Protein AF-0000000077936178 (afdb_homodimer)

pLDDT: mean 84.69, std 18.68, range [19.08, 98.81]

Radius of gyration: 37.51 Å; Cα contacts (8 Å, |Δi|>4): 1404; chains: 2; bounding box: 105×156×72 Å

Solvent-accessible surface area (backbone atoms only — not comparable to full-atom values): 44280 Å² total; per-residue (Å²): 132,84,72,81,74,74,76,75,78,74,81,48,73,57,53,52,45,40,44,71,75,32,53,48,47,44,54,66,72,68,58,42,60,30,49,79,52,42,60,71,38,49,33,33,13,47,70,53,90,51,74,79,33,46,55,30,43,38,26,45,37,28,42,13,21,42,47,37,33,49,51,23,52,53,50,52,56,50,45,23,67,64,58,38,50,59,49,61,51,75,71,72,82,77,74,66,87,70,78,70,84,85,68,70,82,73,66,86,61,68,48,53,44,59,46,62,52,66,84,35,73,64,43,16,20,47,29,31,52,47,53,53,41,49,52,52,38,64,75,32,45,74,48,26,58,48,78,93,75,49,44,36,69,62,41,49,51,49,49,52,49,42,60,61,50,54,69,77,40,58,73,59,37,87,70,84,84,60,89,84,49,57,65,52,56,52,50,32,49,50,26,44,52,46,30,73,68,56,46,46,15,39,73,38,92,83,36,54,78,20,37,43,56,56,69,62,57,43,48,47,48,45,52,48,52,44,52,50,51,40,44,41,71,75,58,36,48,72,45,82,49,99,86,34,36,37,29,37,45,92,81,30,37,32,38,40,39,61,61,41,44,60,51,83,74,70,42,61,66,33,72,67,34,36,61,92,53,53,68,69,58,39,62,52,58,49,66,53,47,51,30,34,40,38,37,38,44,95,82,47,80,44,36,37,36,35,39,71,45,83,52,42,46,49,66,58,51,37,52,42,51,29,37,35,46,18,48,29,57,39,47,64,28,50,29,21,34,33,36,27,49,53,69,56,92,64,82,58,89,47,70,54,29,40,26,47,51,51,52,48,53,53,20,68,65,39,62,55,96,86,35,72,49,37,46,46,40,37,37,30,70,87,72,30,37,40,32,43,36,50,51,38,71,81,50,58,66,65,59,41,36,53,39,50,37,56,58,51,52,73,73,99,132,83,70,81,73,73,78,75,79,72,82,50,74,55,53,51,45,39,44,72,74,30,54,48,48,46,54,67,72,68,58,42,60,31,50,78,52,42,59,71,38,49,32,34,12,47,71,52,89,49,75,80,33,46,55,30,42,38,26,47,38,28,42,14,20,43,48,36,32,50,53,24,52,56,51,52,56,48,45,24,66,62,56,43,50,62,46,61,50,72,70,69,80,76,73,65,90,68,78,73,82,85,66,70,80,74,66,84,57,67,48,55,43,61,45,61,52,69,83,37,71,63,45,15,21,46,31,30,52,45,52,53,40,48,52,53,36,63,73,31,44,74,48,26,58,47,76,92,74,50,44,38,69,62,42,49,51,52,49,52,49,41,61,61,51,54,69,76,40,58,74,59,37,88,70,83,85,62,90,82,51,55,65,53,56,53,50,31,50,50,28,44,52,46,30,72,66,57,48,47,16,40,73,38,92,81,35,54,78,20,37,43,55,55,69,60,58,43,48,48,49,45,52,49,51,44,51,49,52,41,44,42,71,73,56,34,50,73,44,81,49,97,87,33,37,38,28,38,45,93,80,29,38,34,38,41,41,64,61,43,44,59,52,83,74,71,44,64,66,32,71,67,35,35,61,93,53,53,68,69,57,39,60,52,56,48,67,51,48,50,29,36,41,39,38,38,44,95,86,44,78,45,37,37,37,36,39,70,44,81,51,41,47,48,66,60,49,37,52,43,51,30,40,36,45,17,46,30,55,38,47,63,29,50,29,22,34,31,36,28,48,54,69,57,93,65,84,59,88,46,70,55,29,41,26,46,51,51,52,48,52,52,19,68,64,39,60,56,96,87,33,70,50,36,47,46,39,37,38,31,70,87,71,29,37,39,32,45,36,50,51,38,70,81,47,60,67,66,59,42,37,52,42,50,37,56,56,50,52,74,74,100

Sequence (824 aa):
MKGNQNQRKSLNARDKRLIELTSRFYLQYRGMDSFSKLSRILDKVDAMNLDDAQQVISAYLTYSALRTVNRAINSGLRDQWVRREYLSETGEDVSGILDVSRSLTTLPFNVAYLQPNLRSKELSFLAWIARETLRNAKDKLNYSAIEPFSFHHEMRREIKKAYERKKLLPEPSIPSIDENSPDWLRNSYRAYLISKRSKMGIKSRGGRKDVKIVISKLYELFVYMVVMKVLKEKGFTIKGKEGFMEGSLGNELLHLAFNVDPTSYGIKDLIESVDAMDEKFTKSVLGRPDLSIIKESESKRKLIIIECKYSLSPTYITEGRFKAMAYTYEFSSDATLLVFPGLLNRKAKQGEEESTIRIYEEMMKRKMNGQLVGWIDLKLRDGRKVYLVSIDPMEEMEENFERMKTVISSIIMKGNQNQRKSLNARDKRLIELTSRFYLQYRGMDSFSKLSRILDKVDAMNLDDAQQVISAYLTYSALRTVNRAINSGLRDQWVRREYLSETGEDVSGILDVSRSLTTLPFNVAYLQPNLRSKELSFLAWIARETLRNAKDKLNYSAIEPFSFHHEMRREIKKAYERKKLLPEPSIPSIDENSPDWLRNSYRAYLISKRSKMGIKSRGGRKDVKIVISKLYELFVYMVVMKVLKEKGFTIKGKEGFMEGSLGNELLHLAFNVDPTSYGIKDLIESVDAMDEKFTKSVLGRPDLSIIKESESKRKLIIIECKYSLSPTYITEGRFKAMAYTYEFSSDATLLVFPGLLNRKAKQGEEESTIRIYEEMMKRKMNGQLVGWIDLKLRDGRKVYLVSIDPMEEMEENFERMKTVISSII

Structure (mmCIF, N/CA/C/O backbone):
data_AF-0000000077936178-model_v1
#
loop_
_entity.id
_entity.type
_entity.pdbx_description
1 polymer '5-methylcytosine-specific restriction enzyme subunit McrC'
#
loop_
_atom_site.group_PDB
_atom_site.id
_atom_site.type_symbol
_atom_site.label_atom_id
_atom_site.label_alt_id
_atom_site.label_comp_id
_atom_site.label_asym_id
_atom_site.label_entity_id
_atom_site.label_seq_id
_atom_site.pdbx_PDB_ins_code
_atom_site.Cartn_x
_atom_site.Cartn_y
_atom_site.Cartn_z
_atom_site.occupancy
_atom_site.B_iso_or_equiv
_atom_site.auth_seq_id
_atom_site.auth_comp_id
_atom_site.auth_asym_id
_atom_site.auth_atom_id
_atom_site.pdbx_PDB_model_num
ATOM 1 N N . MET A 1 1 ? -23.016 9.039 -23.031 1 19.08 1 MET A N 1
ATOM 2 C CA . MET A 1 1 ? -22.453 7.695 -22.969 1 19.08 1 MET A CA 1
ATOM 3 C C . MET A 1 1 ? -20.922 7.746 -22.906 1 19.08 1 MET A C 1
ATOM 5 O O . MET A 1 1 ? -20.25 7.613 -23.938 1 19.08 1 MET A O 1
ATOM 9 N N . LYS A 1 2 ? -20.391 8.75 -22.25 1 25.7 2 LYS A N 1
ATOM 10 C CA . LYS A 1 2 ? -18.969 9.094 -22.281 1 25.7 2 LYS A CA 1
ATOM 11 C C . LYS A 1 2 ? -18.125 7.934 -21.766 1 25.7 2 LYS A C 1
ATOM 13 O O . LYS A 1 2 ? -18.281 7.492 -20.625 1 25.7 2 LYS A O 1
ATOM 18 N N . GLY A 1 3 ? -17.656 7.117 -22.672 1 22.28 3 GLY A N 1
ATOM 19 C CA . GLY A 1 3 ? -16.953 5.852 -22.562 1 22.28 3 GLY A CA 1
ATOM 20 C C . GLY A 1 3 ? -15.688 5.941 -21.734 1 22.28 3 GLY A C 1
ATOM 21 O O . GLY A 1 3 ? -15.016 6.98 -21.719 1 22.28 3 GLY A O 1
ATOM 22 N N . ASN A 1 4 ? -15.602 5.352 -20.562 1 28.05 4 ASN A N 1
ATOM 23 C CA . ASN A 1 4 ? -14.492 5.047 -19.656 1 28.05 4 ASN A CA 1
ATOM 24 C C . ASN A 1 4 ? -13.227 4.68 -20.438 1 28.05 4 ASN A C 1
ATOM 26 O O . ASN A 1 4 ? -13.125 3.574 -20.969 1 28.05 4 ASN A O 1
ATOM 30 N N . GLN A 1 5 ? -12.781 5.566 -21.234 1 27.83 5 GLN A N 1
ATOM 31 C CA . GLN A 1 5 ? -11.602 5.207 -22.016 1 27.83 5 GLN A CA 1
ATOM 32 C C . GLN A 1 5 ? -10.445 4.801 -21.094 1 27.83 5 GLN A C 1
ATOM 34 O O . GLN A 1 5 ? -9.953 5.613 -20.312 1 27.83 5 GLN A O 1
ATOM 39 N N . ASN A 1 6 ? -10.406 3.598 -20.578 1 33.94 6 ASN A N 1
ATOM 40 C CA . ASN A 1 6 ? -9.266 2.826 -20.094 1 33.94 6 ASN A CA 1
ATOM 41 C C . ASN A 1 6 ? -8 3.143 -20.891 1 33.94 6 ASN A C 1
ATOM 43 O O . ASN A 1 6 ? -7.926 2.859 -22.078 1 33.94 6 ASN A O 1
ATOM 47 N N . GLN A 1 7 ? -7.371 4.219 -20.75 1 35.62 7 GLN A N 1
ATOM 48 C CA . GLN A 1 7 ? -6.113 4.551 -21.406 1 35.62 7 GLN A CA 1
ATOM 49 C C . GLN A 1 7 ? -5.195 3.334 -21.5 1 35.62 7 GLN A C 1
ATOM 51 O O . GLN A 1 7 ? -4.906 2.699 -20.469 1 35.62 7 GLN A O 1
ATOM 56 N N . ARG A 1 8 ? -5.004 2.658 -22.547 1 41.72 8 ARG A N 1
ATOM 57 C CA . ARG A 1 8 ? -4.121 1.615 -23.062 1 41.72 8 ARG A CA 1
ATOM 58 C C . ARG A 1 8 ? -2.688 1.832 -22.578 1 41.72 8 ARG A C 1
ATOM 60 O O . ARG A 1 8 ? -2.008 2.754 -23.047 1 41.72 8 ARG A O 1
ATOM 67 N N . LYS A 1 9 ? -2.336 1.561 -21.391 1 56.16 9 LYS A N 1
ATOM 68 C CA . LYS A 1 9 ? -0.923 1.701 -21.062 1 56.16 9 LYS A CA 1
ATOM 69 C C . LYS A 1 9 ? -0.04 0.965 -22.062 1 56.16 9 LYS A C 1
ATOM 71 O O . LYS A 1 9 ? -0.124 -0.258 -22.188 1 56.16 9 LYS A O 1
ATOM 76 N N . SER A 1 10 ? 0.562 1.633 -23.031 1 74.69 10 SER A N 1
ATOM 77 C CA . SER A 1 10 ? 1.527 1.095 -23.984 1 74.69 10 SER A CA 1
ATOM 78 C C . SER A 1 10 ? 2.727 0.481 -23.266 1 74.69 10 SER A C 1
ATOM 80 O O . SER A 1 10 ? 3.119 0.942 -22.188 1 74.69 10 SER A O 1
ATOM 82 N N . LEU A 1 11 ? 3.133 -0.741 -23.797 1 86.5 11 LEU A N 1
ATOM 83 C CA . LEU A 1 11 ? 4.293 -1.443 -23.266 1 86.5 11 LEU A CA 1
ATOM 84 C C . LEU A 1 11 ? 5.562 -0.622 -23.453 1 86.5 11 LEU A C 1
ATOM 86 O O . LEU A 1 11 ? 5.82 -0.117 -24.547 1 86.5 11 LEU A O 1
ATOM 90 N N . ASN A 1 12 ? 6.242 -0.361 -22.391 1 90.62 12 ASN A N 1
ATOM 91 C CA . ASN A 1 12 ? 7.531 0.31 -22.5 1 90.62 12 ASN A CA 1
ATOM 92 C C . ASN A 1 12 ? 8.664 -0.688 -22.734 1 90.62 12 ASN A C 1
ATOM 94 O O . ASN A 1 12 ? 8.422 -1.888 -22.875 1 90.62 12 ASN A O 1
ATOM 98 N N . ALA A 1 13 ? 9.906 -0.224 -22.953 1 93.38 13 ALA A N 1
ATOM 99 C CA . ALA A 1 13 ? 11.062 -1.061 -23.266 1 93.38 13 ALA A CA 1
ATOM 100 C C . ALA A 1 13 ? 11.312 -2.094 -22.172 1 93.38 13 ALA A C 1
ATOM 102 O O . ALA A 1 13 ? 11.664 -3.24 -22.453 1 93.38 13 ALA A O 1
ATOM 103 N N . ARG A 1 14 ? 11.117 -1.762 -20.969 1 94.94 14 ARG A N 1
ATOM 104 C CA . ARG A 1 14 ? 11.32 -2.662 -19.844 1 94.94 14 ARG A CA 1
ATOM 105 C C . ARG A 1 14 ? 10.289 -3.787 -19.844 1 94.94 14 ARG A C 1
ATOM 107 O O . ARG A 1 14 ? 10.617 -4.941 -19.562 1 94.94 14 ARG A O 1
ATOM 114 N N . ASP A 1 15 ? 9.094 -3.42 -20.172 1 94.38 15 ASP A N 1
ATOM 115 C CA . ASP A 1 15 ? 8.047 -4.43 -20.281 1 94.38 15 ASP A CA 1
ATOM 116 C C . ASP A 1 15 ? 8.391 -5.457 -21.359 1 94.38 15 ASP A C 1
ATOM 118 O O . ASP A 1 15 ? 8.25 -6.664 -21.141 1 94.38 15 ASP A O 1
ATOM 122 N N . LYS A 1 16 ? 8.812 -4.973 -22.438 1 91.81 16 LYS A N 1
ATOM 123 C CA . LYS A 1 16 ? 9.148 -5.855 -23.547 1 91.81 16 LYS A CA 1
ATOM 124 C C . LYS A 1 16 ? 10.289 -6.797 -23.188 1 91.81 16 LYS A C 1
ATOM 126 O O . LYS A 1 16 ? 10.234 -7.992 -23.484 1 91.81 16 LYS A O 1
ATOM 131 N N . ARG A 1 17 ? 11.266 -6.246 -22.547 1 94.38 17 ARG A N 1
ATOM 132 C CA . ARG A 1 17 ? 12.391 -7.062 -22.109 1 94.38 17 ARG A CA 1
ATOM 133 C C . ARG A 1 17 ? 11.945 -8.125 -21.109 1 94.38 17 ARG A C 1
ATOM 135 O O . ARG A 1 17 ? 12.391 -9.273 -21.188 1 94.38 17 ARG A O 1
ATOM 142 N N . LEU A 1 18 ? 11.117 -7.738 -20.203 1 95.5 18 LEU A N 1
ATOM 143 C CA . LEU A 1 18 ? 10.586 -8.656 -19.203 1 95.5 18 LEU A CA 1
ATOM 144 C C . LEU A 1 18 ? 9.828 -9.805 -19.875 1 95.5 18 LEU A C 1
ATOM 146 O O . LEU A 1 18 ? 9.992 -10.961 -19.5 1 95.5 18 LEU A O 1
ATOM 150 N N . ILE A 1 19 ? 9.078 -9.469 -20.859 1 93.25 19 ILE A N 1
ATOM 151 C CA . ILE A 1 19 ? 8.312 -10.461 -21.609 1 93.25 19 ILE A CA 1
ATOM 152 C C . ILE A 1 19 ? 9.258 -11.422 -22.312 1 93.25 19 ILE A C 1
ATOM 154 O O . ILE A 1 19 ? 9.078 -12.641 -22.25 1 93.25 19 ILE A O 1
ATOM 158 N N . GLU A 1 20 ? 10.234 -10.922 -22.891 1 91.94 20 GLU A N 1
ATOM 159 C CA . GLU A 1 20 ? 11.227 -11.734 -23.594 1 91.94 20 GLU A CA 1
ATOM 160 C C . GLU A 1 20 ? 11.914 -12.711 -22.641 1 91.94 20 GLU A C 1
ATOM 162 O O . GLU A 1 20 ? 12.141 -13.867 -23 1 91.94 20 GLU A O 1
ATOM 167 N N . LEU A 1 21 ? 12.133 -12.281 -21.484 1 92.25 21 LEU A N 1
ATOM 168 C CA . LEU A 1 21 ? 12.922 -13.055 -20.531 1 92.25 21 LEU A CA 1
ATOM 169 C C . LEU A 1 21 ? 12.07 -14.133 -19.875 1 92.25 21 LEU A C 1
ATOM 171 O O . LEU A 1 21 ? 12.594 -15.164 -19.438 1 92.25 21 LEU A O 1
ATOM 175 N N . THR A 1 22 ? 10.703 -13.898 -19.812 1 93.31 22 THR A N 1
ATOM 176 C CA . THR A 1 22 ? 9.969 -14.719 -18.859 1 93.31 22 THR A CA 1
ATOM 177 C C . THR A 1 22 ? 8.758 -15.367 -19.516 1 93.31 22 THR A C 1
ATOM 179 O O . THR A 1 22 ? 8.227 -16.359 -19.016 1 93.31 22 THR A O 1
ATOM 182 N N . SER A 1 23 ? 8.266 -14.914 -20.609 1 91.5 23 SER A N 1
ATOM 183 C CA . SER A 1 23 ? 6.965 -15.289 -21.156 1 91.5 23 SER A CA 1
ATOM 184 C C . SER A 1 23 ? 6.871 -16.797 -21.375 1 91.5 23 SER A C 1
ATOM 186 O O . SER A 1 23 ? 5.809 -17.391 -21.203 1 91.5 23 SER A O 1
ATOM 188 N N . ARG A 1 24 ? 7.973 -17.391 -21.734 1 91.75 24 ARG A N 1
ATOM 189 C CA . ARG A 1 24 ? 8 -18.812 -22.062 1 91.75 24 ARG A CA 1
ATOM 190 C C . ARG A 1 24 ? 7.551 -19.656 -20.875 1 91.75 24 ARG A C 1
ATOM 192 O O . ARG A 1 24 ? 7.031 -20.75 -21.062 1 91.75 24 ARG A O 1
ATOM 199 N N . PHE A 1 25 ? 7.625 -19.125 -19.672 1 90.75 25 PHE A N 1
ATOM 200 C CA . PHE A 1 25 ? 7.363 -19.922 -18.484 1 90.75 25 PHE A CA 1
ATOM 201 C C . PHE A 1 25 ? 6.137 -19.406 -17.75 1 90.75 25 PHE A C 1
ATOM 203 O O . PHE A 1 25 ? 5.844 -19.859 -16.625 1 90.75 25 PHE A O 1
ATOM 210 N N . TYR A 1 26 ? 5.426 -18.547 -18.297 1 90.81 26 TYR A N 1
ATOM 211 C CA . TYR A 1 26 ? 4.34 -17.844 -17.625 1 90.81 26 TYR A CA 1
ATOM 212 C C . TYR A 1 26 ? 3.26 -18.812 -17.156 1 90.81 26 TYR A C 1
ATOM 214 O O . TYR A 1 26 ? 2.783 -18.703 -16.016 1 90.81 26 TYR A O 1
ATOM 222 N N . LEU A 1 27 ? 2.887 -19.688 -18 1 90.06 27 LEU A N 1
ATOM 223 C CA . LEU A 1 27 ? 1.784 -20.594 -17.672 1 90.06 27 LEU A CA 1
ATOM 224 C C . LEU A 1 27 ? 2.191 -21.594 -16.594 1 90.06 27 LEU A C 1
ATOM 226 O O . LEU A 1 27 ? 1.384 -21.938 -15.734 1 90.06 27 LEU A O 1
ATOM 230 N N . GLN A 1 28 ? 3.432 -22.047 -16.672 1 87.31 28 GLN A N 1
ATOM 231 C CA . GLN A 1 28 ? 3.949 -22.922 -15.625 1 87.31 28 GLN A CA 1
ATOM 232 C C . GLN A 1 28 ? 3.943 -22.234 -14.266 1 87.31 28 GLN A C 1
ATOM 234 O O . GLN A 1 28 ? 3.518 -22.812 -13.266 1 87.31 28 GLN A O 1
ATOM 239 N N . TYR A 1 29 ? 4.332 -21.062 -14.344 1 83.31 29 TYR A N 1
ATOM 240 C CA . TYR A 1 29 ? 4.414 -20.266 -13.133 1 83.31 29 TYR A CA 1
ATOM 241 C C . TYR A 1 29 ? 3.031 -20.047 -12.523 1 83.31 29 TYR A C 1
ATOM 243 O O . TYR A 1 29 ? 2.867 -20.109 -11.305 1 83.31 29 TYR A O 1
ATOM 251 N N . ARG A 1 30 ? 2.072 -19.844 -13.367 1 82.19 30 ARG A N 1
ATOM 252 C CA . ARG A 1 30 ? 0.713 -19.578 -12.914 1 82.19 30 ARG A CA 1
ATOM 253 C C . ARG A 1 30 ? -0.01 -20.875 -12.562 1 82.19 30 ARG A C 1
ATOM 255 O O . ARG A 1 30 ? -1.118 -20.844 -12.023 1 82.19 30 ARG A O 1
ATOM 262 N N . GLY A 1 31 ? 0.594 -22.031 -12.828 1 80.31 31 GLY A N 1
ATOM 263 C CA . GLY A 1 31 ? -0.008 -23.328 -12.531 1 80.31 31 GLY A CA 1
ATOM 264 C C . GLY A 1 31 ? -1.274 -23.594 -13.328 1 80.31 31 GLY A C 1
ATOM 265 O O . GLY A 1 31 ? -2.277 -24.047 -12.773 1 80.31 31 GLY A O 1
ATOM 266 N N . MET A 1 32 ? -1.209 -23.188 -14.586 1 80.81 32 MET A N 1
ATOM 267 C CA . MET A 1 32 ? -2.387 -23.297 -15.445 1 80.81 32 MET A CA 1
ATOM 268 C C . MET A 1 32 ? -2.479 -24.688 -16.062 1 80.81 32 MET A C 1
ATOM 270 O O . MET A 1 32 ? -2.436 -24.828 -17.297 1 80.81 32 MET A O 1
ATOM 274 N N . ASP A 1 33 ? -2.764 -25.719 -15.266 1 81.88 33 ASP A N 1
ATOM 275 C CA . ASP A 1 33 ? -2.654 -27.094 -15.727 1 81.88 33 ASP A CA 1
ATOM 276 C C . ASP A 1 33 ? -4.031 -27.703 -15.969 1 81.88 33 ASP A C 1
ATOM 278 O O . ASP A 1 33 ? -4.16 -28.922 -16.141 1 81.88 33 ASP A O 1
ATOM 282 N N . SER A 1 34 ? -4.98 -26.875 -15.93 1 84.31 34 SER A N 1
ATOM 283 C CA . SER A 1 34 ? -6.34 -27.328 -16.203 1 84.31 34 SER A CA 1
ATOM 284 C C . SER A 1 34 ? -7.141 -26.266 -16.938 1 84.31 34 SER A C 1
ATOM 286 O O . SER A 1 34 ? -6.773 -25.078 -16.922 1 84.31 34 SER A O 1
ATOM 288 N N . PHE A 1 35 ? -8.148 -26.766 -17.531 1 85.75 35 PHE A N 1
ATOM 289 C CA . PHE A 1 35 ? -8.992 -25.812 -18.266 1 85.75 35 PHE A CA 1
ATOM 290 C C . PHE A 1 35 ? -9.641 -24.812 -17.312 1 85.75 35 PHE A C 1
ATOM 292 O O . PHE A 1 35 ? -9.781 -23.641 -17.641 1 85.75 35 PHE A O 1
ATOM 299 N N . SER A 1 36 ? -10.086 -25.297 -16.219 1 84.06 36 SER A N 1
ATOM 300 C CA . SER A 1 36 ? -10.719 -24.406 -15.242 1 84.06 36 SER A CA 1
ATOM 301 C C . SER A 1 36 ? -9.805 -23.25 -14.859 1 84.06 36 SER A C 1
ATOM 303 O O . SER A 1 36 ? -10.258 -22.125 -14.695 1 84.06 36 SER A O 1
ATOM 305 N N . LYS A 1 37 ? -8.617 -23.484 -14.773 1 85.56 37 LYS A N 1
ATOM 306 C CA . LYS A 1 37 ? -7.633 -22.453 -14.445 1 85.56 37 LYS A CA 1
ATOM 307 C C . LYS A 1 37 ? -7.316 -21.594 -15.664 1 85.56 37 LYS A C 1
ATOM 309 O O . LYS A 1 37 ? -7.215 -20.375 -15.555 1 85.56 37 LYS A O 1
ATOM 314 N N . LEU A 1 38 ? -7.23 -22.219 -16.734 1 86.31 38 LEU A N 1
ATOM 315 C CA . LEU A 1 38 ? -6.906 -21.516 -17.969 1 86.31 38 LEU A CA 1
ATOM 316 C C . LEU A 1 38 ? -8 -20.516 -18.312 1 86.31 38 LEU A C 1
ATOM 318 O O . LEU A 1 38 ? -7.715 -19.422 -18.812 1 86.31 38 LEU A O 1
ATOM 322 N N . SER A 1 39 ? -9.18 -20.922 -18.109 1 86.62 39 SER A N 1
ATOM 323 C CA . SER A 1 39 ? -10.32 -20.078 -18.453 1 86.62 39 SER A CA 1
ATOM 324 C C . SER A 1 39 ? -10.273 -18.75 -17.703 1 86.62 39 SER A C 1
ATOM 326 O O . SER A 1 39 ? -10.789 -17.734 -18.188 1 86.62 39 SER A O 1
ATOM 328 N N . ARG A 1 40 ? -9.555 -18.734 -16.656 1 83.5 40 ARG A N 1
ATOM 329 C CA . ARG A 1 40 ? -9.5 -17.547 -15.805 1 83.5 40 ARG A CA 1
ATOM 330 C C . ARG A 1 40 ? -8.562 -16.5 -16.391 1 83.5 40 ARG A C 1
ATOM 332 O O . ARG A 1 40 ? -8.633 -15.32 -16.031 1 83.5 40 ARG A O 1
ATOM 339 N N . ILE A 1 41 ? -7.754 -16.938 -17.266 1 88 41 ILE A N 1
ATOM 340 C CA . ILE A 1 41 ? -6.773 -15.984 -17.781 1 88 41 ILE A CA 1
ATOM 341 C C . ILE A 1 41 ? -7.059 -15.68 -19.25 1 88 41 ILE A C 1
ATOM 343 O O . ILE A 1 41 ? -6.238 -15.07 -19.938 1 88 41 ILE A O 1
ATOM 347 N N . LEU A 1 42 ? -8.18 -16.156 -19.688 1 89.25 42 LEU A N 1
ATOM 348 C CA . LEU A 1 42 ? -8.602 -15.797 -21.047 1 89.25 42 LEU A CA 1
ATOM 349 C C . LEU A 1 42 ? -9.328 -14.453 -21.047 1 89.25 42 LEU A C 1
ATOM 351 O O . LEU A 1 42 ? -10.156 -14.188 -20.172 1 89.25 42 LEU A O 1
ATOM 355 N N . ASP A 1 43 ? -8.867 -13.664 -21.953 1 90.62 43 ASP A N 1
ATOM 356 C CA . ASP A 1 43 ? -9.477 -12.344 -22.109 1 90.62 43 ASP A CA 1
ATOM 357 C C . ASP A 1 43 ? -9.234 -11.789 -23.516 1 90.62 43 ASP A C 1
ATOM 359 O O . ASP A 1 43 ? -8.539 -12.414 -24.328 1 90.62 43 ASP A O 1
ATOM 363 N N . LYS A 1 44 ? -9.906 -10.688 -23.75 1 91.94 44 LYS A N 1
ATOM 364 C CA . LYS A 1 44 ? -9.586 -9.977 -24.984 1 91.94 44 LYS A CA 1
ATOM 365 C C . LYS A 1 44 ? -8.195 -9.352 -24.906 1 91.94 44 LYS A C 1
ATOM 367 O O . L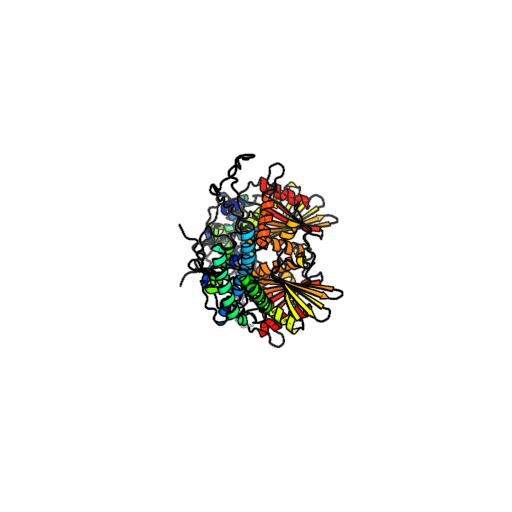YS A 1 44 ? -7.918 -8.539 -24.016 1 91.94 44 LYS A O 1
ATOM 372 N N . VAL A 1 45 ? -7.301 -9.805 -25.859 1 91.94 45 VAL A N 1
ATOM 373 C CA . VAL A 1 45 ? -5.922 -9.336 -25.734 1 91.94 45 VAL A CA 1
ATOM 374 C C . VAL A 1 45 ? -5.422 -8.867 -27.109 1 91.94 45 VAL A C 1
ATOM 376 O O . VAL A 1 45 ? -5.984 -9.234 -28.141 1 91.94 45 VAL A O 1
ATOM 379 N N . ASP A 1 46 ? -4.449 -7.949 -27.031 1 89.06 46 ASP A N 1
ATOM 380 C CA . ASP A 1 46 ? -3.578 -7.719 -28.172 1 89.06 46 ASP A CA 1
ATOM 381 C C . ASP A 1 46 ? -2.434 -8.727 -28.203 1 89.06 46 ASP A C 1
ATOM 383 O O . ASP A 1 46 ? -1.494 -8.633 -27.406 1 89.06 46 ASP A O 1
ATOM 387 N N . ALA A 1 47 ? -2.564 -9.516 -29.188 1 87.62 47 ALA A N 1
ATOM 388 C CA . ALA A 1 47 ? -1.609 -10.617 -29.266 1 87.62 47 ALA A CA 1
ATOM 389 C C . ALA A 1 47 ? -0.193 -10.102 -29.5 1 87.62 47 ALA A C 1
ATOM 391 O O . ALA A 1 47 ? 0.012 -9.172 -30.281 1 87.62 47 ALA A O 1
ATOM 392 N N . MET A 1 48 ? 0.676 -10.766 -28.812 1 87.88 48 MET A N 1
ATOM 393 C CA . MET A 1 48 ? 2.084 -10.414 -28.953 1 87.88 48 MET A CA 1
ATOM 394 C C . MET A 1 48 ? 2.834 -11.461 -29.766 1 87.88 48 MET A C 1
ATOM 396 O O . MET A 1 48 ? 2.451 -12.633 -29.781 1 87.88 48 MET A O 1
ATOM 400 N N . ASN A 1 49 ? 3.832 -10.914 -30.469 1 83 49 ASN A N 1
ATOM 401 C CA . ASN A 1 49 ? 4.734 -11.844 -31.141 1 83 49 ASN A CA 1
ATOM 402 C C . ASN A 1 49 ? 5.84 -12.328 -30.203 1 83 49 ASN A C 1
ATOM 404 O O . ASN A 1 49 ? 6.773 -11.578 -29.906 1 83 49 ASN A O 1
ATOM 408 N N . LEU A 1 50 ? 5.648 -13.516 -29.781 1 82.81 50 LEU A N 1
ATOM 409 C CA . LEU A 1 50 ? 6.559 -14.039 -28.781 1 82.81 50 LEU A CA 1
ATOM 410 C C . LEU A 1 50 ? 7.547 -15.023 -29.391 1 82.81 50 LEU A C 1
ATOM 412 O O . LEU A 1 50 ? 8.086 -15.891 -28.703 1 82.81 50 LEU A O 1
ATOM 416 N N . ASP A 1 51 ? 8.086 -14.852 -30.5 1 75 51 ASP A N 1
ATOM 417 C CA . ASP A 1 51 ? 9.047 -15.664 -31.234 1 75 51 ASP A CA 1
ATOM 418 C C . ASP A 1 51 ? 9.102 -17.094 -30.703 1 75 51 ASP A C 1
ATOM 420 O O . ASP A 1 51 ? 8.125 -17.828 -30.797 1 75 51 ASP A O 1
ATOM 424 N N . ASP A 1 52 ? 10.281 -17.406 -29.969 1 74.44 52 ASP A N 1
ATOM 425 C CA . ASP A 1 52 ? 10.609 -18.734 -29.484 1 74.44 52 ASP A CA 1
ATOM 426 C C . ASP A 1 52 ? 9.742 -19.109 -28.281 1 74.44 52 ASP A C 1
ATOM 428 O O . ASP A 1 52 ? 9.484 -20.281 -28.031 1 74.44 52 ASP A O 1
ATOM 432 N N . ALA A 1 53 ? 9.188 -18.266 -27.656 1 87.75 53 ALA A N 1
ATOM 433 C CA . ALA A 1 53 ? 8.391 -18.531 -26.453 1 87.75 53 ALA A CA 1
ATOM 434 C C . ALA A 1 53 ? 7.051 -19.156 -26.828 1 87.75 53 ALA A C 1
ATOM 436 O O . ALA A 1 53 ? 6.492 -19.938 -26.047 1 87.75 53 ALA A O 1
ATOM 437 N N . GLN A 1 54 ? 6.711 -19.016 -28.016 1 88.19 54 GLN A N 1
ATOM 438 C CA . GLN A 1 54 ? 5.391 -19.453 -28.469 1 88.19 54 GLN A CA 1
ATOM 439 C C . GLN A 1 54 ? 5.289 -20.984 -28.453 1 88.19 54 GLN A C 1
ATOM 441 O O . GLN A 1 54 ? 4.238 -21.531 -28.125 1 88.19 54 GLN A O 1
ATOM 446 N N . GLN A 1 55 ? 6.348 -21.609 -28.781 1 89.88 55 GLN A N 1
ATOM 447 C CA . GLN A 1 55 ? 6.332 -23.078 -28.828 1 89.88 55 GLN A CA 1
ATOM 448 C C . GLN A 1 55 ? 6.18 -23.656 -27.422 1 89.88 55 GLN A C 1
ATOM 450 O O . GLN A 1 55 ? 5.445 -24.625 -27.234 1 89.88 55 GLN A O 1
ATOM 455 N N . VAL A 1 56 ? 6.879 -23.125 -26.531 1 91.88 56 VAL A N 1
ATOM 456 C CA . VAL A 1 56 ? 6.781 -23.594 -25.156 1 91.88 56 VAL A CA 1
ATOM 457 C C . VAL A 1 56 ? 5.375 -23.344 -24.625 1 91.88 56 VAL A C 1
ATOM 459 O O . VAL A 1 56 ? 4.789 -24.203 -23.969 1 91.88 56 VAL A O 1
ATOM 462 N N . ILE A 1 57 ? 4.852 -22.234 -24.938 1 92.19 57 ILE A N 1
ATOM 463 C CA . ILE A 1 57 ? 3.508 -21.859 -24.5 1 92.19 57 ILE A CA 1
ATOM 464 C C . ILE A 1 57 ? 2.49 -22.828 -25.109 1 92.19 57 ILE A C 1
ATOM 466 O O . ILE A 1 57 ? 1.613 -23.328 -24.406 1 92.19 57 ILE A O 1
ATOM 470 N N . SER A 1 58 ? 2.68 -23.016 -26.328 1 91.88 58 SER A N 1
ATOM 471 C CA . SER A 1 58 ? 1.794 -23.938 -27.016 1 91.88 58 SER A CA 1
ATOM 472 C C . SER A 1 58 ? 1.875 -25.344 -26.422 1 91.88 58 SER A C 1
ATOM 474 O O . SER A 1 58 ? 0.857 -26.031 -26.281 1 91.88 58 SER A O 1
ATOM 476 N N . ALA A 1 59 ? 3.039 -25.719 -26.125 1 94.19 59 ALA A N 1
ATOM 477 C CA . ALA A 1 59 ? 3.229 -27.031 -25.5 1 94.19 59 ALA A CA 1
ATOM 478 C C . ALA A 1 59 ? 2.514 -27.109 -24.156 1 94.19 59 ALA A C 1
ATOM 480 O O . ALA A 1 59 ? 1.876 -28.125 -23.844 1 94.19 59 ALA A O 1
ATOM 481 N N . TYR A 1 60 ? 2.621 -26.109 -23.422 1 93.88 60 TYR A N 1
ATOM 482 C CA . TYR A 1 60 ? 1.991 -26.141 -22.094 1 93.88 60 TYR A CA 1
ATOM 483 C C . TYR A 1 60 ? 0.473 -26.109 -22.219 1 93.88 60 TYR A C 1
ATOM 485 O O . TYR A 1 60 ? -0.23 -26.766 -21.453 1 93.88 60 TYR A O 1
ATOM 493 N N . LEU A 1 61 ? -0.026 -25.344 -23.109 1 94.25 61 LEU A N 1
ATOM 494 C CA . LEU A 1 61 ? -1.464 -25.344 -23.359 1 94.25 61 LEU A CA 1
ATOM 495 C C . LEU A 1 61 ? -1.946 -26.734 -23.781 1 94.25 61 LEU A C 1
ATOM 497 O O . LEU A 1 61 ? -3.018 -27.172 -23.359 1 94.25 61 LEU A O 1
ATOM 501 N N . THR A 1 62 ? -1.182 -27.359 -24.547 1 96.06 62 THR A N 1
ATOM 502 C CA . THR A 1 62 ? -1.529 -28.719 -25 1 96.06 62 THR A CA 1
ATOM 503 C C . THR A 1 62 ? -1.496 -29.688 -23.828 1 96.06 62 THR A C 1
ATOM 505 O O . THR A 1 62 ? -2.346 -30.578 -23.734 1 96.06 62 THR A O 1
ATOM 508 N N . TYR A 1 63 ? -0.486 -29.547 -23.062 1 95.81 63 TYR A N 1
ATOM 509 C CA . TYR A 1 63 ? -0.407 -30.328 -21.844 1 95.81 63 TYR A CA 1
ATOM 510 C C . TYR A 1 63 ? -1.659 -30.141 -20.984 1 95.81 63 TYR A C 1
ATOM 512 O O . TYR A 1 63 ? -2.27 -31.109 -20.547 1 95.81 63 TYR A O 1
ATOM 520 N N . SER A 1 64 ? -2.076 -28.922 -20.75 1 94.19 64 SER A N 1
ATOM 521 C CA . SER A 1 64 ? -3.275 -28.609 -19.984 1 94.19 64 SER A CA 1
ATOM 522 C C . SER A 1 64 ? -4.523 -29.203 -20.625 1 94.19 64 SER A C 1
ATOM 524 O O . SER A 1 64 ? -5.41 -29.703 -19.938 1 94.19 64 SER A O 1
ATOM 526 N N . ALA A 1 65 ? -4.582 -29.109 -21.891 1 95.69 65 ALA A N 1
ATOM 527 C CA . ALA A 1 65 ? -5.707 -29.672 -22.641 1 95.69 65 ALA A CA 1
ATOM 528 C C . ALA A 1 65 ? -5.77 -31.188 -22.469 1 95.69 65 ALA A C 1
ATOM 530 O O . ALA A 1 65 ? -6.848 -31.75 -22.281 1 95.69 65 ALA A O 1
ATOM 531 N N . LEU A 1 66 ? -4.621 -31.797 -22.578 1 96.56 66 LEU A N 1
ATOM 532 C CA . LEU A 1 66 ? -4.566 -33.25 -22.453 1 96.56 66 LEU A CA 1
ATOM 533 C C . LEU A 1 66 ? -5.027 -33.688 -21.062 1 96.56 66 LEU A C 1
ATOM 535 O O . LEU A 1 66 ? -5.734 -34.688 -20.922 1 96.56 66 LEU A O 1
ATOM 539 N N . ARG A 1 67 ? -4.625 -33 -20.109 1 95.19 67 ARG A N 1
ATOM 540 C CA . ARG A 1 67 ? -5.07 -33.281 -18.75 1 95.19 67 ARG A CA 1
ATOM 541 C C . ARG A 1 67 ? -6.586 -33.156 -18.625 1 95.19 67 ARG A C 1
ATOM 543 O O . ARG A 1 67 ? -7.234 -33.969 -17.984 1 95.19 67 ARG A O 1
ATOM 550 N N . THR A 1 68 ? -7.086 -32.156 -19.188 1 95.12 68 THR A N 1
ATOM 551 C CA . THR A 1 68 ? -8.531 -31.922 -19.188 1 95.12 68 THR A CA 1
ATOM 552 C C . THR A 1 68 ? -9.242 -33.062 -19.922 1 95.12 68 THR A C 1
ATOM 554 O O . THR A 1 68 ? -10.281 -33.562 -19.453 1 95.12 68 THR A O 1
ATOM 557 N N . VAL A 1 69 ? -8.742 -33.469 -21 1 96.19 69 VAL A N 1
ATOM 558 C CA . VAL A 1 69 ? -9.32 -34.562 -21.812 1 96.19 69 VAL A CA 1
ATOM 559 C C . VAL A 1 69 ? -9.281 -35.875 -21.031 1 96.19 69 VAL A C 1
ATOM 561 O O . VAL A 1 69 ? -10.258 -36.625 -21.016 1 96.19 69 VAL A O 1
ATOM 564 N N . ASN A 1 70 ? -8.156 -36.156 -20.406 1 95.88 70 ASN A N 1
ATOM 565 C CA . ASN A 1 70 ? -8.039 -37.375 -19.609 1 95.88 70 ASN A CA 1
ATOM 566 C C . ASN A 1 70 ? -9.102 -37.406 -18.516 1 95.88 70 ASN A C 1
ATOM 568 O O . ASN A 1 70 ? -9.695 -38.469 -18.281 1 95.88 70 ASN A O 1
ATOM 572 N N . ARG A 1 71 ? -9.32 -36.344 -17.922 1 94.69 71 ARG A N 1
ATOM 573 C CA . ARG A 1 71 ? -10.367 -36.281 -16.906 1 94.69 71 ARG A CA 1
ATOM 574 C C . ARG A 1 71 ? -11.75 -36.469 -17.531 1 94.69 71 ARG A C 1
ATOM 576 O O . ARG A 1 71 ? -12.625 -37.094 -16.953 1 94.69 71 ARG A O 1
ATOM 583 N N . ALA A 1 72 ? -11.891 -35.844 -18.641 1 93.75 72 ALA A N 1
ATOM 584 C CA . ALA A 1 72 ? -13.164 -35.938 -19.359 1 93.75 72 ALA A CA 1
ATOM 585 C C . ALA A 1 72 ? -13.461 -37.375 -19.75 1 93.75 72 ALA A C 1
ATOM 587 O O . ALA A 1 72 ? -14.625 -37.781 -19.734 1 93.75 72 ALA A O 1
ATOM 588 N N . ILE A 1 73 ? -12.477 -38.125 -20.172 1 94.12 73 ILE A N 1
ATOM 589 C CA . ILE A 1 73 ? -12.664 -39.531 -20.531 1 94.12 73 ILE A CA 1
ATOM 590 C C . ILE A 1 73 ? -13.219 -40.312 -19.344 1 94.12 73 ILE A C 1
ATOM 592 O O . ILE A 1 73 ? -14.188 -41.062 -19.484 1 94.12 73 ILE A O 1
ATOM 596 N N . ASN A 1 74 ? -12.648 -40.031 -18.188 1 90.56 74 ASN A N 1
ATOM 597 C CA . ASN A 1 74 ? -13.148 -40.688 -16.984 1 90.56 74 ASN A CA 1
ATOM 598 C C . ASN A 1 74 ? -14.594 -40.312 -16.688 1 90.56 74 ASN A C 1
ATOM 600 O O . ASN A 1 74 ? -15.414 -41.156 -16.359 1 90.56 74 ASN A O 1
ATOM 604 N N . SER A 1 75 ? -14.875 -39.062 -16.828 1 87.5 75 SER A N 1
ATOM 605 C CA . SER A 1 75 ? -16.234 -38.594 -16.578 1 87.5 75 SER A CA 1
ATOM 606 C C . SER A 1 75 ? -17.203 -39.125 -17.609 1 87.5 75 SER A C 1
ATOM 608 O O . SER A 1 75 ? -18.328 -39.5 -17.281 1 87.5 75 SER A O 1
ATOM 610 N N . GLY A 1 76 ? -16.828 -39.094 -18.859 1 87.62 76 GLY A N 1
ATOM 611 C CA . GLY A 1 76 ? -17.672 -39.625 -19.922 1 87.62 76 GLY A CA 1
ATOM 612 C C . GLY A 1 76 ? -17.969 -41.094 -19.781 1 87.62 76 GLY A C 1
ATOM 613 O O . GLY A 1 76 ? -19.109 -41.531 -19.969 1 87.62 76 GLY A O 1
ATOM 614 N N . LEU A 1 77 ? -16.969 -41.844 -19.406 1 86.06 77 LEU A N 1
ATOM 615 C CA . LEU A 1 77 ? -17.156 -43.281 -19.203 1 86.06 77 LEU A CA 1
ATOM 616 C C . LEU A 1 77 ? -18.062 -43.531 -18 1 86.06 77 LEU A C 1
ATOM 618 O O . LEU A 1 77 ? -18.875 -44.469 -18.031 1 86.06 77 LEU A O 1
ATOM 622 N N . ARG A 1 78 ? -17.891 -42.75 -17 1 81.44 78 ARG A N 1
ATOM 623 C CA . ARG A 1 78 ? -18.781 -42.875 -15.836 1 81.44 78 ARG A CA 1
ATOM 624 C C . ARG A 1 78 ? -20.219 -42.562 -16.219 1 81.44 78 ARG A C 1
ATOM 626 O O . ARG A 1 78 ? -21.141 -43.219 -15.773 1 81.44 78 ARG A O 1
ATOM 633 N N . ASP A 1 79 ? -20.422 -41.469 -16.953 1 78.31 79 ASP A N 1
ATOM 634 C CA . ASP A 1 79 ? -21.75 -41.062 -17.391 1 78.31 79 ASP A CA 1
ATOM 635 C C . ASP A 1 79 ? -22.406 -42.156 -18.234 1 78.31 79 ASP A C 1
ATOM 637 O O . ASP A 1 79 ? -23.641 -42.312 -18.219 1 78.31 79 ASP A O 1
ATOM 641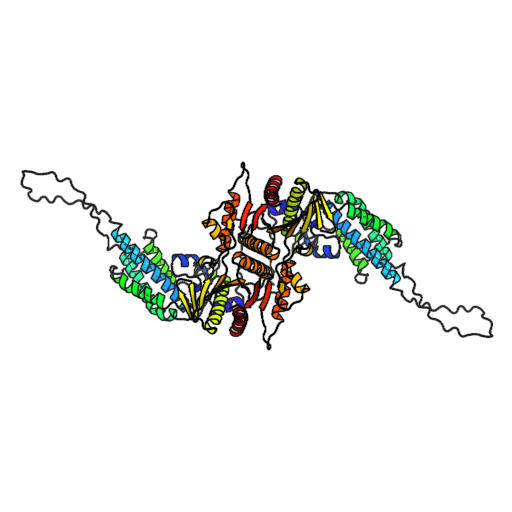 N N . GLN A 1 80 ? -21.719 -42.781 -19 1 72.19 80 GLN A N 1
ATOM 642 C CA . GLN A 1 80 ? -22.234 -43.906 -19.812 1 72.19 80 GLN A CA 1
ATOM 643 C C . GLN A 1 80 ? -22.797 -45 -18.922 1 72.19 80 GLN A C 1
ATOM 645 O O . GLN A 1 80 ? -23.797 -45.625 -19.266 1 72.19 80 GLN A O 1
ATOM 650 N N . TRP A 1 81 ? -22.172 -45.125 -17.797 1 61.94 81 TRP A N 1
ATOM 651 C CA . TRP A 1 81 ? -22.594 -46.188 -16.906 1 61.94 81 TRP A CA 1
ATOM 652 C C . TRP A 1 81 ? -23.812 -45.781 -16.094 1 61.94 81 TRP A C 1
ATOM 654 O O . TRP A 1 81 ? -24.703 -46.594 -15.82 1 61.94 81 TRP A O 1
ATOM 664 N N . VAL A 1 82 ? -23.891 -44.406 -15.766 1 58.06 82 VAL A N 1
ATOM 665 C CA . VAL A 1 82 ? -24.953 -43.938 -14.883 1 58.06 82 VAL A CA 1
ATOM 666 C C . VAL A 1 82 ? -26.188 -43.594 -15.711 1 58.06 82 VAL A C 1
ATOM 668 O O . VAL A 1 82 ? -27.312 -43.906 -15.305 1 58.06 82 VAL A O 1
ATOM 671 N N . ARG A 1 83 ? -26.094 -42.75 -16.703 1 51.69 83 ARG A N 1
ATOM 672 C CA . ARG A 1 83 ? -27.266 -42.344 -17.484 1 51.69 83 ARG A CA 1
ATOM 673 C C . ARG A 1 83 ? -27.844 -43.5 -18.281 1 51.69 83 ARG A C 1
ATOM 675 O O . ARG A 1 83 ? -27.297 -43.875 -19.328 1 51.69 83 ARG A O 1
ATOM 682 N N . ARG A 1 84 ? -28.234 -44.438 -17.578 1 45.75 84 ARG A N 1
ATOM 683 C CA . ARG A 1 84 ? -28.922 -45.562 -18.188 1 45.75 84 ARG A CA 1
ATOM 684 C C . ARG A 1 84 ? -30.312 -45.156 -18.672 1 45.75 84 ARG A C 1
ATOM 686 O O . ARG A 1 84 ? -31.016 -44.406 -18 1 45.75 84 ARG A O 1
ATOM 693 N N . GLU A 1 85 ? -30.359 -44.688 -19.875 1 42.56 85 GLU A N 1
ATOM 694 C CA . GLU A 1 85 ? -31.688 -44.469 -20.438 1 42.56 85 GLU A CA 1
ATOM 695 C C . GLU A 1 85 ? -32.531 -45.719 -20.406 1 42.56 85 GLU A C 1
ATOM 697 O O . GLU A 1 85 ? -32.031 -46.812 -20.734 1 42.56 85 GLU A O 1
ATOM 702 N N . TYR A 1 86 ? -33.531 -45.719 -19.625 1 37.34 86 TYR A N 1
ATOM 703 C CA . TYR A 1 86 ? -34.562 -46.75 -19.656 1 37.34 86 TYR A CA 1
ATOM 704 C C . TYR A 1 86 ? -35.188 -46.844 -21.031 1 37.34 86 TYR A C 1
ATOM 706 O O . TYR A 1 86 ? -35.656 -45.844 -21.594 1 37.34 86 TYR A O 1
ATOM 714 N N . LEU A 1 87 ? -34.531 -47.531 -21.969 1 35.66 87 LEU A N 1
ATOM 715 C CA . LEU A 1 87 ? -35.312 -47.781 -23.172 1 35.66 87 LEU A CA 1
ATOM 716 C C . LEU A 1 87 ? -36.5 -48.719 -22.859 1 35.66 87 LEU A C 1
ATOM 718 O O . LEU A 1 87 ? -36.312 -49.781 -22.25 1 35.66 87 LEU A O 1
ATOM 722 N N . SER A 1 88 ? -37.656 -48.188 -22.641 1 37.97 88 SER A N 1
ATOM 723 C CA . SER A 1 88 ? -38.875 -48.969 -22.531 1 37.97 88 SER A CA 1
ATOM 724 C C . SER A 1 88 ? -39.188 -49.688 -23.844 1 37.97 88 SER A C 1
ATOM 726 O O . SER A 1 88 ? -39.25 -49.062 -24.906 1 37.97 88 SER A O 1
ATOM 728 N N . GLU A 1 89 ? -38.531 -50.781 -24.219 1 36.22 89 GLU A N 1
ATOM 729 C CA . GLU A 1 89 ? -39.031 -51.531 -25.359 1 36.22 89 GLU A CA 1
ATOM 730 C C . GLU A 1 89 ? -40.312 -52.25 -25.031 1 36.22 89 GLU A C 1
ATOM 732 O O . GLU A 1 89 ? -40.438 -52.875 -23.969 1 36.22 89 GLU A O 1
ATOM 737 N N . THR A 1 90 ? -41.406 -51.781 -25.609 1 37.62 90 THR A N 1
ATOM 738 C CA . THR A 1 90 ? -42.688 -52.5 -25.531 1 37.62 90 THR A CA 1
ATOM 739 C C . THR A 1 90 ? -42.531 -53.875 -26.203 1 37.62 90 THR A C 1
ATOM 741 O O . THR A 1 90 ? -42.125 -53.969 -27.359 1 37.62 90 THR A O 1
ATOM 744 N N . GLY A 1 91 ? -42.125 -54.844 -25.562 1 35.44 91 GLY A N 1
ATOM 745 C CA . GLY A 1 91 ? -42.062 -56.188 -26.125 1 35.44 91 GLY A CA 1
ATOM 746 C C . GLY A 1 91 ? -43.312 -56.594 -26.875 1 35.44 91 GLY A C 1
ATOM 747 O O . GLY A 1 91 ? -44.438 -56.219 -26.5 1 35.44 91 GLY A O 1
ATOM 748 N N . GLU A 1 92 ? -43.188 -56.594 -28.234 1 35.94 92 GLU A N 1
ATOM 749 C CA . GLU A 1 92 ? -44.312 -57.094 -29.047 1 35.94 92 GLU A CA 1
ATOM 750 C C . GLU A 1 92 ? -44.875 -58.375 -28.484 1 35.94 92 GLU A C 1
ATOM 752 O O . GLU A 1 92 ? -44.188 -59.094 -27.75 1 35.94 92 GLU A O 1
ATOM 757 N N . ASP A 1 93 ? -46.188 -58.625 -28.812 1 36.59 93 ASP A N 1
ATOM 758 C CA . ASP A 1 93 ? -46.969 -59.781 -28.5 1 36.59 93 ASP A CA 1
ATOM 759 C C . ASP A 1 93 ? -46.344 -61.062 -29.094 1 36.59 93 ASP A C 1
ATOM 761 O O . ASP A 1 93 ? -46.094 -61.125 -30.297 1 36.59 93 ASP A O 1
ATOM 765 N N . VAL A 1 94 ? -45.281 -61.562 -28.656 1 33.94 94 VAL A N 1
ATOM 766 C CA . VAL A 1 94 ? -44.969 -62.875 -29.219 1 33.94 94 VAL A CA 1
ATOM 767 C C . VAL A 1 94 ? -46.125 -63.844 -29.016 1 33.94 94 VAL A C 1
ATOM 769 O O . VAL A 1 94 ? -46.562 -64.062 -27.875 1 33.94 94 VAL A O 1
ATOM 772 N N . SER A 1 95 ? -47.094 -63.875 -30.047 1 34.03 95 SER A N 1
ATOM 773 C CA . SER A 1 95 ? -48.219 -64.812 -30.078 1 34.03 95 SER A CA 1
ATOM 774 C C . SER A 1 95 ? -47.75 -66.25 -30.156 1 34.03 95 SER A C 1
ATOM 776 O O . SER A 1 95 ? -48.531 -67.125 -30.516 1 34.03 95 SER A O 1
ATOM 778 N N . GLY A 1 96 ? -46.719 -66.75 -29.781 1 33.62 96 GLY A N 1
ATOM 779 C CA . GLY A 1 96 ? -46.625 -68.188 -29.938 1 33.62 96 GLY A CA 1
ATOM 780 C C . GLY A 1 96 ? -47.656 -68.938 -29.125 1 33.62 96 GLY A C 1
ATOM 781 O O . GLY A 1 96 ? -48.281 -68.375 -28.219 1 33.62 96 GLY A O 1
ATOM 782 N N . ILE A 1 97 ? -48.188 -70.062 -29.578 1 31.53 97 ILE A N 1
ATOM 783 C CA . ILE A 1 97 ? -49.219 -71 -29.078 1 31.53 97 ILE A CA 1
ATOM 784 C C . ILE A 1 97 ? -49 -71.25 -27.594 1 31.53 97 ILE A C 1
ATOM 786 O O . ILE A 1 97 ? -47.969 -71.812 -27.219 1 31.53 97 ILE A O 1
ATOM 790 N N . LEU A 1 98 ? -49.344 -70.25 -26.766 1 28.69 98 LEU A N 1
ATOM 791 C CA . LEU A 1 98 ? -49.438 -70.562 -25.359 1 28.69 98 LEU A CA 1
ATOM 792 C C . LEU A 1 98 ? -50.594 -71.562 -25.125 1 28.69 98 LEU A C 1
ATOM 794 O O . LEU A 1 98 ? -51.688 -71.375 -25.594 1 28.69 98 LEU A O 1
ATOM 798 N N . ASP A 1 99 ? -50.312 -72.875 -25 1 30.61 99 ASP A N 1
ATOM 799 C CA . ASP A 1 99 ? -51.281 -73.812 -24.469 1 30.61 99 ASP A CA 1
ATOM 800 C C . ASP A 1 99 ? -52.031 -73.25 -23.25 1 30.61 99 ASP A C 1
ATOM 802 O O . ASP A 1 99 ? -51.469 -72.375 -22.547 1 30.61 99 ASP A O 1
ATOM 806 N N . VAL A 1 100 ? -53.375 -73.375 -22.984 1 31 100 VAL A N 1
ATOM 807 C CA . VAL A 1 100 ? -54.5 -72.875 -22.203 1 31 100 VAL A CA 1
ATOM 808 C C . VAL A 1 100 ? -54.125 -72.875 -20.719 1 31 100 VAL A C 1
ATOM 810 O O . VAL A 1 100 ? -54.688 -72.125 -19.922 1 31 100 VAL A O 1
ATOM 813 N N . SER A 1 101 ? -53.656 -73.938 -20.062 1 31.77 101 SER A N 1
ATOM 814 C CA . SER A 1 101 ? -54.156 -74 -18.688 1 31.77 101 SER A CA 1
ATOM 815 C C . SER A 1 101 ? -53.844 -72.688 -17.969 1 31.77 101 SER A C 1
ATOM 817 O O . SER A 1 101 ? -54.688 -72.125 -17.266 1 31.77 101 SER A O 1
ATOM 819 N N . ARG A 1 102 ? -52.625 -72.5 -17.234 1 31.47 102 ARG A N 1
ATOM 820 C CA . ARG A 1 102 ? -52.344 -71.438 -16.25 1 31.47 102 ARG A CA 1
ATOM 821 C C . ARG A 1 102 ? -51.969 -70.125 -16.922 1 31.47 102 ARG A C 1
ATOM 823 O O . ARG A 1 102 ? -50.812 -69.938 -17.312 1 31.47 102 ARG A O 1
ATOM 830 N N . SER A 1 103 ? -52.656 -69.625 -17.812 1 30.17 103 SER A N 1
ATOM 831 C CA . SER A 1 103 ? -52.469 -68.438 -18.672 1 30.17 103 SER A CA 1
ATOM 832 C C . SER A 1 103 ? -52.25 -67.188 -17.859 1 30.17 103 SER A C 1
ATOM 834 O O . SER A 1 103 ? -53.156 -66.688 -17.156 1 30.17 103 SER A O 1
ATOM 836 N N . LEU A 1 104 ? -51.188 -67.125 -16.984 1 29.19 104 LEU A N 1
ATOM 837 C CA . LEU A 1 104 ? -51.062 -65.875 -16.219 1 29.19 104 LEU A CA 1
ATOM 838 C C . LEU A 1 104 ? -50.938 -64.688 -17.156 1 29.19 104 LEU A C 1
ATOM 840 O O . LEU A 1 104 ? -50.281 -64.75 -18.203 1 29.19 104 LEU A O 1
ATOM 844 N N . THR A 1 105 ? -51.938 -63.844 -17.297 1 32.12 105 THR A N 1
ATOM 845 C CA . THR A 1 105 ? -51.938 -62.562 -17.984 1 32.12 105 THR A CA 1
ATOM 846 C C . THR A 1 105 ? -50.656 -61.781 -17.703 1 32.12 105 THR A C 1
ATOM 848 O O . THR A 1 105 ? -50.344 -61.469 -16.547 1 32.12 105 THR A O 1
ATOM 851 N N . THR A 1 106 ? -49.531 -62.188 -18.375 1 31.53 106 THR A N 1
ATOM 852 C CA . THR A 1 106 ? -48.344 -61.375 -18.125 1 31.53 106 THR A CA 1
ATOM 853 C C . THR A 1 106 ? -48.531 -59.938 -18.625 1 31.53 106 THR A C 1
ATOM 855 O O . THR A 1 106 ? -48.969 -59.75 -19.75 1 31.53 106 THR A O 1
ATOM 858 N N . LEU A 1 107 ? -48.938 -59 -17.766 1 34.94 107 LEU A N 1
ATOM 859 C CA . LEU A 1 107 ? -49 -57.594 -18.078 1 34.94 107 LEU A CA 1
ATOM 860 C C . LEU A 1 107 ? -47.75 -57.125 -18.797 1 34.94 107 LEU A C 1
ATOM 862 O O . LEU A 1 107 ? -46.656 -57.688 -18.609 1 34.94 107 LEU A O 1
ATOM 866 N N . PRO A 1 108 ? -47.969 -56.406 -19.922 1 36.38 108 PRO A N 1
ATOM 867 C CA . PRO A 1 108 ? -46.844 -55.812 -20.656 1 36.38 108 PRO A CA 1
ATOM 868 C C . PRO A 1 108 ? -45.781 -55.219 -19.75 1 36.38 108 PRO A C 1
ATOM 870 O O . PRO A 1 108 ? -46.125 -54.562 -18.75 1 36.38 108 PRO A O 1
ATOM 873 N N . PHE A 1 109 ? -44.875 -56.031 -19.281 1 36.38 109 PHE A N 1
ATOM 874 C CA . PHE A 1 109 ? -43.875 -55.375 -18.453 1 36.38 109 PHE A CA 1
ATOM 875 C C . PHE A 1 109 ? -42.969 -54.5 -19.281 1 36.38 109 PHE A C 1
ATOM 877 O O . PHE A 1 109 ? -42.719 -54.75 -20.453 1 36.38 109 PHE A O 1
ATOM 884 N N . ASN A 1 110 ? -43.094 -53.156 -19.125 1 34.72 110 ASN A N 1
ATOM 885 C CA . ASN A 1 110 ? -42.125 -52.219 -19.641 1 34.72 110 ASN A CA 1
ATOM 886 C C . ASN A 1 110 ? -40.75 -52.438 -19.047 1 34.72 110 ASN A C 1
ATOM 888 O O . ASN A 1 110 ? -40.594 -52.5 -17.828 1 34.72 110 ASN A O 1
ATOM 892 N N . VAL A 1 111 ? -40.062 -53.406 -19.609 1 35.31 111 VAL A N 1
ATOM 893 C CA . VAL A 1 111 ? -38.719 -53.531 -19.125 1 35.31 111 VAL A CA 1
ATOM 894 C C . VAL A 1 111 ? -37.875 -52.344 -19.531 1 35.31 111 VAL A C 1
ATOM 896 O O . VAL A 1 111 ? -37.906 -51.938 -20.703 1 35.31 111 VAL A O 1
ATOM 899 N N . ALA A 1 112 ? -37.688 -51.438 -18.656 1 38 112 ALA A N 1
ATOM 900 C CA . ALA A 1 112 ? -36.688 -50.375 -18.875 1 38 112 ALA A CA 1
ATOM 901 C C . ALA A 1 112 ? -35.281 -50.906 -18.781 1 38 112 ALA A C 1
ATOM 903 O O . ALA A 1 112 ? -34.938 -51.625 -17.844 1 38 112 ALA A O 1
ATOM 904 N N . TYR A 1 113 ? -34.812 -51.5 -19.844 1 33.38 113 TYR A N 1
ATOM 905 C CA . TYR A 1 113 ? -33.406 -51.906 -19.797 1 33.38 113 TYR A CA 1
ATOM 906 C C . TYR A 1 113 ? -32.5 -50.688 -19.828 1 33.38 113 TYR A C 1
ATOM 908 O O . TYR A 1 113 ? -32.812 -49.688 -20.422 1 33.38 113 TYR A O 1
ATOM 916 N N . LEU A 1 114 ? -31.781 -50.625 -18.828 1 39.81 114 LEU A N 1
ATOM 917 C CA . LEU A 1 114 ? -30.672 -49.656 -18.75 1 39.81 114 LEU A CA 1
ATOM 918 C C . LEU A 1 114 ? -29.594 -50 -19.781 1 39.81 114 LEU A C 1
ATOM 920 O O . LEU A 1 114 ? -28.984 -51.062 -19.703 1 39.81 114 LEU A O 1
ATOM 924 N N . GLN A 1 115 ? -29.844 -49.906 -21.031 1 39.12 115 GLN A N 1
ATOM 925 C CA . GLN A 1 115 ? -28.734 -50.156 -21.922 1 39.12 115 GLN A CA 1
ATOM 926 C C . GLN A 1 115 ? -27.609 -49.156 -21.719 1 39.12 115 GLN A C 1
ATOM 928 O O . GLN A 1 115 ? -27.859 -47.969 -21.609 1 39.12 115 GLN A O 1
ATOM 933 N N . PRO A 1 116 ? -26.5 -49.656 -21.312 1 43.09 116 PRO A N 1
ATOM 934 C CA . PRO A 1 116 ? -25.344 -48.75 -21.328 1 43.09 116 PRO A CA 1
ATOM 935 C C . PRO A 1 116 ? -25.203 -48 -22.641 1 43.09 116 PRO A C 1
ATOM 937 O O . PRO A 1 116 ? -25.359 -48.562 -23.719 1 43.09 116 PRO A O 1
ATOM 940 N N . ASN A 1 117 ? -25.781 -46.906 -22.859 1 45.44 117 ASN A N 1
ATOM 941 C CA . ASN A 1 117 ? -25.594 -46.188 -24.125 1 45.44 117 ASN A CA 1
ATOM 942 C C . ASN A 1 117 ? -24.141 -45.844 -24.359 1 45.44 117 ASN A C 1
ATOM 944 O O . ASN A 1 117 ? -23.688 -44.75 -24.078 1 45.44 117 ASN A O 1
ATOM 948 N N . LEU A 1 118 ? -23.25 -46.844 -24.188 1 47.03 118 LEU A N 1
ATOM 949 C CA . LEU A 1 118 ? -21.828 -46.719 -24.406 1 47.03 118 LEU A CA 1
ATOM 950 C C . LEU A 1 118 ? -21.531 -45.875 -25.625 1 47.03 118 LEU A C 1
ATOM 952 O O . LEU A 1 118 ? -20.469 -45.25 -25.719 1 47.03 118 LEU A O 1
ATOM 956 N N . ARG A 1 119 ? -22.219 -46.219 -26.781 1 55.22 119 ARG A N 1
ATOM 957 C CA . ARG A 1 119 ? -21.844 -45.656 -28.078 1 55.22 119 ARG A CA 1
ATOM 958 C C . ARG A 1 119 ? -22.562 -44.344 -28.344 1 55.22 119 ARG A C 1
ATOM 960 O O . ARG A 1 119 ? -23.141 -44.125 -29.406 1 55.22 119 ARG A O 1
ATOM 967 N N . SER A 1 120 ? -22.562 -43.5 -27.266 1 71.81 120 SER A N 1
ATOM 968 C CA . SER A 1 120 ? -23.234 -42.219 -27.516 1 71.81 120 SER A CA 1
ATOM 969 C C . SER A 1 120 ? -22.375 -41.312 -28.391 1 71.81 120 SER A C 1
ATOM 971 O O . SER A 1 120 ? -21.141 -41.406 -28.391 1 71.81 120 SER A O 1
ATOM 973 N N . LYS A 1 121 ? -22.906 -40.75 -29.391 1 83.38 121 LYS A N 1
ATOM 974 C CA . LYS A 1 121 ? -22.281 -39.781 -30.281 1 83.38 121 LYS A CA 1
ATOM 975 C C . LYS A 1 121 ? -21.312 -38.875 -29.547 1 83.38 121 LYS A C 1
ATOM 977 O O . LYS A 1 121 ? -20.25 -38.531 -30.062 1 83.38 121 LYS A O 1
ATOM 982 N N . GLU A 1 122 ? -21.609 -38.781 -28.25 1 89.19 122 GLU A N 1
ATOM 983 C CA . GLU A 1 122 ? -20.781 -37.906 -27.453 1 89.19 122 GLU A CA 1
ATOM 984 C C . GLU A 1 122 ? -19.422 -38.531 -27.141 1 89.19 122 GLU A C 1
ATOM 986 O O . GLU A 1 122 ? -18.406 -37.844 -27.125 1 89.19 122 GLU A O 1
ATOM 991 N N . LEU A 1 123 ? -19.422 -39.844 -26.938 1 91.12 123 LEU A N 1
ATOM 992 C CA . LEU A 1 123 ? -18.156 -40.531 -26.641 1 91.12 123 LEU A CA 1
ATOM 993 C C . LEU A 1 123 ? -17.297 -40.625 -27.891 1 91.12 123 LEU A C 1
ATOM 995 O O . LEU A 1 123 ? -16.062 -40.594 -27.812 1 91.12 123 LEU A O 1
ATOM 999 N N . SER A 1 124 ? -17.922 -40.781 -28.984 1 93.06 124 SER A N 1
ATOM 1000 C CA . SER A 1 124 ? -17.172 -40.812 -30.25 1 93.06 124 SER A CA 1
ATOM 1001 C C . SER A 1 124 ? -16.531 -39.438 -30.516 1 93.06 124 SER A C 1
ATOM 1003 O O . SER A 1 124 ? -15.43 -39.375 -31.062 1 93.06 124 SER A O 1
ATOM 1005 N N . PHE A 1 125 ? -17.281 -38.406 -30.172 1 94.94 125 PHE A N 1
ATOM 1006 C CA . PHE A 1 125 ? -16.719 -37.062 -30.266 1 94.94 125 PHE A CA 1
ATOM 1007 C C . PHE A 1 125 ? -15.508 -36.938 -29.344 1 94.94 125 PHE A C 1
ATOM 1009 O O . PHE A 1 125 ? -14.477 -36.406 -29.766 1 94.94 125 PHE A O 1
ATOM 1016 N N . LEU A 1 126 ? -15.641 -37.375 -28.141 1 95.75 126 LEU A N 1
ATOM 1017 C CA . LEU A 1 126 ? -14.555 -37.344 -27.156 1 95.75 126 LEU A CA 1
ATOM 1018 C C . LEU A 1 126 ? -13.352 -38.125 -27.656 1 95.75 126 LEU A C 1
ATOM 1020 O O . LEU A 1 126 ? -12.203 -37.75 -27.422 1 95.75 126 LEU A O 1
ATOM 1024 N N . ALA A 1 127 ? -13.617 -39.25 -28.312 1 96.06 127 ALA A N 1
ATOM 1025 C CA . ALA A 1 127 ? -12.539 -40.062 -28.875 1 96.06 127 ALA A CA 1
ATOM 1026 C C . ALA A 1 127 ? -11.727 -39.281 -29.891 1 96.06 127 ALA A C 1
ATOM 1028 O O . ALA A 1 127 ? -10.5 -39.375 -29.922 1 96.06 127 ALA A O 1
ATOM 1029 N N . TRP A 1 128 ? -12.445 -38.562 -30.688 1 97.19 128 TRP A N 1
ATOM 1030 C CA . TRP A 1 128 ? -11.766 -37.75 -31.672 1 97.19 128 TRP A CA 1
ATOM 1031 C C . TRP A 1 128 ? -10.898 -36.688 -31 1 97.19 128 TRP A C 1
ATOM 1033 O O . TRP A 1 128 ? -9.727 -36.5 -31.344 1 97.19 128 TRP A O 1
ATOM 1043 N N . ILE A 1 129 ? -11.461 -35.969 -30.078 1 96.94 129 ILE A N 1
ATOM 1044 C CA . ILE A 1 129 ? -10.766 -34.906 -29.344 1 96.94 129 ILE A CA 1
ATOM 1045 C C . ILE A 1 129 ? -9.516 -35.469 -28.672 1 96.94 129 ILE A C 1
ATOM 1047 O O . ILE A 1 129 ? -8.445 -34.875 -28.719 1 96.94 129 ILE A O 1
ATOM 1051 N N . ALA A 1 130 ? -9.672 -36.594 -28.047 1 97.5 130 ALA A N 1
ATOM 1052 C CA . ALA A 1 130 ? -8.578 -37.281 -27.344 1 97.5 130 ALA A CA 1
ATOM 1053 C C . ALA A 1 130 ? -7.438 -37.594 -28.297 1 97.5 130 ALA A C 1
ATOM 1055 O O . ALA A 1 130 ? -6.27 -37.344 -27.984 1 97.5 130 ALA A O 1
ATOM 1056 N N . ARG A 1 131 ? -7.754 -38.156 -29.406 1 97.44 131 ARG A N 1
ATOM 1057 C CA . ARG A 1 131 ? -6.734 -38.562 -30.359 1 97.44 131 ARG A CA 1
ATOM 1058 C C . ARG A 1 131 ? -6.004 -37.375 -30.938 1 97.44 131 ARG A C 1
ATOM 1060 O O . ARG A 1 131 ? -4.781 -37.375 -31.094 1 97.44 131 ARG A O 1
ATOM 1067 N N . GLU A 1 132 ? -6.785 -36.375 -31.281 1 96.88 132 GLU A N 1
ATOM 1068 C CA . GLU A 1 132 ? -6.172 -35.156 -31.828 1 96.88 132 GLU A CA 1
ATOM 1069 C C . GLU A 1 132 ? -5.285 -34.469 -30.781 1 96.88 132 GLU A C 1
ATOM 1071 O O . GLU A 1 132 ? -4.195 -34 -31.109 1 96.88 132 GLU A O 1
ATOM 1076 N N . THR A 1 133 ? -5.773 -34.312 -29.594 1 97 133 THR A N 1
ATOM 1077 C CA . THR A 1 133 ? -5 -33.688 -28.531 1 97 133 THR A CA 1
ATOM 1078 C C . THR A 1 133 ? -3.736 -34.5 -28.234 1 97 133 THR A C 1
ATOM 1080 O O . THR A 1 133 ? -2.674 -33.938 -27.984 1 97 133 THR A O 1
ATOM 1083 N N . LEU A 1 134 ? -3.867 -35.812 -28.219 1 97.44 134 LEU A N 1
ATOM 1084 C CA . LEU A 1 134 ? -2.73 -36.688 -28 1 97.44 134 LEU A CA 1
ATOM 1085 C C . LEU A 1 134 ? -1.683 -36.531 -29.094 1 97.44 134 LEU A C 1
ATOM 1087 O O . LEU A 1 134 ? -0.485 -36.469 -28.812 1 97.44 134 LEU A O 1
ATOM 1091 N N . ARG A 1 135 ? -2.121 -36.469 -30.328 1 96.94 135 ARG A N 1
ATOM 1092 C CA . ARG A 1 135 ? -1.207 -36.25 -31.438 1 96.94 135 ARG A CA 1
ATOM 1093 C C . ARG A 1 135 ? -0.441 -34.938 -31.266 1 96.94 135 ARG A C 1
ATOM 1095 O O . ARG A 1 135 ? 0.781 -34.906 -31.422 1 96.94 135 ARG A O 1
ATOM 1102 N N . ASN A 1 136 ? -1.16 -33.938 -30.984 1 96.12 136 ASN A N 1
ATOM 1103 C CA . ASN A 1 136 ? -0.54 -32.625 -30.75 1 96.12 136 ASN A CA 1
ATOM 1104 C C . ASN A 1 136 ? 0.471 -32.688 -29.609 1 96.12 136 ASN A C 1
ATOM 1106 O O . ASN A 1 136 ? 1.524 -32.031 -29.688 1 96.12 136 ASN A O 1
ATOM 1110 N N . ALA A 1 137 ? 0.112 -33.312 -28.547 1 97.31 137 ALA A N 1
ATOM 1111 C CA . ALA A 1 137 ? 0.976 -33.438 -27.375 1 97.31 137 ALA A CA 1
ATOM 1112 C C . ALA A 1 137 ? 2.285 -34.125 -27.719 1 97.31 137 ALA A C 1
ATOM 1114 O O . ALA A 1 137 ? 3.359 -33.719 -27.281 1 97.31 137 ALA A O 1
ATOM 1115 N N . LYS A 1 138 ? 2.18 -35.156 -28.5 1 96.62 138 LYS A N 1
ATOM 1116 C CA . LYS A 1 138 ? 3.373 -35.906 -28.906 1 96.62 138 LYS A CA 1
ATOM 1117 C C . LYS A 1 138 ? 4.285 -35.031 -29.766 1 96.62 138 LYS A C 1
ATOM 1119 O O . LYS A 1 138 ? 5.508 -35.031 -29.594 1 96.62 138 LYS A O 1
ATOM 1124 N N . ASP A 1 139 ? 3.707 -34.219 -30.609 1 95.81 139 ASP A N 1
ATOM 1125 C CA . ASP A 1 139 ? 4.457 -33.344 -31.5 1 95.81 139 ASP A CA 1
ATOM 1126 C C . ASP A 1 139 ? 5.195 -32.281 -30.719 1 95.81 139 ASP A C 1
ATOM 1128 O O . ASP A 1 139 ? 6.242 -31.781 -31.172 1 95.81 139 ASP A O 1
ATOM 1132 N N . LYS A 1 140 ? 4.695 -31.891 -29.609 1 95.06 140 LYS A N 1
ATOM 1133 C CA . LYS A 1 140 ? 5.223 -30.734 -28.906 1 95.06 140 LYS A CA 1
ATOM 1134 C C . LYS A 1 140 ? 5.977 -31.172 -27.641 1 95.06 140 LYS A C 1
ATOM 1136 O O . LYS A 1 140 ? 6.359 -30.328 -26.828 1 95.06 140 LYS A O 1
ATOM 1141 N N . LEU A 1 141 ? 6.172 -32.406 -27.422 1 96.5 141 LEU A N 1
ATOM 1142 C CA . LEU A 1 141 ? 6.746 -32.969 -26.203 1 96.5 141 LEU A CA 1
ATOM 1143 C C . LEU A 1 141 ? 8.133 -32.375 -25.938 1 96.5 141 LEU A C 1
ATOM 1145 O O . LEU A 1 141 ? 8.484 -32.094 -24.781 1 96.5 141 LEU A O 1
ATOM 1149 N N . ASN A 1 142 ? 8.867 -32.156 -26.953 1 94.56 142 ASN A N 1
ATOM 1150 C CA . ASN A 1 142 ? 10.242 -31.688 -26.797 1 94.56 142 ASN A CA 1
ATOM 1151 C C . ASN A 1 142 ? 10.297 -30.297 -26.172 1 94.56 142 ASN A C 1
ATOM 1153 O O . ASN A 1 142 ? 11.25 -29.969 -25.469 1 94.56 142 ASN A O 1
ATOM 1157 N N . TYR A 1 143 ? 9.367 -29.5 -26.391 1 93.69 143 TYR A N 1
ATOM 1158 C CA . TYR A 1 143 ? 9.336 -28.125 -25.891 1 93.69 143 TYR A CA 1
ATOM 1159 C C . TYR A 1 143 ? 9.008 -28.109 -24.406 1 93.69 143 TYR A C 1
ATOM 1161 O O . TYR A 1 143 ? 9.117 -27.062 -23.75 1 93.69 143 TYR A O 1
ATOM 1169 N N . SER A 1 144 ? 8.633 -29.172 -23.828 1 93.5 144 SER A N 1
ATOM 1170 C CA . SER A 1 144 ? 8.297 -29.281 -22.406 1 93.5 144 SER A CA 1
ATOM 1171 C C . SER A 1 144 ? 9.555 -29.516 -21.562 1 93.5 144 SER A C 1
ATOM 1173 O O . SER A 1 144 ? 9.492 -29.453 -20.328 1 93.5 144 SER A O 1
ATOM 1175 N N . ALA A 1 145 ? 10.703 -29.703 -22.172 1 92.69 145 ALA A N 1
ATOM 1176 C CA . ALA A 1 145 ? 11.922 -30.078 -21.453 1 92.69 145 ALA A CA 1
ATOM 1177 C C . ALA A 1 145 ? 12.766 -28.844 -21.141 1 92.69 145 ALA A C 1
ATOM 1179 O O . ALA A 1 145 ? 13.812 -28.953 -20.5 1 92.69 145 ALA A O 1
ATOM 1180 N N . ILE A 1 146 ? 12.289 -27.719 -21.484 1 88.19 146 ILE A N 1
ATOM 1181 C CA . ILE A 1 146 ? 13.078 -26.5 -21.328 1 88.19 146 ILE A CA 1
ATOM 1182 C C . ILE A 1 146 ? 13.172 -26.125 -19.859 1 88.19 146 ILE A C 1
ATOM 1184 O O . ILE A 1 146 ? 12.156 -26.062 -19.156 1 88.19 146 ILE A O 1
ATOM 1188 N N . GLU A 1 147 ? 14.391 -25.922 -19.406 1 82.25 147 GLU A N 1
ATOM 1189 C CA . GLU A 1 147 ? 14.664 -25.516 -18.031 1 82.25 147 GLU A CA 1
ATOM 1190 C C . GLU A 1 147 ? 14.492 -24.016 -17.859 1 82.25 147 GLU A C 1
ATOM 1192 O O . GLU A 1 147 ? 14.594 -23.25 -18.828 1 82.25 147 GLU A O 1
ATOM 1197 N N . PRO A 1 148 ? 14.18 -23.469 -16.703 1 79.75 148 PRO A N 1
ATOM 1198 C CA . PRO A 1 148 ? 14.156 -24.141 -15.414 1 79.75 148 PRO A CA 1
ATOM 1199 C C . PRO A 1 148 ? 12.781 -24.703 -15.062 1 79.75 148 PRO A C 1
ATOM 1201 O O . PRO A 1 148 ? 12.633 -25.406 -14.047 1 79.75 148 PRO A O 1
ATOM 1204 N N . PHE A 1 149 ? 11.727 -24.531 -15.773 1 83.38 149 PHE A N 1
ATOM 1205 C CA . PHE A 1 149 ? 10.383 -24.984 -15.438 1 83.38 149 PHE A CA 1
ATOM 1206 C C . PHE A 1 149 ? 9.922 -26.078 -16.406 1 83.38 149 PHE A C 1
ATOM 1208 O O . PHE A 1 149 ? 8.852 -25.969 -17 1 83.38 149 PHE A O 1
ATOM 1215 N N . SER A 1 150 ? 10.727 -27.078 -16.469 1 87.06 150 SER A N 1
ATOM 1216 C CA . SER A 1 150 ? 10.391 -28.188 -17.344 1 87.06 150 SER A CA 1
ATOM 1217 C C . SER A 1 150 ? 9.164 -28.938 -16.828 1 87.06 150 SER A C 1
ATOM 1219 O O . SER A 1 150 ? 8.977 -29.078 -15.617 1 87.06 150 SER A O 1
ATOM 1221 N N . PHE A 1 151 ? 8.359 -29.375 -17.734 1 89.5 151 PHE A N 1
ATOM 1222 C CA . PHE A 1 151 ? 7.203 -30.203 -17.391 1 89.5 151 PHE A CA 1
ATOM 1223 C C . PHE A 1 151 ? 7.156 -31.453 -18.25 1 89.5 151 PHE A C 1
ATOM 1225 O O . PHE A 1 151 ? 6.074 -31.922 -18.625 1 89.5 151 PHE A O 1
ATOM 1232 N N . HIS A 1 152 ? 8.297 -31.875 -18.594 1 92.62 152 HIS A N 1
ATOM 1233 C CA . HIS A 1 152 ? 8.461 -33 -19.516 1 92.62 152 HIS A CA 1
ATOM 1234 C C . HIS A 1 152 ? 7.918 -34.281 -18.906 1 92.62 152 HIS A C 1
ATOM 1236 O O . HIS A 1 152 ? 7.215 -35.062 -19.562 1 92.62 152 HIS A O 1
ATOM 1242 N N . HIS A 1 153 ? 8.227 -34.562 -17.719 1 91 153 HIS A N 1
ATOM 1243 C CA . HIS A 1 153 ? 7.785 -35.781 -17.062 1 91 153 HIS A CA 1
ATOM 1244 C C . HIS A 1 153 ? 6.27 -35.781 -16.875 1 91 153 HIS A C 1
ATOM 1246 O O . HIS A 1 153 ? 5.621 -36.812 -17.062 1 91 153 HIS A O 1
ATOM 1252 N N . GLU A 1 154 ? 5.777 -34.656 -16.469 1 90.94 154 GLU A N 1
ATOM 1253 C CA . GLU A 1 154 ? 4.336 -34.531 -16.281 1 90.94 154 GLU A CA 1
ATOM 1254 C C . GLU A 1 154 ? 3.592 -34.75 -17.594 1 90.94 154 GLU A C 1
ATOM 1256 O O . GLU A 1 154 ? 2.594 -35.469 -17.641 1 90.94 154 GLU A O 1
ATOM 1261 N N . MET A 1 155 ? 4.117 -34.156 -18.594 1 94.62 155 MET A N 1
ATOM 1262 C CA . MET A 1 155 ? 3.475 -34.281 -19.906 1 94.62 155 MET A CA 1
ATOM 1263 C C . MET A 1 155 ? 3.564 -35.719 -20.422 1 94.62 155 MET A C 1
ATOM 1265 O O . MET A 1 155 ? 2.594 -36.25 -20.953 1 94.62 155 MET A O 1
ATOM 1269 N N . ARG A 1 156 ? 4.629 -36.312 -20.219 1 96.25 156 ARG A N 1
ATOM 1270 C CA . ARG A 1 156 ? 4.797 -37.719 -20.625 1 96.25 156 ARG A CA 1
ATOM 1271 C C . ARG A 1 156 ? 3.816 -38.625 -19.891 1 96.25 156 ARG A C 1
ATOM 1273 O O . ARG A 1 156 ? 3.258 -39.562 -20.484 1 96.25 156 ARG A O 1
ATOM 1280 N N . ARG A 1 157 ? 3.689 -38.375 -18.672 1 95.62 157 ARG A N 1
ATOM 1281 C CA . ARG A 1 157 ? 2.744 -39.156 -17.875 1 95.62 157 ARG A CA 1
ATOM 1282 C C . ARG A 1 157 ? 1.326 -39.031 -18.406 1 95.62 157 ARG A C 1
ATOM 1284 O O . ARG A 1 157 ? 0.587 -40 -18.5 1 95.62 157 ARG A O 1
ATOM 1291 N N . GLU A 1 158 ? 0.977 -37.812 -18.719 1 96 158 GLU A N 1
ATOM 1292 C CA . GLU A 1 158 ? -0.364 -37.594 -19.25 1 96 158 GLU A CA 1
ATOM 1293 C C . GLU A 1 158 ? -0.535 -38.219 -20.609 1 96 158 GLU A C 1
ATOM 1295 O O . GLU A 1 158 ? -1.622 -38.688 -20.953 1 96 158 GLU A O 1
ATOM 1300 N N . ILE A 1 159 ? 0.475 -38.219 -21.422 1 97.56 159 ILE A N 1
ATOM 1301 C CA . ILE A 1 159 ? 0.45 -38.875 -22.719 1 97.56 159 ILE A CA 1
ATOM 1302 C C . ILE A 1 159 ? 0.225 -40.375 -22.547 1 97.56 159 ILE A C 1
ATOM 1304 O O . ILE A 1 159 ? -0.606 -40.969 -23.234 1 97.56 159 ILE A O 1
ATOM 1308 N N . LYS A 1 160 ? 0.917 -40.938 -21.609 1 97.31 160 LYS A N 1
ATOM 1309 C CA . LYS A 1 160 ? 0.756 -42.344 -21.344 1 97.31 160 LYS A CA 1
ATOM 1310 C C . LYS A 1 160 ? -0.669 -42.656 -20.891 1 97.31 160 LYS A C 1
ATOM 1312 O O . LYS A 1 160 ? -1.265 -43.656 -21.359 1 97.31 160 LYS A O 1
ATOM 1317 N N . LYS A 1 161 ? -1.198 -41.906 -20.047 1 96.62 161 LYS A N 1
ATOM 1318 C CA . LYS A 1 161 ? -2.572 -42.094 -19.594 1 96.62 161 LYS A CA 1
ATOM 1319 C C . LYS A 1 161 ? -3.559 -42 -20.75 1 96.62 161 LYS A C 1
ATOM 1321 O O . LYS A 1 161 ? -4.496 -42.781 -20.844 1 96.62 161 LYS A O 1
ATOM 1326 N N . ALA A 1 162 ? -3.336 -41 -21.547 1 96.12 162 ALA A N 1
ATOM 1327 C CA . ALA A 1 162 ? -4.23 -40.781 -22.688 1 96.12 162 ALA A CA 1
ATOM 1328 C C . ALA A 1 162 ? -4.191 -41.969 -23.641 1 96.12 162 ALA A C 1
ATOM 1330 O O . ALA A 1 162 ? -5.219 -42.375 -24.188 1 96.12 162 ALA A O 1
ATOM 1331 N N . TYR A 1 163 ? -3.031 -42.469 -23.828 1 94.75 163 TYR A N 1
ATOM 1332 C CA . TYR A 1 163 ? -2.861 -43.625 -24.703 1 94.75 163 TYR A CA 1
ATOM 1333 C C . TYR A 1 163 ? -3.645 -44.812 -24.188 1 94.75 163 TYR A C 1
ATOM 1335 O O . TYR A 1 163 ? -4.285 -45.531 -24.969 1 94.75 163 TYR A O 1
ATOM 1343 N N . GLU A 1 164 ? -3.621 -45.062 -22.938 1 95 164 GLU A N 1
ATOM 1344 C CA . GLU A 1 164 ? -4.34 -46.156 -22.312 1 95 164 GLU A CA 1
ATOM 1345 C C . GLU A 1 164 ? -5.844 -45.906 -22.312 1 95 164 GLU A C 1
ATOM 1347 O O . GLU A 1 164 ? -6.625 -46.812 -22.625 1 95 164 GLU A O 1
ATOM 1352 N N . ARG A 1 165 ? -6.188 -44.75 -22.094 1 93.06 165 ARG A N 1
ATOM 1353 C CA . ARG A 1 165 ? -7.602 -44.406 -21.922 1 93.06 165 ARG A CA 1
ATOM 1354 C C . ARG A 1 165 ? -8.312 -44.344 -23.266 1 93.06 165 ARG A C 1
ATOM 1356 O O . ARG A 1 165 ? -9.5 -44.688 -23.359 1 93.06 165 ARG A O 1
ATOM 1363 N N . LYS A 1 166 ? -7.602 -43.875 -24.219 1 91.44 166 LYS A N 1
ATOM 1364 C CA . LYS A 1 166 ? -8.234 -43.781 -25.531 1 91.44 166 LYS A CA 1
ATOM 1365 C C . LYS A 1 166 ? -8.703 -45.125 -26.047 1 91.44 166 LYS A C 1
ATOM 1367 O O . LYS A 1 166 ? -9.633 -45.219 -26.844 1 91.44 166 LYS A O 1
ATOM 1372 N N . LYS A 1 167 ? -8.094 -46.188 -25.562 1 91.56 167 LYS A N 1
ATOM 1373 C CA . LYS A 1 167 ? -8.469 -47.562 -25.969 1 91.56 167 LYS A CA 1
ATOM 1374 C C . LYS A 1 167 ? -9.867 -47.906 -25.484 1 91.56 167 LYS A C 1
ATOM 1376 O O . LYS A 1 167 ? -10.516 -48.781 -26.031 1 91.56 167 LYS A O 1
ATOM 1381 N N . LEU A 1 168 ? -10.281 -47.219 -24.484 1 91 168 LEU A N 1
ATOM 1382 C CA . LEU A 1 168 ? -11.578 -47.5 -23.891 1 91 168 LEU A CA 1
ATOM 1383 C C . LEU A 1 168 ? -12.688 -46.781 -24.625 1 91 168 LEU A C 1
ATOM 1385 O O . LEU A 1 168 ? -13.875 -47 -24.391 1 91 168 LEU A O 1
ATOM 1389 N N . LEU A 1 169 ? -12.305 -45.938 -25.578 1 92 169 LEU A N 1
ATOM 1390 C CA . LEU A 1 169 ? -13.273 -45.125 -26.297 1 92 169 LEU A CA 1
ATOM 1391 C C . LEU A 1 169 ? -13.641 -45.75 -27.625 1 92 169 LEU A C 1
ATOM 1393 O O . LEU A 1 169 ? -12.852 -46.5 -28.203 1 92 169 LEU A O 1
ATOM 1397 N N . PRO A 1 170 ? -14.891 -45.438 -28.062 1 91.25 170 PRO A N 1
ATOM 1398 C CA . PRO A 1 170 ? -15.289 -45.969 -29.359 1 91.25 170 PRO A CA 1
ATOM 1399 C C . PRO A 1 170 ? -14.539 -45.312 -30.516 1 91.25 170 PRO A C 1
ATOM 1401 O O . PRO A 1 170 ? -13.586 -44.562 -30.297 1 91.25 170 PRO A O 1
ATOM 1404 N N . GLU A 1 171 ? -14.867 -45.688 -31.766 1 92.38 171 GLU A N 1
ATOM 1405 C CA . GLU A 1 171 ? -14.258 -45.094 -32.938 1 92.38 171 GLU A CA 1
ATOM 1406 C C . GLU A 1 171 ? -14.523 -43.594 -33 1 92.38 171 GLU A C 1
ATOM 1408 O O . GLU A 1 171 ? -15.641 -43.156 -32.719 1 92.38 171 GLU A O 1
ATOM 1413 N N . PRO A 1 172 ? -13.547 -42.812 -33.344 1 94.44 172 PRO A N 1
ATOM 1414 C CA . PRO A 1 172 ? -13.664 -41.375 -33.312 1 94.44 172 PRO A CA 1
ATOM 1415 C C . PRO A 1 172 ? -14.555 -40.812 -34.406 1 94.44 172 PRO A C 1
ATOM 1417 O O . PRO A 1 172 ? -14.57 -41.375 -35.531 1 94.44 172 PRO A O 1
ATOM 1420 N N . SER A 1 173 ? -15.258 -39.781 -34.094 1 93.69 173 SER A N 1
ATOM 1421 C CA . SER A 1 173 ? -16.031 -39 -35.062 1 93.69 173 SER A CA 1
ATOM 1422 C C . SER A 1 173 ? -15.82 -37.5 -34.844 1 93.69 173 SER A C 1
ATOM 1424 O O . SER A 1 173 ? -15.609 -37.062 -33.688 1 93.69 173 SER A O 1
ATOM 1426 N N . ILE A 1 174 ? -15.883 -36.719 -35.938 1 93.88 174 ILE A N 1
ATOM 1427 C CA . ILE A 1 174 ? -15.711 -35.25 -35.844 1 93.88 174 ILE A CA 1
ATOM 1428 C C . ILE A 1 174 ? -16.781 -34.688 -34.938 1 93.88 174 ILE A C 1
ATOM 1430 O O . ILE A 1 174 ? -17.969 -34.938 -35.125 1 93.88 174 ILE A O 1
ATOM 1434 N N . PRO A 1 175 ? -16.25 -33.844 -34.031 1 92.19 175 PRO A N 1
ATOM 1435 C CA . PRO A 1 175 ? -17.188 -33.406 -33 1 92.19 175 PRO A CA 1
ATOM 1436 C C . PRO A 1 175 ? -18.156 -32.344 -33.5 1 92.19 175 PRO A C 1
ATOM 1438 O O . PRO A 1 175 ? -17.75 -31.438 -34.25 1 92.19 175 PRO A O 1
ATOM 1441 N N . SER A 1 176 ? -19.438 -32.438 -33.125 1 90.62 176 SER A N 1
ATOM 1442 C CA . SER A 1 176 ? -20.469 -31.406 -33.156 1 90.62 176 SER A CA 1
ATOM 1443 C C . SER A 1 176 ? -20.938 -31.031 -31.766 1 90.62 176 SER A C 1
ATOM 1445 O O . SER A 1 176 ? -21.734 -31.734 -31.172 1 90.62 176 SER A O 1
ATOM 1447 N N . ILE A 1 177 ? -20.328 -29.891 -31.344 1 91.06 177 ILE A N 1
ATOM 1448 C CA . ILE A 1 177 ? -20.562 -29.516 -29.953 1 91.06 177 ILE A CA 1
ATOM 1449 C C . ILE A 1 177 ? -21.562 -28.359 -29.875 1 91.06 177 ILE A C 1
ATOM 1451 O O . ILE A 1 177 ? -21.469 -27.406 -30.641 1 91.06 177 ILE A O 1
ATOM 1455 N N . ASP A 1 178 ? -22.609 -28.453 -29.078 1 85.06 178 ASP A N 1
ATOM 1456 C CA . ASP A 1 178 ? -23.578 -27.375 -28.859 1 85.06 178 ASP A CA 1
ATOM 1457 C C . ASP A 1 178 ? -23.781 -27.109 -27.375 1 85.06 178 ASP A C 1
ATOM 1459 O O . ASP A 1 178 ? -23.031 -27.609 -26.531 1 85.06 178 ASP A O 1
ATOM 1463 N N . GLU A 1 179 ? -24.766 -26.328 -27.031 1 85.31 179 GLU A N 1
ATOM 1464 C CA . GLU A 1 179 ? -24.984 -25.891 -25.656 1 85.31 179 GLU A CA 1
ATOM 1465 C C . GLU A 1 179 ? -25.547 -27.031 -24.797 1 85.31 179 GLU A C 1
ATOM 1467 O O . GLU A 1 179 ? -25.391 -27.031 -23.578 1 85.31 179 GLU A O 1
ATOM 1472 N N . ASN A 1 180 ? -26.109 -28.047 -25.375 1 81.38 180 ASN A N 1
ATOM 1473 C CA . ASN A 1 180 ? -26.734 -29.141 -24.641 1 81.38 180 ASN A CA 1
ATOM 1474 C C . ASN A 1 180 ? -25.75 -30.297 -24.406 1 81.38 180 ASN A C 1
ATOM 1476 O O . ASN A 1 180 ? -26.047 -31.25 -23.688 1 81.38 180 ASN A O 1
ATOM 1480 N N . SER A 1 181 ? -24.625 -30.172 -25 1 85.88 181 SER A N 1
ATOM 1481 C CA . SER A 1 181 ? -23.594 -31.203 -24.797 1 85.88 181 SER A CA 1
ATOM 1482 C C . SER A 1 181 ? -23.141 -31.234 -23.344 1 85.88 181 SER A C 1
ATOM 1484 O O . SER A 1 181 ? -23.156 -30.219 -22.656 1 85.88 181 SER A O 1
ATOM 1486 N N . PRO A 1 182 ? -22.828 -32.406 -22.844 1 88.12 182 PRO A N 1
ATOM 1487 C CA . PRO A 1 182 ? -22.344 -32.5 -21.469 1 88.12 182 PRO A CA 1
ATOM 1488 C C . PRO A 1 182 ? -21.125 -31.609 -21.219 1 88.12 182 PRO A C 1
ATOM 1490 O O . PRO A 1 182 ? -20.312 -31.391 -22.125 1 88.12 182 PRO A O 1
ATOM 1493 N N . ASP A 1 183 ? -20.875 -31.188 -20 1 89 183 ASP A N 1
ATOM 1494 C CA . ASP A 1 183 ? -19.812 -30.25 -19.609 1 89 183 ASP A CA 1
ATOM 1495 C C . ASP A 1 183 ? -18.438 -30.812 -19.938 1 89 183 ASP A C 1
ATOM 1497 O O . ASP A 1 183 ? -17.547 -30.094 -20.406 1 89 183 ASP A O 1
ATOM 1501 N N . TRP A 1 184 ? -18.344 -32.156 -19.625 1 91.06 184 TRP A N 1
ATOM 1502 C CA . TRP A 1 184 ? -17.031 -32.75 -19.844 1 91.06 184 TRP A CA 1
ATOM 1503 C C . TRP A 1 184 ? -16.656 -32.688 -21.328 1 91.06 184 TRP A C 1
ATOM 1505 O O . TRP A 1 184 ? -15.477 -32.531 -21.672 1 91.06 184 TRP A O 1
ATOM 1515 N N . LEU A 1 185 ? -17.547 -32.812 -22.25 1 93.38 185 LEU A N 1
ATOM 1516 C CA . LEU A 1 185 ? -17.297 -32.75 -23.688 1 93.38 185 LEU A CA 1
ATOM 1517 C C . LEU A 1 185 ? -17.047 -31.312 -24.141 1 93.38 185 LEU A C 1
ATOM 1519 O O . LEU A 1 185 ? -16.094 -31.047 -24.891 1 93.38 185 LEU A O 1
ATOM 1523 N N . ARG A 1 186 ? -17.812 -30.406 -23.641 1 93.5 186 ARG A N 1
ATOM 1524 C CA . ARG A 1 186 ? -17.656 -29 -23.984 1 93.5 186 ARG A CA 1
ATOM 1525 C C . ARG A 1 186 ? -16.297 -28.469 -23.531 1 93.5 186 ARG A C 1
ATOM 1527 O O . ARG A 1 186 ? -15.602 -27.797 -24.312 1 93.5 186 ARG A O 1
ATOM 1534 N N . ASN A 1 187 ? -15.938 -28.781 -22.359 1 93.12 187 ASN A N 1
ATOM 1535 C CA . ASN A 1 187 ? -14.688 -28.312 -21.797 1 93.12 187 ASN A CA 1
ATOM 1536 C C . ASN A 1 187 ? -13.477 -28.922 -22.5 1 93.12 187 ASN A C 1
ATOM 1538 O O . ASN A 1 187 ? -12.469 -28.25 -22.719 1 93.12 187 ASN A O 1
ATOM 1542 N N . SER A 1 188 ? -13.633 -30.234 -22.797 1 95.12 188 SER A N 1
ATOM 1543 C CA . SER A 1 188 ? -12.539 -30.891 -23.5 1 95.12 188 SER A CA 1
ATOM 1544 C C . SER A 1 188 ? -12.328 -30.297 -24.875 1 95.12 188 SER A C 1
ATOM 1546 O O . SER A 1 188 ? -11.188 -30.094 -25.312 1 95.12 188 SER A O 1
ATOM 1548 N N . TYR A 1 189 ? -13.375 -29.984 -25.516 1 94.81 189 TYR A N 1
ATOM 1549 C CA . TYR A 1 189 ? -13.273 -29.406 -26.844 1 94.81 189 TYR A CA 1
ATOM 1550 C C . TYR A 1 189 ? -12.695 -28 -26.781 1 94.81 189 TYR A C 1
ATOM 1552 O O . TYR A 1 189 ? -11.852 -27.625 -27.594 1 94.81 189 TYR A O 1
ATOM 1560 N N . ARG A 1 190 ? -13.18 -27.25 -25.906 1 92.62 190 ARG A N 1
ATOM 1561 C CA . ARG A 1 190 ? -12.641 -25.906 -25.734 1 92.62 190 ARG A CA 1
ATOM 1562 C C . ARG A 1 190 ? -11.156 -25.938 -25.422 1 92.62 190 ARG A C 1
ATOM 1564 O O . ARG A 1 190 ? -10.383 -25.125 -25.938 1 92.62 190 ARG A O 1
ATOM 1571 N N . ALA A 1 191 ? -10.773 -26.797 -24.484 1 94.06 191 ALA A N 1
ATOM 1572 C CA . ALA A 1 191 ? -9.367 -26.953 -24.141 1 94.06 191 ALA A CA 1
ATOM 1573 C C . ALA A 1 191 ? -8.531 -27.266 -25.391 1 94.06 191 ALA A C 1
ATOM 1575 O O . ALA A 1 191 ? -7.449 -26.703 -25.578 1 94.06 191 ALA A O 1
ATOM 1576 N N . TYR A 1 192 ? -9.07 -28.156 -26.172 1 93.94 192 TYR A N 1
ATOM 1577 C CA . TYR A 1 192 ? -8.406 -28.516 -27.406 1 93.94 192 TYR A CA 1
ATOM 1578 C C . TYR A 1 192 ? -8.258 -27.312 -28.328 1 93.94 192 TYR A C 1
ATOM 1580 O O . TYR A 1 192 ? -7.172 -27.047 -28.859 1 93.94 192 TYR A O 1
ATOM 1588 N N . LEU A 1 193 ? -9.297 -26.547 -28.469 1 92.56 193 LEU A N 1
ATOM 1589 C CA . LEU A 1 193 ? -9.258 -25.375 -29.344 1 92.56 193 LEU A CA 1
ATOM 1590 C C . LEU A 1 193 ? -8.242 -24.359 -28.859 1 92.56 193 LEU A C 1
ATOM 1592 O O . LEU A 1 193 ? -7.516 -23.766 -29.672 1 92.56 193 LEU A O 1
ATOM 1596 N N . ILE A 1 194 ? -8.18 -24.125 -27.625 1 89.88 194 ILE A N 1
ATOM 1597 C CA . ILE A 1 194 ? -7.246 -23.172 -27.031 1 89.88 194 ILE A CA 1
ATOM 1598 C C . ILE A 1 194 ? -5.812 -23.625 -27.281 1 89.88 194 ILE A C 1
ATOM 1600 O O . ILE A 1 194 ? -4.945 -22.797 -27.594 1 89.88 194 ILE A O 1
ATOM 1604 N N . SER A 1 195 ? -5.578 -24.844 -27.141 1 91.12 195 SER A N 1
ATOM 1605 C CA . SER A 1 195 ? -4.23 -25.375 -27.328 1 91.12 195 SER A CA 1
ATOM 1606 C C . SER A 1 195 ? -3.783 -25.234 -28.781 1 91.12 195 SER A C 1
ATOM 1608 O O . SER A 1 195 ? -2.584 -25.172 -29.062 1 91.12 195 SER A O 1
ATOM 1610 N N . LYS A 1 196 ? -4.672 -25.141 -29.641 1 87.44 196 LYS A N 1
ATOM 1611 C CA . LYS A 1 196 ? -4.359 -25.109 -31.062 1 87.44 196 LYS A CA 1
ATOM 1612 C C . LYS A 1 196 ? -4.176 -23.672 -31.547 1 87.44 196 LYS A C 1
ATOM 1614 O O . LYS A 1 196 ? -3.338 -23.406 -32.406 1 87.44 196 LYS A O 1
ATOM 1619 N N . ARG A 1 197 ? -4.879 -22.688 -30.969 1 80.94 197 ARG A N 1
ATOM 1620 C CA . ARG A 1 197 ? -4.984 -21.406 -31.656 1 80.94 197 ARG A CA 1
ATOM 1621 C C . ARG A 1 197 ? -4.652 -20.25 -30.703 1 80.94 197 ARG A C 1
ATOM 1623 O O . ARG A 1 197 ? -4.504 -19.109 -31.156 1 80.94 197 ARG A O 1
ATOM 1630 N N . SER A 1 198 ? -4.508 -20.547 -29.453 1 80.31 198 SER A N 1
ATOM 1631 C CA . SER A 1 198 ? -4.449 -19.422 -28.531 1 80.31 198 SER A CA 1
ATOM 1632 C C . SER A 1 198 ? -3.084 -18.734 -28.578 1 80.31 198 SER A C 1
ATOM 1634 O O . SER A 1 198 ? -2.061 -19.391 -28.781 1 80.31 198 SER A O 1
ATOM 1636 N N . LYS A 1 199 ? -3.152 -17.453 -28.547 1 86.75 199 LYS A N 1
ATOM 1637 C CA . LYS A 1 199 ? -1.982 -16.594 -28.422 1 86.75 199 LYS A CA 1
ATOM 1638 C C . LYS A 1 199 ? -1.964 -15.891 -27.062 1 86.75 199 LYS A C 1
ATOM 1640 O O . LYS A 1 199 ? -2.926 -15.984 -26.297 1 86.75 199 LYS A O 1
ATOM 1645 N N . MET A 1 200 ? -0.822 -15.406 -26.844 1 89.5 200 MET A N 1
ATOM 1646 C CA . MET A 1 200 ? -0.679 -14.648 -25.609 1 89.5 200 MET A CA 1
ATOM 1647 C C . MET A 1 200 ? -0.557 -13.156 -25.875 1 89.5 200 MET A C 1
ATOM 1649 O O . MET A 1 200 ? 0.07 -12.758 -26.859 1 89.5 200 MET A O 1
ATOM 1653 N N . GLY A 1 201 ? -1.226 -12.406 -25.031 1 88.75 201 GLY A N 1
ATOM 1654 C CA . GLY A 1 201 ? -1.155 -10.969 -25.234 1 88.75 201 GLY A CA 1
ATOM 1655 C C . GLY A 1 201 ? -1.585 -10.18 -24 1 88.75 201 GLY A C 1
ATOM 1656 O O . GLY A 1 201 ? -1.774 -10.75 -22.922 1 88.75 201 GLY A O 1
ATOM 1657 N N . ILE A 1 202 ? -1.588 -8.859 -24.219 1 89.06 202 ILE A N 1
ATOM 1658 C CA . ILE A 1 202 ? -1.98 -7.945 -23.156 1 89.06 202 ILE A CA 1
ATOM 1659 C C . ILE A 1 202 ? -3.447 -7.555 -23.328 1 89.06 202 ILE A C 1
ATOM 1661 O O . ILE A 1 202 ? -3.926 -7.379 -24.438 1 89.06 202 ILE A O 1
ATOM 1665 N N . LYS A 1 203 ? -4.07 -7.426 -22.188 1 88.31 203 LYS A N 1
ATOM 1666 C CA . LYS A 1 203 ? -5.492 -7.09 -22.219 1 88.31 203 LYS A CA 1
ATOM 1667 C C . LYS A 1 203 ? -5.75 -5.867 -23.094 1 88.31 203 LYS A C 1
ATOM 1669 O O . LYS A 1 203 ? -4.988 -4.898 -23.062 1 88.31 203 LYS A O 1
ATOM 1674 N N . SER A 1 204 ? -6.75 -6.02 -23.859 1 86.81 204 SER A N 1
ATOM 1675 C CA . SER A 1 204 ? -7.129 -4.949 -24.781 1 86.81 204 SER A CA 1
ATOM 1676 C C . SER A 1 204 ? -8.633 -4.961 -25.047 1 86.81 204 SER A C 1
ATOM 1678 O O . SER A 1 204 ? -9.281 -6 -24.922 1 86.81 204 SER A O 1
ATOM 1680 N N . ARG A 1 205 ? -9.25 -3.908 -25.344 1 81.31 205 ARG A N 1
ATOM 1681 C CA . ARG A 1 205 ? -10.688 -3.793 -25.578 1 81.31 205 ARG A CA 1
ATOM 1682 C C . ARG A 1 205 ? -11.062 -4.387 -26.938 1 81.31 205 ARG A C 1
ATOM 1684 O O . ARG A 1 205 ? -12.164 -4.918 -27.094 1 81.31 205 ARG A O 1
ATOM 1691 N N . GLY A 1 206 ? -10.297 -4.344 -27.766 1 76.62 206 GLY A N 1
ATOM 1692 C CA . GLY A 1 206 ? -10.688 -4.746 -29.109 1 76.62 206 GLY A CA 1
ATOM 1693 C C . GLY A 1 206 ? -10.008 -6.027 -29.562 1 76.62 206 GLY A C 1
ATOM 1694 O O . GLY A 1 206 ? -10.109 -6.406 -30.734 1 76.62 206 GLY A O 1
ATOM 1695 N N . GLY A 1 207 ? -9.516 -6.688 -28.656 1 78 207 GLY A N 1
ATOM 1696 C CA . GLY A 1 207 ? -8.781 -7.863 -29.109 1 78 207 GLY A CA 1
ATOM 1697 C C . GLY A 1 207 ? -9.609 -9.133 -29.062 1 78 207 GLY A C 1
ATOM 1698 O O . GLY A 1 207 ? -10.82 -9.086 -28.859 1 78 207 GLY A O 1
ATOM 1699 N N . ARG A 1 208 ? -9.023 -10.188 -29.516 1 83.94 208 ARG A N 1
ATOM 1700 C CA . ARG A 1 208 ? -9.617 -11.516 -29.453 1 83.94 208 ARG A CA 1
ATOM 1701 C C . ARG A 1 208 ? -9.391 -12.141 -28.078 1 83.94 208 ARG A C 1
ATOM 1703 O O . ARG A 1 208 ? -8.461 -11.758 -27.359 1 83.94 208 ARG A O 1
ATOM 1710 N N . LYS A 1 209 ? -10.234 -13.109 -27.781 1 87.94 209 LYS A N 1
ATOM 1711 C CA . LYS A 1 209 ? -10.094 -13.805 -26.516 1 87.94 209 LYS A CA 1
ATOM 1712 C C . LYS A 1 209 ? -8.938 -14.797 -26.547 1 87.94 209 LYS A C 1
ATOM 1714 O O . LYS A 1 209 ? -8.945 -15.742 -27.344 1 87.94 209 LYS A O 1
ATOM 1719 N N . ASP A 1 210 ? -7.93 -14.43 -25.844 1 90.94 210 ASP A N 1
ATOM 1720 C CA . ASP A 1 210 ? -6.719 -15.242 -25.766 1 90.94 210 ASP A CA 1
ATOM 1721 C C . ASP A 1 210 ? -6.102 -15.172 -24.359 1 90.94 210 ASP A C 1
ATOM 1723 O O . ASP A 1 210 ? -6.727 -14.664 -23.438 1 90.94 210 ASP A O 1
ATOM 1727 N N . VAL A 1 211 ? -4.953 -15.781 -24.328 1 90 211 VAL A N 1
ATOM 1728 C CA . VAL A 1 211 ? -4.301 -15.859 -23.016 1 90 211 VAL A CA 1
ATOM 1729 C C . VAL A 1 211 ? -3.783 -14.484 -22.609 1 90 211 VAL A C 1
ATOM 1731 O O . VAL A 1 211 ? -2.943 -13.898 -23.297 1 90 211 VAL A O 1
ATOM 1734 N N . LYS A 1 212 ? -4.242 -14.086 -21.531 1 91.75 212 LYS A N 1
ATOM 1735 C CA . LYS A 1 212 ? -3.861 -12.766 -21.031 1 91.75 212 LYS A CA 1
ATOM 1736 C C . LYS A 1 212 ? -2.611 -12.859 -20.156 1 91.75 212 LYS A C 1
ATOM 1738 O O . LYS A 1 212 ? -2.525 -13.711 -19.281 1 91.75 212 LYS A O 1
ATOM 1743 N N . ILE A 1 213 ? -1.759 -11.898 -20.422 1 91.25 213 ILE A N 1
ATOM 1744 C CA . ILE A 1 213 ? -0.548 -11.789 -19.609 1 91.25 213 ILE A CA 1
ATOM 1745 C C . ILE A 1 213 ? -0.675 -10.609 -18.656 1 91.25 213 ILE A C 1
ATOM 1747 O O . ILE A 1 213 ? -1.17 -9.547 -19.031 1 91.25 213 ILE A O 1
ATOM 1751 N N . VAL A 1 214 ? -0.267 -10.844 -17.453 1 91.31 214 VAL A N 1
ATOM 1752 C CA . VAL A 1 214 ? -0.178 -9.781 -16.453 1 91.31 214 VAL A CA 1
ATOM 1753 C C . VAL A 1 214 ? 1.287 -9.445 -16.188 1 91.31 214 VAL A C 1
ATOM 1755 O O . VAL A 1 214 ? 2.035 -10.273 -15.664 1 91.31 214 VAL A O 1
ATOM 1758 N N . ILE A 1 215 ? 1.668 -8.273 -16.406 1 93.5 215 ILE A N 1
ATOM 1759 C CA . ILE A 1 215 ? 3.07 -7.871 -16.438 1 93.5 215 ILE A CA 1
ATOM 1760 C C . ILE A 1 215 ? 3.66 -7.984 -15.023 1 93.5 215 ILE A C 1
ATOM 1762 O O . ILE A 1 215 ? 4.809 -8.406 -14.859 1 93.5 215 ILE A O 1
ATOM 1766 N N . SER A 1 216 ? 2.906 -7.629 -14 1 93 216 SER A N 1
ATOM 1767 C CA . SER A 1 216 ? 3.406 -7.73 -12.633 1 93 216 SER A CA 1
ATOM 1768 C C . SER A 1 216 ? 3.721 -9.18 -12.266 1 93 216 SER A C 1
ATOM 1770 O O . SER A 1 216 ? 4.672 -9.438 -11.523 1 93 216 SER A O 1
ATOM 1772 N N . LYS A 1 217 ? 2.967 -10.094 -12.82 1 92.88 217 LYS A N 1
ATOM 1773 C CA . LYS A 1 217 ? 3.217 -11.516 -12.57 1 92.88 217 LYS A CA 1
ATOM 1774 C C . LYS A 1 217 ? 4.469 -11.992 -13.305 1 92.88 217 LYS A C 1
ATOM 1776 O O . LYS A 1 217 ? 5.188 -12.859 -12.805 1 92.88 217 LYS A O 1
ATOM 1781 N N . LEU A 1 218 ? 4.688 -11.422 -14.43 1 95.06 218 LEU A N 1
ATOM 1782 C CA . LEU A 1 218 ? 5.918 -11.734 -15.141 1 95.06 218 LEU A CA 1
ATOM 1783 C C . LEU A 1 218 ? 7.141 -11.289 -14.344 1 95.06 218 LEU A C 1
ATOM 1785 O O . LEU A 1 218 ? 8.18 -11.953 -14.359 1 95.06 218 LEU A O 1
ATOM 1789 N N . TYR A 1 219 ? 6.984 -10.195 -13.695 1 97.38 219 TYR A N 1
ATOM 1790 C CA . TYR A 1 219 ? 8.102 -9.719 -12.891 1 97.38 219 TYR A CA 1
ATOM 1791 C C . TYR A 1 219 ? 8.352 -10.641 -11.703 1 97.38 219 TYR A C 1
ATOM 1793 O O . TYR A 1 219 ? 9.5 -10.898 -11.336 1 97.38 219 TYR A O 1
ATOM 1801 N N . GLU A 1 220 ? 7.297 -11.07 -11.039 1 96.19 220 GLU A N 1
ATOM 1802 C CA . GLU A 1 220 ? 7.449 -12.062 -9.977 1 96.19 220 GLU A CA 1
ATOM 1803 C C . GLU A 1 220 ? 8.18 -13.305 -10.477 1 96.19 220 GLU A C 1
ATOM 1805 O O . GLU A 1 220 ? 9.07 -13.82 -9.797 1 96.19 220 GLU A O 1
ATOM 1810 N N . LEU A 1 221 ? 7.781 -13.695 -11.633 1 94.38 221 LEU A N 1
ATOM 1811 C CA . LEU A 1 221 ? 8.422 -14.844 -12.25 1 94.38 221 LEU A CA 1
ATOM 1812 C C . LEU A 1 221 ? 9.898 -14.57 -12.508 1 94.38 221 LEU A C 1
ATOM 1814 O O . LEU A 1 221 ? 10.742 -15.453 -12.297 1 94.38 221 LEU A O 1
ATOM 1818 N N . PHE A 1 222 ? 10.211 -13.406 -12.961 1 96.75 222 PHE A N 1
ATOM 1819 C CA . PHE A 1 222 ? 11.594 -13.023 -13.211 1 96.75 222 PHE A CA 1
ATOM 1820 C C . PHE A 1 222 ? 12.43 -13.125 -11.945 1 96.75 222 PHE A C 1
ATOM 1822 O O . PHE A 1 222 ? 13.516 -13.719 -11.945 1 96.75 222 PHE A O 1
ATOM 1829 N N . VAL A 1 223 ? 11.875 -12.555 -10.906 1 97.38 223 VAL A N 1
ATOM 1830 C CA . VAL A 1 223 ? 12.57 -12.594 -9.617 1 97.38 223 VAL A CA 1
ATOM 1831 C C . VAL A 1 223 ? 12.711 -14.039 -9.156 1 97.38 223 VAL A C 1
ATOM 1833 O O . VAL A 1 223 ? 13.766 -14.438 -8.656 1 97.38 223 VAL A O 1
ATOM 1836 N N . TYR A 1 224 ? 11.695 -14.773 -9.336 1 93.56 224 TYR A N 1
ATOM 1837 C CA . TYR A 1 224 ? 11.719 -16.188 -8.992 1 93.56 224 TYR A CA 1
ATOM 1838 C C . TYR A 1 224 ? 12.844 -16.906 -9.719 1 93.56 224 TYR A C 1
ATOM 1840 O O . TYR A 1 224 ? 13.562 -17.719 -9.125 1 93.56 224 TYR A O 1
ATOM 1848 N N . MET A 1 225 ? 13 -16.641 -10.961 1 93.38 225 MET A N 1
ATOM 1849 C CA . MET A 1 225 ? 14.047 -17.25 -11.766 1 93.38 225 MET A CA 1
ATOM 1850 C C . MET A 1 225 ? 15.43 -16.875 -11.25 1 93.38 225 MET A C 1
ATOM 1852 O O . MET A 1 225 ? 16.328 -17.719 -11.195 1 93.38 225 MET A O 1
ATOM 1856 N N . VAL A 1 226 ? 15.539 -15.656 -10.883 1 96.31 226 VAL A N 1
ATOM 1857 C CA . VAL A 1 226 ? 16.812 -15.188 -10.344 1 96.31 226 VAL A CA 1
ATOM 1858 C C . VAL A 1 226 ? 17.109 -15.914 -9.031 1 96.31 226 VAL A C 1
ATOM 1860 O O . VAL A 1 226 ? 18.234 -16.375 -8.812 1 96.31 226 VAL A O 1
ATOM 1863 N N . VAL A 1 227 ? 16.141 -16.062 -8.195 1 95.38 227 VAL A N 1
ATOM 1864 C CA . VAL A 1 227 ? 16.297 -16.734 -6.902 1 95.38 227 VAL A CA 1
ATOM 1865 C C . VAL A 1 227 ? 16.641 -18.203 -7.113 1 95.38 227 VAL A C 1
ATOM 1867 O O . VAL A 1 227 ? 17.531 -18.734 -6.441 1 95.38 227 VAL A O 1
ATOM 1870 N N . MET A 1 228 ? 15.992 -18.797 -8.047 1 91.19 228 MET A N 1
ATOM 1871 C CA . MET A 1 228 ? 16.25 -20.203 -8.352 1 91.19 228 MET A CA 1
ATOM 1872 C C . MET A 1 228 ? 17.703 -20.406 -8.789 1 91.19 228 MET A C 1
ATOM 1874 O O . MET A 1 228 ? 18.344 -21.359 -8.383 1 91.19 228 MET A O 1
ATOM 1878 N N . LYS A 1 229 ? 18.094 -19.531 -9.602 1 93 229 LYS A N 1
ATOM 1879 C CA . LYS A 1 229 ? 19.484 -19.594 -10.062 1 93 229 LYS A CA 1
ATOM 1880 C C . LYS A 1 229 ? 20.453 -19.484 -8.898 1 93 229 LYS A C 1
ATOM 1882 O O . LYS A 1 229 ? 21.453 -20.203 -8.836 1 93 229 LYS A O 1
ATOM 1887 N N . VAL A 1 230 ? 20.156 -18.625 -7.992 1 95.94 230 VAL A N 1
ATOM 1888 C CA . VAL A 1 230 ? 21 -18.422 -6.82 1 95.94 230 VAL A CA 1
ATOM 1889 C C . VAL A 1 230 ? 21.047 -19.703 -5.988 1 95.94 230 VAL A C 1
ATOM 1891 O O . VAL A 1 230 ? 22.125 -20.141 -5.574 1 95.94 230 VAL A O 1
ATOM 1894 N N . LEU A 1 231 ? 19.922 -20.297 -5.781 1 94 231 LEU A N 1
ATOM 1895 C CA . LEU A 1 231 ? 19.828 -21.484 -4.945 1 94 231 LEU A CA 1
ATOM 1896 C C . LEU A 1 231 ? 20.547 -22.656 -5.598 1 94 231 LEU A C 1
ATOM 1898 O O . LEU A 1 231 ? 21.219 -23.438 -4.918 1 94 231 LEU A O 1
ATOM 1902 N N . LYS A 1 232 ? 20.453 -22.75 -6.867 1 92 232 LYS A N 1
ATOM 1903 C CA . LYS A 1 232 ? 21.156 -23.797 -7.594 1 92 232 LYS A CA 1
ATOM 1904 C C . LYS A 1 232 ? 22.656 -23.609 -7.508 1 92 232 LYS A C 1
ATOM 1906 O O . LYS A 1 232 ? 23.406 -24.578 -7.332 1 92 232 LYS A O 1
ATOM 1911 N N . GLU A 1 233 ? 23.062 -22.438 -7.633 1 94.12 233 GLU A N 1
ATOM 1912 C CA . GLU A 1 233 ? 24.484 -22.141 -7.555 1 94.12 233 GLU A CA 1
ATOM 1913 C C . GLU A 1 233 ? 25.031 -22.438 -6.164 1 94.12 233 GLU A C 1
ATOM 1915 O O . GLU A 1 233 ? 26.203 -22.797 -6.02 1 94.12 233 GLU A O 1
ATOM 1920 N N . LYS A 1 234 ? 24.203 -22.312 -5.211 1 93.44 234 LYS A N 1
ATOM 1921 C CA . LYS A 1 234 ? 24.609 -22.609 -3.84 1 93.44 234 LYS A CA 1
ATOM 1922 C C . LYS A 1 234 ? 24.656 -24.109 -3.588 1 93.44 234 LYS A C 1
ATOM 1924 O O . LYS A 1 234 ? 25.094 -24.562 -2.525 1 93.44 234 LYS A O 1
ATOM 1929 N N . GLY A 1 235 ? 24.125 -24.875 -4.559 1 92.62 235 GLY A N 1
ATOM 1930 C CA . GLY A 1 235 ? 24.281 -26.312 -4.484 1 92.62 235 GLY A CA 1
ATOM 1931 C C . GLY A 1 235 ? 22.969 -27.047 -4.238 1 92.62 235 GLY A C 1
ATOM 1932 O O . GLY A 1 235 ? 22.938 -28.281 -4.168 1 92.62 235 GLY A O 1
ATOM 1933 N N . PHE A 1 236 ? 21.891 -26.297 -4.148 1 92.75 236 PHE A N 1
ATOM 1934 C CA . PHE A 1 236 ? 20.609 -26.969 -3.898 1 92.75 236 PHE A CA 1
ATOM 1935 C C . PHE A 1 236 ? 20.109 -27.672 -5.152 1 92.75 236 PHE A C 1
ATOM 1937 O O . PHE A 1 236 ? 20.203 -27.125 -6.254 1 92.75 236 PHE A O 1
ATOM 1944 N N . THR A 1 237 ? 19.641 -28.859 -4.914 1 89.56 237 THR A N 1
ATOM 1945 C CA . THR A 1 237 ? 18.875 -29.531 -5.949 1 89.56 237 THR A CA 1
ATOM 1946 C C . THR A 1 237 ? 17.391 -29.219 -5.809 1 89.56 237 THR A C 1
ATOM 1948 O O . THR A 1 237 ? 16.766 -29.516 -4.781 1 89.56 237 THR A O 1
ATOM 1951 N N . ILE A 1 238 ? 16.875 -28.594 -6.812 1 85.38 238 ILE A N 1
ATOM 1952 C CA . ILE A 1 238 ? 15.484 -28.141 -6.727 1 85.38 238 ILE A CA 1
ATOM 1953 C C . ILE A 1 238 ? 14.609 -28.953 -7.664 1 85.38 238 ILE A C 1
ATOM 1955 O O . ILE A 1 238 ? 14.945 -29.141 -8.836 1 85.38 238 ILE A O 1
ATOM 1959 N N . LYS A 1 239 ? 13.625 -29.484 -7.129 1 75 239 LYS A N 1
ATOM 1960 C CA . LYS A 1 239 ? 12.664 -30.25 -7.91 1 75 239 LYS A CA 1
ATOM 1961 C C . LYS A 1 239 ? 11.25 -29.703 -7.723 1 75 239 LYS A C 1
ATOM 1963 O O . LYS A 1 239 ? 10.898 -29.219 -6.645 1 75 239 LYS A O 1
ATOM 1968 N N . GLY A 1 240 ? 10.586 -29.469 -8.836 1 67.38 240 GLY A N 1
ATOM 1969 C CA . GLY A 1 240 ? 9.227 -28.938 -8.812 1 67.38 240 GLY A CA 1
ATOM 1970 C C . GLY A 1 240 ? 8.18 -30.016 -8.586 1 67.38 240 GLY A C 1
ATOM 1971 O O . GLY A 1 240 ? 8.336 -31.156 -9.039 1 67.38 240 GLY A O 1
ATOM 1972 N N . LYS A 1 241 ? 7.461 -29.984 -7.461 1 55.09 241 LYS A N 1
ATOM 1973 C CA . LYS A 1 241 ? 6.273 -30.828 -7.328 1 55.09 241 LYS A CA 1
ATOM 1974 C C . LYS A 1 241 ? 5.008 -29.969 -7.238 1 55.09 241 LYS A C 1
ATOM 1976 O O . LYS A 1 241 ? 4.875 -29.141 -6.344 1 55.09 241 LYS A O 1
ATOM 1981 N N . GLU A 1 242 ? 3.93 -30.297 -7.945 1 48.44 242 GLU A N 1
ATOM 1982 C CA . GLU A 1 242 ? 2.545 -29.844 -7.891 1 48.44 242 GLU A CA 1
ATOM 1983 C C . GLU A 1 242 ? 2.465 -28.375 -7.508 1 48.44 242 GLU A C 1
ATOM 1985 O O . GLU A 1 242 ? 1.729 -28 -6.59 1 48.44 242 GLU A O 1
ATOM 1990 N N . GLY A 1 243 ? 3.322 -27.484 -8.086 1 54.19 243 GLY A N 1
ATOM 1991 C CA . GLY A 1 243 ? 3.168 -26.047 -7.859 1 54.19 243 GLY A CA 1
ATOM 1992 C C . GLY A 1 243 ? 4.109 -25.516 -6.801 1 54.19 243 GLY A C 1
ATOM 1993 O O . GLY A 1 243 ? 4.137 -24.297 -6.551 1 54.19 243 GLY A O 1
ATOM 1994 N N . PHE A 1 244 ? 4.789 -26.469 -6.137 1 65.31 244 PHE A N 1
ATOM 1995 C CA . PHE A 1 244 ? 5.746 -26.109 -5.102 1 65.31 244 PHE A CA 1
ATOM 1996 C C . PHE A 1 244 ? 7.141 -26.609 -5.453 1 65.31 244 PHE A C 1
ATOM 1998 O O . PHE A 1 244 ? 7.281 -27.641 -6.105 1 65.31 244 PHE A O 1
ATOM 2005 N N . MET A 1 245 ? 8.094 -25.781 -5.109 1 78.62 245 MET A N 1
ATOM 2006 C CA . MET A 1 245 ? 9.461 -26.234 -5.363 1 78.62 245 MET A CA 1
ATOM 2007 C C . MET A 1 245 ? 10.164 -26.609 -4.066 1 78.62 245 MET A C 1
ATOM 2009 O O . MET A 1 245 ? 10.008 -25.922 -3.049 1 78.62 245 MET A O 1
ATOM 2013 N N . GLU A 1 246 ? 10.719 -27.766 -4.113 1 86.56 246 GLU A N 1
ATOM 2014 C CA . GLU A 1 246 ? 11.5 -28.234 -2.973 1 86.56 246 GLU A CA 1
ATOM 2015 C C . GLU A 1 246 ? 12.969 -28.422 -3.344 1 86.56 246 GLU A C 1
ATOM 2017 O O . GLU A 1 246 ? 13.289 -28.828 -4.461 1 86.56 246 GLU A O 1
ATOM 2022 N N . GLY A 1 247 ? 13.742 -28.031 -2.371 1 88.12 247 GLY A N 1
ATOM 2023 C CA . GLY A 1 247 ? 15.18 -28.172 -2.557 1 88.12 247 GLY A CA 1
ATOM 2024 C C . GLY A 1 247 ? 15.859 -28.891 -1.409 1 88.12 247 GLY A C 1
ATOM 2025 O O . GLY A 1 247 ? 15.312 -28.969 -0.306 1 88.12 247 GLY A O 1
ATOM 2026 N N . SER A 1 248 ? 16.969 -29.531 -1.852 1 91.62 248 SER A N 1
ATOM 2027 C CA . SER A 1 248 ? 17.766 -30.203 -0.819 1 91.62 248 SER A CA 1
ATOM 2028 C C . SER A 1 248 ? 19.25 -30 -1.048 1 91.62 248 SER A C 1
ATOM 2030 O O . SER A 1 248 ? 19.703 -29.906 -2.191 1 91.62 248 SER A O 1
ATOM 2032 N N . LEU A 1 249 ? 19.938 -29.844 0.045 1 92.12 249 LEU A N 1
ATOM 2033 C CA . LEU A 1 249 ? 21.391 -29.812 0.117 1 92.12 249 LEU A CA 1
ATOM 2034 C C . LEU A 1 249 ? 21.891 -30.531 1.363 1 92.12 249 LEU A C 1
ATOM 2036 O O . LEU A 1 249 ? 21.812 -30 2.471 1 92.12 249 LEU A O 1
ATOM 2040 N N . GLY A 1 250 ? 22.453 -31.703 1.124 1 89.69 250 GLY A N 1
ATOM 2041 C CA . GLY A 1 250 ? 22.781 -32.5 2.293 1 89.69 250 GLY A CA 1
ATOM 2042 C C . GLY A 1 250 ? 21.578 -32.781 3.189 1 89.69 250 GLY A C 1
ATOM 2043 O O . GLY A 1 250 ? 20.594 -33.344 2.748 1 89.69 250 GLY A O 1
ATOM 2044 N N . ASN A 1 251 ? 21.672 -32.219 4.367 1 88.38 251 ASN A N 1
ATOM 2045 C CA . ASN A 1 251 ? 20.609 -32.438 5.34 1 88.38 251 ASN A CA 1
ATOM 2046 C C . ASN A 1 251 ? 19.688 -31.219 5.418 1 88.38 251 ASN A C 1
ATOM 2048 O O . ASN A 1 251 ? 18.766 -31.188 6.234 1 88.38 251 ASN A O 1
ATOM 2052 N N . GLU A 1 252 ? 19.969 -30.359 4.555 1 91.38 252 GLU A N 1
ATOM 2053 C CA . GLU A 1 252 ? 19.141 -29.156 4.543 1 91.38 252 GLU A CA 1
ATOM 2054 C C . GLU A 1 252 ? 18.016 -29.266 3.52 1 91.38 252 GLU A C 1
ATOM 2056 O O . GLU A 1 252 ? 18.219 -29.797 2.424 1 91.38 252 GLU A O 1
ATOM 2061 N N . LEU A 1 253 ? 16.891 -28.844 4.023 1 91.38 253 LEU A N 1
ATOM 2062 C CA . LEU A 1 253 ? 15.727 -28.828 3.139 1 91.38 253 LEU A CA 1
ATOM 2063 C C . LEU A 1 253 ? 15.273 -27.391 2.877 1 91.38 253 LEU A C 1
ATOM 2065 O O . LEU A 1 253 ? 15.414 -26.516 3.74 1 91.38 253 LEU A O 1
ATOM 2069 N N . LEU A 1 254 ? 14.828 -27.234 1.654 1 92 254 LEU A N 1
ATOM 2070 C CA . LEU A 1 254 ? 14.344 -25.922 1.245 1 92 254 LEU A CA 1
ATOM 2071 C C . LEU A 1 254 ? 12.977 -26.031 0.579 1 92 254 LEU A C 1
ATOM 2073 O O . LEU A 1 254 ? 12.742 -26.938 -0.22 1 92 254 LEU A O 1
ATOM 2077 N N . HIS A 1 255 ? 12.086 -25.125 1.031 1 90.06 255 HIS A N 1
ATOM 2078 C CA . HIS A 1 255 ? 10.789 -24.984 0.372 1 90.06 255 HIS A CA 1
ATOM 2079 C C . HIS A 1 255 ? 10.633 -23.609 -0.266 1 90.06 255 HIS A C 1
ATOM 2081 O O . HIS A 1 255 ? 10.922 -22.594 0.368 1 90.06 255 HIS A O 1
ATOM 2087 N N . LEU A 1 256 ? 10.281 -23.672 -1.512 1 89.75 256 LEU A N 1
ATOM 2088 C CA . LEU A 1 256 ? 9.953 -22.453 -2.223 1 89.75 256 LEU A CA 1
ATOM 2089 C C . LEU A 1 256 ? 8.453 -22.344 -2.477 1 89.75 256 LEU A C 1
ATOM 2091 O O . LEU A 1 256 ? 7.863 -23.234 -3.111 1 89.75 256 LEU A O 1
ATOM 2095 N N . ALA A 1 257 ? 7.871 -21.344 -1.916 1 86.19 257 ALA A N 1
ATOM 2096 C CA . ALA A 1 257 ? 6.434 -21.125 -2.084 1 86.19 257 ALA A CA 1
ATOM 2097 C C . ALA A 1 257 ? 6.16 -19.859 -2.877 1 86.19 257 ALA A C 1
ATOM 2099 O O . ALA A 1 257 ? 6.805 -18.828 -2.66 1 86.19 257 ALA A O 1
ATOM 2100 N N . PHE A 1 258 ? 5.223 -19.984 -3.771 1 84.88 258 PHE A N 1
ATOM 2101 C CA . PHE A 1 258 ? 4.867 -18.844 -4.613 1 84.88 258 PHE A CA 1
ATOM 2102 C C . PHE A 1 258 ? 3.414 -18.453 -4.398 1 84.88 258 PHE A C 1
ATOM 2104 O O . PHE A 1 258 ? 2.508 -19.266 -4.586 1 84.88 258 PHE A O 1
ATOM 2111 N N . ASN A 1 259 ? 3.203 -17.234 -4.039 1 82.81 259 ASN A N 1
ATOM 2112 C CA . ASN A 1 259 ? 1.872 -16.656 -3.877 1 82.81 259 ASN A CA 1
ATOM 2113 C C . ASN A 1 259 ? 1.019 -17.469 -2.916 1 82.81 259 ASN A C 1
ATOM 2115 O O . ASN A 1 259 ? -0.159 -17.719 -3.18 1 82.81 259 ASN A O 1
ATOM 2119 N N . VAL A 1 260 ? 1.659 -18.031 -1.949 1 83.38 260 VAL A N 1
ATOM 2120 C CA . VAL A 1 260 ? 0.973 -18.844 -0.94 1 83.38 260 VAL A CA 1
ATOM 2121 C C . VAL A 1 260 ? 1.35 -18.344 0.455 1 83.38 260 VAL A C 1
ATOM 2123 O O . VAL A 1 260 ? 2.441 -17.812 0.656 1 83.38 260 VAL A O 1
ATOM 2126 N N . ASP A 1 261 ? 0.445 -18.5 1.353 1 87.38 261 ASP A N 1
ATOM 2127 C CA . ASP A 1 261 ? 0.75 -18.156 2.74 1 87.38 261 ASP A CA 1
ATOM 2128 C C . ASP A 1 261 ? 1.711 -19.172 3.354 1 87.38 261 ASP A C 1
ATOM 2130 O O . ASP A 1 261 ? 1.538 -20.375 3.182 1 87.38 261 ASP A O 1
ATOM 2134 N N . PRO A 1 262 ? 2.682 -18.734 4.016 1 90.94 262 PRO A N 1
ATOM 2135 C CA . PRO A 1 262 ? 3.723 -19.609 4.574 1 90.94 262 PRO A CA 1
ATOM 2136 C C . PRO A 1 262 ? 3.182 -20.578 5.613 1 90.94 262 PRO A C 1
ATOM 2138 O O . PRO A 1 262 ? 3.867 -21.547 5.98 1 90.94 262 PRO A O 1
ATOM 2141 N N . THR A 1 263 ? 1.997 -20.328 6.078 1 91 263 THR A N 1
ATOM 2142 C CA . THR A 1 263 ? 1.454 -21.219 7.102 1 91 263 THR A CA 1
ATOM 2143 C C . THR A 1 263 ? 1.212 -22.609 6.531 1 91 263 THR A C 1
ATOM 2145 O O . THR A 1 263 ? 1.166 -23.594 7.277 1 91 263 THR A O 1
ATOM 2148 N N . SER A 1 264 ? 1.074 -22.688 5.293 1 84.31 264 SER A N 1
ATOM 2149 C CA . SER A 1 264 ? 0.924 -23.969 4.621 1 84.31 264 SER A CA 1
ATOM 2150 C C . SER A 1 264 ? 2.152 -24.859 4.832 1 84.31 264 SER A C 1
ATOM 2152 O O . SER A 1 264 ? 2.082 -26.078 4.668 1 84.31 264 SER A O 1
ATOM 2154 N N . TYR A 1 265 ? 3.256 -24.234 5.328 1 86.62 265 TYR A N 1
ATOM 2155 C CA . TYR A 1 265 ? 4.496 -24.969 5.555 1 86.62 265 TYR A CA 1
ATOM 2156 C C . TYR A 1 265 ? 4.867 -24.969 7.031 1 86.62 265 TYR A C 1
ATOM 2158 O O . TYR A 1 265 ? 6.047 -25.047 7.383 1 86.62 265 TYR A O 1
ATOM 2166 N N . GLY A 1 266 ? 3.881 -24.688 7.805 1 87.56 266 GLY A N 1
ATOM 2167 C CA . GLY A 1 266 ? 4.082 -24.812 9.242 1 87.56 266 GLY A CA 1
ATOM 2168 C C . GLY A 1 266 ? 4.574 -23.531 9.891 1 87.56 266 GLY A C 1
ATOM 2169 O O . GLY A 1 266 ? 4.938 -23.531 11.07 1 87.56 266 GLY A O 1
ATOM 2170 N N . ILE A 1 267 ? 4.676 -22.5 9.156 1 91.88 267 ILE A N 1
ATOM 2171 C CA . ILE A 1 267 ? 5.059 -21.219 9.734 1 91.88 267 ILE A CA 1
ATOM 2172 C C . ILE A 1 267 ? 3.898 -20.656 10.562 1 91.88 267 ILE A C 1
ATOM 2174 O O . ILE A 1 267 ? 2.752 -20.656 10.102 1 91.88 267 ILE A O 1
ATOM 2178 N N . LYS A 1 268 ? 4.164 -20.25 11.695 1 91.12 268 LYS A N 1
ATOM 2179 C CA . LYS A 1 268 ? 3.133 -19.672 12.547 1 91.12 268 LYS A CA 1
ATOM 2180 C C . LYS A 1 268 ? 2.879 -18.203 12.172 1 91.12 268 LYS A C 1
ATOM 2182 O O . LYS A 1 268 ? 3.82 -17.453 11.938 1 91.12 268 LYS A O 1
ATOM 2187 N N . ASP A 1 269 ? 1.616 -17.922 12.094 1 92.38 269 ASP A N 1
ATOM 2188 C CA . ASP A 1 269 ? 1.26 -16.531 11.812 1 92.38 269 ASP A CA 1
ATOM 2189 C C . ASP A 1 269 ? 0.939 -15.781 13.102 1 92.38 269 ASP A C 1
ATOM 2191 O O . ASP A 1 269 ? 0.761 -16.391 14.156 1 92.38 269 ASP A O 1
ATOM 2195 N N . LEU A 1 270 ? 0.888 -14.484 12.93 1 95.69 270 LEU A N 1
ATOM 2196 C CA . LEU A 1 270 ? 0.713 -13.594 14.078 1 95.69 270 LEU A CA 1
ATOM 2197 C C . LEU A 1 270 ? -0.767 -13.352 14.352 1 95.69 270 LEU A C 1
ATOM 2199 O O . LEU A 1 270 ? -1.134 -12.898 15.438 1 95.69 270 LEU A O 1
ATOM 2203 N N . ILE A 1 271 ? -1.677 -13.586 13.43 1 94.81 271 ILE A N 1
ATOM 2204 C CA . ILE A 1 271 ? -3.094 -13.281 13.602 1 94.81 271 ILE A CA 1
ATOM 2205 C C . ILE A 1 271 ? -3.777 -14.414 14.352 1 94.81 271 ILE A C 1
ATOM 2207 O O . ILE A 1 271 ? -3.91 -15.523 13.836 1 94.81 271 ILE A O 1
ATOM 2211 N N . GLU A 1 272 ? -4.188 -14.125 15.484 1 95.5 272 GLU A N 1
ATOM 2212 C CA . GLU A 1 272 ? -4.824 -15.117 16.344 1 95.5 272 GLU A CA 1
ATOM 2213 C C . GLU A 1 272 ? -6.293 -15.312 15.969 1 95.5 272 GLU A C 1
ATOM 2215 O O . GLU A 1 272 ? -6.77 -16.438 15.859 1 95.5 272 GLU A O 1
ATOM 2220 N N . SER A 1 273 ? -6.957 -14.156 15.82 1 95.19 273 SER A N 1
ATOM 2221 C CA . SER A 1 273 ? -8.375 -14.227 15.484 1 95.19 273 SER A CA 1
ATOM 2222 C C . SER A 1 273 ? -8.852 -12.922 14.859 1 95.19 273 SER A C 1
ATOM 2224 O O . SER A 1 273 ? -8.219 -11.875 15.023 1 95.19 273 SER A O 1
ATOM 2226 N N . VAL A 1 274 ? -9.891 -13.094 14.117 1 93.75 274 VAL A N 1
ATOM 2227 C CA . VAL A 1 274 ? -10.633 -11.945 13.602 1 93.75 274 VAL A CA 1
ATOM 2228 C C . VAL A 1 274 ? -11.992 -11.859 14.281 1 93.75 274 VAL A C 1
ATOM 2230 O O . VAL A 1 274 ? -12.914 -12.602 13.945 1 93.75 274 VAL A O 1
ATOM 2233 N N . ASP A 1 275 ? -11.945 -10.883 15.133 1 91.69 275 ASP A N 1
ATOM 2234 C CA . ASP A 1 275 ? -13.156 -10.711 15.93 1 91.69 275 ASP A CA 1
ATOM 2235 C C . ASP A 1 275 ? -13.727 -12.062 16.359 1 91.69 275 ASP A C 1
ATOM 2237 O O . ASP A 1 275 ? -13.016 -12.867 16.969 1 91.69 275 ASP A O 1
ATOM 2241 N N . ALA A 1 276 ? -15.016 -12.289 16.156 1 87.44 276 ALA A N 1
ATOM 2242 C CA . ALA A 1 276 ? -15.664 -13.516 16.594 1 87.44 276 ALA A CA 1
ATOM 2243 C C . ALA A 1 276 ? -15.797 -14.508 15.438 1 87.44 276 ALA A C 1
ATOM 2245 O O . ALA A 1 276 ? -16.609 -15.438 15.5 1 87.44 276 ALA A O 1
ATOM 2246 N N . MET A 1 277 ? -14.945 -14.344 14.438 1 90.62 277 MET A N 1
ATOM 2247 C CA . MET A 1 277 ? -15.047 -15.211 13.266 1 90.62 277 MET A CA 1
ATOM 2248 C C . MET A 1 277 ? -14.32 -16.531 13.508 1 90.62 277 MET A C 1
ATOM 2250 O O . MET A 1 277 ? -13.523 -16.641 14.438 1 90.62 277 MET A O 1
ATOM 2254 N N . ASP A 1 278 ? -14.57 -17.469 12.664 1 91.19 278 ASP A N 1
ATOM 2255 C C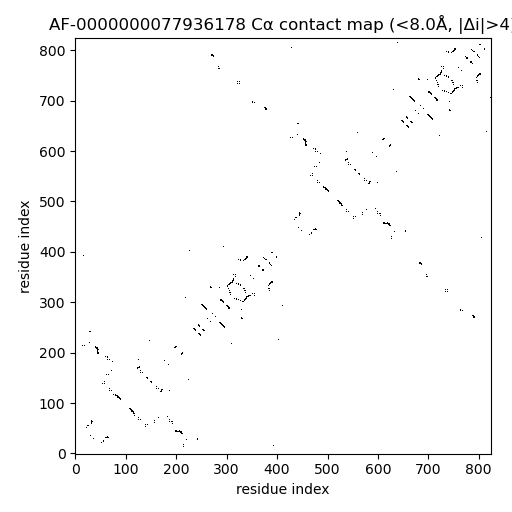A . ASP A 1 278 ? -13.984 -18.797 12.859 1 91.19 278 ASP A CA 1
ATOM 2256 C C . ASP A 1 278 ? -12.562 -18.859 12.312 1 91.19 278 ASP A C 1
ATOM 2258 O O . ASP A 1 278 ? -12.055 -17.875 11.773 1 91.19 278 ASP A O 1
ATOM 2262 N N . GLU A 1 279 ? -12.016 -20 12.508 1 91.25 279 GLU A N 1
ATOM 2263 C CA . GLU A 1 279 ? -10.617 -20.203 12.148 1 91.25 279 GLU A CA 1
ATOM 2264 C C . GLU A 1 279 ? -10.422 -20.125 10.633 1 91.25 279 GLU A C 1
ATOM 2266 O O . GLU A 1 279 ? -9.406 -19.625 10.156 1 91.25 279 GLU A O 1
ATOM 2271 N N . LYS A 1 280 ? -11.352 -20.625 9.977 1 91 280 LYS A N 1
ATOM 2272 C CA . LYS A 1 280 ? -11.258 -20.594 8.523 1 91 280 LYS A CA 1
ATOM 2273 C C . LYS A 1 280 ? -11.234 -19.172 7.992 1 91 280 LYS A C 1
ATOM 2275 O O . LYS A 1 280 ? -10.453 -18.844 7.09 1 91 280 LYS A O 1
ATOM 2280 N N . PHE A 1 281 ? -12.008 -18.391 8.547 1 91.5 281 PHE A N 1
ATOM 2281 C CA . PHE A 1 281 ? -12.039 -16.969 8.188 1 91.5 281 PHE A CA 1
ATOM 2282 C C . PHE A 1 281 ? -10.711 -16.297 8.531 1 91.5 281 PHE A C 1
ATOM 2284 O O . PHE A 1 281 ? -10.156 -15.562 7.719 1 91.5 281 PHE A O 1
ATOM 2291 N N . THR A 1 282 ? -10.258 -16.625 9.688 1 93.31 282 THR A N 1
ATOM 2292 C CA . THR A 1 282 ? -9.008 -16.031 10.148 1 93.31 282 THR A CA 1
ATOM 2293 C C . THR A 1 282 ? -7.863 -16.375 9.203 1 93.31 282 THR A C 1
ATOM 2295 O O . THR A 1 282 ? -7.055 -15.516 8.852 1 93.31 282 THR A O 1
ATOM 2298 N N . LYS A 1 283 ? -7.84 -17.547 8.734 1 90.69 283 LYS A N 1
ATOM 2299 C CA . LYS A 1 283 ? -6.785 -17.984 7.824 1 90.69 283 LYS A CA 1
ATOM 2300 C C . LYS A 1 283 ? -6.926 -17.312 6.457 1 90.69 283 LYS A C 1
ATOM 2302 O O . LYS A 1 283 ? -5.93 -17.094 5.762 1 90.69 283 LYS A O 1
ATOM 2307 N N . SER A 1 284 ? -8.102 -16.969 6.156 1 89.06 284 SER A N 1
ATOM 2308 C CA . SER A 1 284 ? -8.367 -16.406 4.84 1 89.06 284 SER A CA 1
ATOM 2309 C C . SER A 1 284 ? -7.891 -14.953 4.762 1 89.06 284 SER A C 1
ATOM 2311 O O . SER A 1 284 ? -7.77 -14.391 3.672 1 89.06 284 SER A O 1
ATOM 2313 N N . VAL A 1 285 ? -7.52 -14.367 5.883 1 91.56 285 VAL A N 1
ATOM 2314 C CA . VAL A 1 285 ? -7.18 -12.945 5.895 1 91.56 285 VAL A CA 1
ATOM 2315 C C . VAL A 1 285 ? -5.664 -12.781 5.871 1 91.56 285 VAL A C 1
ATOM 2317 O O . VAL A 1 285 ? -5.156 -11.656 5.754 1 91.56 285 VAL A O 1
ATOM 2320 N N . LEU A 1 286 ? -5 -13.859 5.895 1 93 286 LEU A N 1
ATOM 2321 C CA . LEU A 1 286 ? -3.543 -13.82 5.949 1 93 286 LEU A CA 1
ATOM 2322 C C . LEU A 1 286 ? -2.967 -13.273 4.645 1 93 286 LEU A 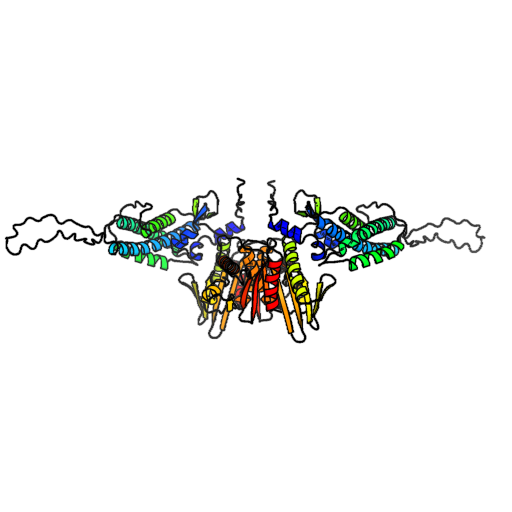C 1
ATOM 2324 O O . LEU A 1 286 ? -3.59 -13.391 3.588 1 93 286 LEU A O 1
ATOM 2328 N N . GLY A 1 287 ? -1.818 -12.672 4.789 1 92.75 287 GLY A N 1
ATOM 2329 C CA . GLY A 1 287 ? -1.094 -12.219 3.611 1 92.75 287 GLY A CA 1
ATOM 2330 C C . GLY A 1 287 ? -0.584 -13.352 2.746 1 92.75 287 GLY A C 1
ATOM 2331 O O . GLY A 1 287 ? -0.441 -14.484 3.217 1 92.75 287 GLY A O 1
ATOM 2332 N N . ARG A 1 288 ? -0.358 -13.023 1.57 1 93.06 288 ARG A N 1
ATOM 2333 C CA . ARG A 1 288 ? 0.177 -13.969 0.593 1 93.06 288 ARG A CA 1
ATOM 2334 C C . ARG A 1 288 ? 1.393 -13.391 -0.12 1 93.06 288 ARG A C 1
ATOM 2336 O O . ARG A 1 288 ? 1.302 -12.977 -1.278 1 93.06 288 ARG A O 1
ATOM 2343 N N . PRO A 1 289 ? 2.518 -13.484 0.557 1 94.69 289 PRO A N 1
ATOM 2344 C CA . PRO A 1 289 ? 3.719 -12.961 -0.097 1 94.69 289 PRO A CA 1
ATOM 2345 C C . PRO A 1 289 ? 3.957 -13.57 -1.475 1 94.69 289 PRO A C 1
ATOM 2347 O O . PRO A 1 289 ? 3.51 -14.688 -1.742 1 94.69 289 PRO A O 1
ATOM 2350 N N . ASP A 1 290 ? 4.684 -12.867 -2.297 1 94.12 290 ASP A N 1
ATOM 2351 C CA . ASP A 1 290 ? 4.914 -13.32 -3.666 1 94.12 290 ASP A CA 1
ATOM 2352 C C . ASP A 1 290 ? 5.82 -14.555 -3.693 1 94.12 290 ASP A C 1
ATOM 2354 O O . ASP A 1 290 ? 5.602 -15.469 -4.484 1 94.12 290 ASP A O 1
ATOM 2358 N N . LEU A 1 291 ? 6.812 -14.57 -2.916 1 94.56 291 LEU A N 1
ATOM 2359 C CA . LEU A 1 291 ? 7.734 -15.695 -2.811 1 94.56 291 LEU A CA 1
ATOM 2360 C C . LEU A 1 291 ? 8.203 -15.883 -1.371 1 94.56 291 LEU A C 1
ATOM 2362 O O . LEU A 1 291 ? 8.469 -14.906 -0.67 1 94.56 291 LEU A O 1
ATOM 2366 N N . SER A 1 292 ? 8.25 -17.109 -0.948 1 94.94 292 SER A N 1
ATOM 2367 C CA . SER A 1 292 ? 8.805 -17.453 0.357 1 94.94 292 SER A CA 1
ATOM 2368 C C . SER A 1 292 ? 9.828 -18.578 0.243 1 94.94 292 SER A C 1
ATOM 2370 O O . SER A 1 292 ? 9.633 -19.531 -0.519 1 94.94 292 SER A O 1
ATOM 2372 N N . ILE A 1 293 ? 10.891 -18.422 0.926 1 95.06 293 ILE A N 1
ATOM 2373 C CA . ILE A 1 293 ? 11.914 -19.453 1.052 1 95.06 293 ILE A CA 1
ATOM 2374 C C . ILE A 1 293 ? 11.969 -19.953 2.496 1 95.06 293 ILE A C 1
ATOM 2376 O O . ILE A 1 293 ? 12.242 -19.172 3.414 1 95.06 293 ILE A O 1
ATOM 2380 N N . ILE A 1 294 ? 11.695 -21.156 2.686 1 94.44 294 ILE A N 1
ATOM 2381 C CA . ILE A 1 294 ? 11.773 -21.781 4.004 1 94.44 294 ILE A CA 1
ATOM 2382 C C . ILE A 1 294 ? 12.914 -22.797 4.031 1 94.44 294 ILE A C 1
ATOM 2384 O O . ILE A 1 294 ? 12.883 -23.797 3.318 1 94.44 294 ILE A O 1
ATOM 2388 N N . LYS A 1 295 ? 13.906 -22.484 4.77 1 93.81 295 LYS A N 1
ATOM 2389 C CA . LYS A 1 295 ? 15.031 -23.391 4.926 1 93.81 295 LYS A CA 1
ATOM 2390 C C . LYS A 1 295 ? 14.977 -24.109 6.266 1 93.81 295 LYS A C 1
ATOM 2392 O O . LYS A 1 295 ? 14.883 -23.484 7.316 1 93.81 295 LYS A O 1
ATOM 2397 N N . GLU A 1 296 ? 15.039 -25.359 6.16 1 91.88 296 GLU A N 1
ATOM 2398 C CA . GLU A 1 296 ? 15.016 -26.188 7.363 1 91.88 296 GLU A CA 1
ATOM 2399 C C . GLU A 1 296 ? 16.344 -26.922 7.555 1 91.88 296 GLU A C 1
ATOM 2401 O O . GLU A 1 296 ? 16.828 -27.578 6.637 1 91.88 296 GLU A O 1
ATOM 2406 N N . SER A 1 297 ? 16.906 -26.594 8.641 1 87.19 297 SER A N 1
ATOM 2407 C CA . SER A 1 297 ? 18.078 -27.344 9.07 1 87.19 297 SER A CA 1
ATOM 2408 C C . SER A 1 297 ? 17.828 -28.047 10.398 1 87.19 297 SER A C 1
ATOM 2410 O O . SER A 1 297 ? 16.734 -27.953 10.961 1 87.19 297 SER A O 1
ATOM 2412 N N . GLU A 1 298 ? 18.672 -28.938 10.867 1 76.81 298 GLU A N 1
ATOM 2413 C CA . GLU A 1 298 ? 18.5 -29.75 12.055 1 76.81 298 GLU A CA 1
ATOM 2414 C C . GLU A 1 298 ? 17.984 -28.922 13.227 1 76.81 298 GLU A C 1
ATOM 2416 O O . GLU A 1 298 ? 17.094 -29.375 13.969 1 76.81 298 GLU A O 1
ATOM 2421 N N . SER A 1 299 ? 18.344 -27.812 13.336 1 73.69 299 SER A N 1
ATOM 2422 C CA . SER A 1 299 ? 17.938 -27.141 14.57 1 73.69 299 SER A CA 1
ATOM 2423 C C . SER A 1 299 ? 17.312 -25.781 14.297 1 73.69 299 SER A C 1
ATOM 2425 O O . SER A 1 299 ? 16.891 -25.094 15.227 1 73.69 299 SER A O 1
ATOM 2427 N N . LYS A 1 300 ? 17.172 -25.469 13.078 1 84.62 300 LYS A N 1
ATOM 2428 C CA . LYS A 1 300 ? 16.719 -24.094 12.898 1 84.62 300 LYS A CA 1
ATOM 2429 C C . LYS A 1 300 ? 15.922 -23.938 11.609 1 84.62 300 LYS A C 1
ATOM 2431 O O . LYS A 1 300 ? 16.219 -24.578 10.609 1 84.62 300 LYS A O 1
ATOM 2436 N N . ARG A 1 301 ? 14.812 -23.203 11.727 1 91.44 301 ARG A N 1
ATOM 2437 C CA . ARG A 1 301 ? 14.023 -22.828 10.562 1 91.44 301 ARG A CA 1
ATOM 2438 C C . ARG A 1 301 ? 14.188 -21.344 10.242 1 91.44 301 ARG A C 1
ATOM 2440 O O . ARG A 1 301 ? 14.156 -20.5 11.141 1 91.44 301 ARG A O 1
ATOM 2447 N N . LYS A 1 302 ? 14.562 -21.125 8.945 1 94.38 302 LYS A N 1
ATOM 2448 C CA . LYS A 1 302 ? 14.695 -19.75 8.484 1 94.38 302 LYS A CA 1
ATOM 2449 C C . LYS A 1 302 ? 13.648 -19.438 7.418 1 94.38 302 LYS A C 1
ATOM 2451 O O . LYS A 1 302 ? 13.359 -20.266 6.555 1 94.38 302 LYS A O 1
ATOM 2456 N N . LEU A 1 303 ? 13.047 -18.312 7.598 1 96.62 303 LEU A N 1
ATOM 2457 C CA . LEU A 1 303 ? 12.047 -17.875 6.633 1 96.62 303 LEU A CA 1
ATOM 2458 C C . LEU A 1 303 ? 12.484 -16.578 5.957 1 96.62 303 LEU A C 1
ATOM 2460 O O . LEU A 1 303 ? 12.789 -15.586 6.633 1 96.62 303 LEU A O 1
ATOM 2464 N N . ILE A 1 304 ? 12.578 -16.609 4.656 1 97.88 304 ILE A N 1
ATOM 2465 C CA . ILE A 1 304 ? 12.805 -15.414 3.838 1 97.88 304 ILE A CA 1
ATOM 2466 C C . ILE A 1 304 ? 11.562 -15.125 2.994 1 97.88 304 ILE A C 1
ATOM 2468 O O . ILE A 1 304 ? 11.07 -16.016 2.287 1 97.88 304 ILE A O 1
ATOM 2472 N N . ILE A 1 305 ? 11.047 -13.922 3.098 1 98.12 305 ILE A N 1
ATOM 2473 C CA . ILE A 1 305 ? 9.906 -13.508 2.287 1 98.12 305 ILE A CA 1
ATOM 2474 C C . ILE A 1 305 ? 10.367 -12.508 1.23 1 98.12 305 ILE A C 1
ATOM 2476 O O . ILE A 1 305 ? 11.188 -11.633 1.513 1 98.12 305 ILE A O 1
ATOM 2480 N N . ILE A 1 306 ? 9.883 -12.672 0.045 1 98.38 306 ILE A N 1
ATOM 2481 C CA . ILE A 1 306 ? 10.203 -11.758 -1.041 1 98.38 306 ILE A CA 1
ATOM 2482 C C . ILE A 1 306 ? 8.922 -11.133 -1.588 1 98.38 306 ILE A C 1
ATOM 2484 O O . ILE A 1 306 ? 8.023 -11.844 -2.037 1 98.38 306 ILE A O 1
ATOM 2488 N N . GLU A 1 307 ? 8.82 -9.836 -1.486 1 98.19 307 GLU A N 1
ATOM 2489 C CA . GLU A 1 307 ? 7.742 -9.031 -2.055 1 98.19 307 GLU A CA 1
ATOM 2490 C C . GLU A 1 307 ? 8.219 -8.266 -3.289 1 98.19 307 GLU A C 1
ATOM 2492 O O . GLU A 1 307 ? 9.227 -7.559 -3.242 1 98.19 307 GLU A O 1
ATOM 2497 N N . CYS A 1 308 ? 7.465 -8.422 -4.371 1 98.12 308 CYS A N 1
ATOM 2498 C CA . CYS A 1 308 ? 7.848 -7.801 -5.633 1 98.12 308 CYS A CA 1
ATOM 2499 C C . CYS A 1 308 ? 6.934 -6.629 -5.965 1 98.12 308 CYS A C 1
ATOM 2501 O O . CYS A 1 308 ? 5.711 -6.727 -5.82 1 98.12 308 CYS A O 1
ATOM 2503 N N . LYS A 1 309 ? 7.492 -5.551 -6.324 1 97.31 309 LYS A N 1
ATOM 2504 C CA . LYS A 1 309 ? 6.762 -4.391 -6.828 1 97.31 309 LYS A CA 1
ATOM 2505 C C . LYS A 1 309 ? 7.297 -3.957 -8.188 1 97.31 309 LYS A C 1
ATOM 2507 O O . LYS A 1 309 ? 8.344 -3.312 -8.273 1 97.31 309 LYS A O 1
ATOM 2512 N N . TYR A 1 310 ? 6.523 -4.25 -9.227 1 97.06 310 TYR A N 1
ATOM 2513 C CA . TYR A 1 310 ? 6.938 -3.832 -10.562 1 97.06 310 TYR A CA 1
ATOM 2514 C C . TYR A 1 310 ? 6.406 -2.441 -10.891 1 97.06 310 TYR A C 1
ATOM 2516 O O . TYR A 1 310 ? 5.395 -2.305 -11.578 1 97.06 310 TYR A O 1
ATOM 2524 N N . SER A 1 311 ? 7.094 -1.45 -10.547 1 95.25 311 SER A N 1
ATOM 2525 C CA . SER A 1 311 ? 6.762 -0.041 -10.734 1 95.25 311 SER A CA 1
ATOM 2526 C C . SER A 1 311 ? 7.973 0.85 -10.477 1 95.25 311 SER A C 1
ATOM 2528 O O . SER A 1 311 ? 8.906 0.456 -9.773 1 95.25 311 SER A O 1
ATOM 2530 N N . LEU A 1 312 ? 7.945 2.004 -11.078 1 94.5 312 LEU A N 1
ATOM 2531 C CA . LEU A 1 312 ? 8.977 2.996 -10.805 1 94.5 312 LEU A CA 1
ATOM 2532 C C . LEU A 1 312 ? 8.445 4.109 -9.914 1 94.5 312 LEU A C 1
ATOM 2534 O O . LEU A 1 312 ? 9.164 5.062 -9.602 1 94.5 312 LEU A O 1
ATOM 2538 N N . SER A 1 313 ? 7.234 3.945 -9.469 1 92.81 313 SER A N 1
ATOM 2539 C CA . SER A 1 313 ? 6.586 4.988 -8.68 1 92.81 313 SER A CA 1
ATOM 2540 C C . SER A 1 313 ? 7.051 4.953 -7.227 1 92.81 313 SER A C 1
ATOM 2542 O O . SER A 1 313 ? 6.918 3.932 -6.551 1 92.81 313 SER A O 1
ATOM 2544 N N . PRO A 1 314 ? 7.496 6.129 -6.723 1 93.44 314 PRO A N 1
ATOM 2545 C CA . PRO A 1 314 ? 7.887 6.16 -5.309 1 93.44 314 PRO A CA 1
ATOM 2546 C C . PRO A 1 314 ? 6.73 5.809 -4.375 1 93.44 314 PRO A C 1
ATOM 2548 O O . PRO A 1 314 ? 6.941 5.16 -3.346 1 93.44 314 PRO A O 1
ATOM 2551 N N . THR A 1 315 ? 5.59 6.234 -4.723 1 90.19 315 THR A N 1
ATOM 2552 C CA . THR A 1 315 ? 4.418 5.949 -3.904 1 90.19 315 THR A CA 1
ATOM 2553 C C . THR A 1 315 ? 4.191 4.445 -3.787 1 90.19 315 THR A C 1
ATOM 2555 O O . THR A 1 315 ? 4.023 3.92 -2.686 1 90.19 315 THR A O 1
ATOM 2558 N N . TYR A 1 316 ? 4.293 3.814 -4.906 1 92.31 316 TYR A N 1
ATOM 2559 C CA . TYR A 1 316 ? 4.016 2.383 -4.945 1 92.31 316 TYR A CA 1
ATOM 2560 C C . TYR A 1 316 ? 5.117 1.596 -4.246 1 92.31 316 TYR A C 1
ATOM 2562 O O . TYR A 1 316 ? 4.848 0.606 -3.562 1 92.31 316 TYR A O 1
ATOM 2570 N N . ILE A 1 317 ? 6.277 2.023 -4.348 1 96 317 ILE A N 1
ATOM 2571 C CA . ILE A 1 317 ? 7.398 1.335 -3.715 1 96 317 ILE A CA 1
ATOM 2572 C C . ILE A 1 317 ? 7.348 1.553 -2.205 1 96 317 ILE A C 1
ATOM 2574 O O . ILE A 1 317 ? 7.691 0.656 -1.431 1 96 317 ILE A O 1
ATOM 2578 N N . THR A 1 318 ? 6.934 2.73 -1.836 1 94.56 318 THR A N 1
ATOM 2579 C CA . THR A 1 318 ? 6.773 2.996 -0.411 1 94.56 318 THR A CA 1
ATOM 2580 C C . THR A 1 318 ? 5.738 2.057 0.203 1 94.56 318 THR A C 1
ATOM 2582 O O . THR A 1 318 ? 5.957 1.508 1.285 1 94.56 318 THR A O 1
ATOM 2585 N N . GLU A 1 319 ? 4.672 1.871 -0.502 1 93.88 319 GLU A N 1
ATOM 2586 C CA . GLU A 1 319 ? 3.67 0.916 -0.039 1 93.88 319 GLU A CA 1
ATOM 2587 C C . GLU A 1 319 ? 4.258 -0.488 0.079 1 93.88 319 GLU A C 1
ATOM 2589 O O . GLU A 1 319 ? 3.916 -1.234 0.998 1 93.88 319 GLU A O 1
ATOM 2594 N N . GLY A 1 320 ? 5.086 -0.796 -0.846 1 96.69 320 GLY A N 1
ATOM 2595 C CA . GLY A 1 320 ? 5.773 -2.074 -0.792 1 96.69 320 GLY A CA 1
ATOM 2596 C C . GLY A 1 320 ? 6.645 -2.234 0.441 1 96.69 320 GLY A C 1
ATOM 2597 O O . GLY A 1 320 ? 6.715 -3.32 1.02 1 96.69 320 GLY A O 1
ATOM 2598 N N . ARG A 1 321 ? 7.312 -1.179 0.817 1 96.44 321 ARG A N 1
ATOM 2599 C CA . ARG A 1 321 ? 8.148 -1.208 2.01 1 96.44 321 ARG A CA 1
ATOM 2600 C C . ARG A 1 321 ? 7.328 -1.535 3.252 1 96.44 321 ARG A C 1
ATOM 2602 O O . ARG A 1 321 ? 7.723 -2.375 4.062 1 96.44 321 ARG A O 1
ATOM 2609 N N . PHE A 1 322 ? 6.203 -0.923 3.324 1 96.75 322 PHE A N 1
ATOM 2610 C CA . PHE A 1 322 ? 5.332 -1.182 4.465 1 96.75 322 PHE A CA 1
ATOM 2611 C C . PHE A 1 322 ? 4.777 -2.602 4.41 1 96.75 322 PHE A C 1
ATOM 2613 O O . PHE A 1 322 ? 4.617 -3.25 5.445 1 96.75 322 PHE A O 1
ATOM 2620 N N . LYS A 1 323 ? 4.488 -3.029 3.264 1 97.31 323 LYS A N 1
ATOM 2621 C CA . LYS A 1 323 ? 4.008 -4.402 3.127 1 97.31 323 LYS A CA 1
ATOM 2622 C C . LYS A 1 323 ? 5.078 -5.402 3.553 1 97.31 323 LYS A C 1
ATOM 2624 O O . LYS A 1 323 ? 4.773 -6.398 4.219 1 97.31 323 LYS A O 1
ATOM 2629 N N . ALA A 1 324 ? 6.27 -5.133 3.162 1 98.25 324 ALA A N 1
ATOM 2630 C CA . ALA A 1 324 ? 7.379 -5.984 3.58 1 98.25 324 ALA A CA 1
ATOM 2631 C C . ALA A 1 324 ? 7.496 -6.02 5.102 1 98.25 324 ALA A C 1
ATOM 2633 O O . ALA A 1 324 ? 7.688 -7.09 5.688 1 98.25 324 ALA A O 1
ATOM 2634 N N . MET A 1 325 ? 7.375 -4.875 5.719 1 97.88 325 MET A N 1
ATOM 2635 C CA . MET A 1 325 ? 7.41 -4.797 7.176 1 97.88 325 MET A CA 1
ATOM 2636 C C . MET A 1 325 ? 6.262 -5.59 7.789 1 97.88 325 MET A C 1
ATOM 2638 O O . MET A 1 325 ? 6.449 -6.293 8.781 1 97.88 325 MET A O 1
ATOM 2642 N N . ALA A 1 326 ? 5.137 -5.449 7.188 1 98.25 326 ALA A N 1
ATOM 2643 C CA . ALA A 1 326 ? 3.957 -6.16 7.672 1 98.25 326 ALA A CA 1
ATOM 2644 C C . ALA A 1 326 ? 4.156 -7.672 7.605 1 98.25 326 ALA A C 1
ATOM 2646 O O . ALA A 1 326 ? 3.809 -8.391 8.539 1 98.25 326 ALA A O 1
ATOM 2647 N N . TYR A 1 327 ? 4.695 -8.133 6.508 1 98.12 327 TYR A N 1
ATOM 2648 C CA . TYR A 1 327 ? 4.941 -9.562 6.363 1 98.12 327 TYR A CA 1
ATOM 2649 C C . TYR A 1 327 ? 5.961 -10.047 7.383 1 98.12 327 TYR A C 1
ATOM 2651 O O . TYR A 1 327 ? 5.84 -11.156 7.914 1 98.12 327 TYR A O 1
ATOM 2659 N N . THR A 1 328 ? 6.965 -9.25 7.598 1 98.31 328 THR A N 1
ATOM 2660 C CA . THR A 1 328 ? 7.953 -9.594 8.617 1 98.31 328 THR A CA 1
ATOM 2661 C C . THR A 1 328 ? 7.281 -9.828 9.961 1 98.31 328 THR A C 1
ATOM 2663 O O . THR A 1 328 ? 7.59 -10.797 10.656 1 98.31 328 THR A O 1
ATOM 2666 N N . TYR A 1 329 ? 6.402 -8.969 10.195 1 98.12 329 TYR A N 1
ATOM 2667 C CA . TYR A 1 329 ? 5.664 -9.023 11.453 1 98.12 329 TYR A CA 1
ATOM 2668 C C . TYR A 1 329 ? 4.695 -10.203 11.461 1 98.12 329 TYR A C 1
ATOM 2670 O O . TYR A 1 329 ? 4.684 -11 12.406 1 98.12 329 TYR A O 1
ATOM 2678 N N . GLU A 1 330 ? 3.938 -10.367 10.445 1 97.75 330 GLU A N 1
ATOM 2679 C CA . GLU A 1 330 ? 2.85 -11.336 10.375 1 97.75 330 GLU A CA 1
ATOM 2680 C C . GLU A 1 330 ? 3.379 -12.766 10.453 1 97.75 330 GLU A C 1
ATOM 2682 O O . GLU A 1 330 ? 2.771 -13.617 11.102 1 97.75 330 GLU A O 1
ATOM 2687 N N . PHE A 1 331 ? 4.555 -12.977 9.844 1 97.56 331 PHE A N 1
ATOM 2688 C CA . PHE A 1 331 ? 5.023 -14.344 9.719 1 97.56 331 PHE A CA 1
ATOM 2689 C C . PHE A 1 331 ? 6.34 -14.539 10.461 1 97.56 331 PHE A C 1
ATOM 2691 O O . PHE A 1 331 ? 6.973 -15.594 10.352 1 97.56 331 PHE A O 1
ATOM 2698 N N . SER A 1 332 ? 6.773 -13.516 11.109 1 96.56 332 SER A N 1
ATOM 2699 C CA . SER A 1 332 ? 8.023 -13.57 11.859 1 96.56 332 SER A CA 1
ATOM 2700 C C . SER A 1 332 ? 9.18 -14.039 10.969 1 96.56 332 SER A C 1
ATOM 2702 O O . SER A 1 332 ? 9.922 -14.953 11.336 1 96.56 332 SER A O 1
ATOM 2704 N N . SER A 1 333 ? 9.258 -13.484 9.812 1 97.75 333 SER A N 1
ATOM 2705 C CA . SER A 1 333 ? 10.328 -13.859 8.898 1 97.75 333 SER A CA 1
ATOM 2706 C C . SER A 1 333 ? 11.68 -13.352 9.391 1 97.75 333 SER A C 1
ATOM 2708 O O . SER A 1 333 ? 11.766 -12.289 10 1 97.75 333 SER A O 1
ATOM 2710 N N . ASP A 1 334 ? 12.734 -14.117 9.102 1 97.25 334 ASP A N 1
ATOM 2711 C CA . ASP A 1 334 ? 14.094 -13.695 9.438 1 97.25 334 ASP A CA 1
ATOM 2712 C C . ASP A 1 334 ? 14.531 -12.508 8.586 1 97.25 334 ASP A C 1
ATOM 2714 O O . ASP A 1 334 ? 15.242 -11.625 9.055 1 97.25 334 ASP A O 1
ATOM 2718 N N . ALA A 1 335 ? 14.102 -12.578 7.406 1 98.25 335 ALA A N 1
ATOM 2719 C CA . ALA A 1 335 ? 14.375 -11.492 6.469 1 98.25 335 ALA A CA 1
ATOM 2720 C C . ALA A 1 335 ? 13.242 -11.344 5.457 1 98.25 335 ALA A C 1
ATOM 2722 O O . ALA A 1 335 ? 12.617 -12.336 5.059 1 98.25 335 ALA A O 1
ATOM 2723 N N . THR A 1 336 ? 12.945 -10.141 5.121 1 98.69 336 THR A N 1
ATOM 2724 C CA . THR A 1 336 ? 11.992 -9.836 4.059 1 98.69 336 THR A CA 1
ATOM 2725 C C . THR A 1 336 ? 12.625 -8.922 3.01 1 98.69 336 THR A C 1
ATOM 2727 O O . THR A 1 336 ? 13.234 -7.91 3.352 1 98.69 336 THR A O 1
ATOM 2730 N N . LEU A 1 337 ? 12.539 -9.32 1.78 1 98.81 337 LEU A N 1
ATOM 2731 C CA . LEU A 1 337 ? 13.109 -8.547 0.677 1 98.81 337 LEU A CA 1
ATOM 2732 C C . LEU A 1 337 ? 12.008 -7.852 -0.116 1 98.81 337 LEU A C 1
ATOM 2734 O O . LEU A 1 337 ? 11.07 -8.5 -0.596 1 98.81 337 LEU A O 1
ATOM 2738 N N . LEU A 1 338 ? 12.07 -6.555 -0.177 1 98.75 338 LEU A N 1
ATOM 2739 C CA . LEU A 1 338 ? 11.312 -5.828 -1.191 1 98.75 338 LEU A CA 1
ATOM 2740 C C . LEU A 1 338 ? 12.125 -5.668 -2.469 1 98.75 338 LEU A C 1
ATOM 2742 O O . LEU A 1 338 ? 13.18 -5.023 -2.465 1 98.75 338 LEU A O 1
ATOM 2746 N N . VAL A 1 339 ? 11.625 -6.25 -3.516 1 98.81 339 VAL A N 1
ATOM 2747 C CA . VAL A 1 339 ? 12.367 -6.27 -4.777 1 98.81 339 VAL A CA 1
ATOM 2748 C C . VAL A 1 339 ? 11.641 -5.41 -5.812 1 98.81 339 VAL A C 1
ATOM 2750 O O . VAL A 1 339 ? 10.43 -5.555 -6.008 1 98.81 339 VAL A O 1
ATOM 2753 N N . PHE A 1 340 ? 12.305 -4.512 -6.441 1 98.5 340 PHE A N 1
ATOM 2754 C CA . PHE A 1 340 ? 11.742 -3.619 -7.445 1 98.5 340 PHE A CA 1
ATOM 2755 C C . PHE A 1 340 ? 12.805 -3.184 -8.445 1 98.5 340 PHE A C 1
ATOM 2757 O O . PHE A 1 340 ? 14.008 -3.268 -8.156 1 98.5 340 PHE A O 1
ATOM 2764 N N . PRO A 1 341 ? 12.406 -2.791 -9.656 1 97.81 341 PRO A N 1
ATOM 2765 C CA . PRO A 1 341 ? 13.398 -2.541 -10.711 1 97.81 341 PRO A CA 1
ATOM 2766 C C . PRO A 1 341 ? 14.102 -1.198 -10.547 1 97.81 341 PRO A C 1
ATOM 2768 O O . PRO A 1 341 ? 15.242 -1.037 -11 1 97.81 341 PRO A O 1
ATOM 2771 N N . GLY A 1 342 ? 13.461 -0.204 -10.055 1 95.19 342 GLY A N 1
ATOM 2772 C CA . GLY A 1 342 ? 14.008 1.138 -9.938 1 95.19 342 GLY A CA 1
ATOM 2773 C C . GLY A 1 342 ? 13.008 2.146 -9.414 1 95.19 342 GLY A C 1
ATOM 2774 O O . GLY A 1 342 ? 11.914 1.776 -8.977 1 95.19 342 GLY A O 1
ATOM 2775 N N . LEU A 1 343 ? 13.469 3.404 -9.43 1 93.75 343 LEU A N 1
ATOM 2776 C CA . LEU A 1 343 ? 12.617 4.488 -8.938 1 93.75 343 LEU A CA 1
ATOM 2777 C C . LEU A 1 343 ? 12.766 5.73 -9.812 1 93.75 343 LEU A C 1
ATOM 2779 O O . LEU A 1 343 ? 13.875 6.102 -10.188 1 93.75 343 LEU A O 1
ATOM 2783 N N . LEU A 1 344 ? 11.586 6.238 -10.117 1 87.5 344 LEU A N 1
ATOM 2784 C CA . LEU A 1 344 ? 11.617 7.488 -10.859 1 87.5 344 LEU A CA 1
ATOM 2785 C C . LEU A 1 344 ? 12 8.656 -9.953 1 87.5 344 LEU A C 1
ATOM 2787 O O . LEU A 1 344 ? 11.594 8.695 -8.789 1 87.5 344 LEU A O 1
ATOM 2791 N N . ASN A 1 345 ? 12.727 9.531 -10.5 1 78.94 345 ASN A N 1
ATOM 2792 C CA . ASN A 1 345 ? 13.102 10.742 -9.773 1 78.94 345 ASN A CA 1
ATOM 2793 C C . ASN A 1 345 ? 11.984 11.781 -9.812 1 78.94 345 ASN A C 1
ATOM 2795 O O . ASN A 1 345 ? 11.875 12.555 -10.773 1 78.94 345 ASN A O 1
ATOM 2799 N N . ARG A 1 346 ? 11.102 11.711 -8.938 1 77.62 346 ARG A N 1
ATOM 2800 C CA . ARG A 1 346 ? 10.039 12.703 -8.844 1 77.62 346 ARG A CA 1
ATOM 2801 C C . ARG A 1 346 ? 9.953 13.289 -7.438 1 77.62 346 ARG A C 1
ATOM 2803 O O . ARG A 1 346 ? 10.516 12.727 -6.492 1 77.62 346 ARG A O 1
ATOM 2810 N N . LYS A 1 347 ? 9.367 14.438 -7.449 1 77.75 347 LYS A N 1
ATOM 2811 C CA . LYS A 1 347 ? 9.156 15.094 -6.16 1 77.75 347 LYS A CA 1
ATOM 2812 C C . LYS A 1 347 ? 8.211 14.281 -5.277 1 77.75 347 LYS A C 1
ATOM 2814 O O . LYS A 1 347 ? 7.184 13.797 -5.746 1 77.75 347 LYS A O 1
ATOM 2819 N N . ALA A 1 348 ? 8.711 14.18 -4.133 1 79.12 348 ALA A N 1
ATOM 2820 C CA . ALA A 1 348 ? 7.914 13.43 -3.162 1 79.12 348 ALA A CA 1
ATOM 2821 C C . ALA A 1 348 ? 6.629 14.18 -2.822 1 79.12 348 ALA A C 1
ATOM 2823 O O . ALA A 1 348 ? 6.637 15.406 -2.68 1 79.12 348 ALA A O 1
ATOM 2824 N N . LYS A 1 349 ? 5.586 13.477 -2.711 1 68.88 349 LYS A N 1
ATOM 2825 C CA . LYS A 1 349 ? 4.301 14.047 -2.33 1 68.88 349 LYS A CA 1
ATOM 2826 C C . LYS A 1 349 ? 4.125 14.047 -0.814 1 68.88 349 LYS A C 1
ATOM 2828 O O . LYS A 1 349 ? 3.395 14.875 -0.268 1 68.88 349 LYS A O 1
ATOM 2833 N N . GLN A 1 350 ? 4.738 13.109 -0.184 1 76.88 350 GLN A N 1
ATOM 2834 C CA . GLN A 1 350 ? 4.617 12.93 1.259 1 76.88 350 GLN A CA 1
ATOM 2835 C C . GLN A 1 350 ? 5.961 12.562 1.885 1 76.88 350 GLN A C 1
ATOM 2837 O O . GLN A 1 350 ? 6.91 12.227 1.175 1 76.88 350 GLN A O 1
ATOM 2842 N N . GLY A 1 351 ? 5.969 12.664 3.178 1 78.94 351 GLY A N 1
ATOM 2843 C CA . GLY A 1 351 ? 7.211 12.43 3.896 1 78.94 351 GLY A CA 1
ATOM 2844 C C . GLY A 1 351 ? 7.742 11.016 3.725 1 78.94 351 GLY A C 1
ATOM 2845 O O . GLY A 1 351 ? 8.938 10.82 3.527 1 78.94 351 GLY A O 1
ATOM 2846 N N . GLU A 1 352 ? 6.898 10.086 3.709 1 89.5 352 GLU A N 1
ATOM 2847 C CA . GLU A 1 352 ? 7.316 8.695 3.604 1 89.5 352 GLU A CA 1
ATOM 2848 C C . GLU A 1 352 ? 7.875 8.391 2.217 1 89.5 352 GLU A C 1
ATOM 2850 O O . GLU A 1 352 ? 8.789 7.574 2.076 1 89.5 352 GLU A O 1
ATOM 2855 N N . GLU A 1 353 ? 7.41 9.023 1.255 1 90.75 353 GLU A N 1
ATOM 2856 C CA . GLU A 1 353 ? 7.93 8.883 -0.102 1 90.75 353 GLU A CA 1
ATOM 2857 C C . GLU A 1 353 ? 9.344 9.445 -0.212 1 90.75 353 GLU A C 1
ATOM 2859 O O . GLU A 1 353 ? 10.188 8.875 -0.905 1 90.75 353 GLU A O 1
ATOM 2864 N N . GLU A 1 354 ? 9.5 10.539 0.435 1 90.81 354 GLU A N 1
ATOM 2865 C CA . GLU A 1 354 ? 10.828 11.133 0.444 1 90.81 354 GLU A CA 1
ATOM 2866 C C . GLU A 1 354 ? 11.859 10.18 1.044 1 90.81 354 GLU A C 1
ATOM 2868 O O . GLU A 1 354 ? 12.984 10.078 0.549 1 90.81 354 GLU A O 1
ATOM 2873 N N . SER A 1 355 ? 11.445 9.555 2.055 1 91.56 355 SER A N 1
ATOM 2874 C CA . SER A 1 355 ? 12.328 8.586 2.695 1 91.56 355 SER A CA 1
ATOM 2875 C C . SER A 1 355 ? 12.703 7.461 1.736 1 91.56 355 SER A C 1
ATOM 2877 O O . SER A 1 355 ? 13.867 7.062 1.661 1 91.56 355 SER A O 1
ATOM 2879 N N . THR A 1 356 ? 11.766 6.996 1.031 1 93.69 356 THR A N 1
ATOM 2880 C CA . THR A 1 356 ? 11.992 5.918 0.077 1 93.69 356 THR A CA 1
ATOM 2881 C C . THR A 1 356 ? 12.93 6.371 -1.038 1 93.69 356 THR A C 1
ATOM 2883 O O . THR A 1 356 ? 13.82 5.625 -1.455 1 93.69 356 THR A O 1
ATOM 2886 N N . ILE A 1 357 ? 12.758 7.539 -1.486 1 94.06 357 ILE A N 1
ATOM 2887 C CA . ILE A 1 357 ? 13.609 8.102 -2.525 1 94.06 357 ILE A CA 1
ATOM 2888 C C . ILE A 1 357 ? 15.047 8.211 -2.014 1 94.06 357 ILE A C 1
ATOM 2890 O O . ILE A 1 357 ? 15.992 7.84 -2.713 1 94.06 357 ILE A O 1
ATOM 2894 N N . ARG A 1 358 ? 15.148 8.641 -0.805 1 91.69 358 ARG A N 1
ATOM 2895 C CA . ARG A 1 358 ? 16.484 8.773 -0.212 1 91.69 358 ARG A CA 1
ATOM 2896 C C . ARG A 1 358 ? 17.156 7.418 -0.069 1 91.69 358 ARG A C 1
ATOM 2898 O O . ARG A 1 358 ? 18.344 7.281 -0.337 1 91.69 358 ARG A O 1
ATOM 2905 N N . ILE A 1 359 ? 16.438 6.465 0.349 1 94 359 ILE A N 1
ATOM 2906 C CA . ILE A 1 359 ? 16.969 5.109 0.474 1 94 359 ILE A CA 1
ATOM 2907 C C . ILE A 1 359 ? 17.453 4.621 -0.885 1 94 359 ILE A C 1
ATOM 2909 O O . ILE A 1 359 ? 18.562 4.09 -0.993 1 94 359 ILE A O 1
ATOM 2913 N N . TYR A 1 360 ? 16.672 4.879 -1.853 1 94.88 360 TYR A N 1
ATOM 2914 C CA . TYR A 1 360 ? 17.016 4.434 -3.197 1 94.88 360 TYR A CA 1
ATOM 2915 C C . TYR A 1 360 ? 18.281 5.133 -3.697 1 94.88 360 TYR A C 1
ATOM 2917 O O . TYR A 1 360 ? 19.125 4.508 -4.328 1 94.88 360 TYR A O 1
ATOM 2925 N N . GLU A 1 361 ? 18.312 6.387 -3.422 1 92.69 361 GLU A N 1
ATOM 2926 C CA . GLU A 1 361 ? 19.5 7.137 -3.826 1 92.69 361 GLU A CA 1
ATOM 2927 C C . GLU A 1 361 ? 20.766 6.566 -3.182 1 92.69 361 GLU A C 1
ATOM 2929 O O . GLU A 1 361 ? 21.797 6.422 -3.844 1 92.69 361 GLU A O 1
ATOM 2934 N N . GLU A 1 362 ? 20.656 6.207 -1.976 1 91.81 362 GLU A N 1
ATOM 2935 C CA . GLU A 1 362 ? 21.797 5.621 -1.285 1 91.81 362 GLU A CA 1
ATOM 2936 C C . GLU A 1 362 ? 22.141 4.242 -1.845 1 91.81 362 GLU A C 1
ATOM 2938 O O . GLU A 1 362 ? 23.312 3.879 -1.954 1 91.81 362 GLU A O 1
ATOM 2943 N N . MET A 1 363 ? 21.094 3.523 -2.17 1 91.94 363 MET A N 1
ATOM 2944 C CA . MET A 1 363 ? 21.25 2.203 -2.777 1 91.94 363 MET A CA 1
ATOM 2945 C C . MET A 1 363 ? 22.031 2.293 -4.082 1 91.94 363 MET A C 1
ATOM 2947 O O . MET A 1 363 ? 22.859 1.422 -4.375 1 91.94 363 MET A O 1
ATOM 2951 N N . MET A 1 364 ? 21.781 3.34 -4.773 1 91.25 364 MET A N 1
ATOM 2952 C CA . MET A 1 364 ? 22.344 3.451 -6.121 1 91.25 364 MET A CA 1
ATOM 2953 C C . MET A 1 364 ? 23.703 4.145 -6.094 1 91.25 364 MET A C 1
ATOM 2955 O O . MET A 1 364 ? 24.422 4.129 -7.09 1 91.25 364 MET A O 1
ATOM 2959 N N . LYS A 1 365 ? 24.078 4.656 -5.039 1 90.19 365 LYS A N 1
ATOM 2960 C CA . LYS A 1 365 ? 25.375 5.316 -4.902 1 90.19 365 LYS A CA 1
ATOM 2961 C C . LYS A 1 365 ? 26.469 4.32 -4.492 1 90.19 365 LYS A C 1
ATOM 2963 O O . LYS A 1 365 ? 27.641 4.504 -4.816 1 90.19 365 LYS A O 1
ATOM 2968 N N . ARG A 1 366 ? 26.094 3.393 -3.799 1 88.81 366 ARG A N 1
ATOM 2969 C CA . ARG A 1 366 ? 27.047 2.463 -3.215 1 88.81 366 ARG A CA 1
ATOM 2970 C C . ARG A 1 366 ? 27.594 1.502 -4.266 1 88.81 366 ARG A C 1
ATOM 2972 O O . ARG A 1 366 ? 26.828 0.9 -5.02 1 88.81 366 ARG A O 1
ATOM 2979 N N . LYS A 1 367 ? 28.875 1.43 -4.254 1 88.56 367 LYS A N 1
ATOM 2980 C CA . LYS A 1 367 ? 29.562 0.528 -5.172 1 88.56 367 LYS A CA 1
ATOM 2981 C C . LYS A 1 367 ? 30.562 -0.354 -4.434 1 88.56 367 LYS A C 1
ATOM 2983 O O . LYS A 1 367 ? 31.188 0.082 -3.461 1 88.56 367 LYS A O 1
ATOM 2988 N N . MET A 1 368 ? 30.562 -1.598 -4.773 1 80.62 368 MET A N 1
ATOM 2989 C CA . MET A 1 368 ? 31.562 -2.549 -4.305 1 80.62 368 MET A CA 1
ATOM 2990 C C . MET A 1 368 ? 32.375 -3.094 -5.473 1 80.62 368 MET A C 1
ATOM 2992 O O . MET A 1 368 ? 31.828 -3.703 -6.391 1 80.62 368 MET A O 1
ATOM 2996 N N . ASN A 1 369 ? 33.656 -2.893 -5.441 1 81.75 369 ASN A N 1
ATOM 2997 C CA . ASN A 1 369 ? 34.594 -3.301 -6.508 1 81.75 369 ASN A CA 1
ATOM 2998 C C . ASN A 1 369 ? 34.125 -2.783 -7.867 1 81.75 369 ASN A C 1
ATOM 3000 O O . ASN A 1 369 ? 34.094 -3.537 -8.844 1 81.75 369 ASN A O 1
ATOM 3004 N N . GLY A 1 370 ? 33.531 -1.512 -7.879 1 79.88 370 GLY A N 1
ATOM 3005 C CA . GLY A 1 370 ? 33.125 -0.853 -9.109 1 79.88 370 GLY A CA 1
ATOM 3006 C C . GLY A 1 370 ? 31.734 -1.233 -9.562 1 79.88 370 GLY A C 1
ATOM 3007 O O . GLY A 1 370 ? 31.219 -0.671 -10.531 1 79.88 370 GLY A O 1
ATOM 3008 N N . GLN A 1 371 ? 31.203 -2.127 -8.883 1 84.56 371 GLN A N 1
ATOM 3009 C CA . GLN A 1 371 ? 29.875 -2.588 -9.266 1 84.56 371 GLN A CA 1
ATOM 3010 C C . GLN A 1 371 ? 28.812 -2.055 -8.305 1 84.56 371 GLN A C 1
ATOM 3012 O O . GLN A 1 371 ? 29.047 -1.969 -7.098 1 84.56 371 GLN A O 1
ATOM 3017 N N . LEU A 1 372 ? 27.781 -1.723 -8.898 1 90.75 372 LEU A N 1
ATOM 3018 C CA . LEU A 1 372 ? 26.641 -1.238 -8.117 1 90.75 372 LEU A CA 1
ATOM 3019 C C . LEU A 1 372 ? 26.172 -2.303 -7.133 1 90.75 372 LEU A C 1
ATOM 3021 O O . LEU A 1 372 ? 25.953 -3.455 -7.52 1 90.75 372 LEU A O 1
ATOM 3025 N N . VAL A 1 373 ? 26.125 -1.973 -5.848 1 91.12 373 VAL A N 1
ATOM 3026 C CA . VAL A 1 373 ? 25.641 -2.906 -4.84 1 91.12 373 VAL A CA 1
ATOM 3027 C C . VAL A 1 373 ? 24.156 -3.176 -5.059 1 91.12 373 VAL A C 1
ATOM 3029 O O . VAL A 1 373 ? 23.734 -4.328 -5.176 1 91.12 373 VAL A O 1
ATOM 3032 N N . GLY A 1 374 ? 23.266 -2.1 -5.219 1 95.12 374 GLY A N 1
ATOM 3033 C CA . GLY A 1 374 ? 21.875 -2.178 -5.664 1 95.12 374 GLY A CA 1
ATOM 3034 C C . GLY A 1 374 ? 20.938 -2.676 -4.59 1 95.12 374 GLY A C 1
ATOM 3035 O O . GLY A 1 374 ? 19.828 -3.137 -4.891 1 95.12 374 GLY A O 1
ATOM 3036 N N . TRP A 1 375 ? 21.438 -2.754 -3.307 1 96.75 375 TRP A N 1
ATOM 3037 C CA . TRP A 1 375 ? 20.547 -3.141 -2.215 1 96.75 375 TRP A CA 1
ATOM 3038 C C . TRP A 1 375 ? 20.938 -2.428 -0.923 1 96.75 375 TRP A C 1
ATOM 3040 O O . TRP A 1 375 ? 22.016 -1.853 -0.824 1 96.75 375 TRP A O 1
ATOM 3050 N N . ILE A 1 376 ? 19.984 -2.35 -0.015 1 96.25 376 ILE A N 1
ATOM 3051 C CA . ILE A 1 376 ? 20.172 -1.778 1.314 1 96.25 376 ILE A CA 1
ATOM 3052 C C . ILE A 1 376 ? 19.359 -2.568 2.334 1 96.25 376 ILE A C 1
ATOM 3054 O O . ILE A 1 376 ? 18.328 -3.166 1.992 1 96.25 376 ILE A O 1
ATOM 3058 N N . ASP A 1 377 ? 19.844 -2.705 3.541 1 96.31 377 ASP A N 1
ATOM 3059 C CA . ASP A 1 377 ? 19.078 -3.443 4.543 1 96.31 377 ASP A CA 1
ATOM 3060 C C . ASP A 1 377 ? 18.672 -2.537 5.703 1 96.31 377 ASP A C 1
ATOM 3062 O O . ASP A 1 377 ? 19.406 -1.613 6.062 1 96.31 377 ASP A O 1
ATOM 3066 N N . LEU A 1 378 ? 17.531 -2.686 6.203 1 96.69 378 LEU A N 1
ATOM 3067 C CA . LEU A 1 378 ? 17.031 -2.174 7.477 1 96.69 378 LEU A CA 1
ATOM 3068 C C . LEU A 1 378 ? 17.172 -3.227 8.57 1 96.69 378 LEU A C 1
ATOM 3070 O O . LEU A 1 378 ? 16.484 -4.254 8.531 1 96.69 378 LEU A O 1
ATOM 3074 N N . LYS A 1 379 ? 18.016 -2.93 9.5 1 97.12 379 LYS A N 1
ATOM 3075 C CA . LYS A 1 379 ? 18.156 -3.818 10.656 1 97.12 379 LYS A CA 1
ATOM 3076 C C . LYS A 1 379 ? 17.156 -3.459 11.75 1 97.12 379 LYS A C 1
ATOM 3078 O O . LYS A 1 379 ? 17.109 -2.309 12.188 1 97.12 379 LYS A O 1
ATOM 3083 N N . LEU A 1 380 ? 16.453 -4.438 12.133 1 97.38 380 LEU A N 1
ATOM 3084 C CA . LEU A 1 380 ? 15.438 -4.223 13.164 1 97.38 380 LEU A CA 1
ATOM 3085 C C . LEU A 1 380 ? 15.969 -4.637 14.539 1 97.38 380 LEU A C 1
ATOM 3087 O O . LEU A 1 380 ? 16.844 -5.5 14.633 1 97.38 380 LEU A O 1
ATOM 3091 N N . ARG A 1 381 ? 15.422 -4.105 15.562 1 96.38 381 ARG A N 1
ATOM 3092 C CA . ARG A 1 381 ? 15.906 -4.312 16.922 1 96.38 381 ARG A CA 1
ATOM 3093 C C . ARG A 1 381 ? 15.633 -5.734 17.391 1 96.38 381 ARG A C 1
ATOM 3095 O O . ARG A 1 381 ? 16.312 -6.238 18.297 1 96.38 381 ARG A O 1
ATOM 3102 N N . ASP A 1 382 ? 14.711 -6.383 16.797 1 96 382 ASP A N 1
ATOM 3103 C CA . ASP A 1 382 ? 14.406 -7.754 17.203 1 96 382 ASP A CA 1
ATOM 3104 C C . ASP A 1 382 ? 15.266 -8.758 16.438 1 96 382 ASP A C 1
ATOM 3106 O O . ASP A 1 382 ? 15.031 -9.961 16.516 1 96 382 ASP A O 1
ATOM 3110 N N . GLY A 1 383 ? 16.203 -8.273 15.656 1 95.56 383 GLY A N 1
ATOM 3111 C CA . GLY A 1 383 ? 17.172 -9.133 14.992 1 95.56 383 GLY A CA 1
ATOM 3112 C C . GLY A 1 383 ? 16.812 -9.422 13.547 1 95.56 383 GLY A C 1
ATOM 3113 O O . GLY A 1 383 ? 17.641 -9.922 12.781 1 95.56 383 GLY A O 1
ATOM 3114 N N . ARG A 1 384 ? 15.68 -9.055 13.141 1 97.12 384 ARG A N 1
ATOM 3115 C CA . ARG A 1 384 ? 15.242 -9.305 11.773 1 97.12 384 ARG A CA 1
ATOM 3116 C C . ARG A 1 384 ? 15.695 -8.195 10.836 1 97.12 384 ARG A C 1
ATOM 3118 O O . ARG A 1 384 ? 16.172 -7.148 11.289 1 97.12 384 ARG A O 1
ATOM 3125 N N . LYS A 1 385 ? 15.57 -8.562 9.5 1 97.62 385 LYS A N 1
ATOM 3126 C CA . LYS A 1 385 ? 16.047 -7.586 8.523 1 97.62 385 LYS A CA 1
ATOM 3127 C C . LYS A 1 385 ? 15.047 -7.406 7.395 1 97.62 385 LYS A C 1
ATOM 3129 O O . LYS A 1 385 ? 14.344 -8.352 7.02 1 97.62 385 LYS A O 1
ATOM 3134 N N . VAL A 1 386 ? 14.961 -6.219 6.914 1 98.06 386 VAL A N 1
ATOM 3135 C CA . VAL A 1 386 ? 14.234 -5.91 5.688 1 98.06 386 VAL A CA 1
ATOM 3136 C C . VAL A 1 386 ? 15.195 -5.363 4.637 1 98.06 386 VAL A C 1
ATOM 3138 O O . VAL A 1 386 ? 15.938 -4.414 4.898 1 98.06 386 VAL A O 1
ATOM 3141 N N . TYR A 1 387 ? 15.211 -5.992 3.506 1 98.19 387 TYR A N 1
ATOM 3142 C CA . TYR A 1 387 ? 16.094 -5.578 2.418 1 98.19 387 TYR A CA 1
ATOM 3143 C C . TYR A 1 387 ? 15.305 -4.895 1.308 1 98.19 387 TYR A C 1
ATOM 3145 O O . TYR A 1 387 ? 14.195 -5.32 0.974 1 98.19 387 TYR A O 1
ATOM 3153 N N . LEU A 1 388 ? 15.766 -3.83 0.834 1 98 388 LEU A N 1
ATOM 3154 C CA . LEU A 1 388 ? 15.367 -3.303 -0.465 1 98 388 LEU A CA 1
ATOM 3155 C C . LEU A 1 388 ? 16.391 -3.666 -1.538 1 98 388 LEU A C 1
ATOM 3157 O O . LEU A 1 388 ? 17.578 -3.389 -1.386 1 98 388 LEU A O 1
ATOM 3161 N N . VAL A 1 389 ? 15.93 -4.316 -2.566 1 98.31 389 VAL A N 1
ATOM 3162 C CA . VAL A 1 389 ? 16.828 -4.848 -3.586 1 98.31 389 VAL A CA 1
ATOM 3163 C C . VAL A 1 389 ? 16.344 -4.438 -4.973 1 98.31 389 VAL A C 1
ATOM 3165 O O . VAL A 1 389 ? 15.156 -4.609 -5.297 1 98.31 389 VAL A O 1
ATOM 3168 N N . SER A 1 390 ? 17.234 -3.957 -5.777 1 97.81 390 SER A N 1
ATOM 3169 C CA . SER A 1 390 ? 16.891 -3.615 -7.152 1 97.81 390 SER A CA 1
ATOM 3170 C C . SER A 1 390 ? 17.203 -4.77 -8.102 1 97.81 390 SER A C 1
ATOM 3172 O O . SER A 1 390 ? 18.344 -5.203 -8.211 1 97.81 390 SER A O 1
ATOM 3174 N N . ILE A 1 391 ? 16.188 -5.301 -8.719 1 98.31 391 ILE A N 1
ATOM 3175 C CA . ILE A 1 391 ? 16.297 -6.297 -9.773 1 98.31 391 ILE A CA 1
ATOM 3176 C C . ILE A 1 391 ? 15.617 -5.781 -11.039 1 98.31 391 ILE A C 1
ATOM 3178 O O . ILE A 1 391 ? 14.391 -5.762 -11.133 1 98.31 391 ILE A O 1
ATOM 3182 N N . ASP A 1 392 ? 16.391 -5.41 -12.008 1 97.31 392 ASP A N 1
ATOM 3183 C CA . ASP A 1 392 ? 15.898 -4.727 -13.203 1 97.31 392 ASP A CA 1
ATOM 3184 C C . ASP A 1 392 ? 16.078 -5.594 -14.445 1 97.31 392 ASP A C 1
ATOM 3186 O O . ASP A 1 392 ? 17.203 -5.891 -14.836 1 97.31 392 ASP A O 1
ATOM 3190 N N . PRO A 1 393 ? 14.992 -5.902 -15.109 1 97 393 PRO A N 1
ATOM 3191 C CA . PRO A 1 393 ? 15.102 -6.699 -16.328 1 97 393 PRO A CA 1
ATOM 3192 C C . PRO A 1 393 ? 15.969 -6.023 -17.391 1 97 393 PRO A C 1
ATOM 3194 O O . PRO A 1 393 ? 16.453 -6.688 -18.312 1 97 393 PRO A O 1
ATOM 3197 N N . MET A 1 394 ? 16.156 -4.73 -17.312 1 96.62 394 MET A N 1
ATOM 3198 C CA . MET A 1 394 ? 16.938 -3.996 -18.312 1 96.62 394 MET A CA 1
ATOM 3199 C C . MET A 1 394 ? 18.438 -4.172 -18.062 1 96.62 394 MET A C 1
ATOM 3201 O O . MET A 1 394 ? 19.25 -3.883 -18.938 1 96.62 394 MET A O 1
ATOM 3205 N N . GLU A 1 395 ? 18.781 -4.617 -16.938 1 95.12 395 GLU A N 1
ATOM 3206 C CA . GLU A 1 395 ? 20.172 -4.875 -16.609 1 95.12 395 GLU A CA 1
ATOM 3207 C C . GLU A 1 395 ? 20.594 -6.277 -17.047 1 95.12 395 GLU A C 1
ATOM 3209 O O . GLU A 1 395 ? 19.75 -7.117 -17.359 1 95.12 395 GLU A O 1
ATOM 3214 N N . GLU A 1 396 ? 21.875 -6.441 -17.047 1 93.88 396 GLU A N 1
ATOM 3215 C CA . GLU A 1 396 ? 22.391 -7.773 -17.359 1 93.88 396 GLU A CA 1
ATOM 3216 C C . GLU A 1 396 ? 21.969 -8.789 -16.312 1 93.88 396 GLU A C 1
ATOM 3218 O O . GLU A 1 396 ? 21.969 -8.484 -15.109 1 93.88 396 GLU A O 1
ATOM 3223 N N . MET A 1 397 ? 21.672 -9.953 -16.75 1 92.44 397 MET A N 1
ATOM 3224 C CA . MET A 1 397 ? 21.188 -11.008 -15.859 1 92.44 397 MET A CA 1
ATOM 3225 C C . MET A 1 397 ? 22.234 -11.305 -14.773 1 92.44 397 MET A C 1
ATOM 3227 O O . MET A 1 397 ? 21.875 -11.594 -13.633 1 92.44 397 MET A O 1
ATOM 3231 N N . GLU A 1 398 ? 23.453 -11.234 -15.141 1 93.12 398 GLU A N 1
ATOM 3232 C CA . GLU A 1 398 ? 24.531 -11.555 -14.211 1 93.12 398 GLU A CA 1
ATOM 3233 C C . GLU A 1 398 ? 24.578 -10.547 -13.055 1 93.12 398 GLU A C 1
ATOM 3235 O O . GLU A 1 398 ? 24.859 -10.922 -11.914 1 93.12 398 GLU A O 1
ATOM 3240 N N . GLU A 1 399 ? 24.312 -9.336 -13.352 1 93.5 399 GLU A N 1
ATOM 3241 C CA . GLU A 1 399 ? 24.281 -8.305 -12.312 1 93.5 399 GLU A CA 1
ATOM 3242 C C . GLU A 1 399 ? 23.141 -8.547 -11.32 1 93.5 399 GLU A C 1
ATOM 3244 O O . GLU A 1 399 ? 23.344 -8.445 -10.109 1 93.5 399 GLU A O 1
ATOM 3249 N N . ASN A 1 400 ? 21.969 -8.797 -11.828 1 96 400 ASN A N 1
ATOM 3250 C CA . ASN A 1 400 ? 20.828 -9.141 -10.992 1 96 400 ASN A CA 1
ATOM 3251 C C . ASN A 1 400 ? 21.109 -10.352 -10.109 1 96 400 ASN A C 1
ATOM 3253 O O . ASN A 1 400 ? 20.797 -10.352 -8.922 1 96 400 ASN A O 1
ATOM 3257 N N . PHE A 1 401 ? 21.75 -11.289 -10.766 1 96 401 PHE A N 1
ATOM 3258 C CA . PHE A 1 401 ? 22.078 -12.531 -10.086 1 96 401 PHE A CA 1
ATOM 3259 C C . PHE A 1 401 ? 23.047 -12.281 -8.938 1 96 401 PHE A C 1
ATOM 3261 O O . PHE A 1 401 ? 22.828 -12.75 -7.82 1 96 401 PHE A O 1
ATOM 3268 N N . GLU A 1 402 ? 24.078 -11.609 -9.195 1 95.25 402 GLU A N 1
ATOM 3269 C CA . GLU A 1 402 ? 25.109 -11.359 -8.18 1 95.25 402 GLU A CA 1
ATOM 3270 C C . GLU A 1 402 ? 24.531 -10.562 -7.008 1 95.25 402 GLU A C 1
ATOM 3272 O O . GLU A 1 402 ? 24.875 -10.812 -5.852 1 95.25 402 GLU A O 1
ATOM 3277 N N . ARG A 1 403 ? 23.766 -9.68 -7.309 1 95.75 403 ARG A N 1
ATOM 3278 C CA . ARG A 1 403 ? 23.125 -8.867 -6.281 1 95.75 403 ARG A CA 1
ATOM 3279 C C . ARG A 1 403 ? 22.25 -9.719 -5.367 1 95.75 403 ARG A C 1
ATOM 3281 O O . ARG A 1 403 ? 22.375 -9.656 -4.141 1 95.75 403 ARG A O 1
ATOM 3288 N N . MET A 1 404 ? 21.375 -10.492 -5.965 1 97.5 404 MET A N 1
ATOM 3289 C CA . MET A 1 404 ? 20.484 -11.359 -5.195 1 97.5 404 MET A CA 1
ATOM 3290 C C . MET A 1 404 ? 21.281 -12.406 -4.426 1 97.5 404 MET A C 1
ATOM 3292 O O . MET A 1 404 ? 20.953 -12.727 -3.279 1 97.5 404 MET A O 1
ATOM 3296 N N . LYS A 1 405 ? 22.281 -12.914 -5.047 1 96.81 405 LYS A N 1
ATOM 3297 C CA . LYS A 1 405 ? 23.141 -13.906 -4.41 1 96.81 405 LYS A CA 1
ATOM 3298 C C . LYS A 1 405 ? 23.766 -13.344 -3.131 1 96.81 405 LYS A C 1
ATOM 3300 O O . LYS A 1 405 ? 23.781 -14.023 -2.1 1 96.81 405 LYS A O 1
ATOM 3305 N N . THR A 1 406 ? 24.25 -12.172 -3.223 1 95.5 406 THR A N 1
ATOM 3306 C CA . THR A 1 406 ? 24.875 -11.539 -2.064 1 95.5 406 THR A CA 1
ATOM 3307 C C . THR A 1 406 ? 23.875 -11.414 -0.917 1 95.5 406 THR A C 1
ATOM 3309 O O . THR A 1 406 ? 24.203 -11.727 0.231 1 95.5 406 THR A O 1
ATOM 3312 N N . VAL A 1 407 ? 22.672 -11 -1.209 1 96.62 407 VAL A N 1
ATOM 3313 C CA . VAL A 1 407 ? 21.656 -10.773 -0.192 1 96.62 407 VAL A CA 1
ATOM 3314 C C . VAL A 1 407 ? 21.234 -12.109 0.416 1 96.62 407 VAL A C 1
ATOM 3316 O O . VAL A 1 407 ? 21.25 -12.281 1.638 1 96.62 407 VAL A O 1
ATOM 3319 N N . ILE A 1 408 ? 20.922 -13.055 -0.414 1 96.38 408 ILE A N 1
ATOM 3320 C CA . ILE A 1 408 ? 20.422 -14.344 0.06 1 96.38 408 ILE A CA 1
ATOM 3321 C C . ILE A 1 408 ? 21.516 -15.07 0.831 1 96.38 408 ILE A C 1
ATOM 3323 O O . ILE A 1 408 ? 21.25 -15.688 1.866 1 96.38 408 ILE A O 1
ATOM 3327 N N . SER A 1 409 ? 22.719 -14.969 0.408 1 93.94 409 SER A N 1
ATOM 3328 C CA . SER A 1 409 ? 23.828 -15.633 1.07 1 93.94 409 SER A CA 1
ATOM 3329 C C . SER A 1 409 ? 24.062 -15.07 2.469 1 93.94 409 SER A C 1
ATOM 3331 O O . SER A 1 409 ? 24.5 -15.789 3.367 1 93.94 409 SER A O 1
ATOM 3333 N N . SER A 1 410 ? 23.75 -13.867 2.596 1 92.44 410 SER A N 1
ATOM 3334 C CA . SER A 1 410 ? 23.938 -13.242 3.902 1 92.44 410 SER A CA 1
ATOM 3335 C C . SER A 1 410 ? 22.906 -13.75 4.91 1 92.44 410 SER A C 1
ATOM 3337 O O . SER A 1 410 ? 23.094 -13.602 6.117 1 92.44 410 SER A O 1
ATOM 3339 N N . ILE A 1 411 ? 21.891 -14.383 4.418 1 91.62 411 ILE A N 1
ATOM 3340 C CA . ILE A 1 411 ? 20.797 -14.812 5.285 1 91.62 411 ILE A CA 1
ATOM 3341 C C . ILE A 1 411 ? 20.891 -16.312 5.52 1 91.62 411 ILE A C 1
ATOM 3343 O O . ILE A 1 411 ? 20.688 -16.797 6.641 1 91.62 411 ILE A O 1
ATOM 3347 N N . ILE A 1 412 ? 21.109 -17.094 4.438 1 85.12 412 ILE A N 1
ATOM 3348 C CA . ILE A 1 412 ? 21.094 -18.547 4.57 1 85.12 412 ILE A CA 1
ATOM 3349 C C . ILE A 1 412 ? 22.516 -19.094 4.516 1 85.12 412 ILE A C 1
ATOM 3351 O O . ILE A 1 412 ? 23.359 -18.562 3.791 1 85.12 412 ILE A O 1
ATOM 3355 N N . MET B 1 1 ? 1.919 16.859 -29.781 1 19.42 1 MET B N 1
ATOM 3356 C CA . MET B 1 1 ? 1.901 17.562 -28.5 1 19.42 1 MET B CA 1
ATOM 3357 C C . MET B 1 1 ? 0.768 17.047 -27.609 1 19.42 1 MET B C 1
ATOM 3359 O O . MET B 1 1 ? -0.29 17.672 -27.531 1 19.42 1 MET B O 1
ATOM 3363 N N . LYS B 1 2 ? 0.386 15.805 -27.766 1 25.45 2 LYS B N 1
ATOM 3364 C CA . LYS B 1 2 ? -0.809 15.195 -27.188 1 25.45 2 LYS B CA 1
ATOM 3365 C C . LYS B 1 2 ? -0.786 15.281 -25.656 1 25.45 2 LYS B C 1
ATOM 3367 O O . LYS B 1 2 ? 0.145 14.789 -25.016 1 25.45 2 LYS B O 1
ATOM 3372 N N . GLY B 1 3 ? -1.359 16.344 -25.188 1 22.67 3 GLY B N 1
ATOM 3373 C CA . GLY B 1 3 ? -1.464 16.844 -23.828 1 22.67 3 GLY B CA 1
ATOM 3374 C C . GLY B 1 3 ? -1.963 15.789 -22.844 1 22.67 3 GLY B C 1
ATOM 3375 O O . GLY B 1 3 ? -2.777 14.938 -23.203 1 22.67 3 GLY B O 1
ATOM 3376 N N . ASN B 1 4 ? -1.156 15.328 -21.938 1 28.3 4 ASN B N 1
ATOM 3377 C CA . ASN B 1 4 ? -1.396 14.539 -20.734 1 28.3 4 ASN B CA 1
ATOM 3378 C C . ASN B 1 4 ? -2.691 14.953 -20.031 1 28.3 4 ASN B C 1
ATOM 3380 O O . ASN B 1 4 ? -2.756 16.016 -19.406 1 28.3 4 ASN B O 1
ATOM 3384 N N . GLN B 1 5 ? -3.762 14.82 -20.719 1 27.61 5 GLN B N 1
ATOM 3385 C CA . GLN B 1 5 ? -5.02 15.219 -20.094 1 27.61 5 GLN B CA 1
ATOM 3386 C C . GLN B 1 5 ? -5.215 14.516 -18.766 1 27.61 5 GLN B C 1
ATOM 3388 O O . GLN B 1 5 ? -5.355 13.297 -18.703 1 27.61 5 GLN B O 1
ATOM 3393 N N . ASN B 1 6 ? -4.574 14.898 -17.703 1 34.97 6 ASN B N 1
ATOM 3394 C CA . ASN B 1 6 ? -4.898 14.719 -16.297 1 34.97 6 ASN B CA 1
ATOM 3395 C C . ASN B 1 6 ? -6.406 14.695 -16.062 1 34.97 6 ASN B C 1
ATOM 3397 O O . ASN B 1 6 ? -7.082 15.711 -16.25 1 34.97 6 ASN B O 1
ATOM 3401 N N . GLN B 1 7 ? -7.129 13.703 -16.422 1 34.38 7 GLN B N 1
ATOM 3402 C CA . GLN B 1 7 ? -8.555 13.539 -16.141 1 34.38 7 GLN B CA 1
ATOM 3403 C C . GLN B 1 7 ? -8.938 14.156 -14.805 1 34.38 7 GLN B C 1
ATOM 3405 O O . GLN B 1 7 ? -8.352 13.82 -13.773 1 34.38 7 GLN B O 1
ATOM 3410 N N . ARG B 1 8 ? -9.539 15.273 -14.68 1 43.75 8 ARG B N 1
ATOM 3411 C CA . ARG B 1 8 ? -10.203 16.031 -13.625 1 43.75 8 ARG B CA 1
ATOM 3412 C C . ARG B 1 8 ? -11.086 15.133 -12.766 1 43.75 8 ARG B C 1
ATOM 3414 O O . ARG B 1 8 ? -12.148 14.695 -13.203 1 43.75 8 ARG B O 1
ATOM 3421 N N . LYS B 1 9 ? -10.602 14.383 -11.883 1 56.44 9 LYS B N 1
ATOM 3422 C CA . LYS B 1 9 ? -11.555 13.656 -11.047 1 56.44 9 LYS B CA 1
ATOM 3423 C C . LYS B 1 9 ? -12.578 14.609 -10.43 1 56.44 9 LYS B C 1
ATOM 3425 O O . LYS B 1 9 ? -12.219 15.516 -9.672 1 56.44 9 LYS B O 1
ATOM 3430 N N . SER B 1 10 ? -13.734 14.758 -10.992 1 75 10 SER B N 1
ATOM 3431 C CA . SER B 1 10 ? -14.867 15.508 -10.461 1 75 10 SER B CA 1
ATOM 3432 C C . SER B 1 10 ? -15.203 15.07 -9.039 1 75 10 SER B C 1
ATOM 3434 O O . SER B 1 10 ? -15.031 13.906 -8.688 1 75 10 SER B O 1
ATOM 3436 N N . LEU B 1 11 ? -15.477 16.109 -8.203 1 86.38 11 LEU B N 1
ATOM 3437 C CA . LEU B 1 11 ? -15.852 15.867 -6.812 1 86.38 11 LEU B CA 1
ATOM 3438 C C . LEU B 1 11 ? -17.172 15.102 -6.73 1 86.38 11 LEU B C 1
ATOM 3440 O O . LEU B 1 11 ? -18.141 15.453 -7.406 1 86.38 11 LEU B O 1
ATOM 3444 N N . ASN B 1 12 ? -17.172 14.008 -6.062 1 90.69 12 ASN B N 1
ATOM 3445 C CA . ASN B 1 12 ? -18.406 13.281 -5.828 1 90.69 12 ASN B CA 1
ATOM 3446 C C . ASN B 1 12 ? -19.125 13.781 -4.582 1 90.69 12 ASN B C 1
ATOM 3448 O O . ASN B 1 12 ? -18.688 14.742 -3.951 1 90.69 12 ASN B O 1
ATOM 3452 N N . ALA B 1 13 ? -20.328 13.281 -4.273 1 93.19 13 ALA B N 1
ATOM 3453 C CA . ALA B 1 13 ? -21.172 13.727 -3.162 1 93.19 13 ALA B CA 1
ATOM 3454 C C . ALA B 1 13 ? -20.438 13.586 -1.831 1 93.19 13 ALA B C 1
ATOM 3456 O O . ALA B 1 13 ? -20.547 14.445 -0.955 1 93.19 13 ALA B O 1
ATOM 3457 N N . ARG B 1 14 ? -19.688 12.586 -1.664 1 95 14 ARG B N 1
ATOM 3458 C CA . ARG B 1 14 ? -18.938 12.344 -0.436 1 95 14 ARG B CA 1
ATOM 3459 C C . ARG B 1 14 ? -17.844 13.383 -0.252 1 95 14 ARG B C 1
ATOM 3461 O O . ARG B 1 14 ? -17.609 13.859 0.861 1 95 14 ARG B O 1
ATOM 3468 N N . ASP B 1 15 ? -17.203 13.688 -1.332 1 94.31 15 ASP B N 1
ATOM 3469 C CA . ASP B 1 15 ? -16.188 14.734 -1.286 1 94.31 15 ASP B CA 1
ATOM 3470 C C . ASP B 1 15 ? -16.781 16.062 -0.838 1 94.31 15 ASP B C 1
ATOM 3472 O O . ASP B 1 15 ? -16.219 16.75 0.009 1 94.31 15 ASP B O 1
ATOM 3476 N N . LYS B 1 16 ? -17.859 16.375 -1.407 1 91.62 16 LYS B N 1
ATOM 3477 C CA . LYS B 1 16 ? -18.516 17.641 -1.082 1 91.62 16 LYS B CA 1
ATOM 3478 C C . LYS B 1 16 ? -18.906 17.688 0.39 1 91.62 16 LYS B C 1
ATOM 3480 O O . LYS B 1 16 ? -18.719 18.719 1.058 1 91.62 16 LYS B O 1
ATOM 3485 N N . ARG B 1 17 ? -19.469 16.609 0.838 1 94.31 17 ARG B N 1
ATOM 3486 C CA . ARG B 1 17 ? -19.844 16.547 2.242 1 94.31 17 ARG B CA 1
ATOM 3487 C C . ARG B 1 17 ? -18.641 16.688 3.156 1 94.31 17 ARG B C 1
ATOM 3489 O O . ARG B 1 17 ? -18.703 17.359 4.18 1 94.31 17 ARG B O 1
ATOM 3496 N N . LEU B 1 18 ? -17.594 16.031 2.809 1 95.31 18 LEU B N 1
ATOM 3497 C CA . LEU B 1 18 ? -16.344 16.094 3.568 1 95.31 18 LEU B CA 1
ATOM 3498 C C . LEU B 1 18 ? -15.836 17.531 3.639 1 95.31 18 LEU B C 1
ATOM 3500 O O . LEU B 1 18 ? -15.414 18 4.699 1 95.31 18 LEU B O 1
ATOM 3504 N N . ILE B 1 19 ? -15.906 18.203 2.543 1 93 19 ILE B N 1
ATOM 3505 C CA . ILE B 1 19 ? -15.477 19.594 2.461 1 93 19 ILE B CA 1
ATOM 3506 C C . ILE B 1 19 ? -16.344 20.453 3.367 1 93 19 ILE B C 1
ATOM 3508 O O . ILE B 1 19 ? -15.836 21.281 4.129 1 93 19 ILE B O 1
ATOM 3512 N N . GLU B 1 20 ? -17.578 20.234 3.33 1 91.62 20 GLU B N 1
ATOM 3513 C CA . GLU B 1 20 ? -18.516 20.984 4.16 1 91.62 20 GLU B CA 1
ATOM 3514 C C . GLU B 1 20 ? -18.219 20.797 5.645 1 91.62 20 GLU B C 1
ATOM 3516 O O . GLU B 1 20 ? -18.281 21.734 6.426 1 91.62 20 GLU B O 1
ATOM 3521 N N . LEU B 1 21 ? -17.844 19.641 5.973 1 92 21 LEU B N 1
ATOM 3522 C CA . LEU B 1 21 ? -17.688 19.281 7.375 1 92 21 LEU B CA 1
ATOM 3523 C C . LEU B 1 21 ? -16.344 19.781 7.918 1 92 21 LEU B C 1
ATOM 3525 O O . LEU B 1 21 ? -16.219 20.031 9.117 1 92 21 LEU B O 1
ATOM 3529 N N . THR B 1 22 ? -15.328 19.969 6.992 1 93.12 22 THR B N 1
ATOM 3530 C CA . THR B 1 22 ? -13.984 20.047 7.555 1 93.12 22 THR B CA 1
ATOM 3531 C C . THR B 1 22 ? -13.25 21.266 7.016 1 93.12 22 THR B C 1
ATOM 3533 O O . THR B 1 22 ? -12.281 21.734 7.621 1 93.12 22 THR B O 1
ATOM 3536 N N . SER B 1 23 ? -13.609 21.859 5.938 1 91.38 23 SER B N 1
ATOM 3537 C CA . SER B 1 23 ? -12.805 22.828 5.211 1 91.38 23 SER B CA 1
ATOM 3538 C C . SER B 1 23 ? -12.453 24.016 6.094 1 91.38 23 SER B C 1
ATOM 3540 O O . SER B 1 23 ? -11.359 24.594 5.973 1 91.38 23 SER B O 1
ATOM 3542 N N . ARG B 1 24 ? -13.336 24.344 6.98 1 91.56 24 ARG B N 1
ATOM 3543 C CA . ARG B 1 24 ? -13.156 25.516 7.836 1 91.56 24 ARG B CA 1
ATOM 3544 C C . ARG B 1 24 ? -11.891 25.391 8.672 1 91.56 24 ARG B C 1
ATOM 3546 O O . ARG B 1 24 ? -11.273 26.391 9.047 1 91.56 24 ARG B O 1
ATOM 3553 N N . PHE B 1 25 ? -11.406 24.172 8.891 1 90.62 25 PHE B N 1
ATOM 3554 C CA . PHE B 1 25 ? -10.297 23.969 9.812 1 90.62 25 PHE B CA 1
ATOM 3555 C C . PHE B 1 25 ? -9.07 23.438 9.07 1 90.62 25 PHE B C 1
ATOM 3557 O O . PHE B 1 25 ? -8.078 23.062 9.695 1 90.62 25 PHE B O 1
ATOM 3564 N N . TYR B 1 26 ? -9.078 23.469 7.84 1 90.69 26 TYR B N 1
ATOM 3565 C CA . TYR B 1 26 ? -8.062 22.828 7.008 1 90.69 26 TYR B CA 1
ATOM 3566 C C . TYR B 1 26 ? -6.688 23.438 7.258 1 90.69 26 TYR B C 1
ATOM 3568 O O . TYR B 1 26 ? -5.699 22.719 7.41 1 90.69 26 TYR B O 1
ATOM 3576 N N . LEU B 1 27 ? -6.625 24.703 7.285 1 89.94 27 LEU B N 1
ATOM 3577 C CA . LEU B 1 27 ? -5.34 25.391 7.406 1 89.94 27 LEU B CA 1
ATOM 3578 C C . LEU B 1 27 ? -4.754 25.203 8.805 1 89.94 27 LEU B C 1
ATOM 3580 O O . LEU B 1 27 ? -3.539 25.047 8.953 1 89.94 27 LEU B O 1
ATOM 3584 N N . GLN B 1 28 ? -5.621 25.203 9.805 1 87.12 28 GLN B N 1
ATOM 3585 C CA . GLN B 1 28 ? -5.176 24.938 11.164 1 87.12 28 GLN B CA 1
ATOM 3586 C C . GLN B 1 28 ? -4.59 23.531 11.273 1 87.12 28 GLN B C 1
ATOM 3588 O O . GLN B 1 28 ? -3.525 23.344 11.867 1 87.12 28 GLN B O 1
ATOM 3593 N N . TYR B 1 29 ? -5.273 22.703 10.656 1 82.75 29 TYR B N 1
ATOM 3594 C CA . TYR B 1 29 ? -4.863 21.312 10.688 1 82.75 29 TYR B CA 1
ATOM 3595 C C . TYR B 1 29 ? -3.514 21.125 10 1 82.75 29 TYR B C 1
ATOM 3597 O O . TYR B 1 29 ? -2.664 20.359 10.484 1 82.75 29 TYR B O 1
ATOM 3605 N N . ARG B 1 30 ? -3.318 21.797 8.93 1 81.94 30 ARG B N 1
ATOM 3606 C CA . ARG B 1 30 ? -2.088 21.672 8.156 1 81.94 30 ARG B CA 1
ATOM 3607 C C . ARG B 1 30 ? -0.96 22.484 8.789 1 81.94 30 ARG B C 1
ATOM 3609 O O . ARG B 1 30 ? 0.197 22.375 8.375 1 81.94 30 ARG B O 1
ATOM 3616 N N . GLY B 1 31 ? -1.254 23.297 9.812 1 79.94 31 GLY B N 1
ATOM 3617 C CA . GLY B 1 31 ? -0.251 24.109 10.477 1 79.94 31 GLY B CA 1
ATOM 3618 C C . GLY B 1 31 ? 0.346 25.172 9.586 1 79.94 31 GLY B C 1
ATOM 3619 O O . GLY B 1 31 ? 1.565 25.359 9.555 1 79.94 31 GLY B O 1
ATOM 3620 N N . MET B 1 32 ? -0.527 25.781 8.805 1 79.56 32 MET B N 1
ATOM 3621 C CA . MET B 1 32 ? -0.076 26.766 7.82 1 79.56 32 MET B CA 1
ATOM 3622 C C . MET B 1 32 ? 0.048 28.141 8.453 1 79.56 32 MET B C 1
ATOM 3624 O O . MET B 1 32 ? -0.643 29.078 8.055 1 79.56 32 MET B O 1
ATOM 3628 N N . ASP B 1 33 ? 1.024 28.328 9.352 1 79.88 33 ASP B N 1
ATOM 3629 C CA . ASP B 1 33 ? 1.085 29.531 10.164 1 79.88 33 ASP B CA 1
ATOM 3630 C C . ASP B 1 33 ? 2.205 30.453 9.695 1 79.88 33 ASP B C 1
ATOM 3632 O O . ASP B 1 33 ? 2.57 31.406 10.398 1 79.88 33 ASP B O 1
ATOM 3636 N N . SER B 1 34 ? 2.705 30.125 8.594 1 83.44 34 SER B N 1
ATOM 3637 C CA . SER B 1 34 ? 3.75 30.953 8.016 1 83.44 34 SER B CA 1
ATOM 3638 C C . SER B 1 34 ? 3.627 31.016 6.492 1 83.44 34 SER B C 1
ATOM 3640 O O . SER B 1 34 ? 2.979 30.156 5.887 1 83.44 34 SER B O 1
ATOM 3642 N N . PHE B 1 35 ? 4.219 32.031 6.012 1 84.94 35 PHE B N 1
ATOM 3643 C CA . PHE B 1 35 ? 4.172 32.156 4.562 1 84.94 35 PHE B CA 1
ATOM 3644 C C . PHE B 1 35 ? 4.879 31 3.877 1 84.94 35 PHE B C 1
ATOM 3646 O O . PHE B 1 35 ? 4.426 30.516 2.84 1 84.94 35 PHE B O 1
ATOM 3653 N N . SER B 1 36 ? 6 30.641 4.391 1 83.38 36 SER B N 1
ATOM 3654 C CA . SER B 1 36 ? 6.754 29.547 3.807 1 83.38 36 SER B CA 1
ATOM 3655 C C . SER B 1 36 ? 5.898 28.281 3.703 1 83.38 36 SER B C 1
ATOM 3657 O O . SER B 1 36 ? 5.973 27.562 2.711 1 83.38 36 SER B O 1
ATOM 3659 N N . LYS B 1 37 ? 5.125 28.047 4.602 1 85.06 37 LYS B N 1
ATOM 3660 C CA . LYS B 1 37 ? 4.238 26.891 4.602 1 85.06 37 LYS B CA 1
ATOM 3661 C C . LYS B 1 37 ? 3.045 27.109 3.676 1 85.06 37 LYS B C 1
ATOM 3663 O O . LYS B 1 37 ? 2.654 26.203 2.932 1 85.06 37 LYS B O 1
ATOM 3668 N N . LEU B 1 38 ? 2.572 28.266 3.73 1 85.56 38 LEU B N 1
ATOM 3669 C CA . LEU B 1 38 ? 1.418 28.609 2.902 1 85.56 38 LEU B CA 1
ATOM 3670 C C . LEU B 1 38 ? 1.761 28.5 1.421 1 85.56 38 LEU B C 1
ATOM 3672 O O . LEU B 1 38 ? 0.936 28.047 0.621 1 85.56 38 LEU B O 1
ATOM 3676 N N . SER B 1 39 ? 2.908 28.922 1.096 1 86 39 SER B N 1
ATOM 3677 C CA . SER B 1 39 ? 3.338 28.906 -0.299 1 86 39 SER B CA 1
ATOM 3678 C C . SER B 1 39 ? 3.34 27.5 -0.871 1 86 39 SER B C 1
ATOM 3680 O O . SER B 1 39 ? 3.156 27.312 -2.076 1 86 39 SER B O 1
ATOM 3682 N N . ARG B 1 40 ? 3.391 26.547 -0.019 1 82.94 40 ARG B N 1
ATOM 3683 C CA . ARG B 1 40 ? 3.482 25.156 -0.456 1 82.94 40 ARG B CA 1
ATOM 3684 C C . ARG B 1 40 ? 2.117 24.625 -0.879 1 82.94 40 ARG B C 1
ATOM 3686 O O . ARG B 1 40 ? 2.029 23.625 -1.588 1 82.94 40 ARG B O 1
ATOM 3693 N N . ILE B 1 41 ? 1.142 25.297 -0.461 1 87.88 41 ILE B N 1
ATOM 3694 C CA . ILE B 1 41 ? -0.182 24.766 -0.758 1 87.88 41 ILE B CA 1
ATOM 3695 C C . ILE B 1 41 ? -0.89 25.672 -1.766 1 87.88 41 ILE B C 1
ATOM 3697 O O . ILE B 1 41 ? -2.09 25.516 -2.006 1 87.88 41 ILE B O 1
ATOM 3701 N N . LEU B 1 42 ? -0.151 26.594 -2.283 1 89.06 42 LEU B N 1
ATOM 3702 C CA . LEU B 1 42 ? -0.706 27.422 -3.354 1 89.06 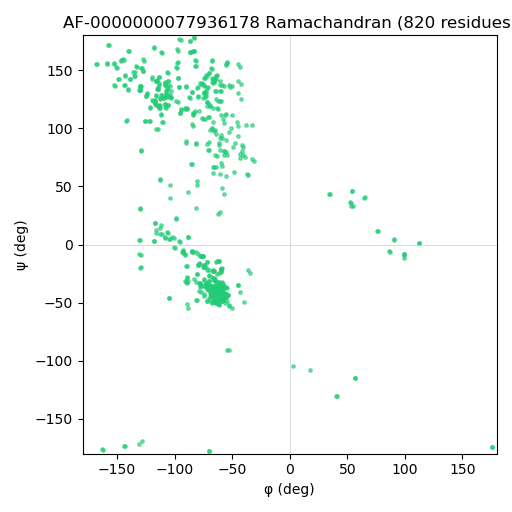42 LEU B CA 1
ATOM 3703 C C . LEU B 1 42 ? -0.534 26.734 -4.707 1 89.06 42 LEU B C 1
ATOM 3705 O O . LEU B 1 42 ? 0.525 26.172 -4.992 1 89.06 42 LEU B O 1
ATOM 3709 N N . ASP B 1 43 ? -1.636 26.719 -5.383 1 90.5 43 ASP B N 1
ATOM 3710 C CA . ASP B 1 43 ? -1.632 26.125 -6.715 1 90.5 43 ASP B CA 1
ATOM 3711 C C . ASP B 1 43 ? -2.785 26.656 -7.559 1 90.5 43 ASP B C 1
ATOM 3713 O O . ASP B 1 43 ? -3.609 27.438 -7.074 1 90.5 43 ASP B O 1
ATOM 3717 N N . LYS B 1 44 ? -2.717 26.281 -8.812 1 91.81 44 LYS B N 1
ATOM 3718 C CA . LYS B 1 44 ? -3.879 26.578 -9.641 1 91.81 44 LYS B CA 1
ATOM 3719 C C . LYS B 1 44 ? -5.078 25.734 -9.242 1 91.81 44 LYS B C 1
ATOM 3721 O O . LYS B 1 44 ? -5.004 24.5 -9.25 1 91.81 44 LYS B O 1
ATOM 3726 N N . VAL B 1 45 ? -6.168 26.453 -8.82 1 92 45 VAL B N 1
ATOM 3727 C CA . VAL B 1 45 ? -7.293 25.688 -8.289 1 92 45 VAL B CA 1
ATOM 3728 C C . VAL B 1 45 ? -8.594 26.172 -8.914 1 92 45 VAL B C 1
ATOM 3730 O O . VAL B 1 45 ? -8.656 27.297 -9.438 1 92 45 VAL B O 1
ATOM 3733 N N . ASP B 1 46 ? -9.547 25.25 -8.961 1 89.06 46 ASP B N 1
ATOM 3734 C CA . ASP B 1 46 ? -10.938 25.656 -9.117 1 89.06 46 ASP B CA 1
ATOM 3735 C C . ASP B 1 46 ? -11.555 26.031 -7.77 1 89.06 46 ASP B C 1
ATOM 3737 O O . ASP B 1 46 ? -11.852 25.156 -6.957 1 89.06 46 ASP B O 1
ATOM 3741 N N . ALA B 1 47 ? -11.805 27.281 -7.715 1 87.62 47 ALA B N 1
ATOM 3742 C CA . ALA B 1 47 ? -12.266 27.781 -6.426 1 87.62 47 ALA B CA 1
ATOM 3743 C C . ALA B 1 47 ? -13.641 27.203 -6.07 1 87.62 47 ALA B C 1
ATOM 3745 O O . ALA B 1 47 ? -14.508 27.078 -6.938 1 87.62 47 ALA B O 1
ATOM 3746 N N . MET B 1 48 ? -13.711 26.922 -4.84 1 87.88 48 MET B N 1
ATOM 3747 C CA . MET B 1 48 ? -14.977 26.375 -4.34 1 87.88 48 MET B CA 1
ATOM 3748 C C . MET B 1 48 ? -15.727 27.422 -3.531 1 87.88 48 MET B C 1
ATOM 3750 O O . MET B 1 48 ? -15.117 28.328 -2.949 1 87.88 48 MET B O 1
ATOM 3754 N N . ASN B 1 49 ? -17.047 27.281 -3.645 1 83 49 ASN B N 1
ATOM 3755 C CA . ASN B 1 49 ? -17.859 28.109 -2.768 1 83 49 ASN B CA 1
ATOM 3756 C C . ASN B 1 49 ? -18.031 27.484 -1.388 1 83 49 ASN B C 1
ATOM 3758 O O . ASN B 1 49 ? -18.797 26.531 -1.22 1 83 49 ASN B O 1
ATOM 3762 N N . LEU B 1 50 ? -17.266 28.047 -0.551 1 82.69 50 LEU B N 1
ATOM 3763 C CA . LEU B 1 50 ? -17.234 27.484 0.79 1 82.69 50 LEU B CA 1
ATOM 3764 C C . LEU B 1 50 ? -18.031 28.344 1.766 1 82.69 50 LEU B C 1
ATOM 3766 O O . LEU B 1 50 ? -17.609 28.562 2.9 1 82.69 50 LEU B O 1
ATOM 3770 N N . ASP B 1 51 ? -19.203 28.719 1.565 1 74.88 51 ASP B N 1
ATOM 3771 C CA . ASP B 1 51 ? -20.109 29.562 2.346 1 74.88 51 ASP B CA 1
ATOM 3772 C C . ASP B 1 51 ? -19.422 30.094 3.604 1 74.88 51 ASP B C 1
ATOM 3774 O O . ASP B 1 51 ? -18.5 30.891 3.518 1 74.88 51 ASP B O 1
ATOM 3778 N N . ASP B 1 52 ? -19.812 29.453 4.781 1 73.75 52 ASP B N 1
ATOM 3779 C CA . ASP B 1 52 ? -19.406 29.906 6.105 1 73.75 52 ASP B CA 1
ATOM 3780 C C . ASP B 1 52 ? -17.938 29.547 6.375 1 73.75 52 ASP B C 1
ATOM 3782 O O . ASP B 1 52 ? -17.281 30.188 7.184 1 73.75 52 ASP B O 1
ATOM 3786 N N . ALA B 1 53 ? -17.391 28.719 5.723 1 87.62 53 ALA B N 1
ATOM 3787 C CA . ALA B 1 53 ? -16.016 28.281 5.957 1 87.62 53 ALA B CA 1
ATOM 3788 C C . ALA B 1 53 ? -15.008 29.328 5.469 1 87.62 53 ALA B C 1
ATOM 3790 O O . ALA B 1 53 ? -13.906 29.453 6.012 1 87.62 53 ALA B O 1
ATOM 3791 N N . GLN B 1 54 ? -15.469 30.156 4.633 1 88.38 54 GLN B N 1
ATOM 3792 C CA . GLN B 1 54 ? -14.57 31.109 3.984 1 88.38 54 GLN B CA 1
ATOM 3793 C C . GLN B 1 54 ? -14.062 32.156 4.98 1 88.38 54 GLN B C 1
ATOM 3795 O O . GLN B 1 54 ? -12.914 32.594 4.902 1 88.38 54 GLN B O 1
ATOM 3800 N N . GLN B 1 55 ? -14.898 32.5 5.879 1 89.81 55 GLN B N 1
ATOM 3801 C CA . GLN B 1 55 ? -14.508 33.5 6.859 1 89.81 55 GLN B CA 1
ATOM 3802 C C . GLN B 1 55 ? -13.43 32.969 7.797 1 89.81 55 GLN B C 1
ATOM 3804 O O . GLN B 1 55 ? -12.477 33.688 8.125 1 89.81 55 GLN B O 1
ATOM 3809 N N . VAL B 1 56 ? -13.617 31.797 8.211 1 91.81 56 VAL B N 1
ATOM 3810 C CA . VAL B 1 56 ? -12.617 31.188 9.086 1 91.81 56 VAL B CA 1
ATOM 3811 C C . VAL B 1 56 ? -11.297 31.031 8.336 1 91.81 56 VAL B C 1
ATOM 3813 O O . VAL B 1 56 ? -10.227 31.312 8.883 1 91.81 56 VAL B O 1
ATOM 3816 N N . ILE B 1 57 ? -11.383 30.656 7.125 1 92.06 57 ILE B N 1
ATOM 3817 C CA . ILE B 1 57 ? -10.203 30.469 6.277 1 92.06 57 ILE B CA 1
ATOM 3818 C C . ILE B 1 57 ? -9.492 31.812 6.098 1 92.06 57 ILE B C 1
ATOM 3820 O O . ILE B 1 57 ? -8.273 31.906 6.25 1 92.06 57 ILE B O 1
ATOM 3824 N N . SER B 1 58 ? -10.273 32.75 5.82 1 91.75 58 SER B N 1
ATOM 3825 C CA . SER B 1 58 ? -9.727 34.094 5.648 1 91.75 58 SER B CA 1
ATOM 3826 C C . SER B 1 58 ? -9.062 34.594 6.926 1 91.75 58 SER B C 1
ATOM 3828 O O . SER B 1 58 ? -8.008 35.219 6.875 1 91.75 58 SER B O 1
ATOM 3830 N N . ALA B 1 59 ? -9.68 34.281 7.984 1 94.12 59 ALA B N 1
ATOM 3831 C CA . ALA B 1 59 ? -9.109 34.688 9.273 1 94.12 59 ALA B CA 1
ATOM 3832 C C . ALA B 1 59 ? -7.766 34 9.508 1 94.12 59 ALA B C 1
ATOM 3834 O O . ALA B 1 59 ? -6.816 34.625 9.977 1 94.12 59 ALA B O 1
ATOM 3835 N N . TYR B 1 60 ? -7.703 32.781 9.203 1 93.75 60 TYR B N 1
ATOM 3836 C CA . TYR B 1 60 ? -6.457 32.062 9.43 1 93.75 60 TYR B CA 1
ATOM 3837 C C . TYR B 1 60 ? -5.363 32.562 8.484 1 93.75 60 TYR B C 1
ATOM 3839 O O . TYR B 1 60 ? -4.195 32.656 8.875 1 93.75 60 TYR B O 1
ATOM 3847 N N . LEU B 1 61 ? -5.703 32.812 7.293 1 94 61 LEU B N 1
ATOM 3848 C CA . LEU B 1 61 ? -4.738 33.375 6.355 1 94 61 LEU B CA 1
ATOM 3849 C C . LEU B 1 61 ? -4.215 34.719 6.859 1 94 61 LEU B C 1
ATOM 3851 O O . LEU B 1 61 ? -3.023 35 6.73 1 94 61 LEU B O 1
ATOM 3855 N N . THR B 1 62 ? -5.07 35.469 7.395 1 95.88 62 THR B N 1
ATOM 3856 C CA . THR B 1 62 ? -4.68 36.781 7.938 1 95.88 62 THR B CA 1
ATOM 3857 C C . THR B 1 62 ? -3.762 36.594 9.141 1 95.88 62 THR B C 1
ATOM 3859 O O . THR B 1 62 ? -2.805 37.344 9.32 1 95.88 62 THR B O 1
ATOM 3862 N N . TYR B 1 63 ? -4.145 35.688 9.945 1 95.56 63 TYR B N 1
ATOM 3863 C CA . TYR B 1 63 ? -3.281 35.312 11.062 1 95.56 63 TYR B CA 1
ATOM 3864 C C . TYR B 1 63 ? -1.883 34.969 10.578 1 95.56 63 TYR B C 1
ATOM 3866 O O . TYR B 1 63 ? -0.886 35.469 11.102 1 95.56 63 TYR B O 1
ATOM 3874 N N . SER B 1 64 ? -1.775 34.094 9.602 1 94 64 SER B N 1
ATOM 3875 C CA . SER B 1 64 ? -0.5 33.688 9.023 1 94 64 SER B CA 1
ATOM 3876 C C . SER B 1 64 ? 0.255 34.875 8.438 1 94 64 SER B C 1
ATOM 3878 O O . SER B 1 64 ? 1.478 34.969 8.578 1 94 64 SER B O 1
ATOM 3880 N N . ALA B 1 65 ? -0.444 35.719 7.797 1 95.5 65 ALA B N 1
ATOM 3881 C CA . ALA B 1 65 ? 0.155 36.906 7.223 1 95.5 65 ALA B CA 1
ATOM 3882 C C . ALA B 1 65 ? 0.723 37.812 8.312 1 95.5 65 ALA B C 1
ATOM 3884 O O . ALA B 1 65 ? 1.819 38.375 8.172 1 95.5 65 ALA B O 1
ATOM 3885 N N . LEU B 1 66 ? -0.045 37.969 9.344 1 96.5 66 LEU B N 1
ATOM 3886 C CA . LEU B 1 66 ? 0.393 38.844 10.445 1 96.5 66 LEU B CA 1
ATOM 3887 C C . LEU B 1 66 ? 1.667 38.281 11.078 1 96.5 66 LEU B C 1
ATOM 3889 O O . LEU B 1 66 ? 2.568 39.062 11.43 1 96.5 66 LEU B O 1
ATOM 3893 N N . ARG B 1 67 ? 1.707 37.062 11.227 1 95.06 67 ARG B N 1
ATOM 3894 C CA . ARG B 1 67 ? 2.91 36.406 11.758 1 95.06 67 ARG B CA 1
ATOM 3895 C C . ARG B 1 67 ? 4.109 36.656 10.844 1 95.06 67 ARG B C 1
ATOM 3897 O O . ARG B 1 67 ? 5.207 36.969 11.328 1 95.06 67 ARG B O 1
ATOM 3904 N N . THR B 1 68 ? 3.885 36.562 9.633 1 94.94 68 THR B N 1
ATOM 3905 C CA . THR B 1 68 ? 4.93 36.812 8.648 1 94.94 68 THR B CA 1
ATOM 3906 C C . THR B 1 68 ? 5.383 38.25 8.711 1 94.94 68 THR B C 1
ATOM 3908 O O . THR B 1 68 ? 6.582 38.531 8.656 1 94.94 68 THR B O 1
ATOM 3911 N N . VAL B 1 69 ? 4.496 39.156 8.828 1 96 69 VAL B N 1
ATOM 3912 C CA . VAL B 1 69 ? 4.781 40.562 8.891 1 96 69 VAL B CA 1
ATOM 3913 C C . VAL B 1 69 ? 5.57 40.875 10.156 1 96 69 VAL B C 1
ATOM 3915 O O . VAL B 1 69 ? 6.539 41.656 10.117 1 96 69 VAL B O 1
ATOM 3918 N N . ASN B 1 70 ? 5.117 40.344 11.258 1 95.88 70 ASN B N 1
ATOM 3919 C CA . ASN B 1 70 ? 5.832 40.531 12.516 1 95.88 70 ASN B CA 1
ATOM 3920 C C . ASN B 1 70 ? 7.293 40.125 12.414 1 95.88 70 ASN B C 1
ATOM 3922 O O . ASN B 1 70 ? 8.18 40.812 12.906 1 95.88 70 ASN B O 1
ATOM 3926 N N . ARG B 1 71 ? 7.512 39.062 11.805 1 94.69 71 ARG B N 1
ATOM 3927 C CA . ARG B 1 71 ? 8.883 38.594 11.594 1 94.69 71 ARG B CA 1
ATOM 3928 C C . ARG B 1 71 ? 9.633 39.531 10.648 1 94.69 71 ARG B C 1
ATOM 3930 O O . ARG B 1 71 ? 10.82 39.781 10.844 1 94.69 71 ARG B O 1
ATOM 3937 N N . ALA B 1 72 ? 8.93 39.906 9.656 1 93.62 72 ALA B N 1
ATOM 3938 C CA . ALA B 1 72 ? 9.531 40.812 8.68 1 93.62 72 ALA B CA 1
ATOM 3939 C C . ALA B 1 72 ? 9.945 42.125 9.336 1 93.62 72 ALA B C 1
ATOM 3941 O O . ALA B 1 72 ? 10.961 42.719 8.969 1 93.62 72 ALA B O 1
ATOM 3942 N N . ILE B 1 73 ? 9.148 42.656 10.25 1 94.19 73 ILE B N 1
ATOM 3943 C CA . ILE B 1 73 ? 9.484 43.906 10.953 1 94.19 73 ILE B CA 1
ATOM 3944 C C . ILE B 1 73 ? 10.805 43.719 11.695 1 94.19 73 ILE B C 1
ATOM 3946 O O . ILE B 1 73 ? 11.688 44.594 11.609 1 94.19 73 ILE B O 1
ATOM 3950 N N . ASN B 1 74 ? 10.945 42.594 12.352 1 90.62 74 ASN B N 1
ATOM 3951 C CA . ASN B 1 74 ? 12.203 42.312 13.039 1 90.62 74 ASN B CA 1
ATOM 3952 C C . ASN B 1 74 ? 13.375 42.281 12.062 1 90.62 74 ASN B C 1
ATOM 3954 O O . ASN B 1 74 ? 14.438 42.844 12.328 1 90.62 74 ASN B O 1
ATOM 3958 N N . SER B 1 75 ? 13.156 41.625 10.984 1 87.88 75 SER B N 1
ATOM 3959 C CA . SER B 1 75 ? 14.211 41.5 9.977 1 87.88 75 SER B CA 1
ATOM 3960 C C . SER B 1 75 ? 14.531 42.844 9.344 1 87.88 75 SER B C 1
ATOM 3962 O O . SER B 1 75 ? 15.695 43.156 9.109 1 87.88 75 SER B O 1
ATOM 3964 N N . GLY B 1 76 ? 13.516 43.594 9.016 1 87.75 76 GLY B N 1
ATOM 3965 C CA . GLY B 1 76 ? 13.703 44.906 8.43 1 87.75 76 GLY B CA 1
ATOM 3966 C C . GLY B 1 76 ? 14.43 45.875 9.352 1 87.75 76 GLY B C 1
ATOM 3967 O O . GLY B 1 76 ? 15.328 46.594 8.914 1 87.75 76 GLY B O 1
ATOM 3968 N N . LEU B 1 77 ? 14.102 45.844 10.586 1 86.19 77 LEU B N 1
ATOM 3969 C CA . LEU B 1 77 ? 14.766 46.688 11.562 1 86.19 77 LEU B CA 1
ATOM 3970 C C . LEU B 1 77 ? 16.219 46.281 11.75 1 86.19 77 LEU B C 1
ATOM 3972 O O . LEU B 1 77 ? 17.094 47.125 11.922 1 86.19 77 LEU B O 1
ATOM 3976 N N . ARG B 1 78 ? 16.438 45 11.734 1 81.44 78 ARG B N 1
ATOM 3977 C CA . ARG B 1 78 ? 17.812 44.5 11.82 1 81.44 78 ARG B CA 1
ATOM 3978 C C . ARG B 1 78 ? 18.625 44.969 10.609 1 81.44 78 ARG B C 1
ATOM 3980 O O . ARG B 1 78 ? 19.797 45.344 10.734 1 81.44 78 ARG B O 1
ATOM 3987 N N . ASP B 1 79 ? 18.047 44.812 9.414 1 78.69 79 ASP B N 1
ATOM 3988 C CA . ASP B 1 79 ? 18.719 45.219 8.18 1 78.69 79 ASP B CA 1
ATOM 3989 C C . ASP B 1 79 ? 19.047 46.688 8.195 1 78.69 79 ASP B C 1
ATOM 3991 O O . ASP B 1 79 ? 20.062 47.125 7.617 1 78.69 79 ASP B O 1
ATOM 3995 N N . GLN B 1 80 ? 18.266 47.469 8.727 1 72.25 80 GLN B N 1
ATOM 3996 C CA . GLN B 1 80 ? 18.516 48.906 8.852 1 72.25 80 GLN B CA 1
ATOM 3997 C C . GLN B 1 80 ? 19.766 49.156 9.688 1 72.25 80 GLN B C 1
ATOM 3999 O O . GLN B 1 80 ? 20.531 50.094 9.398 1 72.25 80 GLN B O 1
ATOM 4004 N N . TRP B 1 81 ? 19.969 48.281 10.617 1 61.88 81 TRP B N 1
ATOM 4005 C CA . TRP B 1 81 ? 21.109 48.5 11.508 1 61.88 81 TRP B CA 1
ATOM 4006 C C . TRP B 1 81 ? 22.391 47.969 10.867 1 61.88 81 TRP B C 1
ATOM 4008 O O . TRP B 1 81 ? 23.453 48.562 11.039 1 61.88 81 TRP B O 1
ATOM 4018 N N . VAL B 1 82 ? 22.25 46.906 10.016 1 57.88 82 VAL B N 1
ATOM 4019 C CA . VAL B 1 82 ? 23.453 46.281 9.469 1 57.88 82 VAL B CA 1
ATOM 4020 C C . VAL B 1 82 ? 23.844 46.969 8.164 1 57.88 82 VAL B C 1
ATOM 4022 O O . VAL B 1 82 ? 25.031 47.188 7.895 1 57.88 82 VAL B O 1
ATOM 4025 N N . ARG B 1 83 ? 22.969 47.125 7.242 1 51.41 83 ARG B N 1
ATOM 4026 C CA . ARG B 1 83 ? 23.312 47.75 5.969 1 51.41 83 ARG B CA 1
ATOM 4027 C C . ARG B 1 83 ? 23.656 49.219 6.156 1 51.41 83 ARG B C 1
ATOM 4029 O O . ARG B 1 83 ? 22.766 50.062 6.328 1 51.41 83 ARG B O 1
ATOM 4036 N N . ARG B 1 84 ? 24.719 49.406 6.82 1 45.44 84 ARG B N 1
ATOM 4037 C CA . ARG B 1 84 ? 25.266 50.75 6.965 1 45.44 84 ARG B CA 1
ATOM 4038 C C . ARG B 1 84 ? 25.875 51.25 5.652 1 45.44 84 ARG B C 1
ATOM 4040 O O . ARG B 1 84 ? 26.578 50.5 4.973 1 45.44 84 ARG B O 1
ATOM 4047 N N . GLU B 1 85 ? 25.094 51.812 4.836 1 42.97 85 GLU B N 1
ATOM 4048 C CA . GLU B 1 85 ? 25.703 52.469 3.67 1 42.97 85 GLU B CA 1
ATOM 4049 C C . GLU B 1 85 ? 26.656 53.562 4.086 1 42.97 85 GLU B C 1
ATOM 4051 O O . GLU B 1 85 ? 26.344 54.344 4.984 1 42.97 85 GLU B O 1
ATOM 4056 N N . TYR B 1 86 ? 27.891 53.344 3.854 1 38 86 TYR B N 1
ATOM 4057 C CA . TYR B 1 86 ? 28.922 54.375 3.951 1 38 86 TYR B CA 1
ATOM 4058 C C . TYR B 1 86 ? 28.594 55.594 3.066 1 38 86 TYR B C 1
ATOM 4060 O O . TYR B 1 86 ? 28.375 55.438 1.862 1 38 86 TYR B O 1
ATOM 4068 N N . LEU B 1 87 ? 27.734 56.438 3.523 1 36.34 87 LEU B N 1
ATOM 4069 C CA . LEU B 1 87 ? 27.656 57.656 2.732 1 36.34 87 LEU B CA 1
ATOM 4070 C C . LEU B 1 87 ? 28.922 58.5 2.873 1 36.34 87 LEU B C 1
ATOM 4072 O O . LEU B 1 87 ? 29.375 58.75 3.99 1 36.34 87 LEU B O 1
ATOM 4076 N N . SER B 1 88 ? 29.812 58.375 1.908 1 38.59 88 SER B N 1
ATOM 4077 C CA . SER B 1 88 ? 30.984 59.25 1.825 1 38.59 88 SER B CA 1
ATOM 4078 C C . SER B 1 88 ? 30.578 60.688 1.574 1 38.59 88 SER B C 1
ATOM 4080 O O . SER B 1 88 ? 29.844 60.969 0.622 1 38.59 88 SER B O 1
ATOM 4082 N N . GLU B 1 89 ? 30.109 61.438 2.51 1 36.88 89 GLU B N 1
ATOM 4083 C CA . GLU B 1 89 ? 29.938 62.875 2.229 1 36.88 89 GLU B CA 1
ATOM 4084 C C . GLU B 1 89 ? 31.281 63.594 2.201 1 36.88 89 GLU B C 1
ATOM 4086 O O . GLU B 1 89 ? 32.125 63.344 3.064 1 36.88 89 GLU B O 1
ATOM 4091 N N . THR B 1 90 ? 31.672 63.969 0.984 1 37.94 90 THR B N 1
ATOM 4092 C CA . THR B 1 90 ? 32.844 64.812 0.849 1 37.94 90 THR B CA 1
ATOM 4093 C C . THR B 1 90 ? 32.625 66.188 1.579 1 37.94 90 THR B C 1
ATOM 4095 O O . THR B 1 90 ? 31.609 66.812 1.352 1 37.94 90 THR B O 1
ATOM 4098 N N . GLY B 1 91 ? 32.875 66.25 2.762 1 36.47 91 GLY B N 1
ATOM 4099 C CA . GLY B 1 91 ? 32.75 67.5 3.5 1 36.47 91 GLY B CA 1
ATOM 4100 C C . GLY B 1 91 ? 33.344 68.688 2.754 1 36.47 91 GLY B C 1
ATOM 4101 O O . GLY B 1 91 ? 34.344 68.562 2.066 1 36.47 91 GLY B O 1
ATOM 4102 N N . GLU B 1 92 ? 32.375 69.438 2.18 1 36.59 92 GLU B N 1
ATOM 4103 C CA . GLU B 1 92 ? 32.812 70.688 1.529 1 36.59 92 GLU B CA 1
ATOM 4104 C C . GLU B 1 92 ? 33.844 71.438 2.383 1 36.59 92 GLU B C 1
ATOM 4106 O O . GLU B 1 92 ? 33.875 71.25 3.6 1 36.59 92 GLU B O 1
ATOM 4111 N N . ASP B 1 93 ? 34.656 72.188 1.639 1 37.19 93 ASP B N 1
ATOM 4112 C CA . ASP B 1 93 ? 35.719 73.062 2.125 1 37.19 93 ASP B CA 1
ATOM 4113 C C . ASP B 1 93 ? 35.156 74.125 3.084 1 37.19 93 ASP B C 1
ATOM 4115 O O . ASP B 1 93 ? 34.25 74.875 2.732 1 37.19 93 ASP B O 1
ATOM 4119 N N . VAL B 1 94 ? 34.688 73.75 4.246 1 34.78 94 VAL B N 1
ATOM 4120 C CA . VAL B 1 94 ? 34.375 74.875 5.09 1 34.78 94 VAL B CA 1
ATOM 4121 C C . VAL B 1 94 ? 35.562 75.875 5.141 1 34.78 94 VAL B C 1
ATOM 4123 O O . VAL B 1 94 ? 36.656 75.5 5.562 1 34.78 94 VAL B O 1
ATOM 4126 N N . SER B 1 95 ? 35.562 76.75 4.086 1 34.16 95 SER B N 1
ATOM 4127 C CA . SER B 1 95 ? 36.594 77.812 4.012 1 34.16 95 SER B CA 1
ATOM 4128 C C . SER B 1 95 ? 36.531 78.75 5.223 1 34.16 95 SER B C 1
ATOM 4130 O O . SER B 1 95 ? 36.688 79.938 5.09 1 34.16 95 SER B O 1
ATOM 4132 N N . GLY B 1 96 ? 36.125 78.438 6.32 1 33.88 96 GLY B N 1
ATOM 4133 C CA . GLY B 1 96 ? 36.25 79.5 7.27 1 33.88 96 GLY B CA 1
ATOM 4134 C C . GLY B 1 96 ? 37.719 79.938 7.473 1 33.88 96 GLY B C 1
ATOM 4135 O O . GLY B 1 96 ? 38.625 79.188 7.117 1 33.88 96 GLY B O 1
ATOM 4136 N N . ILE B 1 97 ? 37.969 81.25 7.621 1 32.16 97 ILE B N 1
ATOM 4137 C CA . ILE B 1 97 ? 39.25 81.938 7.789 1 32.16 97 ILE B CA 1
ATOM 4138 C C . ILE B 1 97 ? 40.094 81.25 8.859 1 32.16 97 ILE B C 1
ATOM 4140 O O . ILE B 1 97 ? 39.719 81.25 10.031 1 32.16 97 ILE B O 1
ATOM 4144 N N . LEU B 1 98 ? 40.469 79.938 8.625 1 29.2 98 LEU B N 1
ATOM 4145 C CA . LEU B 1 98 ? 41.469 79.5 9.594 1 29.2 98 LEU B CA 1
ATOM 4146 C C . LEU B 1 98 ? 42.75 80.312 9.461 1 29.2 98 LEU B C 1
ATOM 4148 O O . LEU B 1 98 ? 43.188 80.562 8.352 1 29.2 98 LEU B O 1
ATOM 4152 N N . ASP B 1 99 ? 43.156 81.062 10.477 1 31.52 99 ASP B N 1
ATOM 4153 C CA . ASP B 1 99 ? 44.438 81.75 10.672 1 31.52 99 ASP B CA 1
ATOM 4154 C C . ASP B 1 99 ? 45.594 80.812 10.297 1 31.52 99 ASP B C 1
ATOM 4156 O O . ASP B 1 99 ? 45.438 79.562 10.367 1 31.52 99 ASP B O 1
ATOM 4160 N N . VAL B 1 100 ? 46.75 81.25 9.617 1 31.81 100 VAL B N 1
ATOM 4161 C CA . VAL B 1 100 ? 47.938 80.812 8.875 1 31.81 100 VAL B CA 1
ATOM 4162 C C . VAL B 1 100 ? 48.656 79.75 9.68 1 31.81 100 VAL B C 1
ATOM 4164 O O . VAL B 1 100 ? 49.406 78.938 9.117 1 31.81 100 VAL B O 1
ATOM 4167 N N . SER B 1 101 ? 49.031 80 10.977 1 32.25 101 SER B N 1
ATOM 4168 C CA . SER B 1 101 ? 50.25 79.312 11.328 1 32.25 101 SER B CA 1
ATOM 4169 C C . SER B 1 101 ? 50.156 77.812 11.016 1 32.25 101 SER B C 1
ATOM 4171 O O . SER B 1 101 ? 51.094 77.25 10.453 1 32.25 101 SER B O 1
ATOM 4173 N N . ARG B 1 102 ? 49.688 76.875 11.992 1 32.62 102 ARG B N 1
ATOM 4174 C CA . ARG B 1 102 ? 49.875 75.438 11.945 1 32.62 102 ARG B CA 1
ATOM 4175 C C . ARG B 1 102 ? 48.844 74.812 11.023 1 32.62 102 ARG B C 1
ATOM 4177 O O . ARG B 1 102 ? 47.719 74.5 11.438 1 32.62 102 ARG B O 1
ATOM 4184 N N . SER B 1 103 ? 48.688 75.188 9.812 1 30.33 103 SER B N 1
ATOM 4185 C CA . SER B 1 103 ? 47.688 74.812 8.797 1 30.33 103 SER B CA 1
ATOM 4186 C C . SER B 1 103 ? 47.719 73.375 8.492 1 30.33 103 SER B C 1
ATOM 4188 O O . SER B 1 103 ? 48.719 72.812 7.98 1 30.33 103 SER B O 1
ATOM 4190 N N . LEU B 1 104 ? 47.469 72.5 9.5 1 30.11 104 LEU B N 1
ATOM 4191 C CA . LEU B 1 104 ? 47.531 71.062 9.141 1 30.11 104 LEU B CA 1
ATOM 4192 C C . LEU B 1 104 ? 46.562 70.75 8 1 30.11 104 LEU B C 1
ATOM 4194 O O . LEU B 1 104 ? 45.438 71.312 7.969 1 30.11 104 LEU B O 1
ATOM 4198 N N . THR B 1 105 ? 47.031 70.562 6.785 1 32.41 105 THR B N 1
ATOM 4199 C CA . THR B 1 105 ? 46.281 70.125 5.625 1 32.41 105 THR B CA 1
ATOM 4200 C C . THR B 1 105 ? 45.312 69 6.012 1 32.41 105 THR B C 1
ATOM 4202 O O . THR B 1 105 ? 45.75 67.938 6.535 1 32.41 105 THR B O 1
ATOM 4205 N N . THR B 1 106 ? 44.188 69.375 6.586 1 32.53 106 THR B N 1
ATOM 4206 C CA . THR B 1 106 ? 43.219 68.312 6.875 1 32.53 106 THR B CA 1
ATOM 4207 C C . THR B 1 106 ? 42.781 67.625 5.594 1 32.53 106 THR B C 1
ATOM 4209 O O . THR B 1 106 ? 42.406 68.312 4.617 1 32.53 106 THR B O 1
ATOM 4212 N N . LEU B 1 107 ? 43.438 66.562 5.18 1 35.91 107 LEU B N 1
ATOM 4213 C CA . LEU B 1 107 ? 43.031 65.688 4.062 1 35.91 107 LEU B CA 1
ATOM 4214 C C . LEU B 1 107 ? 41.531 65.438 4.129 1 35.91 107 LEU B C 1
ATOM 4216 O O . LEU B 1 107 ? 40.938 65.375 5.219 1 35.91 107 LEU B O 1
ATOM 4220 N N . PRO B 1 108 ? 40.875 65.75 3.004 1 36.66 108 PRO B N 1
ATOM 4221 C CA . PRO B 1 108 ? 39.469 65.438 2.91 1 36.66 108 PRO B CA 1
ATOM 4222 C C . PRO B 1 108 ? 39.125 64.062 3.492 1 36.66 108 PRO B C 1
ATOM 4224 O O . PRO B 1 108 ? 39.875 63.094 3.297 1 36.66 108 PRO B O 1
ATOM 4227 N N . PHE B 1 109 ? 38.906 64 4.785 1 36.84 109 PHE B N 1
ATOM 4228 C CA . PHE B 1 109 ? 38.531 62.719 5.312 1 36.84 109 PHE B CA 1
ATOM 4229 C C . PHE B 1 109 ? 37.156 62.281 4.812 1 36.84 109 PHE B C 1
ATOM 4231 O O . PHE B 1 109 ? 36.281 63.125 4.582 1 36.84 109 PHE B O 1
ATOM 4238 N N . ASN B 1 110 ? 37.094 61.344 3.887 1 35.69 110 ASN B N 1
ATOM 4239 C CA . ASN B 1 110 ? 35.875 60.656 3.533 1 35.69 110 ASN B CA 1
ATOM 4240 C C . ASN B 1 110 ? 35.219 59.969 4.746 1 35.69 110 ASN B C 1
ATOM 4242 O O . ASN B 1 110 ? 35.875 59.156 5.406 1 35.69 110 ASN B O 1
ATOM 4246 N N . VAL B 1 111 ? 34.594 60.781 5.523 1 36.41 111 VAL B N 1
ATOM 4247 C CA . VAL B 1 111 ? 33.906 60.125 6.625 1 36.41 111 VAL B CA 1
ATOM 4248 C C . VAL B 1 111 ? 32.75 59.281 6.078 1 36.41 111 VAL B C 1
ATOM 4250 O O . VAL B 1 111 ? 31.969 59.75 5.254 1 36.41 111 VAL B O 1
ATOM 4253 N N . ALA B 1 112 ? 32.969 58.031 5.957 1 38.12 112 ALA B N 1
ATOM 4254 C CA . ALA B 1 112 ? 31.875 57.094 5.684 1 38.12 112 ALA B CA 1
ATOM 4255 C C . ALA B 1 112 ? 30.953 56.938 6.891 1 38.12 112 ALA B C 1
ATOM 4257 O O . ALA B 1 112 ? 31.422 56.719 8.008 1 38.12 112 ALA B O 1
ATOM 4258 N N . TYR B 1 113 ? 30.062 57.875 7.047 1 34.62 113 TYR B N 1
ATOM 4259 C CA . TYR B 1 113 ? 29.109 57.656 8.141 1 34.62 113 TYR B CA 1
ATOM 4260 C C . TYR B 1 113 ? 28.125 56.562 7.812 1 34.62 113 TYR B C 1
ATOM 4262 O O . TYR B 1 113 ? 27.781 56.344 6.648 1 34.62 113 TYR B O 1
ATOM 4270 N N . LEU B 1 114 ? 28.172 55.594 8.617 1 40.5 114 LEU B N 1
ATOM 4271 C CA . LEU B 1 114 ? 27.156 54.562 8.617 1 40.5 114 LEU B CA 1
ATOM 4272 C C . LEU B 1 114 ? 25.781 55.125 9 1 40.5 114 LEU B C 1
ATOM 4274 O O . LEU B 1 114 ? 25.609 55.625 10.117 1 40.5 114 LEU B O 1
ATOM 4278 N N . GLN B 1 115 ? 25.188 55.938 8.227 1 39.81 115 GLN B N 1
ATOM 4279 C CA . GLN B 1 115 ? 23.859 56.375 8.633 1 39.81 115 GLN B CA 1
ATOM 4280 C C . GLN B 1 115 ? 22.859 55.219 8.602 1 39.81 115 GLN B C 1
ATOM 4282 O O . GLN B 1 115 ? 22.859 54.406 7.652 1 39.81 115 GLN B O 1
ATOM 4287 N N . PRO B 1 116 ? 22.344 54.906 9.727 1 44.34 116 PRO B N 1
ATOM 4288 C CA . PRO B 1 116 ? 21.203 54 9.672 1 44.34 116 PRO B CA 1
ATOM 4289 C C . PRO B 1 116 ? 20.188 54.375 8.602 1 44.34 116 PRO B C 1
ATOM 4291 O O . PRO B 1 116 ? 19.875 55.562 8.438 1 44.34 116 PRO B O 1
ATOM 4294 N N . ASN B 1 117 ? 20.203 53.906 7.453 1 46.28 117 ASN B N 1
ATOM 4295 C CA . ASN B 1 117 ? 19.203 54.25 6.453 1 46.28 117 ASN B CA 1
ATOM 4296 C C . ASN B 1 117 ? 17.781 53.938 6.934 1 46.28 117 ASN B C 1
ATOM 4298 O O . ASN B 1 117 ? 17.219 52.906 6.57 1 46.28 117 ASN B O 1
ATOM 4302 N N . LEU B 1 118 ? 17.484 54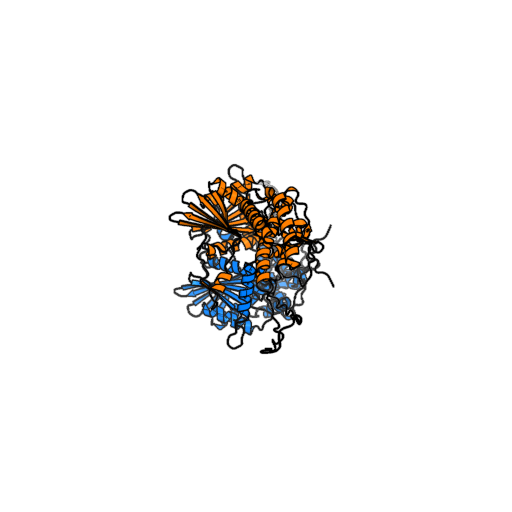.281 8.172 1 47.53 118 LEU B N 1
ATOM 4303 C CA . LEU B 1 118 ? 16.156 54.062 8.758 1 47.53 118 LEU B CA 1
ATOM 4304 C C . LEU B 1 118 ? 15.07 54.438 7.758 1 47.53 118 LEU B C 1
ATOM 4306 O O . LEU B 1 118 ? 13.906 54.062 7.941 1 47.53 118 LEU B O 1
ATOM 4310 N N . ARG B 1 119 ? 15.281 55.562 7.02 1 53.94 119 ARG B N 1
ATOM 4311 C CA . ARG B 1 119 ? 14.258 56.156 6.18 1 53.94 119 ARG B CA 1
ATOM 4312 C C . ARG B 1 119 ? 14.156 55.438 4.84 1 53.94 119 ARG B C 1
ATOM 4314 O O . ARG B 1 119 ? 13.922 56.094 3.807 1 53.94 119 ARG B O 1
ATOM 4321 N N . SER B 1 120 ? 14.453 54.094 4.902 1 69.5 120 SER B N 1
ATOM 4322 C CA . SER B 1 120 ? 14.414 53.438 3.604 1 69.5 120 SER B CA 1
ATOM 4323 C C . SER B 1 120 ? 12.984 53.219 3.133 1 69.5 120 SER B C 1
ATOM 4325 O O . SER B 1 120 ? 12.078 53.031 3.949 1 69.5 120 SER B O 1
ATOM 4327 N N . LYS B 1 121 ? 12.617 53.656 1.979 1 83.19 121 LYS B N 1
ATOM 4328 C CA . LYS B 1 121 ? 11.328 53.469 1.312 1 83.19 121 LYS B CA 1
ATOM 4329 C C . LYS B 1 121 ? 10.75 52.094 1.58 1 83.19 121 LYS B C 1
ATOM 4331 O O . LYS B 1 121 ? 9.539 51.906 1.729 1 83.19 121 LYS B O 1
ATOM 4336 N N . GLU B 1 122 ? 11.695 51.219 1.931 1 89 122 GLU B N 1
ATOM 4337 C CA . GLU B 1 122 ? 11.273 49.844 2.141 1 89 122 GLU B CA 1
ATOM 4338 C C . GLU B 1 122 ? 10.586 49.656 3.494 1 89 122 GLU B C 1
ATOM 4340 O O . GLU B 1 122 ? 9.609 48.906 3.615 1 89 122 GLU B O 1
ATOM 4345 N N . LEU B 1 123 ? 11.078 50.406 4.492 1 91 123 LEU B N 1
ATOM 4346 C CA . LEU B 1 123 ? 10.469 50.312 5.816 1 91 123 LEU B CA 1
ATOM 4347 C C . LEU B 1 123 ? 9.117 51 5.844 1 91 123 LEU B C 1
ATOM 4349 O O . LEU B 1 123 ? 8.211 50.594 6.574 1 91 123 LEU B O 1
ATOM 4353 N N . SER B 1 124 ? 9.008 52.062 5.117 1 93.19 124 SER B N 1
ATOM 4354 C CA . SER B 1 124 ? 7.719 52.719 5.008 1 93.19 124 SER B CA 1
ATOM 4355 C C . SER B 1 124 ? 6.691 51.844 4.32 1 93.19 124 SER B C 1
ATOM 4357 O O . SER B 1 124 ? 5.508 51.844 4.668 1 93.19 124 SER B O 1
ATOM 4359 N N . PHE B 1 125 ? 7.176 51.125 3.328 1 95.12 125 PHE B N 1
ATOM 4360 C CA . PHE B 1 125 ? 6.312 50.125 2.686 1 95.12 125 PHE B CA 1
ATOM 4361 C C . PHE B 1 125 ? 5.871 49.062 3.684 1 95.12 125 PHE B C 1
ATOM 4363 O O . PHE B 1 125 ? 4.691 48.688 3.734 1 95.12 125 PHE B O 1
ATOM 4370 N N . LEU B 1 126 ? 6.805 48.562 4.441 1 95.81 126 LEU B N 1
ATOM 4371 C CA . LEU B 1 126 ? 6.516 47.562 5.457 1 95.81 126 LEU B CA 1
ATOM 4372 C C . LEU B 1 126 ? 5.523 48.094 6.484 1 95.81 126 LEU B C 1
ATOM 4374 O O . LEU B 1 126 ? 4.668 47.375 6.973 1 95.81 126 LEU B O 1
ATOM 4378 N N . ALA B 1 127 ? 5.672 49.375 6.836 1 96.19 127 ALA B N 1
ATOM 4379 C CA . ALA B 1 127 ? 4.754 50 7.773 1 96.19 127 ALA B CA 1
ATOM 4380 C C . ALA B 1 127 ? 3.32 49.969 7.246 1 96.19 127 ALA B C 1
ATOM 4382 O O . ALA B 1 127 ? 2.381 49.719 8.008 1 96.19 127 ALA B O 1
ATOM 4383 N N . TRP B 1 128 ? 3.213 50.25 6.004 1 97.19 128 TRP B N 1
ATOM 4384 C CA . TRP B 1 128 ? 1.891 50.188 5.391 1 97.19 128 TRP B CA 1
ATOM 4385 C C . TRP B 1 128 ? 1.32 48.781 5.449 1 97.19 128 TRP B C 1
ATOM 4387 O O . TRP B 1 128 ? 0.173 48.594 5.859 1 97.19 128 TRP B O 1
ATOM 4397 N N . ILE B 1 129 ? 2.068 47.812 5.023 1 97 129 ILE B N 1
ATOM 4398 C CA . ILE B 1 129 ? 1.656 46.406 5.02 1 97 129 ILE B CA 1
ATOM 4399 C C . ILE B 1 129 ? 1.244 46 6.426 1 97 129 ILE B C 1
ATOM 4401 O O . ILE B 1 129 ? 0.217 45.344 6.609 1 97 129 ILE B O 1
ATOM 4405 N N . ALA B 1 130 ? 2.045 46.375 7.387 1 97.56 130 ALA B N 1
ATOM 4406 C CA . ALA B 1 130 ? 1.792 46 8.781 1 97.56 130 ALA B CA 1
ATOM 4407 C C . ALA B 1 130 ? 0.461 46.594 9.258 1 97.56 130 ALA B C 1
ATOM 4409 O O . ALA B 1 130 ? -0.333 45.875 9.891 1 97.56 130 ALA B O 1
ATOM 4410 N N . ARG B 1 131 ? 0.217 47.812 8.977 1 97.44 131 ARG B N 1
ATOM 4411 C CA . ARG B 1 131 ? -1.001 48.469 9.445 1 97.44 131 ARG B CA 1
ATOM 4412 C C . ARG B 1 131 ? -2.234 47.875 8.773 1 97.44 131 ARG B C 1
ATOM 4414 O O . ARG B 1 131 ? -3.26 47.656 9.422 1 97.44 131 ARG B O 1
ATOM 4421 N N . GLU B 1 132 ? -2.107 47.656 7.484 1 96.88 132 GLU B N 1
ATOM 4422 C CA . GLU B 1 132 ? -3.23 47.062 6.762 1 96.88 132 GLU B CA 1
ATOM 4423 C C . GLU B 1 132 ? -3.514 45.625 7.246 1 96.88 132 GLU B C 1
ATOM 4425 O O . GLU B 1 132 ? -4.672 45.25 7.395 1 96.88 132 GLU B O 1
ATOM 4430 N N . THR B 1 133 ? -2.498 44.844 7.367 1 96.94 133 THR B N 1
ATOM 4431 C CA . THR B 1 133 ? -2.656 43.469 7.848 1 96.94 133 THR B CA 1
ATOM 4432 C C . THR B 1 133 ? -3.24 43.469 9.258 1 96.94 133 THR B C 1
ATOM 4434 O O . THR B 1 133 ? -4.078 42.594 9.578 1 96.94 133 THR B O 1
ATOM 4437 N N . LEU B 1 134 ? -2.742 44.344 10.102 1 97.44 134 LEU B N 1
ATOM 4438 C CA . LEU B 1 134 ? -3.244 44.469 11.469 1 97.44 134 LEU B CA 1
ATOM 4439 C C . LEU B 1 134 ? -4.727 44.812 11.469 1 97.44 134 LEU B C 1
ATOM 4441 O O . LEU B 1 134 ? -5.504 44.25 12.242 1 97.44 134 LEU B O 1
ATOM 4445 N N . ARG B 1 135 ? -5.117 45.781 10.656 1 96.81 135 ARG B N 1
ATOM 4446 C CA . ARG B 1 135 ? -6.523 46.156 10.539 1 96.81 135 ARG B CA 1
ATOM 4447 C C . ARG B 1 135 ? -7.375 44.938 10.148 1 96.81 135 ARG B C 1
ATOM 4449 O O . ARG B 1 135 ? -8.414 44.688 10.758 1 96.81 135 ARG B O 1
ATOM 4456 N N . ASN B 1 136 ? -6.949 44.281 9.156 1 96.12 136 ASN B N 1
ATOM 4457 C CA . ASN B 1 136 ? -7.664 43.094 8.711 1 96.12 136 ASN B CA 1
ATOM 4458 C C . ASN B 1 136 ? -7.773 42.031 9.82 1 96.12 136 ASN B C 1
ATOM 4460 O O . ASN B 1 136 ? -8.797 41.375 9.953 1 96.12 136 ASN B O 1
ATOM 4464 N N . ALA B 1 137 ? -6.699 41.844 10.523 1 97.25 137 ALA B N 1
ATOM 4465 C CA . ALA B 1 137 ? -6.66 40.844 11.602 1 97.25 137 ALA B CA 1
ATOM 4466 C C . ALA B 1 137 ? -7.672 41.188 12.695 1 97.25 137 ALA B C 1
ATOM 4468 O O . ALA B 1 137 ? -8.367 40.312 13.211 1 97.25 137 ALA B O 1
ATOM 4469 N N . LYS B 1 138 ? -7.734 42.438 13.031 1 96.62 138 LYS B N 1
ATOM 4470 C CA . LYS B 1 138 ? -8.688 42.875 14.047 1 96.62 138 LYS B CA 1
ATOM 4471 C C . LYS B 1 138 ? -10.125 42.656 13.594 1 96.62 138 LYS B C 1
ATOM 4473 O O . LYS B 1 138 ? -10.961 42.188 14.375 1 96.62 138 LYS B O 1
ATOM 4478 N N . ASP B 1 139 ? -10.391 42.875 12.336 1 95.69 139 ASP B N 1
ATOM 4479 C CA . ASP B 1 139 ? -11.727 42.719 11.773 1 95.69 139 ASP B CA 1
ATOM 4480 C C . ASP B 1 139 ? -12.156 41.25 11.781 1 95.69 139 ASP B C 1
ATOM 4482 O O . ASP B 1 139 ? -13.352 40.938 11.859 1 95.69 139 ASP B O 1
ATOM 4486 N N . LYS B 1 140 ? -11.25 40.375 11.711 1 94.94 140 LYS B N 1
ATOM 4487 C CA . LYS B 1 140 ? -11.57 38.969 11.523 1 94.94 140 LYS B CA 1
ATOM 4488 C C . LYS B 1 140 ? -11.305 38.156 12.797 1 94.94 140 LYS B C 1
ATOM 4490 O O . LYS B 1 140 ? -11.367 36.938 12.781 1 94.94 140 LYS B O 1
ATOM 4495 N N . LEU B 1 141 ? -10.969 38.781 13.859 1 96.31 141 LEU B N 1
ATOM 4496 C CA . LEU B 1 141 ? -10.562 38.125 15.109 1 96.31 141 LEU B CA 1
ATOM 4497 C C . LEU B 1 141 ? -11.648 37.188 15.617 1 96.31 141 LEU B C 1
ATOM 4499 O O . LEU B 1 141 ? -11.344 36.125 16.125 1 96.31 141 LEU B O 1
ATOM 4503 N N . ASN B 1 142 ? -12.852 37.562 15.43 1 94.38 142 ASN B N 1
ATOM 4504 C CA . ASN B 1 142 ? -13.953 36.75 15.969 1 94.38 142 ASN B CA 1
ATOM 4505 C C . ASN B 1 142 ? -14.023 35.375 15.305 1 94.38 142 ASN B C 1
ATOM 4507 O O . ASN B 1 142 ? -14.453 34.406 15.938 1 94.38 142 ASN B O 1
ATOM 4511 N N . TYR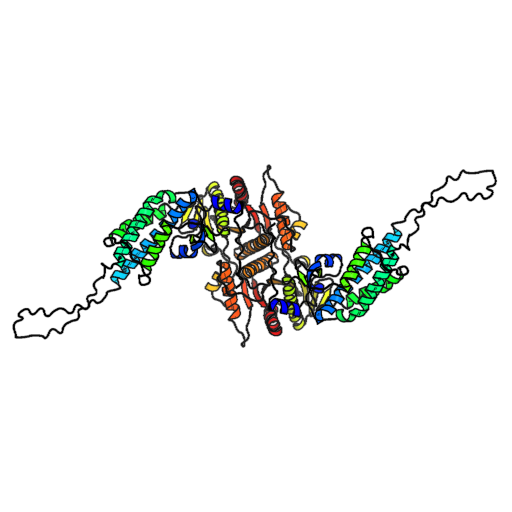 B 1 143 ? -13.664 35.25 14.125 1 93.5 143 TYR B N 1
ATOM 4512 C CA . TYR B 1 143 ? -13.734 34 13.383 1 93.5 143 TYR B CA 1
ATOM 4513 C C . TYR B 1 143 ? -12.633 33.062 13.828 1 93.5 143 TYR B C 1
ATOM 4515 O O . TYR B 1 143 ? -12.641 31.875 13.461 1 93.5 143 TYR B O 1
ATOM 4523 N N . SER B 1 144 ? -11.711 33.469 14.594 1 93.25 144 SER B N 1
ATOM 4524 C CA . SER B 1 144 ? -10.617 32.625 15.094 1 93.25 144 SER B CA 1
ATOM 4525 C C . SER B 1 144 ? -11.039 31.859 16.344 1 93.25 144 SER B C 1
ATOM 4527 O O . SER B 1 144 ? -10.312 30.984 16.812 1 93.25 144 SER B O 1
ATOM 4529 N N . ALA B 1 145 ? -12.219 32.094 16.891 1 92.38 145 ALA B N 1
ATOM 4530 C CA . ALA B 1 145 ? -12.648 31.516 18.156 1 92.38 145 ALA B CA 1
ATOM 4531 C C . ALA B 1 145 ? -13.469 30.234 17.922 1 92.38 145 ALA B C 1
ATOM 4533 O O . ALA B 1 145 ? -13.883 29.578 18.875 1 92.38 145 ALA B O 1
ATOM 4534 N N . ILE B 1 146 ? -13.609 29.859 16.734 1 87.81 146 ILE B N 1
ATOM 4535 C CA . ILE B 1 146 ? -14.477 28.734 16.406 1 87.81 146 ILE B CA 1
ATOM 4536 C C . ILE B 1 146 ? -13.812 27.438 16.828 1 87.81 146 ILE B C 1
ATOM 4538 O O . ILE B 1 146 ? -12.656 27.172 16.484 1 87.81 146 ILE B O 1
ATOM 4542 N N . GLU B 1 147 ? -14.547 26.656 17.594 1 81.69 147 GLU B N 1
ATOM 4543 C CA . GLU B 1 147 ? -14.086 25.359 18.062 1 81.69 147 GLU B CA 1
ATOM 4544 C C . GLU B 1 147 ? -14.273 24.281 17 1 81.69 147 GLU B C 1
ATOM 4546 O O . GLU B 1 147 ? -15.125 24.422 16.109 1 81.69 147 GLU B O 1
ATOM 4551 N N . PRO B 1 148 ? -13.547 23.219 16.938 1 79.25 148 PRO B N 1
ATOM 4552 C CA . PRO B 1 148 ? -12.602 22.766 17.969 1 79.25 148 PRO B CA 1
ATOM 4553 C C . PRO B 1 148 ? -11.18 23.281 17.719 1 79.25 148 PRO B C 1
ATOM 4555 O O . PRO B 1 148 ? -10.297 23.078 18.547 1 79.25 148 PRO B O 1
ATOM 4558 N N . PHE B 1 149 ? -10.82 23.938 16.688 1 82.94 149 PHE B N 1
ATOM 4559 C CA . PHE B 1 149 ? -9.469 24.375 16.375 1 82.94 149 PHE B CA 1
ATOM 4560 C C . PHE B 1 149 ? -9.359 25.891 16.438 1 82.94 149 PHE B C 1
ATOM 4562 O O . PHE B 1 149 ? -8.914 26.531 15.469 1 82.94 149 PHE B O 1
ATOM 4569 N N . SER B 1 150 ? -9.719 26.375 17.562 1 86.56 150 SER B N 1
ATOM 4570 C CA . SER B 1 150 ? -9.641 27.828 17.781 1 86.56 150 SER B CA 1
ATOM 4571 C C . SER B 1 150 ? -8.195 28.297 17.797 1 86.56 150 SER B C 1
ATOM 4573 O O . SER B 1 150 ? -7.316 27.609 18.312 1 86.56 150 SER B O 1
ATOM 4575 N N . PHE B 1 151 ? -7.965 29.438 17.25 1 89.25 151 PHE B N 1
ATOM 4576 C CA . PHE B 1 151 ? -6.652 30.062 17.297 1 89.25 151 PHE B CA 1
ATOM 4577 C C . PHE B 1 151 ? -6.762 31.516 17.766 1 89.25 151 PHE B C 1
ATOM 4579 O O . PHE B 1 151 ? -6.02 32.375 17.297 1 89.25 151 PHE B O 1
ATOM 4586 N N . HIS B 1 152 ? -7.715 31.719 18.562 1 92.44 152 HIS B N 1
ATOM 4587 C CA . HIS B 1 152 ? -8.047 33.062 19.031 1 92.44 152 HIS B CA 1
ATOM 4588 C C . HIS B 1 152 ? -6.914 33.625 19.875 1 92.44 152 HIS B C 1
ATOM 4590 O O . HIS B 1 152 ? -6.539 34.812 19.703 1 92.44 152 HIS B O 1
ATOM 4596 N N . HIS B 1 153 ? -6.406 32.906 20.75 1 90.75 153 HIS B N 1
ATOM 4597 C CA . HIS B 1 153 ? -5.34 33.375 21.625 1 90.75 153 HIS B CA 1
ATOM 4598 C C . HIS B 1 153 ? -4.066 33.656 20.844 1 90.75 153 HIS B C 1
ATOM 4600 O O . HIS B 1 153 ? -3.383 34.656 21.109 1 90.75 153 HIS B O 1
ATOM 4606 N N . GLU B 1 154 ? -3.779 32.75 19.953 1 90.62 154 GLU B N 1
ATOM 4607 C CA . GLU B 1 154 ? -2.592 32.938 19.125 1 90.62 154 GLU B CA 1
ATOM 4608 C C . GLU B 1 154 ? -2.707 34.219 18.281 1 90.62 154 GLU B C 1
ATOM 4610 O O . GLU B 1 154 ? -1.76 35 18.188 1 90.62 154 GLU B O 1
ATOM 4615 N N . MET B 1 155 ? -3.859 34.375 17.719 1 94.5 155 MET B N 1
ATOM 4616 C CA . MET B 1 155 ? -4.074 35.531 16.875 1 94.5 155 MET B CA 1
ATOM 4617 C C . MET B 1 155 ? -4.035 36.812 17.703 1 94.5 155 MET B C 1
ATOM 4619 O O . MET B 1 155 ? -3.449 37.812 17.266 1 94.5 155 MET B O 1
ATOM 4623 N N . ARG B 1 156 ? -4.559 36.812 18.812 1 96.19 156 ARG B N 1
ATOM 4624 C CA . ARG B 1 156 ? -4.531 37.969 19.688 1 96.19 156 ARG B CA 1
ATOM 4625 C C . ARG B 1 156 ? -3.1 38.344 20.078 1 96.19 156 ARG B C 1
ATOM 4627 O O . ARG B 1 156 ? -2.748 39.5 20.141 1 96.19 156 ARG B O 1
ATOM 4634 N N . ARG B 1 157 ? -2.385 37.344 20.375 1 95.5 157 ARG B N 1
ATOM 4635 C CA . ARG B 1 157 ? -0.983 37.562 20.719 1 95.5 157 ARG B CA 1
ATOM 4636 C C . ARG B 1 157 ? -0.239 38.219 19.562 1 95.5 157 ARG B C 1
ATOM 4638 O O . ARG B 1 157 ? 0.552 39.156 19.781 1 95.5 157 ARG B O 1
ATOM 4645 N N . GLU B 1 158 ? -0.481 37.719 18.391 1 96 158 GLU B N 1
ATOM 4646 C CA . GLU B 1 158 ? 0.185 38.312 17.234 1 96 158 GLU B CA 1
ATOM 4647 C C . GLU B 1 158 ? -0.287 39.75 16.984 1 96 158 GLU B C 1
ATOM 4649 O O . GLU B 1 158 ? 0.489 40.594 16.531 1 96 158 GLU B O 1
ATOM 4654 N N . ILE B 1 159 ? -1.523 40.031 17.219 1 97.62 159 ILE B N 1
ATOM 4655 C CA . ILE B 1 159 ? -2.066 41.375 17.094 1 97.62 159 ILE B CA 1
ATOM 4656 C C . ILE B 1 159 ? -1.37 42.312 18.078 1 97.62 159 ILE B C 1
ATOM 4658 O O . ILE B 1 159 ? -0.957 43.406 17.719 1 97.62 159 ILE B O 1
ATOM 4662 N N . LYS B 1 160 ? -1.209 41.844 19.266 1 97.25 160 LYS B N 1
ATOM 4663 C CA . LYS B 1 160 ? -0.529 42.625 20.281 1 97.25 160 LYS B CA 1
ATOM 4664 C C . LYS B 1 160 ? 0.912 42.938 19.875 1 97.25 160 LYS B C 1
ATOM 4666 O O . LYS B 1 160 ? 1.381 44.062 20 1 97.25 160 LYS B O 1
ATOM 4671 N N . LYS B 1 161 ? 1.579 41.969 19.391 1 96.62 161 LYS B N 1
ATOM 4672 C CA . LYS B 1 161 ? 2.951 42.156 18.922 1 96.62 161 LYS B CA 1
ATOM 4673 C C . LYS B 1 161 ? 3.025 43.188 17.797 1 96.62 161 LYS B C 1
ATOM 4675 O O . LYS B 1 161 ? 3.92 44.031 17.781 1 96.62 161 LYS B O 1
ATOM 4680 N N . ALA B 1 162 ? 2.109 43 16.891 1 96.12 162 ALA B N 1
ATOM 4681 C CA . ALA B 1 162 ? 2.094 43.906 15.734 1 96.12 162 ALA B CA 1
ATOM 4682 C C . ALA B 1 162 ? 1.85 45.344 16.172 1 96.12 162 ALA B C 1
ATOM 4684 O O . ALA B 1 162 ? 2.43 46.281 15.609 1 96.12 162 ALA B O 1
ATOM 4685 N N . TYR B 1 163 ? 0.991 45.469 17.109 1 94.88 163 TYR B N 1
ATOM 4686 C CA . TYR B 1 163 ? 0.679 46.812 17.625 1 94.88 163 TYR B CA 1
ATOM 4687 C C . TYR B 1 163 ? 1.915 47.469 18.219 1 94.88 163 TYR B C 1
ATOM 4689 O O . TYR B 1 163 ? 2.16 48.656 18.016 1 94.88 163 TYR B O 1
ATOM 4697 N N . GLU B 1 164 ? 2.686 46.75 18.938 1 95 164 GLU B N 1
ATOM 4698 C CA . GLU B 1 164 ? 3.9 47.25 19.562 1 95 164 GLU B CA 1
ATOM 4699 C C . GLU B 1 164 ? 4.992 47.5 18.531 1 95 164 GLU B C 1
ATOM 4701 O O . GLU B 1 164 ? 5.672 48.531 18.578 1 95 164 GLU B O 1
ATOM 4706 N N . ARG B 1 165 ? 5.055 46.656 17.609 1 93.06 165 ARG B N 1
ATOM 4707 C CA . ARG B 1 165 ? 6.152 46.719 16.656 1 93.06 165 ARG B CA 1
ATOM 4708 C C . ARG B 1 165 ? 5.914 47.781 15.609 1 93.06 165 ARG B C 1
ATOM 4710 O O . ARG B 1 165 ? 6.859 48.406 15.109 1 93.06 165 ARG B O 1
ATOM 4717 N N . LYS B 1 166 ? 4.684 47.969 15.281 1 91.5 166 LYS B N 1
ATOM 4718 C CA . LYS B 1 166 ? 4.387 48.969 14.266 1 91.5 166 LYS B CA 1
ATOM 4719 C C . LYS B 1 166 ? 4.84 50.344 14.719 1 91.5 166 LYS B C 1
ATOM 4721 O O . LYS B 1 166 ? 5.125 51.219 13.891 1 91.5 166 LYS B O 1
ATOM 4726 N N . LYS B 1 167 ? 4.949 50.562 16.016 1 91.69 167 LYS B N 1
ATOM 4727 C CA . LYS B 1 167 ? 5.391 51.844 16.547 1 91.69 167 LYS B CA 1
ATOM 4728 C C . LYS B 1 167 ? 6.852 52.125 16.203 1 91.69 167 LYS B C 1
ATOM 4730 O O . LYS B 1 167 ? 7.293 53.25 16.203 1 91.69 167 LYS B O 1
ATOM 4735 N N . LEU B 1 168 ? 7.535 51.094 15.938 1 91.06 168 LEU B N 1
ATOM 4736 C CA . LEU B 1 168 ? 8.953 51.219 15.641 1 91.06 168 LEU B CA 1
ATOM 4737 C C . LEU B 1 168 ? 9.18 51.562 14.172 1 91.06 168 LEU B C 1
ATOM 4739 O O . LEU B 1 168 ? 10.297 51.844 13.758 1 91.06 168 LEU B O 1
ATOM 4743 N N . LEU B 1 169 ? 8.109 51.562 13.398 1 92.06 169 LEU B N 1
ATOM 4744 C CA . LEU B 1 169 ? 8.219 51.781 11.961 1 92.06 169 LEU B CA 1
ATOM 4745 C C . LEU B 1 169 ? 7.906 53.219 11.617 1 92.06 169 LEU B C 1
ATOM 4747 O O . LEU B 1 169 ? 7.176 53.906 12.344 1 92.06 169 LEU B O 1
ATOM 4751 N N . PRO B 1 170 ? 8.516 53.656 10.484 1 91.31 170 PRO B N 1
ATOM 4752 C CA . PRO B 1 170 ? 8.219 55.031 10.055 1 91.31 170 PRO B CA 1
ATOM 4753 C C . PRO B 1 170 ? 6.793 55.188 9.531 1 91.31 170 PRO B C 1
ATOM 4755 O O . PRO B 1 170 ? 5.977 54.281 9.656 1 91.31 170 PRO B O 1
ATOM 4758 N N . GLU B 1 171 ? 6.434 56.375 9.078 1 92.44 171 GLU B N 1
ATOM 4759 C CA . GLU B 1 171 ? 5.121 56.656 8.492 1 92.44 171 GLU B CA 1
ATOM 4760 C C . GLU B 1 171 ? 4.875 55.75 7.273 1 92.44 171 GLU B C 1
ATOM 4762 O O . GLU B 1 171 ? 5.77 55.562 6.449 1 92.44 171 GLU B O 1
ATOM 4767 N N . PRO B 1 172 ? 3.713 55.219 7.156 1 94.5 172 PRO B N 1
ATOM 4768 C CA . PRO B 1 172 ? 3.416 54.25 6.09 1 94.5 172 PRO B CA 1
ATOM 4769 C C . PRO B 1 172 ? 3.307 54.906 4.719 1 94.5 172 PRO B C 1
ATOM 4771 O O . PRO B 1 172 ? 2.83 56.031 4.609 1 94.5 172 PRO B O 1
ATOM 4774 N N . SER B 1 173 ? 3.734 54.188 3.734 1 93.81 173 SER B N 1
ATOM 4775 C CA . SER B 1 173 ? 3.561 54.562 2.328 1 93.81 173 SER B CA 1
ATOM 4776 C C . SER B 1 173 ? 3.113 53.344 1.508 1 93.81 173 SER B C 1
ATOM 4778 O O . SER B 1 173 ? 3.482 52.219 1.812 1 93.81 173 SER B O 1
ATOM 4780 N N . ILE B 1 174 ? 2.309 53.625 0.448 1 94 174 ILE B N 1
ATOM 4781 C CA . ILE B 1 174 ? 1.828 52.531 -0.417 1 94 174 ILE B CA 1
ATOM 4782 C C . ILE B 1 174 ? 3.016 51.812 -1.048 1 94 174 ILE B C 1
ATOM 4784 O O . ILE B 1 174 ? 3.891 52.438 -1.643 1 94 174 ILE B O 1
ATOM 4788 N N . PRO B 1 175 ? 2.893 50.5 -0.923 1 92.5 175 PRO B N 1
ATOM 4789 C CA . PRO B 1 175 ? 4.086 49.75 -1.323 1 92.5 175 PRO B CA 1
ATOM 4790 C C . PRO B 1 175 ? 4.238 49.656 -2.838 1 92.5 175 PRO B C 1
ATOM 4792 O O . PRO B 1 175 ? 3.246 49.469 -3.551 1 92.5 175 PRO B O 1
ATOM 4795 N N . SER B 1 176 ? 5.48 49.812 -3.328 1 90.94 176 SER B N 1
ATOM 4796 C CA . SER B 1 176 ? 5.945 49.438 -4.664 1 90.94 176 SER B CA 1
ATOM 4797 C C . SER B 1 176 ? 7.004 48.344 -4.598 1 90.94 176 SER B C 1
ATOM 4799 O O . SER B 1 176 ? 8.172 48.625 -4.316 1 90.94 176 SER B O 1
ATOM 4801 N N . ILE B 1 177 ? 6.477 47.125 -4.848 1 91.12 177 ILE B N 1
ATOM 4802 C CA . ILE B 1 177 ? 7.348 45.969 -4.637 1 91.12 177 ILE B CA 1
ATOM 4803 C C . ILE B 1 177 ? 7.84 45.469 -5.984 1 91.12 177 ILE B C 1
ATOM 4805 O O . ILE B 1 177 ? 7.062 45.344 -6.934 1 91.12 177 ILE B O 1
ATOM 4809 N N . ASP B 1 178 ? 9.117 45.219 -6.172 1 85 178 ASP B N 1
ATOM 4810 C CA . ASP B 1 178 ? 9.695 44.656 -7.375 1 85 178 ASP B CA 1
ATOM 4811 C C . ASP B 1 178 ? 10.633 43.5 -7.031 1 85 178 ASP B C 1
ATOM 4813 O O . ASP B 1 178 ? 10.664 43.031 -5.887 1 85 178 ASP B O 1
ATOM 4817 N N . GLU B 1 179 ? 11.352 43 -7.992 1 85.19 179 GLU B N 1
ATOM 4818 C CA . GLU B 1 179 ? 12.188 41.812 -7.812 1 85.19 179 GLU B CA 1
ATOM 4819 C C . GLU B 1 179 ? 13.422 42.125 -6.977 1 85.19 179 GLU B C 1
ATOM 4821 O O . GLU B 1 179 ? 14 41.25 -6.348 1 85.19 179 GLU B O 1
ATOM 4826 N N . ASN B 1 180 ? 13.82 43.375 -6.848 1 81.5 180 ASN B N 1
ATOM 4827 C CA . ASN B 1 180 ? 15.023 43.75 -6.125 1 81.5 180 ASN B CA 1
ATOM 4828 C C . ASN B 1 180 ? 14.719 44.094 -4.668 1 81.5 180 ASN B C 1
ATOM 4830 O O . ASN B 1 180 ? 15.633 44.312 -3.871 1 81.5 180 ASN B O 1
ATOM 4834 N N . SER B 1 181 ? 13.469 44.125 -4.355 1 86.12 181 SER B N 1
ATOM 4835 C CA . SER B 1 181 ? 13.086 44.375 -2.969 1 86.12 181 SER B CA 1
ATOM 4836 C C . SER B 1 181 ? 13.578 43.25 -2.049 1 86.12 181 SER B C 1
ATOM 4838 O O . SER B 1 181 ? 13.695 42.094 -2.465 1 86.12 181 SER B O 1
ATOM 4840 N N . PRO B 1 182 ? 13.961 43.594 -0.834 1 88.38 182 PRO B N 1
ATOM 4841 C CA . PRO B 1 182 ? 14.398 42.562 0.099 1 88.38 182 PRO B CA 1
ATOM 4842 C C . PRO B 1 182 ? 13.359 41.469 0.294 1 88.38 182 PRO B C 1
ATOM 4844 O O . PRO B 1 182 ? 12.156 41.719 0.224 1 88.38 182 PRO B O 1
ATOM 4847 N N . ASP B 1 183 ? 13.734 40.281 0.675 1 89.06 183 ASP B N 1
ATOM 4848 C CA . ASP B 1 183 ? 12.883 39.094 0.803 1 89.06 183 ASP B CA 1
ATOM 4849 C C . ASP B 1 183 ? 11.797 39.312 1.849 1 89.06 183 ASP B C 1
ATOM 4851 O O . ASP B 1 183 ? 10.648 38.906 1.652 1 89.06 183 ASP B O 1
ATOM 4855 N N . TRP B 1 184 ? 12.281 39.938 2.955 1 91.31 184 TRP B N 1
ATOM 4856 C CA . TRP B 1 184 ? 11.312 40.125 4.027 1 91.31 184 TRP B CA 1
ATOM 4857 C C . TRP B 1 184 ? 10.164 41.031 3.57 1 91.31 184 TRP B C 1
ATOM 4859 O O . TRP B 1 184 ? 9.016 40.844 3.992 1 91.31 184 TRP B O 1
ATOM 4869 N N . LEU B 1 185 ? 10.359 42 2.736 1 93.38 185 LEU B N 1
ATOM 4870 C CA . LEU B 1 185 ? 9.328 42.875 2.215 1 93.38 185 LEU B CA 1
ATOM 4871 C C . LEU B 1 185 ? 8.469 42.156 1.177 1 93.38 185 LEU B C 1
ATOM 4873 O O . LEU B 1 185 ? 7.238 42.25 1.214 1 93.38 185 LEU B O 1
ATOM 4877 N N . ARG B 1 186 ? 9.094 41.438 0.31 1 93.38 186 ARG B N 1
ATOM 4878 C CA . ARG B 1 186 ? 8.367 40.719 -0.729 1 93.38 186 ARG B CA 1
ATOM 4879 C C . ARG B 1 186 ? 7.434 39.656 -0.12 1 93.38 186 ARG B C 1
ATOM 4881 O O . ARG B 1 186 ? 6.27 39.562 -0.509 1 93.38 186 ARG B O 1
ATOM 4888 N N . ASN B 1 187 ? 7.93 38.969 0.817 1 93 187 ASN B N 1
ATOM 4889 C CA . ASN B 1 187 ? 7.156 37.906 1.454 1 93 187 ASN B CA 1
ATOM 4890 C C . ASN B 1 187 ? 5.996 38.469 2.27 1 93 187 ASN B C 1
ATOM 4892 O O . ASN B 1 187 ? 4.906 37.906 2.291 1 93 187 ASN B O 1
ATOM 4896 N N . SER B 1 188 ? 6.316 39.594 2.967 1 95 188 SER B N 1
ATOM 4897 C CA . SER B 1 188 ? 5.254 40.188 3.752 1 95 188 SER B CA 1
ATOM 4898 C C . SER B 1 188 ? 4.129 40.719 2.855 1 95 188 SER B C 1
ATOM 4900 O O . SER B 1 188 ? 2.951 40.562 3.186 1 95 188 SER B O 1
ATOM 4902 N N . TYR B 1 189 ? 4.496 41.219 1.771 1 94.75 189 TYR B N 1
ATOM 4903 C CA . TYR B 1 189 ? 3.488 41.75 0.847 1 94.75 189 TYR B CA 1
ATOM 4904 C C . TYR B 1 189 ? 2.682 40.594 0.233 1 94.75 189 TYR B C 1
ATOM 4906 O O . TYR B 1 189 ? 1.459 40.688 0.111 1 94.75 189 TYR B O 1
ATOM 4914 N N . ARG B 1 190 ? 3.35 39.625 -0.181 1 92.5 190 ARG B N 1
ATOM 4915 C CA . ARG B 1 190 ? 2.662 38.469 -0.733 1 92.5 190 ARG B CA 1
ATOM 4916 C C . ARG B 1 190 ? 1.702 37.875 0.286 1 92.5 190 ARG B C 1
ATOM 4918 O O . ARG B 1 190 ? 0.584 37.5 -0.059 1 92.5 190 ARG B O 1
ATOM 4925 N N . ALA B 1 191 ? 2.184 37.688 1.494 1 93.81 191 ALA B N 1
ATOM 4926 C CA . ALA B 1 191 ? 1.329 37.156 2.555 1 93.81 191 ALA B CA 1
ATOM 4927 C C . ALA B 1 191 ? 0.073 38.031 2.723 1 93.81 191 ALA B C 1
ATOM 4929 O O . ALA B 1 191 ? -1.028 37.5 2.877 1 93.81 191 ALA B O 1
ATOM 4930 N N . TYR B 1 192 ? 0.283 39.281 2.699 1 93.88 192 TYR B N 1
ATOM 4931 C CA . TYR B 1 192 ? -0.836 40.219 2.795 1 93.88 192 TYR B CA 1
ATOM 4932 C C . TYR B 1 192 ? -1.819 40 1.65 1 93.88 192 TYR B C 1
ATOM 4934 O O . TYR B 1 192 ? -3.029 39.906 1.872 1 93.88 192 TYR B O 1
ATOM 4942 N N . LEU B 1 193 ? -1.317 39.875 0.454 1 92.44 193 LEU B N 1
ATOM 4943 C CA . LEU B 1 193 ? -2.176 39.719 -0.714 1 92.44 193 LEU B CA 1
ATOM 4944 C C . LEU B 1 193 ? -2.973 38.406 -0.62 1 92.44 193 LEU B C 1
ATOM 4946 O O . LEU B 1 193 ? -4.156 38.375 -0.961 1 92.44 193 LEU B O 1
ATOM 4950 N N . ILE B 1 194 ? -2.363 37.406 -0.206 1 89.88 194 ILE B N 1
ATOM 4951 C CA . ILE B 1 194 ? -3.008 36.094 -0.064 1 89.88 194 ILE B CA 1
ATOM 4952 C C . ILE B 1 194 ? -4.141 36.188 0.956 1 89.88 194 ILE B C 1
ATOM 4954 O O . ILE B 1 194 ? -5.223 35.625 0.746 1 89.88 194 ILE B O 1
ATOM 4958 N N . SER B 1 195 ? -3.883 36.812 2.004 1 91 195 SER B N 1
ATOM 4959 C CA . SER B 1 195 ? -4.883 36.938 3.061 1 91 195 SER B CA 1
ATOM 4960 C C . SER B 1 195 ? -6.098 37.719 2.59 1 91 195 SER B C 1
ATOM 4962 O O . SER B 1 195 ? -7.203 37.531 3.105 1 91 195 SER B O 1
ATOM 4964 N N . LYS B 1 196 ? -5.93 38.5 1.673 1 87.44 196 LYS B N 1
ATOM 4965 C CA . LYS B 1 196 ? -6.992 39.406 1.212 1 87.44 196 LYS B CA 1
ATOM 4966 C C . LYS B 1 196 ? -7.832 38.719 0.126 1 87.44 196 LYS B C 1
ATOM 4968 O O . LYS B 1 196 ? -9.047 38.938 0.063 1 87.44 196 LYS B O 1
ATOM 4973 N N . ARG B 1 197 ? -7.27 37.875 -0.698 1 80.19 197 ARG B N 1
ATOM 4974 C CA . ARG B 1 197 ? -7.953 37.5 -1.938 1 80.19 197 ARG B CA 1
ATOM 4975 C C . ARG B 1 197 ? -8.031 36 -2.111 1 80.19 197 ARG B C 1
ATOM 4977 O O . ARG B 1 197 ? -8.742 35.5 -2.99 1 80.19 197 ARG B O 1
ATOM 4984 N N . SER B 1 198 ? -7.352 35.281 -1.28 1 79.75 198 SER B N 1
ATOM 4985 C CA . SER B 1 198 ? -7.195 33.875 -1.626 1 79.75 198 SER B CA 1
ATOM 4986 C C . SER B 1 198 ? -8.461 33.094 -1.319 1 79.75 198 SER B C 1
ATOM 4988 O O . SER B 1 198 ? -9.156 33.375 -0.337 1 79.75 198 SER B O 1
ATOM 4990 N N . LYS B 1 199 ? -8.742 32.25 -2.24 1 86.62 199 LYS B N 1
ATOM 4991 C CA . LYS B 1 199 ? -9.812 31.266 -2.1 1 86.62 199 LYS B CA 1
ATOM 4992 C C . LYS B 1 199 ? -9.242 29.844 -2.014 1 86.62 199 LYS B C 1
ATOM 4994 O O . LYS B 1 199 ? -8.039 29.641 -2.174 1 86.62 199 LYS B O 1
ATOM 4999 N N . MET B 1 200 ? -10.133 29.047 -1.603 1 89.5 200 MET B N 1
ATOM 5000 C CA . MET B 1 200 ? -9.734 27.641 -1.521 1 89.5 200 MET B CA 1
ATOM 5001 C C . MET B 1 200 ? -10.414 26.812 -2.607 1 89.5 200 MET B C 1
ATOM 5003 O O . MET B 1 200 ? -11.578 27.062 -2.943 1 89.5 200 MET B O 1
ATOM 5007 N N . GLY B 1 201 ? -9.625 25.906 -3.148 1 88.56 201 GLY B N 1
ATOM 5008 C CA . GLY B 1 201 ? -10.203 25.062 -4.188 1 88.56 201 GLY B CA 1
ATOM 5009 C C . GLY B 1 201 ? -9.391 23.812 -4.457 1 88.56 201 GLY B C 1
ATOM 5010 O O . GLY B 1 201 ? -8.469 23.484 -3.705 1 88.56 201 GLY B O 1
ATOM 5011 N N . ILE B 1 202 ? -9.891 23.078 -5.48 1 88.88 202 ILE B N 1
ATOM 5012 C CA . ILE B 1 202 ? -9.227 21.844 -5.883 1 88.88 202 ILE B CA 1
ATOM 5013 C C . ILE B 1 202 ? -8.312 22.109 -7.074 1 88.88 202 ILE B C 1
ATOM 5015 O O . ILE B 1 202 ? -8.641 22.922 -7.949 1 88.88 202 ILE B O 1
ATOM 5019 N N . LYS B 1 203 ? -7.215 21.422 -7.023 1 88.19 203 LYS B N 1
ATOM 5020 C CA . LYS B 1 203 ? -6.238 21.609 -8.094 1 88.19 203 LYS B CA 1
ATOM 5021 C C . LYS B 1 203 ? -6.895 21.484 -9.461 1 88.19 203 LYS B C 1
ATOM 5023 O O . LYS B 1 203 ? -7.73 20.609 -9.68 1 88.19 203 LYS B O 1
ATOM 5028 N N . SER B 1 204 ? -6.504 22.391 -10.266 1 86.38 204 SER B N 1
ATOM 5029 C CA . SER B 1 204 ? -7.043 22.438 -11.625 1 86.38 204 SER B CA 1
ATOM 5030 C C . SER B 1 204 ? -6.039 23.031 -12.602 1 86.38 204 SER B C 1
ATOM 5032 O O . SER B 1 204 ? -5.141 23.781 -12.195 1 86.38 204 SER B O 1
ATOM 5034 N N . ARG B 1 205 ? -6.059 22.719 -13.82 1 81.31 205 ARG B N 1
ATOM 5035 C CA . ARG B 1 205 ? -5.133 23.219 -14.836 1 81.31 205 ARG B CA 1
ATOM 5036 C C . ARG B 1 205 ? -5.453 24.656 -15.203 1 81.31 205 ARG B C 1
ATOM 5038 O O . ARG B 1 205 ? -4.555 25.422 -15.547 1 81.31 205 ARG B O 1
ATOM 5045 N N . GLY B 1 206 ? -6.539 25 -15.125 1 76.38 206 GLY B N 1
ATOM 5046 C CA . GLY B 1 206 ? -6.906 26.312 -15.648 1 76.38 206 GLY B CA 1
ATOM 5047 C C . GLY B 1 206 ? -7.312 27.297 -14.562 1 76.38 206 GLY B C 1
ATOM 5048 O O . GLY B 1 206 ? -7.777 28.391 -14.859 1 76.38 206 GLY B O 1
ATOM 5049 N N . GLY B 1 207 ? -7.016 26.953 -13.43 1 77.81 207 GLY B N 1
ATOM 5050 C CA . GLY B 1 207 ? -7.496 27.844 -12.391 1 77.81 207 GLY B CA 1
ATOM 5051 C C . GLY B 1 207 ? -6.473 28.875 -11.969 1 77.81 207 GLY B C 1
ATOM 5052 O O . GLY B 1 207 ? -5.43 29.016 -12.609 1 77.81 207 GLY B O 1
ATOM 5053 N N . ARG B 1 208 ? -6.891 29.734 -11.102 1 83.69 208 ARG B N 1
ATOM 5054 C CA . ARG B 1 208 ? -6.012 30.734 -10.492 1 83.69 208 ARG B CA 1
ATOM 5055 C C . ARG B 1 208 ? -5.211 30.125 -9.344 1 83.69 208 ARG B C 1
ATOM 5057 O O . ARG B 1 208 ? -5.613 29.109 -8.773 1 83.69 208 ARG B O 1
ATOM 5064 N N . LYS B 1 209 ? -4.105 30.781 -9.055 1 87.69 209 LYS B N 1
ATOM 5065 C CA . LYS B 1 209 ? -3.275 30.312 -7.949 1 87.69 209 LYS B CA 1
ATOM 5066 C C . LYS B 1 209 ? -3.9 30.672 -6.605 1 87.69 209 LYS B C 1
ATOM 5068 O O . LYS B 1 209 ? -4.059 31.859 -6.281 1 87.69 209 LYS B O 1
ATOM 5073 N N . ASP B 1 210 ? -4.387 29.672 -5.98 1 91 210 ASP B N 1
ATOM 5074 C CA . ASP B 1 210 ? -5.031 29.812 -4.68 1 91 210 ASP B CA 1
ATOM 5075 C C . ASP B 1 210 ? -4.723 28.625 -3.777 1 91 210 ASP B C 1
ATOM 5077 O O . ASP B 1 210 ? -3.859 27.797 -4.098 1 91 210 ASP B O 1
ATOM 5081 N N . VAL B 1 211 ? -5.402 28.672 -2.674 1 89.88 211 VAL B N 1
ATOM 5082 C CA . VAL B 1 211 ? -5.121 27.625 -1.683 1 89.88 211 VAL B CA 1
ATOM 5083 C C . VAL B 1 211 ? -5.676 26.297 -2.16 1 89.88 211 VAL B C 1
ATOM 5085 O O . VAL B 1 211 ? -6.883 26.156 -2.377 1 89.88 211 VAL B O 1
ATOM 5088 N N . LYS B 1 212 ? -4.824 25.406 -2.236 1 91.56 212 LYS B N 1
ATOM 5089 C CA . LYS B 1 212 ? -5.199 24.078 -2.707 1 91.56 212 LYS B CA 1
ATOM 5090 C C . LYS B 1 212 ? -5.621 23.188 -1.545 1 91.56 212 LYS B C 1
ATOM 5092 O O . LYS B 1 212 ? -4.926 23.109 -0.529 1 91.56 212 LYS B O 1
ATOM 5097 N N . ILE B 1 213 ? -6.707 22.516 -1.821 1 90.94 213 ILE B N 1
ATOM 5098 C CA . ILE B 1 213 ? -7.195 21.531 -0.851 1 90.94 213 ILE B CA 1
ATOM 5099 C C . ILE B 1 213 ? -6.867 20.125 -1.329 1 90.94 213 ILE B C 1
ATOM 5101 O O . ILE B 1 213 ? -7.008 19.812 -2.516 1 90.94 213 ILE B O 1
ATOM 5105 N N . VAL B 1 214 ? -6.422 19.344 -0.426 1 91.19 214 VAL B N 1
ATOM 5106 C CA . VAL B 1 214 ? -6.207 17.922 -0.68 1 91.19 214 VAL B CA 1
ATOM 5107 C C . VAL B 1 214 ? -7.266 17.109 0.053 1 91.19 214 VAL B C 1
ATOM 5109 O O . VAL B 1 214 ? -7.305 17.094 1.286 1 91.19 214 VAL B O 1
ATOM 5112 N N . ILE B 1 215 ? -8.008 16.359 -0.633 1 93.44 215 ILE B N 1
ATOM 5113 C CA . ILE B 1 215 ? -9.203 15.719 -0.106 1 93.44 215 ILE B CA 1
ATOM 5114 C C . ILE B 1 215 ? -8.812 14.656 0.923 1 93.44 215 ILE B C 1
ATOM 5116 O O . ILE B 1 215 ? -9.484 14.5 1.947 1 93.44 215 ILE B O 1
ATOM 5120 N N . SER B 1 216 ? -7.75 13.922 0.678 1 92.94 216 SER B N 1
ATOM 5121 C CA . SER B 1 216 ? -7.312 12.906 1.63 1 92.94 216 SER B CA 1
ATOM 5122 C C . SER B 1 216 ? -6.941 13.523 2.971 1 92.94 216 SER B C 1
ATOM 5124 O O . SER B 1 216 ? -7.172 12.93 4.023 1 92.94 216 SER B O 1
ATOM 5126 N N . LYS B 1 217 ? -6.418 14.734 2.926 1 92.69 217 LYS B N 1
ATOM 5127 C CA . LYS B 1 217 ? -6.07 15.438 4.156 1 92.69 217 LYS B CA 1
ATOM 5128 C C . LYS B 1 217 ? -7.32 15.914 4.891 1 92.69 217 LYS B C 1
ATOM 5130 O O . LYS B 1 217 ? -7.348 15.953 6.121 1 92.69 217 LYS B O 1
ATOM 5135 N N . LEU B 1 218 ? -8.289 16.25 4.145 1 94.81 218 LEU B N 1
ATOM 5136 C CA . LEU B 1 218 ? -9.562 16.609 4.766 1 94.81 218 LEU B CA 1
ATOM 5137 C C . LEU B 1 218 ? -10.156 15.414 5.504 1 94.81 218 LEU B C 1
ATOM 5139 O O . LEU B 1 218 ? -10.773 15.586 6.559 1 94.81 218 LEU B O 1
ATOM 5143 N N . TYR B 1 219 ? -9.977 14.289 4.934 1 97.38 219 TYR B N 1
ATOM 5144 C CA . TYR B 1 219 ? -10.5 13.102 5.594 1 97.38 219 TYR B CA 1
ATOM 5145 C C . TYR B 1 219 ? -9.75 12.82 6.891 1 97.38 219 TYR B C 1
ATOM 5147 O O . TYR B 1 219 ? -10.359 12.422 7.891 1 97.38 219 TYR B O 1
ATOM 5155 N N . GLU B 1 220 ? -8.438 12.938 6.871 1 96.06 220 GLU B N 1
ATOM 5156 C CA . GLU B 1 220 ? -7.668 12.828 8.102 1 96.06 220 GLU B CA 1
ATOM 5157 C C . GLU B 1 220 ? -8.18 13.789 9.172 1 96.06 220 GLU B C 1
ATOM 5159 O O . GLU B 1 220 ? -8.328 13.414 10.336 1 96.06 220 GLU B O 1
ATOM 5164 N N . LEU B 1 221 ? -8.438 14.961 8.711 1 94.25 221 LEU B N 1
ATOM 5165 C CA . LEU B 1 221 ? -8.969 15.984 9.609 1 94.25 221 LEU B CA 1
ATOM 5166 C C . LEU B 1 221 ? -10.328 15.57 10.156 1 94.25 221 LEU B C 1
ATOM 5168 O O . LEU B 1 221 ? -10.609 15.773 11.344 1 94.25 221 LEU B O 1
ATOM 5172 N N . PHE B 1 222 ? -11.148 15.016 9.336 1 96.69 222 PHE B N 1
ATOM 5173 C CA . PHE B 1 222 ? -12.461 14.555 9.758 1 96.69 222 PHE B CA 1
ATOM 5174 C C . PHE B 1 222 ? -12.344 13.508 10.852 1 96.69 222 PHE B C 1
ATOM 5176 O O . PHE B 1 222 ? -13.016 13.602 11.883 1 96.69 222 PHE B O 1
ATOM 5183 N N . VAL B 1 223 ? -11.477 12.562 10.594 1 97.31 223 VAL B N 1
ATOM 5184 C CA . VAL B 1 223 ? -11.258 11.508 11.57 1 97.31 223 VAL B CA 1
ATOM 5185 C C . VAL B 1 223 ? -10.703 12.109 12.859 1 97.31 223 VAL B C 1
ATOM 5187 O O . VAL B 1 223 ? -11.117 11.727 13.961 1 97.31 223 VAL B O 1
ATOM 5190 N N . TYR B 1 224 ? -9.82 13 12.711 1 93.5 224 TYR B N 1
ATOM 5191 C CA . TYR B 1 224 ? -9.25 13.695 13.852 1 93.5 224 TYR B CA 1
ATOM 5192 C C . TYR B 1 224 ? -10.344 14.359 14.688 1 93.5 224 TYR B C 1
ATOM 5194 O O . TYR B 1 224 ? -10.328 14.289 15.914 1 93.5 224 TYR B O 1
ATOM 5202 N N . MET B 1 225 ? -11.25 14.992 14.047 1 93.31 225 MET B N 1
ATOM 5203 C CA . MET B 1 225 ? -12.344 15.672 14.734 1 93.31 225 MET B CA 1
ATOM 5204 C C . MET B 1 225 ? -13.211 14.672 15.492 1 93.31 225 MET B C 1
ATOM 5206 O O . MET B 1 225 ? -13.641 14.945 16.609 1 93.31 225 MET B O 1
ATOM 5210 N N . VAL B 1 226 ? -13.422 13.57 14.867 1 96.25 226 VAL B N 1
ATOM 5211 C CA . VAL B 1 226 ? -14.219 12.531 15.516 1 96.25 226 VAL B CA 1
ATOM 5212 C C . VAL B 1 226 ? -13.492 12.031 16.766 1 96.25 226 VAL B C 1
ATOM 5214 O O . VAL B 1 226 ? -14.102 11.875 17.828 1 96.25 226 VAL B O 1
ATOM 5217 N N . VAL B 1 227 ? -12.219 11.82 16.672 1 95.38 227 VAL B N 1
ATOM 5218 C CA . VAL B 1 227 ? -11.406 11.328 17.766 1 95.38 227 VAL B CA 1
ATOM 5219 C C . VAL B 1 227 ? -11.383 12.352 18.906 1 95.38 227 VAL B C 1
ATOM 5221 O O . VAL B 1 227 ? -11.531 12 20.078 1 95.38 227 VAL B O 1
ATOM 5224 N N . MET B 1 228 ? -11.266 13.578 18.531 1 91.12 228 MET B N 1
ATOM 5225 C CA . MET B 1 228 ? -11.25 14.656 19.516 1 91.12 228 MET B CA 1
ATOM 5226 C C . MET B 1 228 ? -12.555 14.688 20.297 1 91.12 228 MET B C 1
ATOM 5228 O O . MET B 1 228 ? -12.547 14.867 21.516 1 91.12 228 MET B O 1
ATOM 5232 N N . LYS B 1 229 ? -13.578 14.562 19.578 1 92.94 229 LYS B N 1
ATOM 5233 C CA . LYS B 1 229 ? -14.883 14.539 20.219 1 92.94 229 LYS B CA 1
ATOM 5234 C C . LYS B 1 229 ? -14.992 13.375 21.203 1 92.94 229 LYS B C 1
ATOM 5236 O O . LYS B 1 229 ? -15.523 13.539 22.312 1 92.94 229 LYS B O 1
ATOM 5241 N N . VAL B 1 230 ? -14.477 12.258 20.828 1 95.88 230 VAL B N 1
ATOM 5242 C CA . VAL B 1 230 ? -14.508 11.078 21.688 1 95.88 230 VAL B CA 1
ATOM 5243 C C . VAL B 1 230 ? -13.703 11.344 22.969 1 95.88 230 VAL B C 1
ATOM 5245 O O . VAL B 1 230 ? -14.164 11.055 24.062 1 95.88 230 VAL B O 1
ATOM 5248 N N . LEU B 1 231 ? -12.562 11.914 22.812 1 93.94 231 LEU B N 1
ATOM 5249 C CA . LEU B 1 231 ? -11.68 12.156 23.953 1 93.94 231 LEU B CA 1
ATOM 5250 C C . LEU B 1 231 ? -12.281 13.188 24.891 1 93.94 231 LEU B C 1
ATOM 5252 O O . LEU B 1 231 ? -12.188 13.047 26.125 1 93.94 231 LEU B O 1
ATOM 5256 N N . LYS B 1 232 ? -12.914 14.156 24.344 1 92 232 LYS B N 1
ATOM 5257 C CA . LYS B 1 232 ? -13.57 15.164 25.172 1 92 232 LYS B CA 1
ATOM 5258 C C . LYS B 1 232 ? -14.742 14.555 25.953 1 92 232 LYS B C 1
ATOM 5260 O O . LYS B 1 232 ? -14.938 14.875 27.125 1 92 232 LYS B O 1
ATOM 5265 N N . GLU B 1 233 ? -15.438 13.75 25.312 1 94 233 GLU B N 1
ATOM 5266 C CA . GLU B 1 233 ? -16.578 13.109 25.953 1 94 233 GLU B CA 1
ATOM 5267 C C . GLU B 1 233 ? -16.109 12.188 27.078 1 94 233 GLU B C 1
ATOM 5269 O O . GLU B 1 233 ? -16.828 12 28.078 1 94 233 GLU B O 1
ATOM 5274 N N . LYS B 1 234 ? -14.969 11.672 26.953 1 93.38 234 LYS B N 1
ATOM 5275 C CA . LYS B 1 234 ? -14.414 10.805 27.984 1 93.38 234 LYS B CA 1
ATOM 5276 C C . LYS B 1 234 ? -13.883 11.617 29.156 1 93.38 234 LYS B C 1
ATOM 5278 O O . LYS B 1 234 ? -13.477 11.055 30.172 1 93.38 234 LYS B O 1
ATOM 5283 N N . GLY B 1 235 ? -13.828 12.938 28.953 1 92.5 235 GLY B N 1
ATOM 5284 C CA . GLY B 1 235 ? -13.5 13.805 30.078 1 92.5 235 GLY B CA 1
ATOM 5285 C C . GLY B 1 235 ? -12.148 14.484 29.938 1 92.5 235 GLY B C 1
ATOM 5286 O O . GLY B 1 235 ? -11.75 15.266 30.797 1 92.5 235 GLY B O 1
ATOM 5287 N N . PHE B 1 236 ? -11.477 14.227 28.828 1 92.75 236 PHE B N 1
ATOM 5288 C CA . PHE B 1 236 ? -10.172 14.852 28.656 1 92.75 236 PHE B CA 1
ATOM 5289 C C . PHE B 1 236 ? -10.32 16.328 28.328 1 92.75 236 PHE B C 1
ATOM 5291 O O . PHE B 1 236 ? -11.172 16.703 27.516 1 92.75 236 PHE B O 1
ATOM 5298 N N . THR B 1 237 ? -9.477 17.109 28.969 1 89.56 237 THR B N 1
ATOM 5299 C CA . THR B 1 237 ? -9.297 18.484 28.547 1 89.56 237 THR B CA 1
ATOM 5300 C C . THR B 1 237 ? -8.164 18.594 27.531 1 89.56 237 THR B C 1
ATOM 5302 O O . THR B 1 237 ? -7.016 18.266 27.828 1 89.56 237 THR B O 1
ATOM 5305 N N . ILE B 1 238 ? -8.516 19 26.359 1 85.31 238 ILE B N 1
ATOM 5306 C CA . ILE B 1 238 ? -7.535 19.031 25.281 1 85.31 238 ILE B CA 1
ATOM 5307 C C . ILE B 1 238 ? -7.18 20.469 24.938 1 85.31 238 ILE B C 1
ATOM 5309 O O . ILE B 1 238 ? -8.07 21.312 24.75 1 85.31 238 ILE B O 1
ATOM 5313 N N . LYS B 1 239 ? -5.961 20.734 24.969 1 75.06 239 LYS B N 1
ATOM 5314 C CA . LYS B 1 239 ? -5.465 22.062 24.594 1 75.06 239 LYS B CA 1
ATOM 5315 C C . LYS B 1 239 ? -4.422 21.969 23.484 1 75.06 239 LYS B C 1
ATOM 5317 O O . LYS B 1 239 ? -3.664 21 23.422 1 75.06 239 LYS B O 1
ATOM 5322 N N . GLY B 1 240 ? -4.621 22.766 22.453 1 67.38 240 GLY B N 1
ATOM 5323 C CA . GLY B 1 240 ? -3.705 22.797 21.328 1 67.38 240 GLY B CA 1
ATOM 5324 C C . GLY B 1 240 ? -2.453 23.609 21.594 1 67.38 240 GLY B C 1
ATOM 5325 O O . GLY B 1 240 ? -2.506 24.625 22.281 1 67.38 240 GLY B O 1
ATOM 5326 N N . LYS B 1 241 ? -1.288 22.969 21.625 1 55.31 241 LYS B N 1
ATOM 5327 C CA . LYS B 1 241 ? -0.05 23.75 21.641 1 55.31 241 LYS B CA 1
ATOM 5328 C C . LYS B 1 241 ? 0.765 23.516 20.375 1 55.31 241 LYS B C 1
ATOM 5330 O O . LYS B 1 241 ? 1.152 22.375 20.094 1 55.31 241 LYS B O 1
ATOM 5335 N N . GLU B 1 242 ? 1.276 24.547 19.719 1 48.5 242 GLU B N 1
ATOM 5336 C CA . GLU B 1 242 ? 2.264 24.609 18.641 1 48.5 242 GLU B CA 1
ATOM 5337 C C . GLU B 1 242 ? 2.141 23.422 17.703 1 48.5 242 GLU B C 1
ATOM 5339 O O . GLU B 1 242 ? 3.135 22.766 17.391 1 48.5 242 GLU B O 1
ATOM 5344 N N . GLY B 1 243 ? 0.92 23.016 17.312 1 54.16 243 GLY B N 1
ATOM 5345 C CA . GLY B 1 243 ? 0.769 21.984 16.297 1 54.16 243 GLY B CA 1
ATOM 5346 C C . GLY B 1 243 ? 0.487 20.609 16.875 1 54.16 243 GLY B C 1
ATOM 5347 O O . GLY B 1 243 ? 0.271 19.656 16.125 1 54.16 243 GLY B O 1
ATOM 5348 N N . PHE B 1 244 ? 0.609 20.562 18.234 1 65.06 244 PHE B N 1
ATOM 5349 C CA . PHE B 1 244 ? 0.342 19.328 18.953 1 65.06 244 PHE B CA 1
ATOM 5350 C C . PHE B 1 244 ? -0.792 19.5 19.953 1 65.06 244 PHE B C 1
ATOM 5352 O O . PHE B 1 244 ? -0.991 20.609 20.484 1 65.06 244 PHE B O 1
ATOM 5359 N N . MET B 1 245 ? -1.562 18.438 20.078 1 78.88 245 MET B N 1
ATOM 5360 C CA . MET B 1 245 ? -2.643 18.531 21.047 1 78.88 245 MET B CA 1
ATOM 5361 C C . MET B 1 245 ? -2.324 17.688 22.281 1 78.88 245 MET B C 1
ATOM 5363 O O . MET B 1 245 ? -1.799 16.578 22.172 1 78.88 245 MET B O 1
ATOM 5367 N N . GLU B 1 246 ? -2.467 18.328 23.391 1 86.81 246 GLU B N 1
ATOM 5368 C CA . GLU B 1 246 ? -2.273 17.641 24.672 1 86.81 246 GLU B CA 1
ATOM 5369 C C . GLU B 1 246 ? -3.566 17.594 25.469 1 86.81 246 GLU B C 1
ATOM 5371 O O . GLU B 1 246 ? -4.352 18.547 25.453 1 86.81 246 GLU B O 1
ATOM 5376 N N . GLY B 1 247 ? -3.711 16.438 26.078 1 88.31 247 GLY B N 1
ATOM 5377 C CA . GLY B 1 247 ? -4.879 16.266 26.922 1 88.31 247 GLY B CA 1
ATOM 5378 C C . GLY B 1 247 ? -4.535 15.75 28.312 1 88.31 247 GLY B C 1
ATOM 5379 O O . GLY B 1 247 ? -3.467 15.172 28.516 1 88.31 247 GLY B O 1
ATOM 5380 N N . SER B 1 248 ? -5.48 16.172 29.219 1 91.62 248 SER B N 1
ATOM 5381 C CA . SER B 1 248 ? -5.297 15.688 30.578 1 91.62 248 SER B CA 1
ATOM 5382 C C . SER B 1 248 ? -6.629 15.289 31.203 1 91.62 248 SER B C 1
ATOM 5384 O O . SER B 1 248 ? -7.664 15.883 30.906 1 91.62 248 SER B O 1
ATOM 5386 N N . LEU B 1 249 ? -6.562 14.234 31.969 1 92.06 249 LEU B N 1
ATOM 5387 C CA . LEU B 1 249 ? -7.645 13.75 32.812 1 92.06 249 LEU B CA 1
ATOM 5388 C C . LEU B 1 249 ? -7.105 13.219 34.156 1 92.06 249 LEU B C 1
ATOM 5390 O O . LEU B 1 249 ? -6.555 12.117 34.219 1 92.06 249 LEU B O 1
ATOM 5394 N N . GLY B 1 250 ? -7.344 14 35.188 1 89.44 250 GLY B N 1
ATOM 5395 C CA . GLY B 1 250 ? -6.703 13.633 36.438 1 89.44 250 GLY B CA 1
ATOM 5396 C C . GLY B 1 250 ? -5.191 13.531 36.312 1 89.44 250 GLY B C 1
ATOM 5397 O O . GLY B 1 250 ? -4.523 14.508 35.969 1 89.44 250 GLY B O 1
ATOM 5398 N N . ASN B 1 251 ? -4.734 12.336 36.5 1 88.31 251 ASN B N 1
ATOM 5399 C CA . ASN B 1 251 ? -3.295 12.102 36.438 1 88.31 251 ASN B CA 1
ATOM 5400 C C . ASN B 1 251 ? -2.869 11.5 35.094 1 88.31 251 ASN B C 1
ATOM 5402 O O . ASN B 1 251 ? -1.7 11.164 34.906 1 88.31 251 ASN B O 1
ATOM 5406 N N . GLU B 1 252 ? -3.838 11.453 34.312 1 91.5 252 GLU B N 1
ATOM 5407 C CA . GLU B 1 252 ? -3.541 10.891 33 1 91.5 252 GLU B CA 1
ATOM 5408 C C . GLU B 1 252 ? -3.244 11.984 31.969 1 91.5 252 GLU B C 1
ATOM 5410 O O . GLU B 1 252 ? -3.881 13.039 31.984 1 91.5 252 GLU B O 1
ATOM 5415 N N . LEU B 1 253 ? -2.191 11.68 31.234 1 91.38 253 LEU B N 1
ATOM 5416 C CA . LEU B 1 253 ? -1.818 12.602 30.172 1 91.38 253 LEU B CA 1
ATOM 5417 C C . LEU B 1 253 ? -2.02 11.953 28.797 1 91.38 253 LEU B C 1
ATOM 5419 O O . LEU B 1 253 ? -1.859 10.742 28.656 1 91.38 253 LEU B O 1
ATOM 5423 N N . LEU B 1 254 ? -2.428 12.828 27.906 1 92 254 LEU B N 1
ATOM 5424 C CA . LEU B 1 254 ? -2.66 12.367 26.547 1 92 254 LEU B CA 1
ATOM 5425 C C . LEU B 1 254 ? -1.971 13.281 25.547 1 92 254 LEU B C 1
ATOM 5427 O O . LEU B 1 254 ? -2.004 14.508 25.688 1 92 254 LEU B O 1
ATOM 5431 N N . HIS B 1 255 ? -1.271 12.617 24.594 1 90.06 255 HIS B N 1
ATOM 5432 C CA . HIS B 1 255 ? -0.698 13.352 23.469 1 90.06 255 HIS B CA 1
ATOM 5433 C C . HIS B 1 255 ? -1.33 12.914 22.156 1 90.06 255 HIS B C 1
ATOM 5435 O O . HIS B 1 255 ? -1.466 11.719 21.891 1 90.06 255 HIS B O 1
ATOM 5441 N N . LEU B 1 256 ? -1.758 13.914 21.453 1 89.81 256 LEU B N 1
ATOM 5442 C CA . LEU B 1 256 ? -2.256 13.68 20.109 1 89.81 256 LEU B CA 1
ATOM 5443 C C . LEU B 1 256 ? -1.273 14.211 19.062 1 89.81 256 LEU B C 1
ATOM 5445 O O . LEU B 1 256 ? -0.947 15.398 19.062 1 89.81 256 LEU B O 1
ATOM 5449 N N . ALA B 1 257 ? -0.777 13.32 18.266 1 86.5 257 ALA B N 1
ATOM 5450 C CA . ALA B 1 257 ? 0.174 13.688 17.219 1 86.5 257 ALA B CA 1
ATOM 5451 C C . ALA B 1 257 ? -0.418 13.469 15.836 1 86.5 257 ALA B C 1
ATOM 5453 O O . ALA B 1 257 ? -1.096 12.469 15.594 1 86.5 257 ALA B O 1
ATOM 5454 N N . PHE B 1 258 ? -0.145 14.414 14.992 1 85.06 258 PHE B N 1
ATOM 5455 C CA . PHE B 1 258 ? -0.666 14.336 13.633 1 85.06 258 PHE B CA 1
ATOM 5456 C C . PHE B 1 258 ? 0.471 14.305 12.617 1 85.06 258 PHE B C 1
ATOM 5458 O O . PHE B 1 258 ? 1.298 15.219 12.578 1 85.06 258 PHE B O 1
ATOM 5465 N N . ASN B 1 259 ? 0.48 13.328 11.805 1 82.94 259 ASN B N 1
ATOM 5466 C CA . ASN B 1 259 ? 1.438 13.203 10.711 1 82.94 259 ASN B CA 1
ATOM 5467 C C . ASN B 1 259 ? 2.875 13.32 11.211 1 82.94 259 ASN B C 1
ATOM 5469 O O . ASN B 1 259 ? 3.697 14 10.594 1 82.94 259 ASN B O 1
ATOM 5473 N N . VAL B 1 260 ? 3.096 12.844 12.391 1 83.38 260 VAL B N 1
ATOM 5474 C CA . VAL B 1 260 ? 4.426 12.867 12.992 1 83.38 260 VAL B CA 1
ATOM 5475 C C . VAL B 1 260 ? 4.805 11.469 13.469 1 83.38 260 VAL B C 1
ATOM 5477 O O . VAL B 1 260 ? 3.934 10.664 13.812 1 83.38 260 VAL B O 1
ATOM 5480 N N . ASP B 1 261 ? 6.055 11.203 13.438 1 87.44 261 ASP B N 1
ATOM 5481 C CA . ASP B 1 261 ? 6.523 9.93 13.984 1 87.44 261 ASP B CA 1
ATOM 5482 C C . ASP B 1 261 ? 6.426 9.914 15.508 1 87.44 261 ASP B C 1
ATOM 5484 O O . ASP B 1 261 ? 6.797 10.883 16.172 1 87.44 261 ASP B O 1
ATOM 5488 N N . PRO B 1 262 ? 5.961 8.906 16.047 1 91.12 262 PRO B N 1
ATOM 5489 C CA . PRO B 1 262 ? 5.723 8.812 17.484 1 91.12 262 PRO B CA 1
ATOM 5490 C C . PRO B 1 262 ? 7.008 8.891 18.312 1 91.12 262 PRO B C 1
ATOM 5492 O O . PRO B 1 262 ? 6.957 9.086 19.516 1 91.12 262 PRO B O 1
ATOM 5495 N N . THR B 1 263 ? 8.102 8.727 17.656 1 91.06 263 THR B N 1
ATOM 5496 C CA . THR B 1 263 ? 9.352 8.766 18.391 1 91.06 263 THR B CA 1
ATOM 5497 C C . THR B 1 263 ? 9.602 10.156 18.969 1 91.06 263 THR B C 1
ATOM 5499 O O . THR B 1 263 ? 10.344 10.312 19.938 1 91.06 263 THR B O 1
ATOM 5502 N N . SER B 1 264 ? 9.016 11.094 18.406 1 84.88 264 SER B N 1
ATOM 5503 C CA . SER B 1 264 ? 9.102 12.461 18.906 1 84.88 264 SER B CA 1
ATOM 5504 C C . SER B 1 264 ? 8.523 12.57 20.312 1 84.88 264 SER B C 1
ATOM 5506 O O . SER B 1 264 ? 8.812 13.516 21.047 1 84.88 264 SER B O 1
ATOM 5508 N N . TYR B 1 265 ? 7.777 11.508 20.734 1 86.81 265 TYR B N 1
ATOM 5509 C CA . TYR B 1 265 ? 7.156 11.5 22.047 1 86.81 265 TYR B CA 1
ATOM 5510 C C . TYR B 1 265 ? 7.719 10.375 22.922 1 86.81 265 TYR B C 1
ATOM 5512 O O . TYR B 1 265 ? 7.035 9.859 23.812 1 86.81 265 TYR B O 1
ATOM 5520 N N . GLY B 1 266 ? 8.844 9.93 22.5 1 87.94 266 GLY B N 1
ATOM 5521 C CA . GLY B 1 266 ? 9.555 8.969 23.328 1 87.94 266 GLY B CA 1
ATOM 5522 C C . GLY B 1 266 ? 9.195 7.527 23.016 1 87.94 266 GLY B C 1
ATOM 5523 O O . GLY B 1 266 ? 9.594 6.609 23.734 1 87.94 266 GLY B O 1
ATOM 5524 N N . ILE B 1 267 ? 8.414 7.305 22.031 1 92.06 267 ILE B N 1
ATOM 5525 C CA . ILE B 1 267 ? 8.102 5.941 21.609 1 92.06 267 ILE B CA 1
ATOM 5526 C C . ILE B 1 267 ? 9.305 5.32 20.922 1 92.06 267 ILE B C 1
ATOM 5528 O O . ILE B 1 267 ? 9.922 5.949 20.062 1 92.06 267 ILE B O 1
ATOM 5532 N N . LYS B 1 268 ? 9.641 4.199 21.312 1 91.19 268 LYS B N 1
ATOM 5533 C CA . LYS B 1 268 ? 10.758 3.504 20.672 1 91.19 268 LYS B CA 1
ATOM 5534 C C . LYS B 1 268 ? 10.328 2.857 19.359 1 91.19 268 LYS B C 1
ATOM 5536 O O . LYS B 1 268 ? 9.258 2.254 19.281 1 91.19 268 LYS B O 1
ATOM 5541 N N . ASP B 1 269 ? 11.18 3.055 18.391 1 92.31 269 ASP B N 1
ATOM 5542 C CA . ASP B 1 269 ? 10.898 2.424 17.109 1 92.31 269 ASP B CA 1
ATOM 5543 C C . ASP B 1 269 ? 11.68 1.116 16.969 1 92.31 269 ASP B C 1
ATOM 5545 O O . ASP B 1 269 ? 12.594 0.841 17.734 1 92.31 269 ASP B O 1
ATOM 5549 N N . LEU B 1 270 ? 11.266 0.394 15.953 1 95.69 270 LEU B N 1
ATOM 5550 C CA . LEU B 1 270 ? 11.805 -0.941 15.734 1 95.69 270 LEU B CA 1
ATOM 5551 C C . LEU B 1 270 ? 13.039 -0.883 14.828 1 95.69 270 LEU B C 1
ATOM 5553 O O . LEU B 1 270 ? 13.82 -1.834 14.781 1 95.69 270 LEU B O 1
ATOM 5557 N N . ILE B 1 271 ? 13.273 0.167 14.078 1 94.94 271 ILE B N 1
ATOM 5558 C CA . ILE B 1 271 ? 14.383 0.239 13.125 1 94.94 271 ILE B CA 1
ATOM 5559 C C . ILE B 1 271 ? 15.656 0.658 13.852 1 94.94 271 ILE B C 1
ATOM 5561 O O . ILE B 1 271 ? 15.766 1.789 14.328 1 94.94 271 ILE B O 1
ATOM 5565 N N . GLU B 1 272 ? 16.547 -0.2 13.906 1 95.62 272 GLU B N 1
ATOM 5566 C CA . GLU B 1 272 ? 17.797 0.04 14.602 1 95.62 272 GLU B CA 1
ATOM 5567 C C . GLU B 1 272 ? 18.766 0.835 13.727 1 95.62 272 GLU B C 1
ATOM 5569 O O . GLU B 1 272 ? 19.391 1.799 14.188 1 95.62 272 GLU B O 1
ATOM 5574 N N . SER B 1 273 ? 18.875 0.355 12.484 1 95.25 273 SER B N 1
ATOM 5575 C CA . SER B 1 273 ? 19.781 1.031 11.562 1 95.25 273 SER B CA 1
ATOM 5576 C C . SER B 1 273 ? 19.422 0.727 10.109 1 95.25 273 SER B C 1
ATOM 5578 O O . SER B 1 273 ? 18.734 -0.258 9.828 1 95.25 273 SER B O 1
ATOM 5580 N N . VAL B 1 274 ? 19.844 1.643 9.305 1 93.88 274 VAL B N 1
ATOM 5581 C CA . VAL B 1 274 ? 19.781 1.442 7.859 1 93.88 274 VAL B CA 1
ATOM 5582 C C . VAL B 1 274 ? 21.203 1.284 7.305 1 93.88 274 VAL B C 1
ATOM 5584 O O . VAL B 1 274 ? 21.922 2.27 7.148 1 93.88 274 VAL B O 1
ATOM 5587 N N . ASP B 1 275 ? 21.375 0.035 7.035 1 91.69 275 ASP B N 1
ATOM 5588 C CA . ASP B 1 275 ? 22.719 -0.296 6.559 1 91.69 275 ASP B CA 1
ATOM 5589 C C . ASP B 1 275 ? 23.781 0.456 7.352 1 91.69 275 ASP B C 1
ATOM 5591 O O . ASP B 1 275 ? 23.812 0.387 8.578 1 91.69 275 ASP B O 1
ATOM 5595 N N . ALA B 1 276 ? 24.719 1.119 6.672 1 87.69 276 ALA B N 1
ATOM 5596 C CA . ALA B 1 276 ? 25.828 1.812 7.336 1 87.69 276 ALA B CA 1
ATOM 5597 C C . ALA B 1 276 ? 25.547 3.307 7.453 1 87.69 276 ALA B C 1
ATOM 5599 O O . ALA B 1 276 ? 26.469 4.105 7.648 1 87.69 276 ALA B O 1
ATOM 5600 N N . MET B 1 277 ? 24.25 3.646 7.387 1 90.81 277 MET B N 1
ATOM 5601 C CA . MET B 1 277 ? 23.906 5.066 7.422 1 90.81 277 MET B CA 1
ATOM 5602 C C . MET B 1 277 ? 23.859 5.574 8.859 1 90.81 277 MET B C 1
ATOM 5604 O O . MET B 1 277 ? 23.812 4.785 9.805 1 90.81 277 MET B O 1
ATOM 5608 N N . ASP B 1 278 ? 23.828 6.855 8.992 1 91.56 278 ASP B N 1
ATOM 5609 C CA . ASP B 1 278 ? 23.875 7.445 10.328 1 91.56 278 ASP B CA 1
ATOM 5610 C C . ASP B 1 278 ? 22.469 7.465 10.953 1 91.56 278 ASP B C 1
ATOM 5612 O O . ASP B 1 278 ? 21.5 7.043 10.328 1 91.56 278 ASP B O 1
ATOM 5616 N N . GLU B 1 279 ? 22.484 7.949 12.133 1 91.56 279 GLU B N 1
ATOM 5617 C CA . GLU B 1 279 ? 21.266 7.941 12.922 1 91.56 279 GLU B CA 1
ATOM 5618 C C . GLU B 1 279 ? 20.219 8.891 12.328 1 91.56 279 GLU B C 1
ATOM 5620 O O . GLU B 1 279 ? 19.016 8.602 12.359 1 91.56 279 GLU B O 1
ATOM 5625 N N . LYS B 1 280 ? 20.688 9.93 11.859 1 91.19 280 LYS B N 1
ATOM 5626 C CA . LYS B 1 280 ? 19.766 10.898 11.273 1 91.19 280 LYS B CA 1
ATOM 5627 C C . LYS B 1 280 ? 19.031 10.305 10.062 1 91.19 280 LYS B C 1
ATOM 5629 O O . LYS B 1 280 ? 17.828 10.508 9.898 1 91.19 280 LYS B O 1
ATOM 5634 N N . PHE B 1 281 ? 19.75 9.625 9.305 1 91.62 281 PHE B N 1
ATOM 5635 C CA . PHE B 1 281 ? 19.172 8.945 8.156 1 91.62 281 PHE B CA 1
ATOM 5636 C C . PHE B 1 281 ? 18.172 7.887 8.609 1 91.62 281 PHE B C 1
ATOM 5638 O O . PHE B 1 281 ? 17.062 7.801 8.07 1 91.62 281 PHE B O 1
ATOM 5645 N N . THR B 1 282 ? 18.562 7.184 9.602 1 93.38 282 THR B N 1
ATOM 5646 C CA . THR B 1 282 ? 17.703 6.121 10.109 1 93.38 282 THR B CA 1
ATOM 5647 C C . THR B 1 282 ? 16.375 6.688 10.602 1 93.38 282 THR B C 1
ATOM 5649 O O . THR B 1 282 ? 15.312 6.125 10.312 1 93.38 282 THR B O 1
ATOM 5652 N N . LYS B 1 283 ? 16.406 7.766 11.227 1 90.88 283 LYS B N 1
ATOM 5653 C CA . LYS B 1 283 ? 15.188 8.391 11.742 1 90.88 283 LYS B CA 1
ATOM 5654 C C . LYS B 1 283 ? 14.32 8.938 10.609 1 90.88 283 LYS B C 1
ATOM 5656 O O . LYS B 1 283 ? 13.102 8.992 10.727 1 90.88 283 LYS B O 1
ATOM 5661 N N . SER B 1 284 ? 14.961 9.25 9.555 1 89.12 284 SER B N 1
ATOM 5662 C CA . SER B 1 284 ? 14.242 9.852 8.438 1 89.12 284 SER B CA 1
ATOM 5663 C C . SER B 1 284 ? 13.43 8.812 7.676 1 89.12 284 SER B C 1
ATOM 5665 O O . SER B 1 284 ? 12.555 9.156 6.887 1 89.12 284 SER B O 1
ATOM 5667 N N . VAL B 1 285 ? 13.633 7.543 7.965 1 91.56 285 VAL B N 1
ATOM 5668 C CA . VAL B 1 285 ? 12.984 6.492 7.188 1 91.56 285 VAL B CA 1
ATOM 5669 C C . VAL B 1 285 ? 11.758 5.98 7.941 1 91.56 285 VAL B C 1
ATOM 5671 O O . VAL B 1 285 ? 10.977 5.184 7.406 1 91.56 285 VAL B O 1
ATOM 5674 N N . LEU B 1 286 ? 11.57 6.504 9.086 1 93.19 286 LEU B N 1
ATOM 5675 C CA . LEU B 1 286 ? 10.469 6.043 9.922 1 93.19 286 LEU B CA 1
ATOM 5676 C C . LEU B 1 286 ? 9.125 6.418 9.305 1 93.19 286 LEU B C 1
ATOM 5678 O O . LEU B 1 286 ? 9.023 7.402 8.57 1 93.19 286 LEU B O 1
ATOM 5682 N N . GLY B 1 287 ? 8.148 5.598 9.609 1 92.88 287 GLY B N 1
ATOM 5683 C CA . GLY B 1 287 ? 6.793 5.906 9.203 1 92.88 287 GLY B CA 1
ATOM 5684 C C . GLY B 1 287 ? 6.219 7.121 9.906 1 92.88 287 GLY B C 1
ATOM 5685 O O . GLY B 1 287 ? 6.695 7.516 10.969 1 92.88 287 GLY B O 1
ATOM 5686 N N . ARG B 1 288 ? 5.266 7.648 9.297 1 93 288 ARG B N 1
ATOM 5687 C CA . ARG B 1 288 ? 4.551 8.805 9.836 1 93 288 ARG B CA 1
ATOM 5688 C C . ARG B 1 288 ? 3.045 8.57 9.82 1 93 288 ARG B C 1
ATOM 5690 O O . ARG B 1 288 ? 2.332 9.117 8.984 1 93 288 ARG B O 1
ATOM 5697 N N . PRO B 1 289 ? 2.602 7.848 10.828 1 94.69 289 PRO B N 1
ATOM 5698 C CA . PRO B 1 289 ? 1.156 7.617 10.875 1 94.69 289 PRO B CA 1
ATOM 5699 C C . PRO B 1 289 ? 0.35 8.914 10.836 1 94.69 289 PRO B C 1
ATOM 5701 O O . PRO B 1 289 ? 0.849 9.969 11.234 1 94.69 289 PRO B O 1
ATOM 5704 N N . ASP B 1 290 ? -0.871 8.82 10.398 1 94 290 ASP B N 1
ATOM 5705 C CA . ASP B 1 290 ? -1.714 10 10.25 1 94 290 ASP B CA 1
ATOM 5706 C C . ASP B 1 290 ? -2.088 10.594 11.609 1 94 290 ASP B C 1
ATOM 5708 O O . ASP B 1 290 ? -2.117 11.812 11.773 1 94 290 ASP B O 1
ATOM 5712 N N . LEU B 1 291 ? -2.414 9.797 12.531 1 94.56 291 LEU B N 1
ATOM 5713 C CA . LEU B 1 291 ? -2.754 10.219 13.883 1 94.56 291 LEU B CA 1
ATOM 5714 C C . LEU B 1 291 ? -2.236 9.219 14.906 1 94.56 291 LEU B C 1
ATOM 5716 O O . LEU B 1 291 ? -2.316 8.008 14.695 1 94.56 291 LEU B O 1
ATOM 5720 N N . SER B 1 292 ? -1.68 9.727 15.977 1 95 292 SER B N 1
ATOM 5721 C CA . SER B 1 292 ? -1.257 8.898 17.094 1 95 292 SER B CA 1
ATOM 5722 C C . SER B 1 292 ? -1.793 9.438 18.422 1 95 292 SER B C 1
ATOM 5724 O O . SER B 1 292 ? -1.806 10.648 18.641 1 95 292 SER B O 1
ATOM 5726 N N . ILE B 1 293 ? -2.266 8.555 19.219 1 95.12 293 ILE B N 1
ATOM 5727 C CA . ILE B 1 293 ? -2.688 8.867 20.578 1 95.12 293 ILE B CA 1
ATOM 5728 C C . ILE B 1 293 ? -1.756 8.188 21.578 1 95.12 293 ILE B C 1
ATOM 5730 O O . ILE B 1 293 ? -1.652 6.957 21.594 1 95.12 293 ILE B O 1
ATOM 5734 N N . ILE B 1 294 ? -1.095 8.945 22.328 1 94.5 294 ILE B N 1
ATOM 5735 C CA . ILE B 1 294 ? -0.219 8.422 23.375 1 94.5 294 ILE B CA 1
ATOM 5736 C C . ILE B 1 294 ? -0.796 8.758 24.75 1 94.5 294 ILE B C 1
ATOM 5738 O O . ILE B 1 294 ? -0.905 9.938 25.109 1 94.5 294 ILE B O 1
ATOM 5742 N N . LYS B 1 295 ? -1.214 7.77 25.438 1 93.88 295 LYS B N 1
ATOM 5743 C CA . LYS B 1 295 ? -1.739 7.957 26.781 1 93.88 295 LYS B CA 1
ATOM 5744 C C . LYS B 1 295 ? -0.718 7.531 27.828 1 93.88 295 LYS B C 1
ATOM 5746 O O . LYS B 1 295 ? -0.218 6.402 27.797 1 93.88 295 LYS B O 1
ATOM 5751 N N . GLU B 1 296 ? -0.481 8.414 28.688 1 92.06 296 GLU B N 1
ATOM 5752 C CA . GLU B 1 296 ? 0.456 8.148 29.781 1 92.06 296 GLU B CA 1
ATOM 5753 C C . GLU B 1 296 ? -0.254 8.125 31.125 1 92.06 296 GLU B C 1
ATOM 5755 O O . GLU B 1 296 ? -0.969 9.07 31.469 1 92.06 296 GLU B O 1
ATOM 5760 N N . SER B 1 297 ? -0.15 7.012 31.703 1 87.62 297 SER B N 1
ATOM 5761 C CA . SER B 1 297 ? -0.605 6.883 33.094 1 87.62 297 SER B CA 1
ATOM 5762 C C . SER B 1 297 ? 0.543 6.508 34 1 87.62 297 SER B C 1
ATOM 5764 O O . SER B 1 297 ? 1.685 6.359 33.562 1 87.62 297 SER B O 1
ATOM 5766 N N . GLU B 1 298 ? 0.397 6.535 35.312 1 76.88 298 GLU B N 1
ATOM 5767 C CA . GLU B 1 298 ? 1.446 6.305 36.312 1 76.88 298 GLU B CA 1
ATOM 5768 C C . GLU B 1 298 ? 2.285 5.082 35.938 1 76.88 298 GLU B C 1
ATOM 5770 O O . GLU B 1 298 ? 3.512 5.105 36.062 1 76.88 298 GLU B O 1
ATOM 5775 N N . SER B 1 299 ? 1.772 4.145 35.406 1 73.56 299 SER B N 1
ATOM 5776 C CA . SER B 1 299 ? 2.609 2.957 35.281 1 73.56 299 SER B CA 1
ATOM 5777 C C . SER B 1 299 ? 2.564 2.416 33.844 1 73.56 299 SER B C 1
ATOM 5779 O O . SER B 1 299 ? 3.221 1.419 33.531 1 73.56 299 SER B O 1
ATOM 5781 N N . LYS B 1 300 ? 1.893 3.109 33 1 84.56 300 LYS B N 1
ATOM 5782 C CA . LYS B 1 300 ? 1.758 2.436 31.719 1 84.56 300 LYS B CA 1
ATOM 5783 C C . LYS B 1 300 ? 1.582 3.445 30.578 1 84.56 300 LYS B C 1
ATOM 5785 O O . LYS B 1 300 ? 0.964 4.496 30.766 1 84.56 300 LYS B O 1
ATOM 5790 N N . ARG B 1 301 ? 2.281 3.178 29.484 1 91.62 301 ARG B N 1
ATOM 5791 C CA . ARG B 1 301 ? 2.109 3.957 28.266 1 91.62 301 ARG B CA 1
ATOM 5792 C C . ARG B 1 301 ? 1.39 3.143 27.188 1 91.62 301 ARG B C 1
ATOM 5794 O O . ARG B 1 301 ? 1.689 1.964 26.984 1 91.62 301 ARG B O 1
ATOM 5801 N N . LYS B 1 302 ? 0.304 3.791 26.703 1 94.38 302 LYS B N 1
ATOM 5802 C CA . LYS B 1 302 ? -0.44 3.158 25.609 1 94.38 302 LYS B CA 1
ATOM 5803 C C . LYS B 1 302 ? -0.341 3.975 24.328 1 94.38 302 LYS B C 1
ATOM 5805 O O . LYS B 1 302 ? -0.392 5.207 24.359 1 94.38 302 LYS B O 1
ATOM 5810 N N . LEU B 1 303 ? -0.088 3.285 23.297 1 96.62 303 LEU B N 1
ATOM 5811 C CA . LEU B 1 303 ? -0.001 3.934 21.984 1 96.62 303 LEU B CA 1
ATOM 5812 C C . LEU B 1 303 ? -1.086 3.412 21.047 1 96.62 303 LEU B C 1
ATOM 5814 O O . LEU B 1 303 ? -1.205 2.203 20.844 1 96.62 303 LEU B O 1
ATOM 5818 N N . ILE B 1 304 ? -1.898 4.301 20.562 1 97.88 304 ILE B N 1
ATOM 5819 C CA . ILE B 1 304 ? -2.873 4.012 19.516 1 97.88 304 ILE B CA 1
ATOM 5820 C C . ILE B 1 304 ? -2.492 4.75 18.234 1 97.88 304 ILE B C 1
ATOM 5822 O O . ILE B 1 304 ? -2.287 5.965 18.25 1 97.88 304 ILE B O 1
ATOM 5826 N N . ILE B 1 305 ? -2.369 4.02 17.156 1 98.06 305 ILE B N 1
ATOM 5827 C CA . ILE B 1 305 ? -2.08 4.621 15.859 1 98.06 305 ILE B CA 1
ATOM 5828 C C . ILE B 1 305 ? -3.32 4.555 14.969 1 98.06 305 ILE B C 1
ATOM 5830 O O . ILE B 1 305 ? -4.035 3.551 14.961 1 98.06 305 ILE B O 1
ATOM 5834 N N . ILE B 1 306 ? -3.582 5.629 14.289 1 98.38 306 ILE B N 1
ATOM 5835 C CA . ILE B 1 306 ? -4.715 5.68 13.375 1 98.38 306 ILE B CA 1
ATOM 5836 C C . ILE B 1 306 ? -4.227 6 11.961 1 98.38 306 ILE B C 1
ATOM 5838 O O . ILE B 1 306 ? -3.596 7.035 11.734 1 98.38 306 ILE B O 1
ATOM 5842 N N . GLU B 1 307 ? -4.445 5.086 11.055 1 98.12 307 GLU B N 1
ATOM 5843 C CA . GLU B 1 307 ? -4.164 5.238 9.633 1 98.12 307 GLU B CA 1
ATOM 5844 C C . GLU B 1 307 ? -5.449 5.457 8.836 1 98.12 307 GLU B C 1
ATOM 5846 O O . GLU B 1 307 ? -6.391 4.664 8.938 1 98.12 307 GLU B O 1
ATOM 5851 N N . CYS B 1 308 ? -5.461 6.535 8.039 1 98.06 308 CYS B N 1
ATOM 5852 C CA . CYS B 1 308 ? -6.656 6.887 7.285 1 98.06 308 CYS B CA 1
ATOM 5853 C C . CYS B 1 308 ? -6.469 6.594 5.801 1 98.06 308 CYS B C 1
ATOM 5855 O O . CYS B 1 308 ? -5.426 6.902 5.23 1 98.06 308 CYS B O 1
ATOM 5857 N N . LYS B 1 309 ? -7.41 5.957 5.219 1 97.31 309 LYS B N 1
ATOM 5858 C CA . LYS B 1 309 ? -7.461 5.738 3.777 1 97.31 309 LYS B CA 1
ATOM 5859 C C . LYS B 1 309 ? -8.781 6.238 3.193 1 97.31 309 LYS B C 1
ATOM 5861 O O . LYS B 1 309 ? -9.812 5.574 3.32 1 97.31 309 LYS B O 1
ATOM 5866 N N . TYR B 1 310 ? -8.695 7.375 2.496 1 97.06 310 TYR B N 1
ATOM 5867 C CA . TYR B 1 310 ? -9.898 7.902 1.864 1 97.06 310 TYR B CA 1
ATOM 5868 C C . TYR B 1 310 ? -10.055 7.352 0.452 1 97.06 310 TYR B C 1
ATOM 5870 O O . TYR B 1 310 ? -9.695 8.016 -0.523 1 97.06 310 TYR B O 1
ATOM 5878 N N . SER B 1 311 ? -10.68 6.266 0.3 1 95.31 311 SER B N 1
ATOM 5879 C CA . SER B 1 311 ? -10.93 5.551 -0.948 1 95.31 311 SER B CA 1
ATOM 5880 C C . SER B 1 311 ? -11.953 4.441 -0.757 1 95.31 311 SER B C 1
ATOM 5882 O O . SER B 1 311 ? -12.148 3.951 0.357 1 95.31 311 SER B O 1
ATOM 5884 N N . LEU B 1 312 ? -12.594 4.102 -1.822 1 94.5 312 LEU B N 1
ATOM 5885 C CA . LEU B 1 312 ? -13.508 2.961 -1.797 1 94.5 312 LEU B CA 1
ATOM 5886 C C . LEU B 1 312 ? -12.883 1.752 -2.486 1 94.5 312 LEU B C 1
ATOM 5888 O O . LEU B 1 312 ? -13.516 0.7 -2.596 1 94.5 312 LEU B O 1
ATOM 5892 N N . SER B 1 313 ? -11.656 1.896 -2.885 1 92.94 313 SER B N 1
ATOM 5893 C CA . SER B 1 313 ? -10.992 0.841 -3.641 1 92.94 313 SER B CA 1
ATOM 5894 C C . SER B 1 313 ? -10.492 -0.27 -2.721 1 92.94 313 SER B C 1
ATOM 5896 O O . SER B 1 313 ? -9.719 -0.019 -1.8 1 92.94 313 SER B O 1
ATOM 5898 N N . PRO B 1 314 ? -10.883 -1.534 -3.053 1 93.56 314 PRO B N 1
ATOM 5899 C CA . PRO B 1 314 ? -10.367 -2.639 -2.238 1 93.56 314 PRO B CA 1
ATOM 5900 C C . PRO B 1 314 ? -8.844 -2.727 -2.26 1 93.56 314 PRO B C 1
ATOM 5902 O O . PRO B 1 314 ? -8.227 -3.064 -1.246 1 93.56 314 PRO B O 1
ATOM 5905 N N . THR B 1 315 ? -8.289 -2.445 -3.379 1 90.44 315 THR B N 1
ATOM 5906 C CA . THR B 1 315 ? -6.836 -2.49 -3.504 1 90.44 315 THR B CA 1
ATOM 5907 C C . THR B 1 315 ? -6.18 -1.511 -2.537 1 90.44 315 THR B C 1
ATOM 5909 O O . THR B 1 315 ? -5.266 -1.881 -1.796 1 90.44 315 THR B O 1
ATOM 5912 N N . TYR B 1 316 ? -6.734 -0.354 -2.506 1 92.31 316 TYR B N 1
ATOM 5913 C CA . TYR B 1 316 ? -6.148 0.703 -1.687 1 92.31 316 TYR B CA 1
ATOM 5914 C C . TYR B 1 316 ? -6.371 0.43 -0.204 1 92.31 316 TYR B C 1
ATOM 5916 O O . TYR B 1 316 ? -5.492 0.69 0.62 1 92.31 316 TYR B O 1
ATOM 5924 N N . ILE B 1 317 ? -7.445 -0.112 0.121 1 96 317 ILE B N 1
ATOM 5925 C CA . ILE B 1 317 ? -7.746 -0.407 1.518 1 96 317 ILE B CA 1
ATOM 5926 C C . ILE B 1 317 ? -6.895 -1.585 1.989 1 96 317 ILE B C 1
ATOM 5928 O O . ILE B 1 317 ? -6.461 -1.623 3.143 1 96 317 ILE B O 1
ATOM 5932 N N . THR B 1 318 ? -6.691 -2.504 1.095 1 94.69 318 THR B N 1
ATOM 5933 C CA . THR B 1 318 ? -5.82 -3.625 1.431 1 94.69 318 THR B CA 1
ATOM 5934 C C . THR B 1 318 ? -4.41 -3.139 1.751 1 94.69 318 THR B C 1
ATOM 5936 O O . THR B 1 318 ? -3.801 -3.586 2.725 1 94.69 318 THR B O 1
ATOM 5939 N N . GLU B 1 319 ? -3.943 -2.227 0.955 1 93.81 319 GLU B N 1
ATOM 5940 C CA . GLU B 1 319 ? -2.641 -1.634 1.241 1 93.81 319 GLU B CA 1
ATOM 5941 C C . GLU B 1 319 ? -2.635 -0.947 2.604 1 93.81 319 GLU B C 1
ATOM 5943 O O . GLU B 1 319 ? -1.635 -0.994 3.324 1 93.81 319 GLU B O 1
ATOM 5948 N N . GLY B 1 320 ? -3.711 -0.334 2.904 1 96.69 320 GLY B N 1
ATOM 5949 C CA . GLY B 1 320 ? -3.854 0.287 4.211 1 96.69 320 GLY B CA 1
ATOM 5950 C C . GLY B 1 320 ? -3.766 -0.704 5.355 1 96.69 320 GLY B C 1
ATOM 5951 O O . GLY B 1 320 ? -3.189 -0.4 6.402 1 96.69 320 GLY B O 1
ATOM 5952 N N . ARG B 1 321 ? -4.352 -1.853 5.16 1 96.44 321 ARG B N 1
ATOM 5953 C CA . ARG B 1 321 ? -4.297 -2.895 6.184 1 96.44 321 ARG B CA 1
ATOM 5954 C C . ARG B 1 321 ? -2.857 -3.303 6.477 1 96.44 321 ARG B C 1
ATOM 5956 O O . ARG B 1 321 ? -2.465 -3.416 7.641 1 96.44 321 ARG B O 1
ATOM 5963 N N . PHE B 1 322 ? -2.127 -3.451 5.438 1 96.75 322 PHE B N 1
ATOM 5964 C CA . PHE B 1 322 ? -0.729 -3.826 5.617 1 96.75 322 PHE B CA 1
ATOM 5965 C C . PHE B 1 322 ? 0.06 -2.688 6.254 1 96.75 322 PHE B C 1
ATOM 5967 O O . PHE B 1 322 ? 0.965 -2.926 7.055 1 96.75 322 PHE B O 1
ATOM 5974 N N . LYS B 1 323 ? -0.266 -1.526 5.887 1 97.31 323 LYS B N 1
ATOM 5975 C CA . LYS B 1 323 ? 0.403 -0.383 6.5 1 97.31 323 LYS B CA 1
ATOM 5976 C C . LYS B 1 323 ? 0.104 -0.307 7.992 1 97.31 323 LYS B C 1
ATOM 5978 O O . LYS B 1 323 ? 0.994 -0.02 8.797 1 97.31 323 LYS B O 1
ATOM 5983 N N . ALA B 1 324 ? -1.098 -0.558 8.32 1 98.25 324 ALA B N 1
ATOM 5984 C CA . ALA B 1 324 ? -1.477 -0.59 9.734 1 98.25 324 ALA B CA 1
ATOM 5985 C C . ALA B 1 324 ? -0.682 -1.65 10.492 1 98.25 324 ALA B C 1
ATOM 5987 O O . ALA B 1 324 ? -0.194 -1.399 11.594 1 98.25 324 ALA B O 1
ATOM 5988 N N . MET B 1 325 ? -0.547 -2.797 9.898 1 97.88 325 MET B N 1
ATOM 5989 C CA . MET B 1 325 ? 0.242 -3.869 10.492 1 97.88 325 MET B CA 1
ATOM 5990 C C . MET B 1 325 ? 1.7 -3.451 10.648 1 97.88 325 MET B C 1
ATOM 5992 O O . MET B 1 325 ? 2.324 -3.73 11.68 1 97.88 325 MET B O 1
ATOM 5996 N N . ALA B 1 326 ? 2.178 -2.807 9.648 1 98.25 326 ALA B N 1
ATOM 5997 C CA . ALA B 1 326 ? 3.564 -2.344 9.672 1 98.25 326 ALA B CA 1
ATOM 5998 C C . ALA B 1 326 ? 3.791 -1.35 10.805 1 98.25 326 ALA B C 1
ATOM 6000 O O . ALA B 1 326 ? 4.797 -1.428 11.516 1 98.25 326 ALA B O 1
ATOM 6001 N N . TYR B 1 327 ? 2.871 -0.434 10.953 1 98.12 327 TYR B N 1
ATOM 6002 C CA . TYR B 1 327 ? 2.994 0.549 12.023 1 98.12 327 TYR B CA 1
ATOM 6003 C C . TYR B 1 327 ? 2.928 -0.123 13.391 1 98.12 327 TYR B C 1
ATOM 6005 O O . TYR B 1 327 ? 3.629 0.281 14.32 1 98.12 327 TYR B O 1
ATOM 6013 N N . THR B 1 328 ? 2.059 -1.079 13.5 1 98.38 328 THR B N 1
ATOM 6014 C CA . THR B 1 328 ? 1.978 -1.834 14.75 1 98.38 328 THR B CA 1
ATOM 6015 C C . THR B 1 328 ? 3.336 -2.428 15.109 1 98.38 328 THR B C 1
ATOM 6017 O O . THR B 1 328 ? 3.762 -2.357 16.266 1 98.38 328 THR B O 1
ATOM 6020 N N . TYR B 1 329 ? 3.918 -2.906 14.117 1 98.19 329 TYR B N 1
ATOM 6021 C CA . TYR B 1 329 ? 5.223 -3.533 14.281 1 98.19 329 TYR B CA 1
ATOM 6022 C C . TYR B 1 329 ? 6.301 -2.488 14.547 1 98.19 329 TYR B C 1
ATOM 6024 O O . TYR B 1 329 ? 7.07 -2.609 15.508 1 98.19 329 TYR B O 1
ATOM 6032 N N . GLU B 1 330 ? 6.336 -1.462 13.773 1 97.75 330 GLU B N 1
ATOM 6033 C CA . GLU B 1 330 ? 7.398 -0.46 13.789 1 97.75 330 GLU B CA 1
ATOM 6034 C C . GLU B 1 330 ? 7.438 0.285 15.117 1 97.75 330 GLU B C 1
ATOM 6036 O O . GLU B 1 330 ? 8.516 0.573 15.648 1 97.75 330 GLU B O 1
ATOM 6041 N N . PHE B 1 331 ? 6.242 0.533 15.672 1 97.56 331 PHE B N 1
ATOM 6042 C CA . PHE B 1 331 ? 6.191 1.404 16.844 1 97.56 331 PHE B CA 1
ATOM 6043 C C . PHE B 1 331 ? 5.66 0.649 18.047 1 97.56 331 PHE B C 1
ATOM 6045 O O . PHE B 1 331 ? 5.406 1.248 19.094 1 97.56 331 PHE B O 1
ATOM 6052 N N . SER B 1 332 ? 5.41 -0.601 17.875 1 96.56 332 SER B N 1
ATOM 6053 C CA . SER B 1 332 ? 4.891 -1.433 18.953 1 96.56 332 SER B CA 1
ATOM 6054 C C . SER B 1 332 ? 3.625 -0.832 19.562 1 96.56 332 SER B C 1
ATOM 6056 O O . SER B 1 332 ? 3.52 -0.686 20.781 1 96.56 332 SER B O 1
ATOM 6058 N N . SER B 1 333 ? 2.746 -0.421 18.719 1 97.69 333 SER B N 1
ATOM 6059 C CA . SER B 1 333 ? 1.499 0.166 19.203 1 97.69 333 SER B CA 1
ATOM 6060 C C . SER B 1 333 ? 0.605 -0.887 19.844 1 97.69 333 SER B C 1
ATOM 6062 O O . SER B 1 333 ? 0.589 -2.043 19.422 1 97.69 333 SER B O 1
ATOM 6064 N N . ASP B 1 334 ? -0.161 -0.473 20.859 1 97.25 334 ASP B N 1
ATOM 6065 C CA . ASP B 1 334 ? -1.123 -1.366 21.5 1 97.25 334 ASP B CA 1
ATOM 6066 C C . ASP B 1 334 ? -2.285 -1.683 20.562 1 97.25 334 ASP B C 1
ATOM 6068 O O . ASP B 1 334 ? -2.811 -2.797 20.562 1 97.25 334 ASP B O 1
ATOM 6072 N N . ALA B 1 335 ? -2.607 -0.714 19.844 1 98.25 335 ALA B N 1
ATOM 6073 C CA . ALA B 1 335 ? -3.66 -0.867 18.844 1 98.25 335 ALA B CA 1
ATOM 6074 C C . ALA B 1 335 ? -3.416 0.049 17.656 1 98.25 335 ALA B C 1
ATOM 6076 O O . ALA B 1 335 ? -2.896 1.157 17.797 1 98.25 335 ALA B O 1
ATOM 6077 N N . THR B 1 336 ? -3.723 -0.438 16.5 1 98.69 336 THR B N 1
ATOM 6078 C CA . THR B 1 336 ? -3.695 0.367 15.273 1 98.69 336 THR B CA 1
ATOM 6079 C C . THR B 1 336 ? -5.039 0.309 14.555 1 98.69 336 THR B C 1
ATOM 6081 O O . THR B 1 336 ? -5.594 -0.772 14.352 1 98.69 336 THR B O 1
ATOM 6084 N N . LEU B 1 337 ? -5.574 1.451 14.25 1 98.81 337 LEU B N 1
ATOM 6085 C CA . LEU B 1 337 ? -6.855 1.547 13.57 1 98.81 337 LEU B CA 1
ATOM 6086 C C . LEU B 1 337 ? -6.664 1.938 12.102 1 98.81 337 LEU B C 1
ATOM 6088 O O . LEU B 1 337 ? -6.043 2.959 11.805 1 98.81 337 LEU B O 1
ATOM 6092 N N . LEU B 1 338 ? -7.105 1.097 11.211 1 98.75 338 LEU B N 1
ATOM 6093 C CA . LEU B 1 338 ? -7.305 1.523 9.836 1 98.75 338 LEU B CA 1
ATOM 6094 C C . LEU B 1 338 ? -8.719 2.072 9.633 1 98.75 338 LEU B C 1
ATOM 6096 O O . LEU B 1 338 ? -9.695 1.344 9.789 1 98.75 338 LEU B O 1
ATOM 6100 N N . VAL B 1 339 ? -8.773 3.332 9.305 1 98.81 339 VAL B N 1
ATOM 6101 C CA . VAL B 1 339 ? -10.062 4.012 9.195 1 98.81 339 VAL B CA 1
ATOM 6102 C C . VAL B 1 339 ? -10.336 4.355 7.734 1 98.81 339 VAL B C 1
ATOM 6104 O O . VAL B 1 339 ? -9.484 4.918 7.047 1 98.81 339 VAL B O 1
ATOM 6107 N N . PHE B 1 340 ? -11.469 3.998 7.219 1 98.5 340 PHE B N 1
ATOM 6108 C CA . PHE B 1 340 ? -11.859 4.258 5.836 1 98.5 340 PHE B CA 1
ATOM 6109 C C . PHE B 1 340 ? -13.383 4.359 5.719 1 98.5 340 PHE B C 1
ATOM 6111 O O . PHE B 1 340 ? -14.109 3.877 6.586 1 98.5 340 PHE B O 1
ATOM 6118 N N . PRO B 1 341 ? -13.883 5.055 4.703 1 97.81 341 PRO B N 1
ATOM 6119 C CA . PRO B 1 341 ? -15.312 5.344 4.641 1 97.81 341 PRO B CA 1
ATOM 6120 C C . PRO B 1 341 ? -16.141 4.145 4.188 1 97.81 341 PRO B C 1
ATOM 6122 O O . PRO B 1 341 ? -17.312 4.031 4.539 1 97.81 341 PRO B O 1
ATOM 6125 N N . GLY B 1 342 ? -15.641 3.324 3.338 1 95.19 342 GLY B N 1
ATOM 6126 C CA . GLY B 1 342 ? -16.359 2.197 2.77 1 95.19 342 GLY B CA 1
ATOM 6127 C C . GLY B 1 342 ? -15.57 1.444 1.721 1 95.19 342 GLY B C 1
ATOM 6128 O O . GLY B 1 342 ? -14.375 1.69 1.548 1 95.19 342 GLY B O 1
ATOM 6129 N N . LEU B 1 343 ? -16.281 0.487 1.108 1 93.75 343 LEU B N 1
ATOM 6130 C CA . LEU B 1 343 ? -15.641 -0.338 0.088 1 93.75 343 LEU B CA 1
ATOM 6131 C C . LEU B 1 343 ? -16.594 -0.61 -1.068 1 93.75 343 LEU B C 1
ATOM 6133 O O . LEU B 1 343 ? -17.766 -0.916 -0.851 1 93.75 343 LEU B O 1
ATOM 6137 N N . LEU B 1 344 ? -16 -0.392 -2.238 1 87.75 344 LEU B N 1
ATOM 6138 C CA . LEU B 1 344 ? -16.797 -0.717 -3.414 1 87.75 344 LEU B CA 1
ATOM 6139 C C . LEU B 1 344 ? -16.906 -2.227 -3.604 1 87.75 344 LEU B C 1
ATOM 6141 O O . LEU B 1 344 ? -15.938 -2.953 -3.355 1 87.75 344 LEU B O 1
ATOM 6145 N N . ASN B 1 345 ? -18 -2.629 -4.035 1 79.38 345 ASN B N 1
ATOM 6146 C CA . ASN B 1 345 ? -18.203 -4.039 -4.348 1 79.38 345 ASN B CA 1
ATOM 6147 C C . ASN B 1 345 ? -17.656 -4.391 -5.727 1 79.38 345 ASN B C 1
ATOM 6149 O O . ASN B 1 345 ? -18.328 -4.207 -6.738 1 79.38 345 AS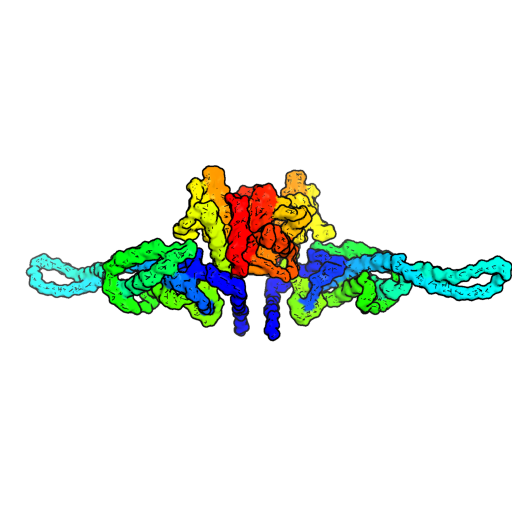N B O 1
ATOM 6153 N N . ARG B 1 346 ? -16.453 -4.715 -5.812 1 77.88 346 ARG B N 1
ATOM 6154 C CA . ARG B 1 346 ? -15.859 -5.141 -7.074 1 77.88 346 ARG B CA 1
ATOM 6155 C C . ARG B 1 346 ? -15.148 -6.48 -6.914 1 77.88 346 ARG B C 1
ATOM 6157 O O . ARG B 1 346 ? -14.875 -6.918 -5.797 1 77.88 346 ARG B O 1
ATOM 6164 N N . LYS B 1 347 ? -15 -7.07 -8.055 1 78.12 347 LYS B N 1
ATOM 6165 C CA . LYS B 1 347 ? -14.281 -8.344 -8.07 1 78.12 347 LYS B CA 1
ATOM 6166 C C . LYS B 1 347 ? -12.82 -8.148 -7.664 1 78.12 347 LYS B C 1
ATOM 6168 O O . LYS B 1 347 ? -12.164 -7.211 -8.117 1 78.12 347 LYS B O 1
ATOM 6173 N N . ALA B 1 348 ? -12.523 -9.008 -6.797 1 80.38 348 ALA B N 1
ATOM 6174 C CA . ALA B 1 348 ? -11.148 -8.969 -6.316 1 80.38 348 ALA B CA 1
ATOM 6175 C C . ALA B 1 348 ? -10.164 -9.344 -7.422 1 80.38 348 ALA B C 1
ATOM 6177 O O . ALA B 1 348 ? -10.43 -10.258 -8.211 1 80.38 348 ALA B O 1
ATOM 6178 N N . LYS B 1 349 ? -9.102 -8.656 -7.477 1 69.81 349 LYS B N 1
ATOM 6179 C CA . LYS B 1 349 ? -8.055 -8.945 -8.445 1 69.81 349 LYS B CA 1
ATOM 6180 C C . LYS B 1 349 ? -7.047 -9.945 -7.891 1 69.81 349 LYS B C 1
ATOM 6182 O O . LYS B 1 349 ? -6.398 -10.672 -8.648 1 69.81 349 LYS B O 1
ATOM 6187 N N . GLN B 1 350 ? -6.902 -9.945 -6.605 1 77.38 350 GLN B N 1
ATOM 6188 C CA . GLN B 1 350 ? -5.934 -10.797 -5.922 1 77.38 350 GLN B CA 1
ATOM 6189 C C . GLN B 1 350 ? -6.512 -11.359 -4.629 1 77.38 350 GLN B C 1
ATOM 6191 O O . GLN B 1 350 ? -7.551 -10.898 -4.152 1 77.38 350 GLN B O 1
ATOM 6196 N N . GLY B 1 351 ? -5.816 -12.32 -4.148 1 79.19 351 GLY B N 1
ATOM 6197 C CA . GLY B 1 351 ? -6.297 -13.008 -2.959 1 79.19 351 GLY B CA 1
ATOM 6198 C C . GLY B 1 351 ? -6.414 -12.094 -1.751 1 79.19 351 GLY B C 1
ATOM 6199 O O . GLY B 1 351 ? -7.398 -12.156 -1.015 1 79.19 351 GLY B O 1
ATOM 6200 N N . GLU B 1 352 ? -5.512 -11.234 -1.601 1 89.25 352 GLU B N 1
ATOM 6201 C CA . GLU B 1 352 ? -5.508 -10.352 -0.44 1 89.25 352 GLU B CA 1
ATOM 6202 C C . GLU B 1 352 ? -6.656 -9.344 -0.51 1 89.25 352 GLU B C 1
ATOM 6204 O O . GLU B 1 352 ? -7.215 -8.961 0.519 1 89.25 352 GLU B O 1
ATOM 6209 N N . GLU B 1 353 ? -7.016 -8.969 -1.641 1 90.88 353 GLU B N 1
ATOM 6210 C CA . GLU B 1 353 ? -8.156 -8.078 -1.832 1 90.88 353 GLU B CA 1
ATOM 6211 C C . GLU B 1 353 ? -9.461 -8.773 -1.453 1 90.88 353 GLU B C 1
ATOM 6213 O O . GLU B 1 353 ? -10.352 -8.148 -0.871 1 90.88 353 GLU B O 1
ATOM 6218 N N . GLU B 1 354 ? -9.516 -9.992 -1.844 1 91.12 354 GLU B N 1
ATOM 6219 C CA . GLU B 1 354 ? -10.695 -10.766 -1.487 1 91.12 354 GLU B CA 1
ATOM 6220 C C . GLU B 1 354 ? -10.875 -10.836 0.026 1 91.12 354 GLU B C 1
ATOM 6222 O O . GLU B 1 354 ? -12 -10.742 0.529 1 91.12 354 GLU B O 1
ATOM 6227 N N . SER B 1 355 ? -9.812 -11.008 0.654 1 91.62 355 SER B N 1
ATOM 6228 C CA . SER B 1 355 ? -9.852 -11.055 2.111 1 91.62 355 SER B CA 1
ATOM 6229 C C . SER B 1 355 ? -10.375 -9.742 2.693 1 91.62 355 SER B C 1
ATOM 6231 O O . SER B 1 355 ? -11.203 -9.75 3.607 1 91.62 355 SER B O 1
ATOM 6233 N N . THR B 1 356 ? -9.922 -8.695 2.182 1 93.94 356 THR B N 1
ATOM 6234 C CA . THR B 1 356 ? -10.352 -7.379 2.65 1 93.94 356 THR B CA 1
ATOM 6235 C C . THR B 1 356 ? -11.836 -7.168 2.391 1 93.94 356 THR B C 1
ATOM 6237 O O . THR B 1 356 ? -12.547 -6.629 3.238 1 93.94 356 THR B O 1
ATOM 6240 N N . ILE B 1 357 ? -12.281 -7.574 1.277 1 94.12 357 ILE B N 1
ATOM 6241 C CA . ILE B 1 357 ? -13.688 -7.465 0.926 1 94.12 357 ILE B CA 1
ATOM 6242 C C . ILE B 1 357 ? -14.531 -8.289 1.9 1 94.12 357 ILE B C 1
ATOM 6244 O O . ILE B 1 357 ? -15.555 -7.824 2.395 1 94.12 357 ILE B O 1
ATOM 6248 N N . ARG B 1 358 ? -14.047 -9.438 2.188 1 91.69 358 ARG B N 1
ATOM 6249 C CA . ARG B 1 358 ? -14.758 -10.305 3.115 1 91.69 358 ARG B CA 1
ATOM 6250 C C . ARG B 1 358 ? -14.82 -9.688 4.508 1 91.69 358 ARG B C 1
ATOM 6252 O O . ARG B 1 358 ? -15.859 -9.742 5.172 1 91.69 358 ARG B O 1
ATOM 6259 N N . ILE B 1 359 ? -13.758 -9.148 4.941 1 93.94 359 ILE B N 1
ATOM 6260 C CA . ILE B 1 359 ? -13.719 -8.477 6.234 1 93.94 359 ILE B CA 1
ATOM 6261 C C . ILE B 1 359 ? -14.742 -7.352 6.27 1 93.94 359 ILE B C 1
ATOM 6263 O O . ILE B 1 359 ? -15.508 -7.227 7.23 1 93.94 359 ILE B O 1
ATOM 6267 N N . TYR B 1 360 ? -14.766 -6.625 5.215 1 94.75 360 TYR B N 1
ATOM 6268 C CA . TYR B 1 360 ? -15.68 -5.492 5.137 1 94.75 360 TYR B CA 1
ATOM 6269 C C . TYR B 1 360 ? -17.125 -5.965 5.16 1 94.75 360 TYR B C 1
ATOM 6271 O O . TYR B 1 360 ? -17.984 -5.348 5.809 1 94.75 360 TYR B O 1
ATOM 6279 N N . GLU B 1 361 ? -17.359 -6.996 4.441 1 92.75 361 GLU B N 1
ATOM 6280 C CA . GLU B 1 361 ? -18.703 -7.547 4.426 1 92.75 361 GLU B CA 1
ATOM 6281 C C . GLU B 1 361 ? -19.141 -7.965 5.828 1 92.75 361 GLU B C 1
ATOM 6283 O O . GLU B 1 361 ? -20.281 -7.699 6.23 1 92.75 361 GLU B O 1
ATOM 6288 N N . GLU B 1 362 ? -18.266 -8.523 6.535 1 91.81 362 GLU B N 1
ATOM 6289 C CA . GLU B 1 362 ? -18.594 -8.93 7.902 1 91.81 362 GLU B CA 1
ATOM 6290 C C . GLU B 1 362 ? -18.797 -7.719 8.805 1 91.81 362 GLU B C 1
ATOM 6292 O O . GLU B 1 362 ? -19.656 -7.727 9.68 1 91.81 362 GLU B O 1
ATOM 6297 N N . MET B 1 363 ? -17.984 -6.727 8.57 1 91.94 363 MET B N 1
ATOM 6298 C CA . MET B 1 363 ? -18.078 -5.473 9.305 1 91.94 363 MET B CA 1
ATOM 6299 C C . MET B 1 363 ? -19.469 -4.852 9.133 1 91.94 363 MET B C 1
ATOM 6301 O O . MET B 1 363 ? -20.031 -4.297 10.078 1 91.94 363 MET B O 1
ATOM 6305 N N . MET B 1 364 ? -19.969 -4.996 7.957 1 91.25 364 MET B N 1
ATOM 6306 C CA . MET B 1 364 ? -21.188 -4.293 7.609 1 91.25 364 MET B CA 1
ATOM 6307 C C . MET B 1 364 ? -22.422 -5.156 7.918 1 91.25 364 MET B C 1
ATOM 6309 O O . MET B 1 364 ? -23.547 -4.664 7.898 1 91.25 364 MET B O 1
ATOM 6313 N N . LYS B 1 365 ? -22.25 -6.324 8.258 1 90.06 365 LYS B N 1
ATOM 6314 C CA . LYS B 1 365 ? -23.344 -7.223 8.602 1 90.06 365 LYS B CA 1
ATOM 6315 C C . LYS B 1 365 ? -23.656 -7.148 10.094 1 90.06 365 LYS B C 1
ATOM 6317 O O . LYS B 1 365 ? -24.797 -7.363 10.5 1 90.06 365 LYS B O 1
ATOM 6322 N N . ARG B 1 366 ? -22.719 -6.918 10.828 1 88.75 366 ARG B N 1
ATOM 6323 C CA . ARG B 1 366 ? -22.859 -6.973 12.281 1 88.75 366 ARG B CA 1
ATOM 6324 C C . ARG B 1 366 ? -23.625 -5.754 12.805 1 88.75 366 ARG B C 1
ATOM 6326 O O . ARG B 1 366 ? -23.297 -4.621 12.453 1 88.75 366 ARG B O 1
ATOM 6333 N N . LYS B 1 367 ? -24.562 -6.074 13.594 1 88.56 367 LYS B N 1
ATOM 6334 C CA . LYS B 1 367 ? -25.375 -5.031 14.219 1 88.56 367 LYS B CA 1
ATOM 6335 C C . LYS B 1 367 ? -25.469 -5.238 15.727 1 88.56 367 LYS B C 1
ATOM 6337 O O . LYS B 1 367 ? -25.5 -6.375 16.203 1 88.56 367 LYS B O 1
ATOM 6342 N N . MET B 1 368 ? -25.312 -4.18 16.438 1 80.56 368 MET B N 1
ATOM 6343 C CA . MET B 1 368 ? -25.547 -4.152 17.891 1 80.56 368 MET B CA 1
ATOM 6344 C C . MET B 1 368 ? -26.688 -3.211 18.234 1 80.56 368 MET B C 1
ATOM 6346 O O . MET B 1 368 ? -26.625 -2.016 17.938 1 80.56 368 MET B O 1
ATOM 6350 N N . ASN B 1 369 ? -27.734 -3.715 18.844 1 81.56 369 ASN B N 1
ATOM 6351 C CA . ASN B 1 369 ? -28.922 -2.959 19.188 1 81.56 369 ASN B CA 1
ATOM 6352 C C . ASN B 1 369 ? -29.5 -2.227 17.984 1 81.56 369 ASN B C 1
ATOM 6354 O O . ASN B 1 369 ? -29.828 -1.041 18.062 1 81.56 369 ASN B O 1
ATOM 6358 N N . GLY B 1 370 ? -29.406 -2.898 16.75 1 79.56 370 GLY B N 1
ATOM 6359 C CA . GLY B 1 370 ? -30 -2.363 15.539 1 79.56 370 GLY B CA 1
ATOM 6360 C C . GLY B 1 370 ? -29.078 -1.408 14.805 1 79.56 370 GLY B C 1
ATOM 6361 O O . GLY B 1 370 ? -29.406 -0.962 13.695 1 79.56 370 GLY B O 1
ATOM 6362 N N . GLN B 1 371 ? -28.031 -1.146 15.414 1 84.5 371 GLN B N 1
ATOM 6363 C CA . GLN B 1 371 ? -27.109 -0.206 14.805 1 84.5 371 GLN B CA 1
ATOM 6364 C C . GLN B 1 371 ? -25.891 -0.93 14.234 1 84.5 371 GLN B C 1
ATOM 6366 O O . GLN B 1 371 ? -25.391 -1.89 14.828 1 84.5 371 GLN B O 1
ATOM 6371 N N . LEU B 1 372 ? -25.516 -0.454 13.133 1 90.75 372 LEU B N 1
ATOM 6372 C CA . LEU B 1 372 ? -24.328 -1.009 12.484 1 90.75 372 LEU B CA 1
ATOM 6373 C C . LEU B 1 372 ? -23.109 -0.848 13.375 1 90.75 372 LEU B C 1
ATOM 6375 O O . LEU B 1 372 ? -22.828 0.245 13.875 1 90.75 372 LEU B O 1
ATOM 6379 N N . VAL B 1 373 ? -22.438 -1.959 13.688 1 91.25 373 VAL B N 1
ATOM 6380 C CA . VAL B 1 373 ? -21.219 -1.902 14.484 1 91.25 373 VAL B CA 1
ATOM 6381 C C . VAL B 1 373 ? -20.125 -1.154 13.711 1 91.25 373 VAL B C 1
ATOM 6383 O O . VAL B 1 373 ? -19.547 -0.187 14.219 1 91.25 373 VAL B O 1
ATOM 6386 N N . GLY B 1 374 ? -19.844 -1.501 12.391 1 95.12 374 GLY B N 1
ATOM 6387 C CA . GLY B 1 374 ? -19.016 -0.755 11.453 1 95.12 374 GLY B CA 1
ATOM 6388 C C . GLY B 1 374 ? -17.531 -0.903 11.719 1 95.12 374 GLY B C 1
ATOM 6389 O O . GLY B 1 374 ? -16.734 -0.084 11.258 1 95.12 374 GLY B O 1
ATOM 6390 N N . TRP B 1 375 ? -17.156 -1.882 12.617 1 96.62 375 TRP B N 1
ATOM 6391 C CA . TRP B 1 375 ? -15.734 -2.133 12.852 1 96.62 375 TRP B CA 1
ATOM 6392 C C . TRP B 1 375 ? -15.484 -3.609 13.141 1 96.62 375 TRP B C 1
ATOM 6394 O O . TRP B 1 375 ? -16.422 -4.363 13.422 1 96.62 375 TRP B O 1
ATOM 6404 N N . ILE B 1 376 ? -14.25 -4.031 12.922 1 96.25 376 ILE B N 1
ATOM 6405 C CA . ILE B 1 376 ? -13.781 -5.387 13.203 1 96.25 376 ILE B CA 1
ATOM 6406 C C . ILE B 1 376 ? -12.352 -5.34 13.719 1 96.25 376 ILE B C 1
ATOM 6408 O O . ILE B 1 376 ? -11.594 -4.422 13.391 1 96.25 376 ILE B O 1
ATOM 6412 N N . ASP B 1 377 ? -11.992 -6.219 14.633 1 96.25 377 ASP B N 1
ATOM 6413 C CA . ASP B 1 377 ? -10.617 -6.207 15.133 1 96.25 377 ASP B CA 1
ATOM 6414 C C . ASP B 1 377 ? -9.891 -7.5 14.766 1 96.25 377 ASP B C 1
ATOM 6416 O O . ASP B 1 377 ? -10.508 -8.562 14.695 1 96.25 377 ASP B O 1
ATOM 6420 N N . LEU B 1 378 ? -8.703 -7.434 14.43 1 96.62 378 LEU B N 1
ATOM 6421 C CA . LEU B 1 378 ? -7.73 -8.516 14.344 1 96.62 378 LEU B CA 1
ATOM 6422 C C . LEU B 1 378 ? -6.91 -8.609 15.625 1 96.62 378 LEU B C 1
ATOM 6424 O O . LEU B 1 378 ? -6.121 -7.711 15.93 1 96.62 378 LEU B O 1
ATOM 6428 N N . LYS B 1 379 ? -7.102 -9.68 16.328 1 97.12 379 LYS B N 1
ATOM 6429 C CA . LYS B 1 379 ? -6.305 -9.93 17.531 1 97.12 379 LYS B CA 1
ATOM 6430 C C . LYS B 1 379 ? -5.004 -10.648 17.188 1 97.12 379 LYS B C 1
ATOM 6432 O O . LYS B 1 379 ? -5.027 -11.703 16.547 1 97.12 379 LYS B O 1
ATOM 6437 N N . LEU B 1 380 ? -3.957 -10.07 17.609 1 97.31 380 LEU B N 1
ATOM 6438 C CA . LEU B 1 380 ? -2.646 -10.648 17.328 1 97.31 380 LEU B CA 1
ATOM 6439 C C . LEU B 1 380 ? -2.152 -11.469 18.5 1 97.31 380 LEU B C 1
ATOM 6441 O O . LEU B 1 380 ? -2.527 -11.203 19.656 1 97.31 380 LEU B O 1
ATOM 6445 N N . ARG B 1 381 ? -1.284 -12.367 18.266 1 96.38 381 ARG B N 1
ATOM 6446 C CA . ARG B 1 381 ? -0.822 -13.305 19.281 1 96.38 381 ARG B CA 1
ATOM 6447 C C . ARG B 1 381 ? 0.059 -12.609 20.312 1 96.38 381 ARG B C 1
ATOM 6449 O O . ARG B 1 381 ? 0.195 -13.086 21.453 1 96.38 381 ARG B O 1
ATOM 6456 N N . ASP B 1 382 ? 0.612 -11.516 19.969 1 95.94 382 ASP B N 1
ATOM 6457 C CA . ASP B 1 382 ? 1.46 -10.805 20.922 1 95.94 382 ASP B CA 1
ATOM 6458 C C . ASP B 1 382 ? 0.638 -9.844 21.766 1 95.94 382 ASP B C 1
ATOM 6460 O O . ASP B 1 382 ? 1.196 -9.039 22.516 1 95.94 382 ASP B O 1
ATOM 6464 N N . GLY B 1 383 ? -0.685 -9.859 21.641 1 95.31 383 GLY B N 1
ATOM 6465 C CA . GLY B 1 383 ? -1.572 -9.094 22.5 1 95.31 383 GLY B CA 1
ATOM 6466 C C . GLY B 1 383 ? -2.049 -7.801 21.875 1 95.31 383 GLY B C 1
ATOM 6467 O O . GLY B 1 383 ? -2.996 -7.18 22.359 1 95.31 383 GLY B O 1
ATOM 6468 N N . ARG B 1 384 ? -1.501 -7.41 20.828 1 97.19 384 ARG B N 1
ATOM 6469 C CA . ARG B 1 384 ? -1.882 -6.172 20.156 1 97.19 384 ARG B CA 1
ATOM 6470 C C . ARG B 1 384 ? -3.082 -6.391 19.234 1 97.19 384 ARG B C 1
ATOM 6472 O O . ARG B 1 384 ? -3.469 -7.531 18.969 1 97.19 384 ARG B O 1
ATOM 6479 N N . LYS B 1 385 ? -3.652 -5.254 18.812 1 97.69 385 LYS B N 1
ATOM 6480 C CA . LYS B 1 385 ? -4.855 -5.359 18 1 97.69 385 LYS B CA 1
ATOM 6481 C C . LYS B 1 385 ? -4.785 -4.414 16.797 1 97.69 385 LYS B C 1
ATOM 6483 O O . LYS B 1 385 ? -4.211 -3.326 16.891 1 97.69 385 LYS B O 1
ATOM 6488 N N . VAL B 1 386 ? -5.324 -4.848 15.719 1 98.06 386 VAL B N 1
ATOM 6489 C CA . VAL B 1 386 ? -5.555 -3.994 14.555 1 98.06 386 VAL B CA 1
ATOM 6490 C C . VAL B 1 386 ? -7.055 -3.898 14.273 1 98.06 386 VAL B C 1
ATOM 6492 O O . VAL B 1 386 ? -7.734 -4.922 14.148 1 98.06 386 VAL B O 1
ATOM 6495 N N . TYR B 1 387 ? -7.551 -2.703 14.242 1 98.19 387 TYR B N 1
ATOM 6496 C CA . TYR B 1 387 ? -8.969 -2.471 13.992 1 98.19 387 TYR B CA 1
ATOM 6497 C C . TYR B 1 387 ? -9.188 -1.937 12.586 1 98.19 387 TYR B C 1
ATOM 6499 O O . TYR B 1 387 ? -8.414 -1.111 12.094 1 98.19 387 TYR B O 1
ATOM 6507 N N . LEU B 1 388 ? -10.109 -2.455 11.891 1 98 388 LEU B N 1
ATOM 6508 C CA . LEU B 1 388 ? -10.703 -1.797 10.727 1 98 388 LEU B CA 1
ATOM 6509 C C . LEU B 1 388 ? -12 -1.098 11.102 1 98 388 LEU B C 1
ATOM 6511 O O . LEU B 1 388 ? -12.914 -1.723 11.656 1 98 388 LEU B O 1
ATOM 6515 N N . VAL B 1 389 ? -12.055 0.188 10.844 1 98.31 389 VAL B N 1
ATOM 6516 C CA . VAL B 1 389 ? -13.188 0.995 11.289 1 98.31 389 VAL B CA 1
ATOM 6517 C C . VAL B 1 389 ? -13.719 1.819 10.117 1 98.31 389 VAL B C 1
ATOM 6519 O O . VAL B 1 389 ? -12.961 2.488 9.422 1 98.31 389 VAL B O 1
ATOM 6522 N N . SER B 1 390 ? -15.016 1.8 9.953 1 97.81 390 SER B N 1
ATOM 6523 C CA . SER B 1 390 ? -15.641 2.621 8.922 1 97.81 390 SER B CA 1
ATOM 6524 C C . SER B 1 390 ? -16.109 3.959 9.484 1 97.81 390 SER B C 1
ATOM 6526 O O . SER B 1 390 ? -16.922 4 10.406 1 97.81 390 SER B O 1
ATOM 6528 N N . ILE B 1 391 ? -15.539 5.023 9.016 1 98.31 391 ILE B N 1
ATOM 6529 C CA . ILE B 1 391 ? -15.969 6.387 9.312 1 98.31 391 ILE B CA 1
ATOM 6530 C C . ILE B 1 391 ? -16.312 7.109 8.016 1 98.31 391 ILE B C 1
ATOM 6532 O O . ILE B 1 391 ? -15.43 7.512 7.262 1 98.31 391 ILE B O 1
ATOM 6536 N N . ASP B 1 392 ? -17.562 7.297 7.777 1 97.31 392 ASP B N 1
ATOM 6537 C CA . ASP B 1 392 ? -18.062 7.809 6.504 1 97.31 392 ASP B CA 1
ATOM 6538 C C . ASP B 1 392 ? -18.672 9.195 6.676 1 97.31 392 ASP B C 1
ATOM 6540 O O . ASP B 1 392 ? -19.688 9.352 7.363 1 97.31 392 ASP B O 1
ATOM 6544 N N . PRO B 1 393 ? -18.141 10.172 5.984 1 97 393 PRO B N 1
ATOM 6545 C CA . PRO B 1 393 ? -18.719 11.516 6.078 1 97 393 PRO B CA 1
ATOM 6546 C C . PRO B 1 393 ? -20.172 11.562 5.645 1 97 393 PRO B C 1
ATOM 6548 O O . PRO B 1 393 ? -20.891 12.508 5.996 1 97 393 PRO B O 1
ATOM 6551 N N . MET B 1 394 ? -20.625 10.602 4.883 1 96.56 394 MET B N 1
ATOM 6552 C CA . MET B 1 394 ? -22 10.586 4.391 1 96.56 394 MET B CA 1
ATOM 6553 C C . MET B 1 394 ? -22.969 10.117 5.477 1 96.56 394 MET B C 1
ATOM 6555 O O . MET B 1 394 ? -24.172 10.305 5.363 1 96.56 394 MET B O 1
ATOM 6559 N N . GLU B 1 395 ? -22.469 9.523 6.469 1 95.06 395 GLU B N 1
ATOM 6560 C CA . GLU B 1 395 ? -23.281 9.078 7.594 1 95.06 395 GLU B CA 1
ATOM 6561 C C . GLU B 1 395 ? -23.469 10.195 8.617 1 95.06 395 GLU B C 1
ATOM 6563 O O . GLU B 1 395 ? -22.766 11.203 8.586 1 95.06 395 GLU B O 1
ATOM 6568 N N . GLU B 1 396 ? -24.406 9.945 9.461 1 93.81 396 GLU B N 1
ATOM 6569 C CA . GLU B 1 396 ? -24.609 10.906 10.539 1 93.81 396 GLU B CA 1
ATOM 6570 C C . GLU B 1 396 ? -23.406 10.961 11.461 1 93.81 396 GLU B C 1
ATOM 6572 O O . GLU B 1 396 ? -22.797 9.93 11.766 1 93.81 396 GLU B O 1
ATOM 6577 N N . MET B 1 397 ? -23.109 12.125 11.906 1 92.38 397 MET B N 1
ATOM 6578 C CA . MET B 1 397 ? -21.922 12.336 12.75 1 92.38 397 MET B CA 1
ATOM 6579 C C . MET B 1 397 ? -22.016 11.5 14.023 1 92.38 397 MET B C 1
ATOM 6581 O O . MET B 1 397 ? -21 11 14.508 1 92.38 397 MET B O 1
ATOM 6585 N N . GLU B 1 398 ? -23.188 11.367 14.523 1 93 398 GLU B N 1
ATOM 6586 C CA . GLU B 1 398 ? -23.375 10.625 15.766 1 93 398 GLU B CA 1
ATOM 6587 C C . GLU B 1 398 ? -23.031 9.148 15.594 1 93 398 GLU B C 1
ATOM 6589 O O . GLU B 1 398 ? -22.484 8.523 16.5 1 93 398 GLU B O 1
ATOM 6594 N N . GLU B 1 399 ? -23.328 8.641 14.484 1 93.56 399 GLU B N 1
ATOM 6595 C CA . GLU B 1 399 ? -23 7.246 14.203 1 93.56 399 GLU B CA 1
ATOM 6596 C C . GLU B 1 399 ? -21.5 7.035 14.141 1 93.56 399 GLU B C 1
ATOM 6598 O O . GLU B 1 399 ? -20.969 6.074 14.711 1 93.56 399 GLU B O 1
ATOM 6603 N N . ASN B 1 400 ? -20.812 7.875 13.414 1 96 400 ASN B N 1
ATOM 6604 C CA . ASN B 1 400 ? -19.359 7.844 13.352 1 96 400 ASN B CA 1
ATOM 6605 C C . ASN B 1 400 ? -18.734 7.965 14.734 1 96 400 ASN B C 1
ATOM 6607 O O . ASN B 1 400 ? -17.797 7.234 15.07 1 96 400 ASN B O 1
ATOM 6611 N N . PHE B 1 401 ? -19.328 8.859 15.469 1 96 401 PHE B N 1
ATOM 6612 C CA . PHE B 1 401 ? -18.844 9.133 16.812 1 96 401 PHE B CA 1
ATOM 6613 C C . PHE B 1 401 ? -19 7.898 17.703 1 96 401 PHE B C 1
ATOM 6615 O O . PHE B 1 401 ? -18.062 7.492 18.375 1 96 401 PHE B O 1
ATOM 6622 N N . GLU B 1 402 ? -20.125 7.324 17.719 1 95.25 402 GLU B N 1
ATOM 6623 C CA . GLU B 1 402 ? -20.391 6.172 18.578 1 95.25 402 GLU B CA 1
ATOM 6624 C C . GLU B 1 402 ? -19.5 4.992 18.203 1 95.25 402 GLU B C 1
ATOM 6626 O O . GLU B 1 402 ? -19.016 4.262 19.078 1 95.25 402 GLU B O 1
ATOM 6631 N N . ARG B 1 403 ? -19.328 4.828 17.016 1 95.81 403 ARG B N 1
ATOM 6632 C CA . ARG B 1 403 ? -18.469 3.756 16.531 1 95.81 403 ARG B CA 1
ATOM 6633 C C . ARG B 1 403 ? -17.031 3.936 17.016 1 95.81 403 ARG B C 1
ATOM 6635 O O . ARG B 1 403 ? -16.438 3.008 17.578 1 95.81 403 ARG B O 1
ATOM 6642 N N . MET B 1 404 ? -16.5 5.105 16.797 1 97.5 404 MET B N 1
ATOM 6643 C CA . MET B 1 404 ? -15.133 5.395 17.219 1 97.5 404 MET B CA 1
ATOM 6644 C C . MET B 1 404 ? -15.008 5.34 18.734 1 97.5 404 MET B C 1
ATOM 6646 O O . MET B 1 404 ? -14.008 4.852 19.266 1 97.5 404 MET B O 1
ATOM 6650 N N . LYS B 1 405 ? -15.984 5.836 19.391 1 96.81 405 LYS B N 1
ATOM 6651 C CA . LYS B 1 405 ? -16 5.816 20.844 1 96.81 405 LYS B CA 1
ATOM 6652 C C . LYS B 1 405 ? -15.898 4.387 21.375 1 96.81 405 LYS B C 1
ATOM 6654 O O . LYS B 1 405 ? -15.133 4.121 22.312 1 96.81 405 LYS B O 1
ATOM 6659 N N . THR B 1 406 ? -16.656 3.535 20.797 1 95.5 406 THR B N 1
ATOM 6660 C CA . THR B 1 406 ? -16.641 2.141 21.219 1 95.5 406 THR B CA 1
ATOM 6661 C C . THR B 1 406 ? -15.242 1.542 21.062 1 95.5 406 THR B C 1
ATOM 6663 O O . THR B 1 406 ? -14.742 0.868 21.969 1 95.5 406 THR B O 1
ATOM 6666 N N . VAL B 1 407 ? -14.609 1.785 19.953 1 96.62 407 VAL B N 1
ATOM 6667 C CA . VAL B 1 407 ? -13.297 1.22 19.656 1 96.62 407 VAL B CA 1
ATOM 6668 C C . VAL B 1 407 ? -12.25 1.81 20.609 1 96.62 407 VAL B C 1
ATOM 6670 O O . VAL B 1 407 ? -11.523 1.072 21.266 1 96.62 407 VAL B O 1
ATOM 6673 N N . ILE B 1 408 ? -12.227 3.109 20.719 1 96.31 408 ILE B N 1
ATOM 6674 C CA . ILE B 1 408 ? -11.211 3.779 21.516 1 96.31 408 ILE B CA 1
ATOM 6675 C C . ILE B 1 408 ? -11.414 3.432 23 1 96.31 408 ILE B C 1
ATOM 6677 O O . ILE B 1 408 ? -10.438 3.201 23.719 1 96.31 408 ILE B O 1
ATOM 6681 N N . SER B 1 409 ? -12.602 3.32 23.422 1 93.88 409 SER B N 1
ATOM 6682 C CA . SER B 1 409 ? -12.898 2.996 24.812 1 93.88 409 SER B CA 1
ATOM 6683 C C . SER B 1 409 ? -12.422 1.591 25.172 1 93.88 409 SER B C 1
ATOM 6685 O O . SER B 1 409 ? -12.039 1.326 26.312 1 93.88 409 SER B O 1
ATOM 6687 N N . SER B 1 410 ? -12.438 0.774 24.203 1 92.44 410 SER B N 1
ATOM 6688 C CA . SER B 1 410 ? -11.992 -0.595 24.453 1 92.44 410 SER B CA 1
ATOM 6689 C C . SER B 1 410 ? -10.484 -0.664 24.656 1 92.44 410 SER B C 1
ATOM 6691 O O . SER B 1 410 ? -9.969 -1.647 25.188 1 92.44 410 SER B O 1
ATOM 6693 N N . ILE B 1 411 ? -9.805 0.38 24.297 1 91.69 411 ILE B N 1
ATOM 6694 C CA . ILE B 1 411 ? -8.344 0.373 24.328 1 91.69 411 ILE B CA 1
ATOM 6695 C C . ILE B 1 411 ? -7.859 1.194 25.531 1 91.69 411 ILE B C 1
ATOM 6697 O O . ILE B 1 411 ? -6.926 0.791 26.219 1 91.69 411 ILE B O 1
ATOM 6701 N N . ILE B 1 412 ? -8.445 2.391 25.719 1 85.19 412 ILE B N 1
ATOM 6702 C CA . ILE B 1 412 ? -7.949 3.277 26.766 1 85.19 412 ILE B CA 1
ATOM 6703 C C . ILE B 1 412 ? -8.93 3.297 27.938 1 85.19 412 ILE B C 1
ATOM 6705 O O . ILE B 1 412 ? -10.148 3.268 27.734 1 85.19 412 ILE B O 1
#

Secondary structure (DSSP, 8-state):
------------HHHHHHHHHHGGGHHHHHT--SHHHHGGGEEEEEE---TTHHHHHHHHHHHHHHHHHHHHHHHHHHHHHH--EEEEE----------SSS--------EEEEE--TT-HHHHHHHHHHHHHHHHHHHTGGGGG-SSS--HHHHHHHHHHHHHHHTTS---------TTS-HHHHHHHHHHHHHHH--EEEE-SSSEEEEEE-HHHHHHHHHHHHHHHHHHHTT-EEEEETTEEEEEETTEEEEEEESS-GGGGTPPPSEEEETT--HHHHHHTS---SEEEEEE-SS-EEEEEEEE-----HHHHHHHHHHHHHHHHHHT-SEEEEEES-------SSHHHHHHHHHHHHHHH-EETTEE--EEEEEETTS-EEEEEE--TTS-HHHHHHHHHHHHHHH-/------------HHHHHHHHHHGGGHHHHHT--SHHHHHTTEEEEEE---TTHHHHHHHHHHHHHHHHHHHHHHHHHHHHHH-EEEEEEE---------STT-------EEEEEEE-TT-HHHHHHHHHHHHHHHHHHHTGGGGG-SSS--HHHHHHHHHHHHHHHTTS---------TTS-HHHHHHHHHHHHHHH--EEEE-SSSEEEEEE-HHHHHHHHHHHHHHHHHHHTT-EEEEETTEEEEEETTEEEEEEESS-GGGGTPPPSEEEETT--HHHHHHTS---SEEEEEE-SS-EEEEEEEE-----HHHHHHHHHHHHHHHHHHT-SEEEEEES-------SSHHHHHHHHHHHHHHH-EETTEE--EEEEEETTS-EEEEEE--TTS-HHHHHHHHHHHHHHH-

Foldseek 3Di:
DPDPPPPPPDQDPQLVLLCLVFVLCLCLLQLLQELVSQVVQWAFFDFDDRDPSVLSVLLSLLNSLLVLLLVLLVVLLVCLVPPQAQPQDQPPDPPDPPDPDPPPPPPRPRRRDSPSVQVPLLLLQSLQLLVVSLVSNVVSLVSQCDPDSHCNVVSVVSSVSSVVSSVSTDHHDHDDDDPPRDPSSVSSVVSSVLSVDAGEGDHDDPGDTHGHDDSQSSVLSVVVVLVVVLCVVVPWDWDDDSSKIWTDDVQKIKTKHAQADCVVVVQDWDQDDDDPDDPVVSVVPDGGAGMWMWMDDPPDIAIETEHEDEDQELVRLLVLQVVQVVCCRGRVHQEYEYEYAYHDDDDDPDDSSVVSVVLRVVQQPDDDPNARLQKDWDADPVNGIYMYGHDGSVDDSVNNNVNVSVVVVVRD/DPDPPPPPPDQDPQLVLLCLVFVLCLCLLQLLQELVSQVVQWAFFDFDDRDPSFLSVLLSLLNSLLVLLLVLLVVVQVCLVPPQQQPQDQPPDPPDPDDPDPPPPPPRPRRRGSPSVLVPLLLLQSLQLLVVSLVSNVVSLVSQCDPDSHCNVVSVVSSVSSVVSSVVTDHHDHDDDDPPRDPSSVSSVVSSVLSVDAGEGDHDDPGDTHGHDDSQSSVLSVVVVLVVVLCVVVPWDWDDDSSWIWTDDVQKIKTKHAQADCVVVVQDWDQPDDPPDDPVVSVVPDGGAGMWMWMDDPPDIAIETEHEDEDQELVRLLVLQVVQVVCCRGRVHQEYEYEYAYHDDDDDPDDSSVVSVVLRVVQQPDDDPNARLQKDWDADPVNGIYMYGHDGSVDDSVNNNVNVSVVVVVRD

Organism: NCBI:txid1294262

Nearest PDB structures (foldseek):
  8em1-assembly1_B  TM=4.968E-01  e=2.630E-01  Kinneretia aquatilis
  8em1-assembly1_A  TM=5.197E-01  e=2.395E+00  Kinneretia aquatilis
  7zg0-assembly1_A  TM=2.742E-01  e=3.284E+00  Mus musculus
  2q98-assembly1_A  TM=2.629E-01  e=5.002E+00  Homo sapiens
  8em1-assembly1_B  TM=4.969E-01  e=2.809E-01  Kinneretia aquatilis